Protein AF-A0A7R8W2E5-F1 (afdb_monomer_lite)

Secondary structure (DSSP, 8-state):
-HHHHHHHHHHHHHHHHHHTS---GGGGTS-THHHHHHHHHHHHHHHHHHHHTT-HHHHHHHHHHHHHHHHHTT-HHHHHHHHHHHHHHHTTT-HHHHHHHHHHHHHHHHHTT-HHHHHHHHHHHHHHIIIII--HHHHHHHHHHHHHHHHHTT-HHHHHHHHHHHHHHHHHTT-HHHHHHHHHHHHHHHHSSTTTGGGHHHHHHHHHHHHHTT-HHHHHHHHHHHHHH-GGGTTSHHHHHHHHHHHHHHTT-HHHHHHHHHHHHHHS---HHHHHHHHHHHHHHHTTTTS-----S--HHHHHHHHHHHHH-HHHHHHHHHHHHHHHHHHHHHHHHHHHHHHHHHHHHSS--S-HHHHHHHHHHHHHHHHHHHHHHHHHHHHHHHHHHHHTT-TT------HHHHHHHHHHHHHHHHHHHHHHHS-TTTS--HHHHHHHHHHHHHT-TTEEEEEEEEPTT-B--TTB-S-TT--BSS--EEEEEE--TT-TT-TT----S-EEEEEETT---TT-GGG-TTSTTSTTHHHHHHHSS-----GGGS-EEEEEEE-TTS-EEEEEEE-SPPTTSSS-S-EEPPPEE-TTTT-SEEEEEEEEEEEEESTT-S-TTT-EEEEEEEEEEEEEGGGSPP--SPSBTTB-S--TTTT-----TTTEEEEE-TT--SSTT-EEEEEPTTEE--TT--S-EEHHHHHHS-HHHHHHHS-PEEPS-PBPPP---BPPPHHHHHHHHHHTT--GGGS--S---S---HHHHHHHHHGGG---GGGGTTS---HHHHHHHHHHHHHH--TTTTTSTT--GGGGB--GGGGTTHHHHTHHHHHHHHHHHHHHHHHHHH--TT-B-STTBBPPPPPPHHHHHHHHHHHHHH-TTEEEEEEEEPTT-STT-S---EEEE-SSSS-SEEEEEEGGG---GGGSGGGSHHHHHHHHHHTT--SSSEEEEEEEEEESSTT---EEE---S--EEEE--GGGSEEPPPEE-SSSSS-SEEEEEEEEEEEE-TTSSSEEEEEEEEEEEEGGGSPP--S---TTS--TTTT-----TTEEEEE-SSS-SSTT-EEEEEPTTEE--B-SS-SEEEHHHHHHHHHHHHTT--B-GGGSSPEETT-------HHHHHHHHHHHHHHHT--

InterPro domains:
  IPR000744 NSF attachment protein [PF14938] (7-285)
  IPR000744 NSF attachment protein [PR00448] (35-54)
  IPR000744 NSF attachment protein [PR00448] (98-115)
  IPR000744 NSF attachment protein [PR00448] (127-144)
  IPR000744 NSF attachment protein [PR00448] (160-183)
  IPR000744 NSF attachment protein [PR00448] (191-210)
  IPR000744 NSF attachment protein [PR00448] (231-251)
  IPR000744 NSF attachment protein [PR00448] (262-282)
  IPR000744 NSF attachment protein [PTHR13768] (1-286)
  IPR000744 NSF attachment protein [cd15832] (7-285)
  IPR010849 Gonadal family [PF07324] (298-347)
  IPR010849 Gonadal family [PF07324] (357-413)
  IPR011990 Tetratricopeptide-like helical domain superfamily [G3DSA:1.25.40.10] (6-291)
  IPR011990 Tetratricopeptide-like helical domain superfamily [SSF48452] (7-288)
  IPR054714 GPR158/179, extracellular domain [PF22572] (579-683)
  IPR054714 GPR158/179, extracellular domain [PF22572] (987-1082)

Foldseek 3Di:
DVVLLVVLVVLLVVLVVLVVDDDDDVDVVPDPVVSLVVSLVSLQVSLVSCVVVVVLLSSLVSLLVSLVSCVVVVNLVVSLVSLQVSLVSCLVPPLVVSLVSLVVSLVSCVVVVNLVVSLVSLLVSLVSCVPPVVPLVSSLVSLQSSLVSCVVVVVNVSNLVSLLSNLLSCVVVVVLVVSLVSLVVSLLVQCVPPVSVVVSLVSLLSNLLSLLLVALVSSVVSLVVVCVVPVCSCVDVSSVLSNQLSVCLVVLPLVSLVVSVVVCCVVPNDDPSRVSSSVSSSVVSVVPVPPDPDDDDDDPVLVVVVVVLVVVCVVVVVVVVLVVVLVVLVVVLVVVLVVLVVVLVVVVVVPPDPDPVVSVVVSVVVSVVSVVVSVVVVVVSVVVVLLVNLQSQNPPRDDDPFPLVLLLLLLQQLVQLLQQQQQQPDDLQQGFAPVLQQLLFVLSQQQDVFFFKKKKWFAAQLARHNFFDDDDRGRQRTWMKMKGFDFCLPPPVDPPSDGPSQEIEIETLRQDAPPCQCSNLCHPNPPQVPLCVVAPPFPDDDAPPFDKFWEWEADLVRDIDIDITGGAADCPDVVHQKDKDDWDADPPPSRATKIKIKGFHWHWPPPPDPDPPRTHIGGGIMIITMGGQQQDFADQDACHSVRSDDHPNHVVQLADPPFWHKAAAHRPGDDWQRIFTHTFPQWAADLVDFDTHGRVCLVPDDPVCNVPHRGTHGFDAFDADDPDFFFDDPVVLVVLCVVQVHDLVVADDPPDPDDDDPVNVVVVVVVVQLAALVVVVPDPDRLQRSLVSNVVVQVPDFLVPCPPPNDDQVSQFDDQQLCPCCCPLCVSLLSLQQSVLSSQQLCQQPFDQPDDDPDSGGTTDFNDLSSQLSSQQSSCSSDLQFFKKKWWWDQCLGPPDRTWMWMKGDQDSDDSYIYIYTQSSDPDPCSRPCNDPQNVVLQVVQQPPQPPFDKHAYFYWDAPDSNSNHTDTPPDPPSMGTGHHSVSKDKGGFGADNPDDHRATKIKIKGWHWHADPVRPDIHTTTIMMTMGGQQQDQADQFADDPPDRHSRDVNFSADPQWGWDAAHDRGSDWQRTWTAGGNQWFDRHDDRDGTHRRVLLVVLSVCSSNSHRHPNVVRHTHGRPPPPPPPPPVNVVVVVVVVVVVVVVD

Structure (mmCIF, N/CA/C/O backbone):
data_AF-A0A7R8W2E5-F1
#
_entry.id   AF-A0A7R8W2E5-F1
#
loop_
_atom_site.group_PDB
_atom_site.id
_atom_site.type_symbol
_atom_site.label_atom_id
_atom_site.label_alt_id
_atom_site.label_comp_id
_atom_site.label_asym_id
_atom_site.label_entity_id
_atom_site.label_seq_id
_atom_site.pdbx_PDB_ins_code
_atom_site.Cartn_x
_atom_site.Cartn_y
_atom_site.Cartn_z
_atom_site.occupancy
_atom_site.B_iso_or_equiv
_atom_site.auth_seq_id
_atom_site.auth_comp_id
_atom_site.auth_asym_id
_atom_site.auth_atom_id
_atom_site.pdbx_PDB_model_num
ATOM 1 N N . MET A 1 1 ? -53.730 -54.502 39.898 1.00 56.69 1 MET A N 1
ATOM 2 C CA . MET A 1 1 ? -52.417 -55.185 39.791 1.00 56.69 1 MET A CA 1
ATOM 3 C C . MET A 1 1 ? -52.350 -56.444 40.652 1.00 56.69 1 MET A C 1
ATOM 5 O O . MET A 1 1 ? -51.955 -57.469 40.117 1.00 56.69 1 MET A O 1
ATOM 9 N N . ALA A 1 2 ? -52.773 -56.420 41.923 1.00 59.47 2 ALA A N 1
ATOM 10 C CA . ALA A 1 2 ? -52.789 -57.626 42.767 1.00 59.47 2 ALA A CA 1
ATOM 11 C C . ALA A 1 2 ? -53.755 -58.731 42.270 1.00 59.47 2 ALA A C 1
ATOM 13 O O . ALA A 1 2 ? -53.414 -59.907 42.294 1.00 59.47 2 ALA A O 1
ATOM 14 N N . GLU A 1 3 ? -54.919 -58.360 41.727 1.00 68.31 3 GLU A N 1
ATOM 15 C CA . GLU A 1 3 ? -55.925 -59.314 41.220 1.00 68.31 3 GLU A CA 1
ATOM 16 C C . GLU A 1 3 ? -55.464 -60.076 39.958 1.00 68.31 3 GLU A C 1
ATOM 18 O O . GLU A 1 3 ? -55.722 -61.267 39.797 1.00 68.31 3 GLU A O 1
ATOM 23 N N . SER A 1 4 ? -54.707 -59.409 39.081 1.00 66.19 4 SER A N 1
ATOM 24 C CA . SER A 1 4 ? -54.110 -60.019 37.883 1.00 66.19 4 SER A CA 1
ATOM 25 C C . SER A 1 4 ? -52.957 -60.977 38.203 1.00 66.19 4 SER A C 1
ATOM 27 O O . SER A 1 4 ? -52.750 -61.940 37.469 1.00 66.19 4 SER A O 1
ATOM 29 N N . ASP A 1 5 ? -52.226 -60.729 39.293 1.00 77.56 5 ASP A N 1
ATOM 30 C CA . ASP A 1 5 ? -51.108 -61.568 39.738 1.00 77.56 5 ASP A CA 1
ATOM 31 C C . ASP A 1 5 ? -51.602 -62.878 40.369 1.00 77.56 5 ASP A C 1
ATOM 33 O O . ASP A 1 5 ? -51.193 -63.966 39.967 1.00 77.56 5 ASP A O 1
ATOM 37 N N . GLN A 1 6 ? -52.592 -62.791 41.266 1.00 80.44 6 GLN A N 1
ATOM 38 C CA . GLN A 1 6 ? -53.224 -63.969 41.877 1.00 80.44 6 GLN A CA 1
ATOM 39 C C . GLN A 1 6 ? -53.902 -64.872 40.840 1.00 80.44 6 GLN A C 1
ATOM 41 O O . GLN A 1 6 ? -53.792 -66.097 40.912 1.00 80.44 6 GLN A O 1
ATOM 46 N N . LYS A 1 7 ? -54.555 -64.281 39.832 1.00 79.50 7 LYS A N 1
ATOM 47 C CA . LYS A 1 7 ? -55.142 -65.029 38.713 1.00 79.50 7 LYS A CA 1
ATOM 48 C C . LYS A 1 7 ? -54.078 -65.760 37.882 1.00 79.50 7 LYS A C 1
ATOM 50 O O . LYS A 1 7 ? -54.322 -66.877 37.432 1.00 79.50 7 LYS A O 1
ATOM 55 N N . GLY A 1 8 ? -52.896 -65.165 37.702 1.00 79.44 8 GLY A N 1
ATOM 56 C CA . GLY A 1 8 ? -51.758 -65.815 37.048 1.00 79.44 8 GLY A CA 1
ATOM 57 C C . GLY A 1 8 ? -51.245 -67.031 37.824 1.00 79.44 8 GLY A C 1
ATOM 58 O O . GLY A 1 8 ? -51.007 -68.081 37.226 1.00 79.44 8 GLY A O 1
ATOM 59 N N . GLU A 1 9 ? -51.121 -66.929 39.153 1.00 86.25 9 GLU A N 1
ATOM 60 C CA . GLU A 1 9 ? -50.647 -68.039 40.000 1.00 86.25 9 GLU A CA 1
ATOM 61 C C . GLU A 1 9 ? -51.632 -69.212 40.045 1.00 86.25 9 GLU A C 1
ATOM 63 O O . GLU A 1 9 ? -51.210 -70.370 39.994 1.00 86.25 9 GLU A O 1
ATOM 68 N N . GLN A 1 10 ? -52.938 -68.935 40.046 1.00 84.25 10 GLN A N 1
ATOM 69 C CA . GLN A 1 10 ? -53.973 -69.969 39.961 1.00 84.25 10 GLN A CA 1
ATOM 70 C C . GLN A 1 10 ? -53.913 -70.733 38.630 1.00 84.25 10 GLN A C 1
ATOM 72 O O . GLN A 1 10 ? -53.889 -71.964 38.630 1.00 84.25 10 GLN A O 1
ATOM 77 N N . LEU A 1 11 ? -53.791 -70.019 37.504 1.00 84.19 11 LEU A N 1
ATOM 78 C CA . LEU A 1 11 ? -53.658 -70.635 36.177 1.00 84.19 11 LEU A CA 1
ATOM 79 C C . LEU A 1 11 ? -52.377 -71.478 36.053 1.00 84.19 11 LEU A C 1
ATOM 81 O O . LEU A 1 11 ? -52.402 -72.551 35.449 1.00 84.19 11 LEU A O 1
ATOM 85 N N . LEU A 1 12 ? -51.271 -71.040 36.667 1.00 84.25 12 LEU A N 1
ATOM 86 C CA . LEU A 1 12 ? -50.025 -71.813 36.733 1.00 84.25 12 LEU A CA 1
ATOM 87 C C . LEU A 1 12 ? -50.197 -73.131 37.505 1.00 84.25 12 LEU A C 1
ATOM 89 O O . LEU A 1 12 ? -49.706 -74.178 37.074 1.00 84.25 12 LEU A O 1
ATOM 93 N N . ALA A 1 13 ? -50.877 -73.091 38.653 1.00 85.69 13 ALA A N 1
ATOM 94 C CA . ALA A 1 13 ? -51.129 -74.276 39.470 1.00 85.69 13 ALA A CA 1
ATOM 95 C C . ALA A 1 13 ? -52.066 -75.274 38.762 1.00 85.69 13 ALA A C 1
ATOM 97 O O . ALA A 1 13 ? -51.836 -76.485 38.820 1.00 85.69 13 ALA A O 1
ATOM 98 N N . GLU A 1 14 ? -53.079 -74.781 38.043 1.00 81.69 14 GLU A N 1
ATOM 99 C CA . GLU A 1 14 ? -53.983 -75.599 37.227 1.00 81.69 14 GLU A CA 1
ATOM 100 C C . GLU A 1 14 ? -53.267 -76.255 36.037 1.00 81.69 14 GLU A C 1
ATOM 102 O O . GLU A 1 14 ? -53.431 -77.461 35.829 1.00 81.69 14 GLU A O 1
ATOM 107 N N . ALA A 1 15 ? -52.410 -75.516 35.316 1.00 81.19 15 ALA A N 1
ATOM 108 C CA . ALA A 1 15 ? -51.586 -76.051 34.225 1.00 81.19 15 ALA A CA 1
ATOM 109 C C . ALA A 1 15 ? -50.694 -77.210 34.707 1.00 81.19 15 ALA A C 1
ATOM 111 O O . ALA A 1 15 ? -50.701 -78.306 34.138 1.00 81.19 15 ALA A O 1
ATOM 112 N N . ARG A 1 16 ? -49.996 -77.008 35.833 1.00 81.31 16 ARG A N 1
ATOM 113 C CA . ARG A 1 16 ? -49.121 -78.018 36.453 1.00 81.31 16 ARG A CA 1
ATOM 114 C C . ARG A 1 16 ? -49.888 -79.243 36.959 1.00 81.31 16 ARG A C 1
ATOM 116 O O . ARG A 1 16 ? -49.414 -80.369 36.813 1.00 81.31 16 ARG A O 1
ATOM 123 N N . LYS A 1 17 ? -51.090 -79.065 37.516 1.00 82.12 17 LYS A N 1
ATOM 124 C CA . LYS A 1 17 ? -51.947 -80.181 37.958 1.00 82.12 17 LYS A CA 1
ATOM 125 C C . LYS A 1 17 ? -52.469 -81.008 36.776 1.00 82.12 17 LYS A C 1
ATOM 127 O O . LYS A 1 17 ? -52.603 -82.224 36.904 1.00 82.12 17 LYS A O 1
ATOM 132 N N . LYS A 1 18 ? -52.724 -80.374 35.625 1.00 75.94 18 LYS A N 1
ATOM 133 C CA . LYS A 1 18 ? -53.233 -81.025 34.407 1.00 75.94 18 LYS A CA 1
ATOM 134 C C . LYS A 1 18 ? -52.177 -81.907 33.732 1.00 75.94 18 LYS A C 1
ATOM 136 O O . LYS A 1 18 ? -52.505 -83.025 33.338 1.00 75.94 18 LYS A O 1
ATOM 141 N N . ILE A 1 19 ? -50.911 -81.484 33.731 1.00 73.81 19 ILE A N 1
ATOM 142 C CA . ILE A 1 19 ? -49.762 -82.303 33.284 1.00 73.81 19 ILE A CA 1
ATOM 143 C C . ILE A 1 19 ? -49.608 -83.574 34.122 1.00 73.81 19 ILE A C 1
ATOM 145 O O . ILE A 1 19 ? -49.306 -84.636 33.585 1.00 73.81 19 ILE A O 1
ATOM 149 N N . ASN A 1 20 ? -49.879 -83.483 35.424 1.00 70.75 20 ASN A N 1
ATOM 150 C CA . ASN A 1 20 ? -49.737 -84.598 36.360 1.00 70.75 20 ASN A CA 1
ATOM 151 C C . ASN A 1 20 ? -51.007 -85.468 36.500 1.00 70.75 20 ASN A C 1
ATOM 153 O O . ASN A 1 20 ? -51.025 -86.392 37.313 1.00 70.75 20 ASN A O 1
ATOM 157 N N . SER A 1 21 ? -52.082 -85.198 35.744 1.00 65.38 21 SER A N 1
ATOM 158 C CA . SER A 1 21 ? -53.352 -85.935 35.860 1.00 65.38 21 SER A CA 1
ATOM 159 C C . SER A 1 21 ? -53.346 -87.268 35.074 1.00 65.38 21 SER A C 1
ATOM 161 O O . SER A 1 21 ? -52.982 -87.286 33.895 1.00 65.38 21 SER A O 1
ATOM 163 N N . PRO A 1 22 ? -53.753 -88.410 35.674 1.00 56.66 22 PRO A N 1
ATOM 164 C CA . PRO A 1 22 ? -53.667 -89.719 35.020 1.00 56.66 22 PRO A CA 1
ATOM 165 C C . PRO A 1 22 ? -54.694 -89.892 33.881 1.00 56.66 22 PRO A C 1
ATOM 167 O O . PRO A 1 22 ? -55.811 -89.371 33.919 1.00 56.66 22 PRO A O 1
ATOM 170 N N . LYS A 1 23 ? -54.313 -90.627 32.826 1.00 54.97 23 LYS A N 1
ATOM 171 C CA . LYS A 1 23 ? -55.114 -90.836 31.602 1.00 54.97 23 LYS A CA 1
ATOM 172 C C . LYS A 1 23 ? -56.372 -91.693 31.868 1.00 54.97 23 LYS A C 1
ATOM 174 O O . LYS A 1 23 ? -56.273 -92.907 31.967 1.00 54.97 23 LYS A O 1
ATOM 179 N N . GLY A 1 24 ? -57.552 -91.067 31.944 1.00 55.81 24 GLY A N 1
ATOM 180 C CA . GLY A 1 24 ? -58.862 -91.747 31.954 1.00 55.81 24 GLY A CA 1
ATOM 181 C C . GLY A 1 24 ? -59.406 -92.107 30.557 1.00 55.81 24 GLY A C 1
ATOM 182 O O . GLY A 1 24 ? -59.028 -91.484 29.564 1.00 55.81 24 GLY A O 1
ATOM 183 N N . LEU A 1 25 ? -60.321 -93.088 30.513 1.00 51.47 25 LEU A N 1
ATOM 184 C CA . LEU A 1 25 ? -60.792 -93.854 29.339 1.00 51.47 25 LEU A CA 1
ATOM 185 C C . LEU A 1 25 ? -61.235 -93.021 28.116 1.00 51.47 25 LEU A C 1
ATOM 187 O O . LEU A 1 25 ? -60.934 -93.395 26.986 1.00 51.47 25 LEU A O 1
ATOM 191 N N . LEU A 1 26 ? -61.879 -91.865 28.310 1.00 50.97 26 LEU A N 1
ATOM 192 C CA . LEU A 1 26 ? -62.304 -90.999 27.197 1.00 50.97 26 LEU A CA 1
ATOM 193 C C . LEU A 1 26 ? -61.119 -90.339 26.450 1.00 50.97 26 LEU A C 1
ATOM 195 O O . LEU A 1 26 ? -61.261 -89.924 25.306 1.00 50.97 26 LEU A O 1
ATOM 199 N N . GLY A 1 27 ? -59.938 -90.269 27.076 1.00 54.84 27 GLY A N 1
ATOM 200 C CA . GLY A 1 27 ? -58.718 -89.669 26.519 1.00 54.84 27 GLY A CA 1
ATOM 201 C C . GLY A 1 27 ? -57.802 -90.639 25.767 1.00 54.84 27 GLY A C 1
ATOM 202 O O . GLY A 1 27 ? -56.680 -90.265 25.438 1.00 54.84 27 GLY A O 1
ATOM 203 N N . SER A 1 28 ? -58.235 -91.885 25.538 1.00 54.88 28 SER A N 1
ATOM 204 C CA . SER A 1 28 ? -57.551 -92.811 24.620 1.00 54.88 28 SER A CA 1
ATOM 205 C C . SER A 1 28 ? -58.135 -92.773 23.204 1.00 54.88 28 SER A C 1
ATOM 207 O O . SER A 1 28 ? -57.479 -93.247 22.281 1.00 54.88 28 SER A O 1
ATOM 209 N N . LEU A 1 29 ? -59.350 -92.236 23.029 1.00 51.19 29 LEU A N 1
ATOM 210 C CA . LEU A 1 29 ? -60.039 -92.168 21.734 1.00 51.19 29 LEU A CA 1
ATOM 211 C C . LEU A 1 29 ? -59.810 -90.828 21.004 1.00 51.19 29 LEU A C 1
ATOM 213 O O . LEU A 1 29 ? -59.834 -90.790 19.781 1.00 51.19 29 LEU A O 1
ATOM 217 N N . PHE A 1 30 ? -59.530 -89.747 21.738 1.00 57.22 30 PHE A N 1
ATOM 218 C CA . PHE A 1 30 ? -58.997 -88.494 21.195 1.00 57.22 30 PHE A CA 1
ATOM 219 C C . PHE A 1 30 ? -57.565 -88.315 21.715 1.00 57.22 30 PHE A C 1
ATOM 221 O O . PHE A 1 30 ? -57.316 -88.451 22.912 1.00 57.22 30 PHE A O 1
ATOM 228 N N . GLY A 1 31 ? -56.620 -88.115 20.796 1.00 50.81 31 GLY A N 1
ATOM 229 C CA . GLY A 1 31 ? -55.184 -88.313 21.000 1.00 50.81 31 GLY A CA 1
ATOM 230 C C . GLY A 1 31 ? -54.551 -87.596 22.202 1.00 50.81 31 GLY A C 1
ATOM 231 O O . GLY A 1 31 ? -54.909 -86.488 22.586 1.00 50.81 31 GLY A O 1
ATOM 232 N N . SER A 1 32 ? -53.528 -88.248 22.763 1.00 54.94 32 SER A N 1
ATOM 233 C CA . SER A 1 32 ? -52.743 -87.807 23.925 1.00 54.94 32 SER A CA 1
ATOM 234 C C . SER A 1 32 ? -51.988 -86.476 23.753 1.00 54.94 32 SER A C 1
ATOM 236 O O . SER A 1 32 ? -51.550 -85.947 24.776 1.00 54.94 32 SER A O 1
ATOM 238 N N . SER A 1 33 ? -51.787 -85.953 22.534 1.00 58.72 33 SER A N 1
ATOM 239 C CA . SER A 1 33 ? -51.075 -84.675 22.322 1.00 58.72 33 SER A CA 1
ATOM 240 C C . SER A 1 33 ? -51.877 -83.493 22.862 1.00 58.72 33 SER A C 1
ATOM 242 O O . SER A 1 33 ? -51.307 -82.613 23.505 1.00 58.72 33 SER A O 1
ATOM 244 N N . GLY A 1 34 ? -53.210 -83.565 22.755 1.00 63.75 34 GLY A N 1
ATOM 245 C CA . GLY A 1 34 ? -54.101 -82.483 23.161 1.00 63.75 34 GLY A CA 1
ATOM 246 C C . GLY A 1 34 ? -53.962 -82.113 24.636 1.00 63.75 34 GLY A C 1
ATOM 247 O O . GLY A 1 34 ? -54.064 -80.949 24.987 1.00 63.75 34 GLY A O 1
ATOM 248 N N . LYS A 1 35 ? -53.634 -83.065 25.524 1.00 69.38 35 LYS A N 1
ATOM 249 C CA . LYS A 1 35 ? -53.454 -82.744 26.953 1.00 69.38 35 LYS A CA 1
ATOM 250 C C . LYS A 1 35 ? -52.186 -81.940 27.239 1.00 69.38 35 LYS A C 1
ATOM 252 O O . LYS A 1 35 ? -52.196 -81.115 28.148 1.00 69.38 35 LYS A O 1
ATOM 257 N N . ALA A 1 36 ? -51.100 -82.221 26.521 1.00 68.38 36 ALA A N 1
ATOM 258 C CA . ALA A 1 36 ? -49.850 -81.481 26.661 1.00 68.38 36 ALA A CA 1
ATOM 259 C C . ALA A 1 36 ? -49.963 -80.110 25.983 1.00 68.38 36 ALA A C 1
ATOM 261 O O . ALA A 1 36 ? -49.569 -79.117 26.583 1.00 68.38 36 ALA A O 1
ATOM 262 N N . GLU A 1 37 ? -50.596 -80.051 24.811 1.00 71.88 37 GLU A N 1
ATOM 263 C CA . GLU A 1 37 ? -50.909 -78.804 24.102 1.00 71.88 37 GLU A CA 1
ATOM 264 C C . GLU A 1 37 ? -51.816 -77.896 24.948 1.00 71.88 37 GLU A C 1
ATOM 266 O O . GLU A 1 37 ? -51.484 -76.739 25.188 1.00 71.88 37 GLU A O 1
ATOM 271 N N . GLU A 1 38 ? -52.890 -78.435 25.538 1.00 76.38 38 GLU A N 1
ATOM 272 C CA . GLU A 1 38 ? -53.759 -77.677 26.448 1.00 76.38 38 GLU A CA 1
ATOM 273 C C . GLU A 1 38 ? -53.007 -77.178 27.693 1.00 76.38 38 GLU A C 1
ATOM 275 O O . GLU A 1 38 ? -53.324 -76.118 28.234 1.00 76.38 38 GLU A O 1
ATOM 280 N N . ALA A 1 39 ? -52.024 -77.934 28.191 1.00 78.81 39 ALA A N 1
ATOM 281 C CA . ALA A 1 39 ? -51.220 -77.496 29.327 1.00 78.81 39 ALA A CA 1
ATOM 282 C C . ALA A 1 39 ? -50.231 -76.384 28.945 1.00 78.81 39 ALA A C 1
ATOM 284 O O . ALA A 1 39 ? -50.037 -75.456 29.733 1.00 78.81 39 ALA A O 1
ATOM 285 N N . VAL A 1 40 ? -49.652 -76.445 27.743 1.00 79.50 40 VAL A N 1
ATOM 286 C CA . VAL A 1 40 ? -48.820 -75.378 27.170 1.00 79.50 40 VAL A CA 1
ATOM 287 C C . VAL A 1 40 ? -49.646 -74.102 27.010 1.00 79.50 40 VAL A C 1
ATOM 289 O O . VAL A 1 40 ? -49.236 -73.054 27.505 1.00 79.50 40 VAL A O 1
ATOM 292 N N . GLU A 1 41 ? -50.864 -74.190 26.472 1.00 82.94 41 GLU A N 1
ATOM 293 C CA . GLU A 1 41 ? -51.765 -73.036 26.364 1.00 82.94 41 GLU A CA 1
ATOM 294 C C . GLU A 1 41 ? -52.103 -72.419 27.730 1.00 82.94 41 GLU A C 1
ATOM 296 O O . GLU A 1 41 ? -52.154 -71.193 27.881 1.00 82.94 41 GLU A O 1
ATOM 301 N N . LEU A 1 42 ? -52.312 -73.245 28.760 1.00 84.75 42 LEU A N 1
ATOM 302 C CA . LEU A 1 42 ? -52.557 -72.746 30.114 1.00 84.75 42 LEU A CA 1
ATOM 303 C C . LEU A 1 42 ? -51.326 -72.036 30.692 1.00 84.75 42 LEU A C 1
ATOM 305 O O . LEU A 1 42 ? -51.479 -70.975 31.305 1.00 84.75 42 LEU A O 1
ATOM 309 N N . PHE A 1 43 ? -50.118 -72.559 30.460 1.00 87.88 43 PHE A N 1
ATOM 310 C CA . PHE A 1 43 ? -48.880 -71.882 30.847 1.00 87.88 43 PHE A CA 1
ATOM 311 C C . PHE A 1 43 ? -48.701 -70.544 30.137 1.00 87.88 43 PHE A C 1
ATOM 313 O O . PHE A 1 43 ? -48.320 -69.563 30.775 1.00 87.88 43 PHE A O 1
ATOM 320 N N . GLU A 1 44 ? -49.042 -70.463 28.856 1.00 83.75 44 GLU A N 1
ATOM 321 C CA . GLU A 1 44 ? -48.999 -69.211 28.102 1.00 83.75 44 GLU A CA 1
ATOM 322 C C . GLU A 1 44 ? -50.008 -68.189 28.630 1.00 83.75 44 GLU A C 1
ATOM 324 O O . GLU A 1 44 ? -49.681 -67.012 28.806 1.00 83.75 44 GLU A O 1
ATOM 329 N N . ARG A 1 45 ? -51.234 -68.622 28.946 1.00 86.94 45 ARG A N 1
ATOM 330 C CA . ARG A 1 45 ? -52.260 -67.753 29.547 1.00 86.94 45 ARG A CA 1
ATOM 331 C C . ARG A 1 45 ? -51.842 -67.255 30.927 1.00 86.94 45 ARG A C 1
ATOM 333 O O . ARG A 1 45 ? -52.067 -66.082 31.248 1.00 86.94 45 ARG A O 1
ATOM 340 N N . ALA A 1 46 ? -51.213 -68.114 31.725 1.00 87.00 46 ALA A N 1
ATOM 341 C CA . ALA A 1 46 ? -50.661 -67.729 33.014 1.00 87.00 46 ALA A CA 1
ATOM 342 C C . ALA A 1 46 ? -49.522 -66.714 32.835 1.00 87.00 46 ALA A C 1
ATOM 344 O O . ALA A 1 46 ? -49.557 -65.639 33.434 1.00 87.00 46 ALA A O 1
ATOM 345 N N . ALA A 1 47 ? -48.573 -66.983 31.934 1.00 86.19 47 ALA A N 1
ATOM 346 C CA . ALA A 1 47 ? -47.463 -66.088 31.630 1.00 86.19 47 ALA A CA 1
ATOM 347 C C . ALA A 1 47 ? -47.941 -64.720 31.114 1.00 86.19 47 ALA A C 1
ATOM 349 O O . ALA A 1 47 ? -47.431 -63.684 31.536 1.00 86.19 47 ALA A O 1
ATOM 350 N N . ASN A 1 48 ? -48.985 -64.684 30.286 1.00 87.12 48 ASN A N 1
ATOM 351 C CA . ASN A 1 48 ? -49.606 -63.437 29.842 1.00 87.12 48 ASN A CA 1
ATOM 352 C C . ASN A 1 48 ? -50.286 -62.677 30.990 1.00 87.12 48 ASN A C 1
ATOM 354 O O . ASN A 1 48 ? -50.157 -61.455 31.068 1.00 87.12 48 ASN A O 1
ATOM 358 N N . SER A 1 49 ? -50.926 -63.377 31.928 1.00 85.81 49 SER A N 1
ATOM 359 C CA . SER A 1 49 ? -51.486 -62.752 33.135 1.00 85.81 49 SER A CA 1
ATOM 360 C C . SER A 1 49 ? -50.382 -62.141 34.013 1.00 85.81 49 SER A C 1
ATOM 362 O O . SER A 1 49 ? -50.512 -61.001 34.461 1.00 85.81 49 SER A O 1
ATOM 364 N N . PHE A 1 50 ? -49.237 -62.820 34.161 1.00 86.12 50 PHE A N 1
ATOM 365 C CA . PHE A 1 50 ? -48.064 -62.269 34.854 1.00 86.12 50 PHE A CA 1
ATOM 366 C C . PHE A 1 50 ? -47.432 -61.082 34.132 1.00 86.12 50 PHE A C 1
ATOM 368 O O . PHE A 1 50 ? -47.000 -60.129 34.781 1.00 86.12 50 PHE A O 1
ATOM 375 N N . LYS A 1 51 ? -47.426 -61.086 32.795 1.00 83.94 51 LYS A N 1
ATOM 376 C CA . LYS A 1 51 ? -47.026 -59.915 32.002 1.00 83.94 51 LYS A CA 1
ATOM 377 C C . LYS A 1 51 ? -47.948 -58.725 32.279 1.00 83.94 51 LYS A C 1
ATOM 379 O O . LYS A 1 51 ? -47.448 -57.619 32.469 1.00 83.94 51 LYS A O 1
ATOM 384 N N . MET A 1 52 ? -49.267 -58.938 32.376 1.00 83.88 52 MET A N 1
ATOM 385 C CA . MET A 1 52 ? -50.225 -57.883 32.750 1.00 83.88 52 MET A CA 1
ATOM 386 C C . MET A 1 52 ? -49.991 -57.367 34.175 1.00 83.88 52 MET A C 1
ATOM 388 O O . MET A 1 52 ? -50.072 -56.164 34.420 1.00 83.88 52 MET A O 1
ATOM 392 N N . ALA A 1 53 ? -49.639 -58.260 35.102 1.00 82.31 53 ALA A N 1
ATOM 393 C CA . ALA A 1 53 ? -49.258 -57.910 36.469 1.00 82.31 53 ALA A CA 1
ATOM 394 C C . ALA A 1 53 ? -47.846 -57.293 36.583 1.00 82.31 53 ALA A C 1
ATOM 396 O O . ALA A 1 53 ? -47.452 -56.869 37.666 1.00 82.31 53 ALA A O 1
ATOM 397 N N . LYS A 1 54 ? -47.100 -57.210 35.468 1.00 83.06 54 LYS A N 1
ATOM 398 C CA . LYS A 1 54 ? -45.706 -56.744 35.358 1.00 83.06 54 LYS A CA 1
ATOM 399 C C . LYS A 1 54 ? -44.676 -57.590 36.131 1.00 83.06 54 LYS A C 1
ATOM 401 O O . LYS A 1 54 ? -43.556 -57.133 36.344 1.00 83.06 54 LYS A O 1
ATOM 406 N N . GLN A 1 55 ? -45.001 -58.833 36.493 1.00 86.25 55 GLN A N 1
ATOM 407 C CA . GLN A 1 55 ? -44.051 -59.789 37.083 1.00 86.25 55 GLN A CA 1
ATOM 408 C C . GLN A 1 55 ? -43.349 -60.619 35.993 1.00 86.25 55 GLN A C 1
ATOM 410 O O . GLN A 1 55 ? -43.646 -61.794 35.770 1.00 86.25 55 GLN A O 1
ATOM 415 N N . TRP A 1 56 ? -42.387 -60.003 35.299 1.00 87.00 56 TRP A N 1
ATOM 416 C CA . TRP A 1 56 ? -41.742 -60.584 34.110 1.00 87.00 56 TRP A CA 1
ATOM 417 C C . TRP A 1 56 ? -40.866 -61.811 34.396 1.00 87.00 56 TRP A C 1
ATOM 419 O O . TRP A 1 56 ? -40.837 -62.730 33.584 1.00 87.00 56 TRP A O 1
ATOM 429 N N . ASN A 1 57 ? -40.231 -61.882 35.571 1.00 88.94 57 ASN A N 1
ATOM 430 C CA . ASN A 1 57 ? -39.413 -63.036 35.964 1.00 88.94 57 ASN A CA 1
ATOM 431 C C . ASN A 1 57 ? -40.239 -64.323 36.113 1.00 88.94 57 ASN A C 1
ATOM 433 O O . ASN A 1 57 ? -39.814 -65.387 35.666 1.00 88.94 57 ASN A O 1
ATOM 437 N N . LYS A 1 58 ? -41.433 -64.245 36.719 1.00 86.38 58 LYS A N 1
ATOM 438 C CA . LYS A 1 58 ? -42.328 -65.410 36.832 1.00 86.38 58 LYS A CA 1
ATOM 439 C C . LYS A 1 58 ? -42.914 -65.791 35.469 1.00 86.38 58 LYS A C 1
ATOM 441 O O . LYS A 1 58 ? -42.987 -66.975 35.156 1.00 86.38 58 LYS A O 1
ATOM 446 N N . ALA A 1 59 ? -43.242 -64.801 34.634 1.00 86.31 59 ALA A N 1
ATOM 447 C CA . ALA A 1 59 ? -43.701 -65.031 33.265 1.00 86.31 59 ALA A CA 1
ATOM 448 C C . ALA A 1 59 ? -42.641 -65.735 32.396 1.00 86.31 59 ALA A C 1
ATOM 450 O O . ALA A 1 59 ? -42.958 -66.709 31.720 1.00 86.31 59 ALA A O 1
ATOM 451 N N . GLY A 1 60 ? -41.380 -65.288 32.449 1.00 89.31 60 GLY A N 1
ATOM 452 C CA . GLY A 1 60 ? -40.274 -65.898 31.704 1.00 89.31 60 GLY A CA 1
ATOM 453 C C . GLY A 1 60 ? -40.035 -67.353 32.106 1.00 89.31 60 GLY A C 1
ATOM 454 O O . GLY A 1 60 ? -39.904 -68.216 31.242 1.00 89.31 60 GLY A O 1
ATOM 455 N N . LYS A 1 61 ? -40.084 -67.657 33.413 1.00 90.31 61 LYS A N 1
ATOM 456 C CA . LYS A 1 61 ? -39.956 -69.039 33.912 1.00 90.31 61 LYS A CA 1
ATOM 457 C C . LYS A 1 61 ? -41.102 -69.934 33.432 1.00 90.31 61 LYS A C 1
ATOM 459 O O . LYS A 1 61 ? -40.846 -71.060 33.018 1.00 90.31 61 LYS A O 1
ATOM 464 N N . ALA A 1 62 ? -42.336 -69.425 33.418 1.00 88.19 62 ALA A N 1
ATOM 465 C CA . ALA A 1 62 ? -43.488 -70.156 32.889 1.00 88.19 62 ALA A CA 1
ATOM 466 C C . ALA A 1 62 ? -43.348 -70.467 31.383 1.00 88.19 62 ALA A C 1
ATOM 468 O O . ALA A 1 62 ? -43.676 -71.574 30.961 1.00 88.19 62 ALA A O 1
ATOM 469 N N . PHE A 1 63 ? -42.793 -69.545 30.584 1.00 90.75 63 PHE A N 1
ATOM 470 C CA . PHE A 1 63 ? -42.503 -69.801 29.165 1.00 90.75 63 PHE A CA 1
ATOM 471 C C . PHE A 1 63 ? -41.354 -70.797 28.948 1.00 90.75 63 PHE A C 1
ATOM 473 O O . PHE A 1 63 ? -41.438 -71.623 28.041 1.00 90.75 63 PHE A O 1
ATOM 480 N N . CYS A 1 64 ? -40.309 -70.788 29.783 1.00 90.00 64 CYS A N 1
ATOM 481 C CA . CYS A 1 64 ? -39.254 -71.808 29.717 1.00 90.00 64 CYS A CA 1
ATOM 482 C C . CYS A 1 64 ? -39.773 -73.216 30.036 1.00 90.00 64 CYS A C 1
ATOM 484 O O . CYS A 1 64 ? -39.378 -74.173 29.374 1.00 90.00 64 CYS A O 1
ATOM 486 N N . GLU A 1 65 ? -40.661 -73.358 31.025 1.00 87.81 65 GLU A N 1
ATOM 487 C CA . GLU A 1 65 ? -41.286 -74.651 31.344 1.00 87.81 65 GLU A CA 1
ATOM 488 C C . GLU A 1 65 ? -42.177 -75.146 30.194 1.00 87.81 65 GLU A C 1
ATOM 490 O O . GLU A 1 65 ? -42.138 -76.329 29.854 1.00 87.81 65 GLU A O 1
ATOM 495 N N . ALA A 1 66 ? -42.907 -74.242 29.533 1.00 85.88 66 ALA A N 1
ATOM 496 C CA . ALA A 1 66 ? -43.670 -74.564 28.329 1.00 85.88 66 ALA A CA 1
ATOM 497 C C . ALA A 1 66 ? -42.762 -75.020 27.166 1.00 85.88 66 ALA A C 1
ATOM 499 O O . ALA A 1 66 ? -43.043 -76.037 26.532 1.00 85.88 66 ALA A O 1
ATOM 500 N N . ALA A 1 67 ? -41.632 -74.340 26.933 1.00 87.06 67 ALA A N 1
ATOM 501 C CA . ALA A 1 67 ? -40.670 -74.696 25.883 1.00 87.06 67 ALA A CA 1
ATOM 502 C C . ALA A 1 67 ? -40.074 -76.105 26.073 1.00 87.06 67 ALA A C 1
ATOM 504 O O . ALA A 1 67 ? -39.933 -76.871 25.121 1.00 87.06 67 ALA A O 1
ATOM 505 N N . GLN A 1 68 ? -39.767 -76.480 27.317 1.00 86.50 68 GLN A N 1
ATOM 506 C CA . GLN A 1 68 ? -39.232 -77.806 27.646 1.00 86.50 68 GLN A CA 1
ATOM 507 C C . GLN A 1 68 ? -40.246 -78.936 27.426 1.00 86.50 68 GLN A C 1
ATOM 509 O O . GLN A 1 68 ? -39.860 -80.061 27.098 1.00 86.50 68 GLN A O 1
ATOM 514 N N . LEU A 1 69 ? -41.539 -78.661 27.606 1.00 81.94 69 LEU A N 1
ATOM 515 C CA . LEU A 1 69 ? -42.607 -79.626 27.340 1.00 81.94 69 LEU A CA 1
ATOM 516 C C . LEU A 1 69 ? -42.822 -79.827 25.834 1.00 81.94 69 LEU A C 1
ATOM 518 O O . LEU A 1 69 ? -42.981 -80.968 25.402 1.00 81.94 69 LEU A O 1
ATOM 522 N N . GLU A 1 70 ? -42.726 -78.759 25.039 1.00 81.06 70 GLU A N 1
ATOM 523 C CA . GLU A 1 70 ? -42.762 -78.821 23.568 1.00 81.06 70 GLU A CA 1
ATOM 524 C C . GLU A 1 70 ? -41.596 -79.639 22.981 1.00 81.06 70 GLU A C 1
ATOM 526 O O . GLU A 1 70 ? -41.799 -80.417 22.046 1.00 81.06 70 GLU A O 1
ATOM 531 N N . ASN A 1 71 ? -40.398 -79.563 23.580 1.00 82.19 71 ASN A N 1
ATOM 532 C CA . ASN A 1 71 ? -39.262 -80.411 23.190 1.00 82.19 71 ASN A CA 1
ATOM 533 C C . ASN A 1 71 ? -39.576 -81.907 23.380 1.00 82.19 71 ASN A C 1
ATOM 535 O O . ASN A 1 71 ? -39.378 -82.718 22.476 1.00 82.19 71 ASN A O 1
ATOM 539 N N . ARG A 1 72 ? -40.156 -82.283 24.530 1.00 78.25 72 ARG A N 1
ATOM 540 C CA . ARG A 1 72 ? -40.557 -83.679 24.806 1.00 78.25 72 ARG A CA 1
ATOM 541 C C . ARG A 1 72 ? -41.659 -84.177 23.870 1.00 78.25 72 ARG A C 1
ATOM 543 O O . ARG A 1 72 ? -41.706 -85.372 23.590 1.00 78.25 72 ARG A O 1
ATOM 550 N N . ASN A 1 73 ? -42.517 -83.278 23.388 1.00 71.44 73 ASN A N 1
ATOM 551 C CA . ASN A 1 73 ? -43.531 -83.571 22.376 1.00 71.44 73 ASN A CA 1
ATOM 552 C C . ASN A 1 73 ? -42.952 -83.697 20.949 1.00 71.44 73 ASN A C 1
ATOM 554 O O . ASN A 1 73 ? -43.663 -84.146 20.053 1.00 71.44 73 ASN A O 1
ATOM 558 N N . GLY A 1 74 ? -41.673 -83.359 20.731 1.00 68.06 74 GLY A N 1
ATOM 559 C CA . GLY A 1 74 ? -40.955 -83.553 19.464 1.00 68.06 74 GLY A CA 1
ATOM 560 C C . GLY A 1 74 ? -41.002 -82.366 18.496 1.00 68.06 74 GLY A C 1
ATOM 561 O O . GLY A 1 74 ? -40.425 -82.436 17.409 1.00 68.06 74 GLY A O 1
ATOM 562 N N . SER A 1 75 ? -41.630 -81.255 18.881 1.00 77.12 75 SER A N 1
ATOM 563 C CA . SER A 1 75 ? -41.811 -80.077 18.026 1.00 77.12 75 SER A CA 1
ATOM 564 C C . SER A 1 75 ? -40.712 -79.032 18.255 1.00 77.12 75 SER A C 1
ATOM 566 O O . SER A 1 75 ? -40.922 -78.010 18.907 1.00 77.12 75 SER A O 1
ATOM 568 N N . ARG A 1 76 ? -39.529 -79.259 17.660 1.00 80.75 76 ARG A N 1
ATOM 569 C CA . ARG A 1 76 ? -38.330 -78.398 17.825 1.00 80.75 76 ARG A CA 1
ATOM 570 C C . ARG A 1 76 ? -38.522 -76.938 17.404 1.00 80.75 76 ARG A C 1
ATOM 572 O O . ARG A 1 76 ? -37.915 -76.037 17.976 1.00 80.75 76 ARG A O 1
ATOM 579 N N . HIS A 1 77 ? -39.372 -76.680 16.409 1.00 85.19 77 HIS A N 1
ATOM 580 C CA . HIS A 1 77 ? -39.644 -75.307 15.982 1.00 85.19 77 HIS A CA 1
ATOM 581 C C . HIS A 1 77 ? -40.413 -74.526 17.057 1.00 85.19 77 HIS A C 1
ATOM 583 O O . HIS A 1 77 ? -40.030 -73.408 17.400 1.00 85.19 77 HIS A O 1
ATOM 589 N N . ASN A 1 78 ? -41.449 -75.145 17.633 1.00 84.31 78 ASN A N 1
ATOM 590 C CA . ASN A 1 78 ? -42.251 -74.532 18.687 1.00 84.31 78 ASN A CA 1
ATOM 591 C C . ASN A 1 78 ? -41.407 -74.309 19.943 1.00 84.31 78 ASN A C 1
ATOM 593 O O . ASN A 1 78 ? -41.453 -73.219 20.509 1.00 84.31 78 ASN A O 1
ATOM 597 N N . GLU A 1 79 ? -40.559 -75.274 20.310 1.00 84.62 79 GLU A N 1
ATOM 598 C CA . GLU A 1 79 ? -39.588 -75.123 21.400 1.00 84.62 79 GLU A CA 1
ATOM 599 C C . GLU A 1 79 ? -38.764 -73.834 21.253 1.00 84.62 79 GLU A C 1
ATOM 601 O O . GLU A 1 79 ? -38.727 -73.009 22.170 1.00 84.62 79 GLU A O 1
ATOM 606 N N . ALA A 1 80 ? -38.146 -73.628 20.087 1.00 86.88 80 ALA A N 1
ATOM 607 C CA . ALA A 1 80 ? -37.304 -72.462 19.855 1.00 86.88 80 ALA A CA 1
ATOM 608 C C . ALA A 1 80 ? -38.101 -71.150 19.962 1.00 86.88 80 ALA A C 1
ATOM 610 O O . ALA A 1 80 ? -37.620 -70.185 20.558 1.00 86.88 80 ALA A O 1
ATOM 611 N N . THR A 1 81 ? -39.343 -71.110 19.464 1.00 89.62 81 THR A N 1
ATOM 612 C CA . THR A 1 81 ? -40.197 -69.914 19.599 1.00 89.62 81 THR A CA 1
ATOM 613 C C . THR A 1 81 ? -40.534 -69.595 21.056 1.00 89.62 81 THR A C 1
ATOM 615 O O . THR A 1 81 ? -40.430 -68.439 21.466 1.00 89.62 81 THR A O 1
ATOM 618 N N . LYS A 1 82 ? -40.838 -70.608 21.877 1.00 90.06 82 LYS A N 1
ATOM 619 C CA . LYS A 1 82 ? -41.149 -70.398 23.298 1.00 90.06 82 LYS A CA 1
ATOM 620 C C . LYS A 1 82 ? -39.931 -69.945 24.097 1.00 90.06 82 LYS A C 1
ATOM 622 O O . LYS A 1 82 ? -40.072 -69.106 24.986 1.00 90.06 82 LYS A O 1
ATOM 627 N N . TYR A 1 83 ? -38.728 -70.414 23.757 1.00 91.50 83 TYR A N 1
ATOM 628 C CA . TYR A 1 83 ? -37.501 -69.886 24.362 1.00 91.50 83 TYR A CA 1
ATOM 629 C C . TYR A 1 83 ? -37.231 -68.427 23.994 1.00 91.50 83 TYR A C 1
ATOM 631 O O . TYR A 1 83 ? -36.760 -67.668 24.842 1.00 91.50 83 TYR A O 1
ATOM 639 N N . VAL A 1 84 ? -37.577 -68.005 22.777 1.00 91.62 84 VAL A N 1
ATOM 640 C CA . VAL A 1 84 ? -37.513 -66.590 22.384 1.00 91.62 84 VAL A CA 1
ATOM 641 C C . VAL A 1 84 ? -38.532 -65.758 23.176 1.00 91.62 84 VAL A C 1
ATOM 643 O O . VAL A 1 84 ? -38.186 -64.687 23.678 1.00 91.62 84 VAL A O 1
ATOM 646 N N . ASP A 1 85 ? -39.755 -66.256 23.380 1.00 89.56 85 ASP A N 1
ATOM 647 C CA . ASP A 1 85 ? -40.769 -65.586 24.211 1.00 89.56 85 ASP A CA 1
ATOM 648 C C . ASP A 1 85 ? -40.344 -65.471 25.683 1.00 89.56 85 ASP A C 1
ATOM 650 O O . ASP A 1 85 ? -40.545 -64.429 26.322 1.00 89.56 85 ASP A O 1
ATOM 654 N N . ALA A 1 86 ? -39.698 -66.513 26.210 1.00 89.62 86 ALA A N 1
ATOM 655 C CA . ALA A 1 86 ? -39.112 -66.500 27.542 1.00 89.62 86 ALA A CA 1
ATOM 656 C C . ALA A 1 86 ? -37.976 -65.474 27.644 1.00 89.62 86 ALA A C 1
ATOM 658 O O . ALA A 1 86 ? -37.976 -64.651 28.562 1.00 89.62 86 ALA A O 1
ATOM 659 N N . ALA A 1 87 ? -37.059 -65.455 26.671 1.00 89.12 87 ALA A N 1
ATOM 660 C CA . ALA A 1 87 ? -35.971 -64.484 26.609 1.00 89.12 87 ALA A CA 1
ATOM 661 C C . ALA A 1 87 ? -36.494 -63.043 26.542 1.00 89.12 87 ALA A C 1
ATOM 663 O O . ALA A 1 87 ? -35.972 -62.166 27.224 1.00 89.12 87 ALA A O 1
ATOM 664 N N . ASN A 1 88 ? -37.579 -62.794 25.806 1.00 88.75 88 ASN A N 1
ATOM 665 C CA . ASN A 1 88 ? -38.219 -61.479 25.745 1.00 88.75 88 ASN A CA 1
ATOM 666 C C . ASN A 1 88 ? -38.790 -61.026 27.097 1.00 88.75 88 ASN A C 1
ATOM 668 O O . ASN A 1 88 ? -38.815 -59.825 27.385 1.00 88.75 88 ASN A O 1
ATOM 672 N N . CYS A 1 89 ? -39.253 -61.966 27.926 1.00 88.12 89 CYS A N 1
ATOM 673 C CA . CYS A 1 89 ? -39.684 -61.674 29.290 1.00 88.12 89 CYS A CA 1
ATOM 674 C C . CYS A 1 89 ? -38.480 -61.420 30.208 1.00 88.12 89 CYS A C 1
ATOM 676 O O . CYS A 1 89 ? -38.485 -60.422 30.927 1.00 88.12 89 CYS A O 1
ATOM 678 N N . PHE A 1 90 ? -37.443 -62.263 30.139 1.00 88.94 90 PHE A N 1
ATOM 679 C CA . PHE A 1 90 ? -36.243 -62.138 30.972 1.00 88.94 90 PHE A CA 1
ATOM 680 C C . PHE A 1 90 ? -35.384 -60.932 30.637 1.00 88.94 90 PHE A C 1
ATOM 682 O O . PHE A 1 90 ? -34.856 -60.317 31.549 1.00 88.94 90 PHE A O 1
ATOM 689 N N . ARG A 1 91 ? -35.330 -60.495 29.378 1.00 86.50 91 ARG A N 1
ATOM 690 C CA . ARG A 1 91 ? -34.605 -59.279 28.984 1.00 86.50 91 ARG A CA 1
ATOM 691 C C . ARG A 1 91 ? -35.013 -58.048 29.804 1.00 86.50 91 ARG A C 1
ATOM 693 O O . ARG A 1 91 ? -34.230 -57.124 29.934 1.00 86.50 91 ARG A O 1
ATOM 700 N N . LYS A 1 92 ? -36.230 -58.022 30.366 1.00 83.75 92 LYS A N 1
ATOM 701 C CA . LYS A 1 92 ? -36.716 -56.914 31.205 1.00 83.75 92 LYS A CA 1
ATOM 702 C C . LYS A 1 92 ? -36.315 -57.007 32.679 1.00 83.75 92 LYS A C 1
ATOM 704 O O . LYS A 1 92 ? -36.569 -56.061 33.417 1.00 83.75 92 LYS A O 1
ATOM 709 N N . THR A 1 93 ? -35.802 -58.146 33.131 1.00 82.38 93 THR A N 1
ATOM 710 C CA . THR A 1 93 ? -35.538 -58.415 34.551 1.00 82.38 93 THR A CA 1
ATOM 711 C C . THR A 1 93 ? -34.155 -58.989 34.825 1.00 82.38 93 THR A C 1
ATOM 713 O O . THR A 1 93 ? -33.542 -58.573 35.799 1.00 82.38 93 THR A O 1
ATOM 716 N N . ASP A 1 94 ? -33.681 -59.932 34.011 1.00 83.31 94 ASP A N 1
ATOM 717 C CA . ASP A 1 94 ? -32.353 -60.543 34.094 1.00 83.31 94 ASP A CA 1
ATOM 718 C C . ASP A 1 94 ? -31.789 -60.810 32.675 1.00 83.31 94 ASP A C 1
ATOM 720 O O . ASP A 1 94 ? -32.234 -61.739 31.985 1.00 83.31 94 ASP A O 1
ATOM 724 N N . PRO A 1 95 ? -30.814 -60.004 32.215 1.00 81.94 95 PRO A N 1
ATOM 725 C CA . PRO A 1 95 ? -30.256 -60.108 30.869 1.00 81.94 95 PRO A CA 1
ATOM 726 C C . PRO A 1 95 ? -29.356 -61.339 30.681 1.00 81.94 95 PRO A C 1
ATOM 728 O O . PRO A 1 95 ? -29.265 -61.864 29.569 1.00 81.94 95 PRO A O 1
ATOM 731 N N . GLY A 1 96 ? -28.728 -61.851 31.746 1.00 85.12 96 GLY A N 1
ATOM 732 C CA . GLY A 1 96 ? -27.808 -62.987 31.654 1.00 85.12 96 GLY A CA 1
ATOM 733 C C . GLY A 1 96 ? -28.530 -64.292 31.315 1.00 85.12 96 GLY A C 1
ATOM 734 O O . GLY A 1 96 ? -28.121 -65.034 30.418 1.00 85.12 96 GLY A O 1
ATOM 735 N N . GLU A 1 97 ? -29.654 -64.556 31.981 1.00 84.25 97 GLU A N 1
ATOM 736 C CA . GLU A 1 97 ? -30.494 -65.720 31.673 1.00 84.25 97 GLU A CA 1
ATOM 737 C C . GLU A 1 97 ? -31.214 -65.581 30.320 1.00 84.25 97 GLU A C 1
ATOM 739 O O . GLU A 1 97 ? -31.446 -66.584 29.636 1.00 84.25 97 GLU A O 1
ATOM 744 N N . ALA A 1 98 ? -31.487 -64.353 29.865 1.00 86.56 98 ALA A N 1
ATOM 745 C CA . ALA A 1 98 ? -32.032 -64.105 28.530 1.00 86.56 98 ALA A CA 1
ATOM 746 C C . ALA A 1 98 ? -31.048 -64.513 27.416 1.00 86.56 98 ALA A C 1
ATOM 748 O O . ALA A 1 98 ? -31.453 -65.194 26.470 1.00 86.56 98 ALA A O 1
ATOM 749 N N . VAL A 1 99 ? -29.757 -64.178 27.550 1.00 89.50 99 VAL A N 1
ATOM 750 C CA . VAL A 1 99 ? -28.713 -64.602 26.596 1.00 89.50 99 VAL A CA 1
ATOM 751 C C . VAL A 1 99 ? -28.601 -66.124 26.547 1.00 89.50 99 VAL A C 1
ATOM 753 O O . VAL A 1 99 ? -28.574 -66.695 25.460 1.00 89.50 99 VAL A O 1
ATOM 756 N N . LYS A 1 100 ? -28.628 -66.806 27.699 1.00 90.50 100 LYS A N 1
ATOM 757 C CA . LYS A 1 100 ? -28.598 -68.279 27.742 1.00 90.50 100 LYS A CA 1
ATOM 758 C C . LYS A 1 100 ? -29.801 -68.911 27.038 1.00 90.50 100 LYS A C 1
ATOM 760 O O . LYS A 1 100 ? -29.636 -69.892 26.314 1.00 90.50 100 LYS A O 1
ATOM 765 N N . CYS A 1 101 ? -31.004 -68.364 27.229 1.00 90.44 101 CYS A N 1
ATOM 766 C CA . CYS A 1 101 ? -32.206 -68.847 26.543 1.00 90.44 101 CYS A CA 1
ATOM 767 C C . CYS A 1 101 ? -32.122 -68.634 25.023 1.00 90.44 101 CYS A C 1
ATOM 769 O O . CYS A 1 101 ? -32.524 -69.513 24.262 1.00 90.44 101 CYS A O 1
ATOM 771 N N . LEU A 1 102 ? -31.549 -67.511 24.573 1.00 91.31 102 LEU A N 1
ATOM 772 C CA . LEU A 1 102 ? -31.335 -67.240 23.149 1.00 91.31 102 LEU A CA 1
ATOM 773 C C . LEU A 1 102 ? -30.240 -68.115 22.537 1.00 91.31 102 LEU A C 1
ATOM 775 O O . LEU A 1 102 ? -30.421 -68.585 21.421 1.00 91.31 102 LEU A O 1
ATOM 779 N N . MET A 1 103 ? -29.145 -68.389 23.250 1.00 91.81 103 MET A N 1
ATOM 780 C CA . MET A 1 103 ? -28.099 -69.298 22.766 1.00 91.81 103 MET A CA 1
ATOM 781 C C . MET A 1 103 ? -28.649 -70.708 22.530 1.00 91.81 103 MET A C 1
ATOM 783 O O . MET A 1 103 ? -28.405 -71.284 21.474 1.00 91.81 103 MET A O 1
ATOM 787 N N . LYS A 1 104 ? -29.483 -71.220 23.445 1.00 89.94 104 LYS A N 1
ATOM 788 C CA . LYS A 1 104 ? -30.169 -72.509 23.253 1.00 89.94 104 LYS A CA 1
ATOM 789 C C . LYS A 1 104 ? -31.108 -72.498 22.046 1.00 89.94 104 LYS A C 1
ATOM 791 O O . LYS A 1 104 ? -31.176 -73.478 21.315 1.00 89.94 104 LYS A O 1
ATOM 796 N N . ALA A 1 105 ? -31.815 -71.392 21.807 1.00 90.56 105 ALA A N 1
ATOM 797 C CA . ALA A 1 105 ? -32.642 -71.257 20.609 1.00 90.56 105 ALA A CA 1
ATOM 798 C C . ALA A 1 105 ? -31.790 -71.238 19.324 1.00 90.56 105 ALA A C 1
ATOM 800 O O . ALA A 1 105 ? -32.175 -71.853 18.333 1.00 90.56 105 ALA A O 1
ATOM 801 N N . VAL A 1 106 ? -30.629 -70.573 19.340 1.00 92.56 106 VAL A N 1
ATOM 802 C CA . VAL A 1 106 ? -29.693 -70.536 18.206 1.00 92.56 106 VAL A CA 1
ATOM 803 C C . VAL A 1 106 ? -29.171 -71.927 17.870 1.00 92.56 106 VAL A C 1
ATOM 805 O O . VAL A 1 106 ? -29.234 -72.296 16.704 1.00 92.56 106 VAL A O 1
ATOM 808 N N . GLU A 1 107 ? -28.728 -72.700 18.865 1.00 91.12 107 GLU A N 1
ATOM 809 C CA . GLU A 1 107 ? -28.241 -74.075 18.672 1.00 91.12 107 GLU A CA 1
ATOM 810 C C . GLU A 1 107 ? -29.299 -74.954 17.990 1.00 91.12 107 GLU A C 1
ATOM 812 O O . GLU A 1 107 ? -29.023 -75.627 16.996 1.00 91.12 107 GLU A O 1
ATOM 817 N N . VAL A 1 108 ? -30.553 -74.872 18.450 1.00 88.94 108 VAL A N 1
ATOM 818 C CA . VAL A 1 108 ? -31.666 -75.602 17.826 1.00 88.94 108 VAL A CA 1
ATOM 819 C C . VAL A 1 108 ? -31.893 -75.134 16.384 1.00 88.94 108 VAL A C 1
ATOM 821 O O . VAL A 1 108 ? -32.108 -75.961 15.498 1.00 88.94 108 VAL A O 1
ATOM 824 N N . TYR A 1 109 ? -31.809 -73.829 16.103 1.00 90.69 109 TYR A N 1
ATOM 825 C CA . TYR A 1 109 ? -31.956 -73.313 14.739 1.00 90.69 109 TYR A CA 1
ATOM 826 C C . TYR A 1 109 ? -30.785 -73.671 13.813 1.00 90.69 109 TYR A C 1
ATOM 828 O O . TYR A 1 109 ? -31.033 -73.929 12.633 1.00 90.69 109 TYR A O 1
ATOM 836 N N . THR A 1 110 ? -29.544 -73.725 14.305 1.00 89.56 110 THR A N 1
ATOM 837 C CA . THR A 1 110 ? -28.380 -74.154 13.512 1.00 89.56 110 THR A CA 1
ATOM 838 C C . THR A 1 110 ? -28.420 -75.645 13.208 1.00 89.56 110 THR A C 1
ATOM 840 O O . THR A 1 110 ? -28.204 -76.019 12.060 1.00 89.56 110 THR A O 1
ATOM 843 N N . ASP A 1 111 ? -28.789 -76.488 14.178 1.00 87.00 111 ASP A N 1
ATOM 844 C CA . ASP A 1 111 ? -28.932 -77.938 13.970 1.00 87.00 111 ASP A CA 1
ATOM 845 C C . ASP A 1 111 ? -30.057 -78.264 12.981 1.00 87.00 111 ASP A C 1
ATOM 847 O O . ASP A 1 111 ? -29.992 -79.233 12.227 1.00 87.00 111 ASP A O 1
ATOM 851 N N . MET A 1 112 ? -31.097 -77.428 12.952 1.00 83.44 112 MET A N 1
ATOM 852 C CA . MET A 1 112 ? -32.166 -77.503 11.957 1.00 83.44 112 MET A CA 1
ATOM 853 C C . MET A 1 112 ? -31.756 -76.961 10.573 1.00 83.44 112 MET A C 1
ATOM 855 O O . MET A 1 112 ? -32.583 -76.974 9.661 1.00 83.44 112 MET A O 1
ATOM 859 N N . GLY A 1 113 ? -30.529 -76.450 10.407 1.00 83.44 113 GLY A N 1
ATOM 860 C CA . GLY A 1 113 ? -30.026 -75.860 9.161 1.00 83.44 113 GLY A CA 1
ATOM 861 C C . GLY A 1 113 ? -30.624 -74.491 8.823 1.00 83.44 113 GLY A C 1
ATOM 862 O O . GLY A 1 113 ? -30.524 -74.030 7.690 1.00 83.44 113 GLY A O 1
ATOM 863 N N . ARG A 1 114 ? -31.281 -73.821 9.780 1.00 85.75 114 ARG A N 1
ATOM 864 C CA . ARG A 1 114 ? -31.899 -72.498 9.590 1.00 85.75 114 ARG A CA 1
ATOM 865 C C . ARG A 1 114 ? -30.948 -71.388 10.032 1.00 85.75 114 ARG A C 1
ATOM 867 O O . ARG A 1 114 ? -31.221 -70.654 10.987 1.00 85.75 114 ARG A O 1
ATOM 874 N N . PHE A 1 115 ? -29.850 -71.234 9.295 1.00 85.25 115 PHE A N 1
ATOM 875 C CA . PHE A 1 115 ? -28.773 -70.290 9.613 1.00 85.25 115 PHE A CA 1
ATOM 876 C C . PHE A 1 115 ? -29.215 -68.826 9.606 1.00 85.25 115 PHE A C 1
ATOM 878 O O . PHE A 1 115 ? -28.728 -68.035 10.406 1.00 85.25 115 PHE A O 1
ATOM 885 N N . THR A 1 116 ? -30.220 -68.466 8.807 1.00 88.19 116 THR A N 1
ATOM 886 C CA . THR A 1 116 ? -30.786 -67.107 8.813 1.00 88.19 116 THR A CA 1
ATOM 887 C C . THR A 1 116 ? -31.463 -66.748 10.139 1.00 88.19 116 THR A C 1
ATOM 889 O O . THR A 1 116 ? -31.357 -65.611 10.598 1.00 88.19 116 THR A O 1
ATOM 892 N N . MET A 1 117 ? -32.139 -67.702 10.789 1.00 87.88 117 MET A N 1
ATOM 893 C CA . MET A 1 117 ? -32.763 -67.485 12.101 1.00 87.88 117 MET A CA 1
ATOM 894 C C . MET A 1 117 ? -31.724 -67.515 13.220 1.00 87.88 117 MET A C 1
ATOM 896 O O . MET A 1 117 ? -31.768 -66.676 14.119 1.00 87.88 117 MET A O 1
ATOM 900 N N . ALA A 1 118 ? -30.748 -68.418 13.122 1.00 88.31 118 ALA A N 1
ATOM 901 C CA . ALA A 1 118 ? -29.609 -68.461 14.031 1.00 88.31 118 ALA A CA 1
ATOM 902 C C . ALA A 1 118 ? -28.810 -67.147 14.017 1.00 88.31 118 ALA A C 1
ATOM 904 O O . ALA A 1 118 ? -28.544 -66.576 15.072 1.00 88.31 118 ALA A O 1
ATOM 905 N N . ALA A 1 119 ? -28.503 -66.614 12.834 1.00 89.81 119 ALA A N 1
ATOM 906 C CA . ALA A 1 119 ? -27.763 -65.367 12.676 1.00 89.81 119 ALA A CA 1
ATOM 907 C C . ALA A 1 119 ? -28.524 -64.163 13.259 1.00 89.81 119 ALA A C 1
ATOM 909 O O . ALA A 1 119 ? -27.934 -63.340 13.957 1.00 89.81 119 ALA A O 1
ATOM 910 N N . LYS A 1 120 ? -29.853 -64.102 13.082 1.00 90.75 120 LYS A N 1
ATOM 911 C CA . LYS A 1 120 ? -30.694 -63.071 13.718 1.00 90.75 120 LYS A CA 1
ATOM 912 C C . LYS A 1 120 ? -30.651 -63.142 15.241 1.00 90.75 120 LYS A C 1
ATOM 914 O O . LYS A 1 120 ? -30.551 -62.111 15.898 1.00 90.75 120 LYS A O 1
ATOM 919 N N . HIS A 1 121 ? -30.711 -64.340 15.812 1.00 91.56 121 HIS A N 1
ATOM 920 C CA . HIS A 1 121 ? -30.644 -64.493 17.262 1.00 91.56 121 HIS A CA 1
ATOM 921 C C . HIS A 1 121 ? -29.227 -64.266 17.809 1.00 91.56 121 HIS A C 1
ATOM 923 O O . HIS A 1 121 ? -29.100 -63.695 18.888 1.00 91.56 121 HIS A O 1
ATOM 929 N N . HIS A 1 122 ? -28.169 -64.587 17.057 1.00 91.62 122 HIS A N 1
ATOM 930 C CA . HIS A 1 122 ? -26.803 -64.164 17.385 1.00 91.62 122 HIS A CA 1
ATOM 931 C C . HIS A 1 122 ? -26.646 -62.644 17.384 1.00 91.62 122 HIS A C 1
ATOM 933 O O . HIS A 1 122 ? -26.017 -62.107 18.293 1.00 91.62 122 HIS A O 1
ATOM 939 N N . GLN A 1 123 ? -27.280 -61.951 16.437 1.00 90.56 123 GLN A N 1
ATOM 940 C CA . GLN A 1 123 ? -27.353 -60.495 16.456 1.00 90.56 123 GLN A CA 1
ATOM 941 C C . GLN A 1 123 ? -28.063 -59.999 17.727 1.00 90.56 123 GLN A C 1
ATOM 943 O O . GLN A 1 123 ? -27.542 -59.131 18.414 1.00 90.56 123 GLN A O 1
ATOM 948 N N . THR A 1 124 ? -29.199 -60.601 18.106 1.00 90.19 124 THR A N 1
ATOM 949 C CA . THR A 1 124 ? -29.917 -60.230 19.343 1.00 90.19 124 THR A CA 1
ATOM 950 C C . THR A 1 124 ? -29.093 -60.498 20.607 1.00 90.19 124 THR A C 1
ATOM 952 O O . THR A 1 124 ? -29.152 -59.718 21.552 1.00 90.19 124 THR A O 1
ATOM 955 N N . ILE A 1 125 ? -28.316 -61.584 20.646 1.00 89.69 125 ILE A N 1
ATOM 956 C CA . ILE A 1 125 ? -27.411 -61.876 21.767 1.00 89.69 125 ILE A CA 1
ATOM 957 C C . ILE A 1 125 ? -26.337 -60.797 21.867 1.00 89.69 125 ILE A C 1
ATOM 959 O O . ILE A 1 125 ? -26.098 -60.276 22.952 1.00 89.69 125 ILE A O 1
ATOM 963 N N . ALA A 1 126 ? -25.720 -60.441 20.742 1.00 88.94 126 ALA A N 1
ATOM 964 C CA . ALA A 1 126 ? -24.687 -59.419 20.710 1.00 88.94 126 ALA A CA 1
ATOM 965 C C . ALA A 1 126 ? -25.233 -58.037 21.119 1.00 88.94 126 ALA A C 1
ATOM 967 O O . ALA A 1 126 ? -24.561 -57.319 21.853 1.00 88.94 126 ALA A O 1
ATOM 968 N N . GLU A 1 127 ? -26.477 -57.714 20.750 1.00 88.69 127 GLU A N 1
ATOM 969 C CA . GLU A 1 127 ? -27.184 -56.512 21.214 1.00 88.69 127 GLU A CA 1
ATOM 970 C C . GLU A 1 127 ? -27.407 -56.528 22.740 1.00 88.69 127 GLU A C 1
ATOM 972 O O . GLU A 1 127 ? -27.150 -55.524 23.396 1.00 88.69 127 GLU A O 1
ATOM 977 N N . ILE A 1 128 ? -27.810 -57.660 23.339 1.00 87.94 128 ILE A N 1
ATOM 978 C CA . ILE A 1 128 ? -27.967 -57.757 24.808 1.00 87.94 128 ILE A CA 1
ATOM 979 C C . ILE A 1 128 ? -26.609 -57.629 25.519 1.00 87.94 128 ILE A C 1
ATOM 981 O O . ILE A 1 128 ? -26.521 -57.000 26.576 1.00 87.94 128 ILE A O 1
ATOM 985 N N . CYS A 1 129 ? -25.545 -58.195 24.945 1.00 85.12 129 CYS A N 1
ATOM 986 C CA . CYS A 1 129 ? -24.191 -58.073 25.487 1.00 85.12 129 CYS A CA 1
ATOM 987 C C . CYS A 1 129 ? -23.655 -56.634 25.413 1.00 85.12 129 CYS A C 1
ATOM 989 O O . CYS A 1 129 ? -22.954 -56.210 26.330 1.00 85.12 129 CYS A O 1
ATOM 991 N N . GLU A 1 130 ? -24.009 -55.887 24.362 1.00 83.38 130 GLU A N 1
ATOM 992 C CA . GLU A 1 130 ? -23.687 -54.464 24.194 1.00 83.38 130 GLU A CA 1
ATOM 993 C C . GLU A 1 130 ? -24.413 -53.603 25.237 1.00 83.38 130 GLU A C 1
ATOM 995 O O . GLU A 1 130 ? -23.777 -52.788 25.903 1.00 83.38 130 GLU A O 1
ATOM 1000 N N . THR A 1 131 ? -25.728 -53.783 25.400 1.00 81.94 131 THR A N 1
ATOM 1001 C CA . THR A 1 131 ? -26.542 -52.845 26.187 1.00 81.94 131 THR A CA 1
ATOM 1002 C C . THR A 1 131 ? -26.596 -53.158 27.678 1.00 81.94 131 THR A C 1
ATOM 1004 O O . THR A 1 131 ? -26.574 -52.232 28.482 1.00 81.94 131 THR A O 1
ATOM 1007 N N . GLU A 1 132 ? -26.689 -54.435 28.063 1.00 76.19 132 GLU A N 1
ATOM 1008 C CA . GLU A 1 132 ? -27.007 -54.824 29.447 1.00 76.19 132 GLU A CA 1
ATOM 1009 C C . GLU A 1 132 ? -25.815 -55.436 30.207 1.00 76.19 132 GLU A C 1
ATOM 1011 O O . GLU A 1 132 ? -25.738 -55.301 31.426 1.00 76.19 132 GLU A O 1
ATOM 1016 N N . LEU A 1 133 ? -24.883 -56.117 29.517 1.00 71.88 133 LEU A N 1
ATOM 1017 C CA . LEU A 1 133 ? -23.709 -56.761 30.144 1.00 71.88 133 LEU A CA 1
ATOM 1018 C C . LEU A 1 133 ? -22.397 -55.977 29.958 1.00 71.88 133 LEU A C 1
ATOM 1020 O O . LEU A 1 133 ? -21.443 -56.232 30.690 1.00 71.88 133 LEU A O 1
ATOM 1024 N N . VAL A 1 134 ? -22.359 -55.036 29.006 1.00 76.44 134 VAL A N 1
ATOM 1025 C CA . VAL A 1 134 ? -21.206 -54.185 28.649 1.00 76.44 134 VAL A CA 1
ATOM 1026 C C . VAL A 1 134 ? -19.915 -54.999 28.401 1.00 76.44 134 VAL A C 1
ATOM 1028 O O . VAL A 1 134 ? -18.819 -54.602 28.787 1.00 76.44 134 VAL A O 1
ATOM 1031 N N . ASP A 1 135 ? -20.031 -56.160 27.741 1.00 81.56 135 ASP A N 1
ATOM 1032 C CA . ASP A 1 135 ? -18.896 -57.011 27.331 1.00 81.56 135 ASP A CA 1
ATOM 1033 C C . ASP A 1 135 ? -18.693 -56.897 25.810 1.00 81.56 135 ASP A C 1
ATOM 1035 O O . ASP A 1 135 ? -19.290 -57.629 25.011 1.00 81.56 135 ASP A O 1
ATOM 1039 N N . LEU A 1 136 ? -17.871 -55.919 25.411 1.00 79.19 136 LEU A N 1
ATOM 1040 C CA . LEU A 1 136 ? -17.644 -55.545 24.009 1.00 79.19 136 LEU A CA 1
ATOM 1041 C C . LEU A 1 136 ? -16.890 -56.623 23.216 1.00 79.19 136 LEU A C 1
ATOM 1043 O O . LEU A 1 136 ? -17.093 -56.751 22.009 1.00 79.19 136 LEU A O 1
ATOM 1047 N N . GLU A 1 137 ? -16.052 -57.425 23.875 1.00 84.38 137 GLU A N 1
ATOM 1048 C CA . GLU A 1 137 ? -15.242 -58.446 23.208 1.00 84.38 137 GLU A CA 1
ATOM 1049 C C . GLU A 1 137 ? -16.085 -59.674 22.839 1.00 84.38 137 GLU A C 1
ATOM 1051 O O . GLU A 1 137 ? -16.043 -60.135 21.694 1.00 84.38 137 GLU A O 1
ATOM 1056 N N . LYS A 1 138 ? -16.935 -60.163 23.757 1.00 84.75 138 LYS A N 1
ATOM 1057 C CA . LYS A 1 138 ? -17.887 -61.239 23.420 1.00 84.75 138 LYS A CA 1
ATOM 1058 C C . LYS A 1 138 ? -18.933 -60.783 22.405 1.00 84.75 138 LYS A C 1
ATOM 1060 O O . LYS A 1 138 ? -19.324 -61.570 21.541 1.00 84.75 138 LYS A O 1
ATOM 1065 N N . ALA A 1 139 ? -19.372 -59.524 22.475 1.00 86.12 139 ALA A N 1
ATOM 1066 C CA . ALA A 1 139 ? -20.282 -58.957 21.485 1.00 86.12 139 ALA A CA 1
ATOM 1067 C C . ALA A 1 139 ? -19.654 -58.950 20.078 1.00 86.12 139 ALA A C 1
ATOM 1069 O O . ALA A 1 139 ? -20.308 -59.363 19.119 1.00 86.12 139 ALA A O 1
ATOM 1070 N N . LEU A 1 140 ? -18.375 -58.571 19.959 1.00 87.56 140 LEU A N 1
ATOM 1071 C CA . LEU A 1 140 ? -17.639 -58.574 18.690 1.00 87.56 140 LEU A CA 1
ATOM 1072 C C . LEU A 1 140 ? -17.618 -59.971 18.053 1.00 87.56 140 LEU A C 1
ATOM 1074 O O . LEU A 1 140 ? -17.980 -60.114 16.886 1.00 87.56 140 LEU A O 1
ATOM 1078 N N . GLN A 1 141 ? -17.292 -61.008 18.828 1.00 89.50 141 GLN A N 1
ATOM 1079 C CA . GLN A 1 141 ? -17.242 -62.388 18.325 1.00 89.50 141 GLN A CA 1
ATOM 1080 C C . GLN A 1 141 ? -18.603 -62.887 17.813 1.00 89.50 141 GLN A C 1
ATOM 1082 O O . GLN A 1 141 ? -18.676 -63.580 16.797 1.00 89.50 141 GLN A O 1
ATOM 1087 N N . HIS A 1 142 ? -19.698 -62.549 18.501 1.00 91.12 142 HIS A N 1
ATOM 1088 C CA . HIS A 1 142 ? -21.037 -62.962 18.076 1.00 91.12 142 HIS A CA 1
ATOM 1089 C C . HIS A 1 142 ? -21.539 -62.193 16.848 1.00 91.12 142 HIS A C 1
ATOM 1091 O O . HIS A 1 142 ? -22.187 -62.803 15.994 1.00 91.12 142 HIS A O 1
ATOM 1097 N N . TYR A 1 143 ? -21.213 -60.903 16.712 1.00 93.31 143 TYR A N 1
ATOM 1098 C CA . TYR A 1 143 ? -21.507 -60.149 15.489 1.00 93.31 143 TYR A CA 1
ATOM 1099 C C . TYR A 1 143 ? -20.700 -60.656 14.285 1.00 93.31 143 TYR A C 1
ATOM 1101 O O . TYR A 1 143 ? -21.255 -60.731 13.191 1.00 93.31 143 TYR A O 1
ATOM 1109 N N . GLU A 1 144 ? -19.441 -61.060 14.473 1.00 91.31 144 GLU A N 1
ATOM 1110 C CA . GLU A 1 144 ? -18.602 -61.633 13.408 1.00 91.31 144 GLU A CA 1
ATOM 1111 C C . GLU A 1 144 ? -19.163 -62.981 12.924 1.00 91.31 144 GLU A C 1
ATOM 1113 O O . GLU A 1 144 ? -19.449 -63.143 11.739 1.00 91.31 144 GLU A O 1
ATOM 1118 N N . ARG A 1 145 ? -19.487 -63.902 13.846 1.00 90.81 145 ARG A N 1
ATOM 1119 C CA . ARG A 1 145 ? -20.132 -65.183 13.491 1.00 90.81 145 ARG A CA 1
ATOM 1120 C C . ARG A 1 145 ? -21.476 -64.992 12.785 1.00 90.81 145 ARG A C 1
ATOM 1122 O O . ARG A 1 145 ? -21.791 -65.721 11.848 1.00 90.81 145 ARG A O 1
ATOM 1129 N N . ALA A 1 146 ? -22.280 -64.017 13.216 1.00 92.19 146 ALA A N 1
ATOM 1130 C CA . ALA A 1 146 ? -23.528 -63.685 12.532 1.00 92.19 146 ALA A CA 1
ATOM 1131 C C . ALA A 1 146 ? -23.277 -63.160 11.108 1.00 92.19 146 ALA A C 1
ATOM 1133 O O . ALA A 1 146 ? -23.999 -63.544 10.186 1.00 92.19 146 ALA A O 1
ATOM 1134 N N . ALA A 1 147 ? -22.251 -62.323 10.915 1.00 91.56 147 ALA A N 1
ATOM 1135 C CA . ALA A 1 147 ? -21.881 -61.801 9.603 1.00 91.56 147 ALA A CA 1
ATOM 1136 C C . ALA A 1 147 ? -21.462 -62.918 8.642 1.00 91.56 147 ALA A C 1
ATOM 1138 O O . ALA A 1 147 ? -21.902 -62.918 7.493 1.00 91.56 147 ALA A O 1
ATOM 1139 N N . ASP A 1 148 ? -20.684 -63.889 9.119 1.00 91.12 148 ASP A N 1
ATOM 1140 C CA . ASP A 1 148 ? -20.240 -65.030 8.318 1.00 91.12 148 ASP A CA 1
ATOM 1141 C C . ASP A 1 148 ? -21.411 -65.915 7.887 1.00 91.12 148 ASP A C 1
ATOM 1143 O O . ASP A 1 148 ? -21.513 -66.264 6.709 1.00 91.12 148 ASP A O 1
ATOM 1147 N N . TYR A 1 149 ? -22.353 -66.208 8.793 1.00 90.12 149 TYR A N 1
ATOM 1148 C CA . TYR A 1 149 ? -23.571 -66.939 8.429 1.00 90.12 149 TYR A CA 1
ATOM 1149 C C . TYR A 1 149 ? -24.413 -66.178 7.400 1.00 90.12 149 TYR A C 1
ATOM 1151 O O . TYR A 1 149 ? -24.887 -66.772 6.434 1.00 90.12 149 TYR A O 1
ATOM 1159 N N . PHE A 1 150 ? -24.567 -64.857 7.542 1.00 91.50 150 PHE A N 1
ATOM 1160 C CA . PHE A 1 150 ? -25.283 -64.057 6.545 1.00 91.50 150 PHE A CA 1
ATOM 1161 C C . PHE A 1 150 ? -24.541 -63.952 5.211 1.00 91.50 150 PHE A C 1
ATOM 1163 O O . PHE A 1 150 ? -25.188 -63.885 4.168 1.00 91.50 150 PHE A O 1
ATOM 1170 N N . LYS A 1 151 ? -23.206 -63.945 5.222 1.00 89.12 151 LYS A N 1
ATOM 1171 C CA . LYS A 1 151 ? -22.385 -63.912 4.009 1.00 89.12 151 LYS A CA 1
ATOM 1172 C C . LYS A 1 151 ? -22.423 -65.251 3.268 1.00 89.12 151 LYS A C 1
ATOM 1174 O O . LYS A 1 151 ? -22.503 -65.239 2.044 1.00 89.12 151 LYS A O 1
ATOM 1179 N N . GLY A 1 152 ? -22.416 -66.371 3.996 1.00 86.81 152 GLY A N 1
ATOM 1180 C CA . GLY A 1 152 ? -22.555 -67.723 3.441 1.00 86.81 152 GLY A CA 1
ATOM 1181 C C . GLY A 1 152 ? -23.917 -67.978 2.789 1.00 86.81 152 GLY A C 1
ATOM 1182 O O . GLY A 1 152 ? -23.984 -68.644 1.765 1.00 86.81 152 GLY A O 1
ATOM 1183 N N . GLU A 1 153 ? -24.981 -67.369 3.318 1.00 84.38 153 GLU A N 1
ATOM 1184 C CA . GLU A 1 153 ? -26.338 -67.387 2.740 1.00 84.38 153 GLU A CA 1
ATOM 1185 C C . GLU A 1 153 ? -26.558 -66.276 1.680 1.00 84.38 153 GLU A C 1
ATOM 1187 O O . GLU A 1 153 ? -27.693 -65.918 1.371 1.00 84.38 153 GLU A O 1
ATOM 1192 N N . GLU A 1 154 ? -25.477 -65.664 1.172 1.00 79.75 154 GLU A N 1
ATOM 1193 C CA . GLU A 1 154 ? -25.450 -64.566 0.181 1.00 79.75 154 GLU A CA 1
ATOM 1194 C C . GLU A 1 154 ? -26.240 -63.293 0.557 1.00 79.75 154 GLU A C 1
ATOM 1196 O O . GLU A 1 154 ? -26.426 -62.374 -0.248 1.00 79.75 154 GLU A O 1
ATOM 1201 N N . SER A 1 155 ? -26.633 -63.158 1.823 1.00 84.12 155 SER A N 1
ATOM 1202 C CA . SER A 1 155 ? -27.330 -61.992 2.361 1.00 84.12 155 SER A CA 1
ATOM 1203 C C . SER A 1 155 ? -26.351 -60.864 2.726 1.00 84.12 155 SER A C 1
ATOM 1205 O O . SER A 1 155 ? -26.166 -60.501 3.895 1.00 84.12 155 SER A O 1
ATOM 1207 N N . LYS A 1 156 ? -25.752 -60.252 1.697 1.00 79.88 156 LYS A N 1
ATOM 1208 C CA . LYS A 1 156 ? -24.685 -59.234 1.806 1.00 79.88 156 LYS A CA 1
ATOM 1209 C C . LYS A 1 156 ? -25.055 -58.003 2.644 1.00 79.88 156 LYS A C 1
ATOM 1211 O O . LYS A 1 156 ? -24.213 -57.485 3.369 1.00 79.88 156 LYS A O 1
ATOM 1216 N N . SER A 1 157 ? -26.309 -57.551 2.601 1.00 83.56 157 SER A N 1
ATOM 1217 C CA . SER A 1 157 ? -26.755 -56.367 3.355 1.00 83.56 157 SER A CA 1
ATOM 1218 C C . SER A 1 157 ? -26.763 -56.587 4.875 1.00 83.56 157 SER A C 1
ATOM 1220 O O . SER A 1 157 ? -26.350 -55.709 5.631 1.00 83.56 157 SER A O 1
ATOM 1222 N N . GLN A 1 158 ? -27.194 -57.768 5.332 1.00 84.81 158 GLN A N 1
ATOM 1223 C CA . GLN A 1 158 ? -27.196 -58.136 6.756 1.00 84.81 158 GLN A CA 1
ATOM 1224 C C . GLN A 1 158 ? -25.774 -58.433 7.250 1.00 84.81 158 GLN A C 1
ATOM 1226 O O . GLN A 1 158 ? -25.413 -58.001 8.343 1.00 84.81 158 GLN A O 1
ATOM 1231 N N . ALA A 1 159 ? -24.941 -59.055 6.409 1.00 86.00 159 ALA A N 1
ATOM 1232 C CA . ALA A 1 159 ? -23.526 -59.258 6.707 1.00 86.00 159 ALA A CA 1
ATOM 1233 C C . ALA A 1 159 ? -22.773 -57.924 6.873 1.00 86.00 159 ALA A C 1
ATOM 1235 O O . ALA A 1 159 ? -22.082 -57.737 7.873 1.00 86.00 159 ALA A O 1
ATOM 1236 N N . ALA A 1 160 ? -22.966 -56.961 5.962 1.00 85.38 160 ALA A N 1
ATOM 1237 C CA . ALA A 1 160 ? -22.346 -55.636 6.054 1.00 85.38 160 ALA A CA 1
ATOM 1238 C C . ALA A 1 160 ? -22.733 -54.908 7.351 1.00 85.38 160 ALA A C 1
ATOM 1240 O O . ALA A 1 160 ? -21.877 -54.338 8.024 1.00 85.38 160 ALA A O 1
ATOM 1241 N N . LYS A 1 161 ? -24.005 -54.992 7.764 1.00 88.56 161 LYS A N 1
ATOM 1242 C CA . LYS A 1 161 ? -24.476 -54.387 9.019 1.00 88.56 161 LYS A CA 1
ATOM 1243 C C . LYS A 1 161 ? -23.769 -54.965 10.252 1.00 88.56 161 LYS A C 1
ATOM 1245 O O . LYS A 1 161 ? -23.375 -54.203 11.134 1.00 88.56 161 LYS A O 1
ATOM 1250 N N . CYS A 1 162 ? -23.595 -56.286 10.315 1.00 89.75 162 CYS A N 1
ATOM 1251 C CA . CYS A 1 162 ? -22.861 -56.936 11.402 1.00 89.75 162 CYS A CA 1
ATOM 1252 C C . CYS A 1 162 ? -21.363 -56.571 11.376 1.00 89.75 162 CYS A C 1
ATOM 1254 O O . CYS A 1 162 ? -20.796 -56.261 12.422 1.00 89.75 162 CYS A O 1
ATOM 1256 N N . MET A 1 163 ? -20.742 -56.505 10.194 1.00 90.00 163 MET A N 1
ATOM 1257 C CA . MET A 1 163 ? -19.322 -56.150 10.042 1.00 90.00 163 MET A CA 1
ATOM 1258 C C . MET A 1 163 ? -18.999 -54.711 10.458 1.00 90.00 163 MET A C 1
ATOM 1260 O O . MET A 1 163 ? -17.962 -54.467 11.070 1.00 90.00 163 MET A O 1
ATOM 1264 N N . LEU A 1 164 ? -19.893 -53.756 10.198 1.00 89.94 164 LEU A N 1
ATOM 1265 C CA . LEU A 1 164 ? -19.712 -52.367 10.638 1.00 89.94 164 LEU A CA 1
ATOM 1266 C C . LEU A 1 164 ? -19.711 -52.242 12.166 1.00 89.94 164 LEU A C 1
ATOM 1268 O O . LEU A 1 164 ? -18.943 -51.459 12.726 1.00 89.94 164 LEU A O 1
ATOM 1272 N N . LYS A 1 165 ? -20.519 -53.059 12.856 1.00 90.44 165 LYS A N 1
ATOM 1273 C CA . LYS A 1 165 ? -20.485 -53.143 14.321 1.00 90.44 165 LYS A CA 1
ATOM 1274 C C . LYS A 1 165 ? -19.155 -53.716 14.815 1.00 90.44 165 LYS A C 1
ATOM 1276 O O . LYS A 1 165 ? -18.559 -53.124 15.715 1.00 90.44 165 LYS A O 1
ATOM 1281 N N . VAL A 1 166 ? -18.634 -54.766 14.173 1.00 90.81 166 VAL A N 1
ATOM 1282 C CA . VAL A 1 166 ? -17.303 -55.325 14.485 1.00 90.81 166 VAL A CA 1
ATOM 1283 C C . VAL A 1 166 ? -16.198 -54.272 14.317 1.00 90.81 166 VAL A C 1
ATOM 1285 O O . VAL A 1 166 ? -15.397 -54.087 15.232 1.00 90.81 166 VAL A O 1
ATOM 1288 N N . ALA A 1 167 ? -16.198 -53.511 13.217 1.00 89.94 167 ALA A N 1
ATOM 1289 C CA . ALA A 1 167 ? -15.226 -52.437 12.979 1.00 89.94 167 ALA A CA 1
ATOM 1290 C C . ALA A 1 167 ? -15.316 -51.308 14.024 1.00 89.94 167 ALA A C 1
ATOM 1292 O O . ALA A 1 167 ? -14.297 -50.807 14.504 1.00 89.94 167 ALA A O 1
ATOM 1293 N N . SER A 1 168 ? -16.532 -50.940 14.438 1.00 88.75 168 SER A N 1
ATOM 1294 C CA . SER A 1 168 ? -16.745 -49.898 15.446 1.00 88.75 168 SER A CA 1
ATOM 1295 C C . SER A 1 168 ? -16.215 -50.288 16.833 1.00 88.75 168 SER A C 1
ATOM 1297 O O . SER A 1 168 ? -15.616 -49.453 17.516 1.00 88.75 168 SER A O 1
ATOM 1299 N N . PHE A 1 169 ? -16.363 -51.554 17.236 1.00 88.62 169 PHE A N 1
ATOM 1300 C CA . PHE A 1 169 ? -15.834 -52.052 18.508 1.00 88.62 169 PHE A CA 1
ATOM 1301 C C . PHE A 1 169 ? -14.322 -52.289 18.451 1.00 88.62 169 PHE A C 1
ATOM 1303 O O . PHE A 1 169 ? -13.624 -51.951 19.405 1.00 88.62 169 PHE A O 1
ATOM 1310 N N . ALA A 1 170 ? -13.793 -52.770 17.321 1.00 88.69 170 ALA A N 1
ATOM 1311 C CA . ALA A 1 170 ? -12.351 -52.934 17.126 1.00 88.69 170 ALA A CA 1
ATOM 1312 C C . ALA A 1 170 ? -11.582 -51.606 17.269 1.00 88.69 170 ALA A C 1
ATOM 1314 O O . ALA A 1 170 ? -10.518 -51.569 17.883 1.00 88.69 170 ALA A O 1
ATOM 1315 N N . ALA A 1 171 ? -12.154 -50.508 16.767 1.00 87.12 171 ALA A N 1
ATOM 1316 C CA . ALA A 1 171 ? -11.597 -49.165 16.911 1.00 87.12 171 ALA A CA 1
ATOM 1317 C C . ALA A 1 171 ? -11.598 -48.652 18.369 1.00 87.12 171 ALA A C 1
ATOM 1319 O O . ALA A 1 171 ? -10.648 -47.996 18.796 1.00 87.12 171 ALA A O 1
ATOM 1320 N N . HIS A 1 172 ? -12.613 -48.991 19.173 1.00 84.94 172 HIS A N 1
ATOM 1321 C CA . HIS A 1 172 ? -12.622 -48.655 20.603 1.00 84.94 172 HIS A CA 1
ATOM 1322 C C . HIS A 1 172 ? -11.530 -49.403 21.382 1.00 84.94 172 HIS A C 1
ATOM 1324 O O . HIS A 1 172 ? -10.894 -48.804 22.251 1.00 84.94 172 HIS A O 1
ATOM 1330 N N . LEU A 1 173 ? -11.262 -50.661 21.008 1.00 85.31 173 LEU A N 1
ATOM 1331 C CA . LEU A 1 173 ? -10.179 -51.505 21.533 1.00 85.31 173 LEU A CA 1
ATOM 1332 C C . LEU A 1 173 ? -8.786 -51.161 20.951 1.00 85.31 173 LEU A C 1
ATOM 1334 O O . LEU A 1 173 ? -7.850 -51.933 21.128 1.00 85.31 173 LEU A O 1
ATOM 1338 N N . GLU A 1 174 ? -8.653 -50.022 20.255 1.00 83.19 174 GLU A N 1
ATOM 1339 C CA . GLU A 1 174 ? -7.396 -49.461 19.715 1.00 83.19 174 GLU A CA 1
ATOM 1340 C C . GLU A 1 174 ? -6.735 -50.275 18.589 1.00 83.19 174 GLU A C 1
ATOM 1342 O O . GLU A 1 174 ? -5.606 -50.004 18.183 1.00 83.19 174 GLU A O 1
ATOM 1347 N N . ASN A 1 175 ? -7.453 -51.223 17.983 1.00 86.62 175 ASN A N 1
ATOM 1348 C CA . ASN A 1 175 ? -6.972 -51.944 16.806 1.00 86.62 175 ASN A CA 1
ATOM 1349 C C . ASN A 1 175 ? -7.360 -51.210 15.504 1.00 86.62 175 ASN A C 1
ATOM 1351 O O . ASN A 1 175 ? -8.192 -51.685 14.725 1.00 86.62 175 ASN A O 1
ATOM 1355 N N . TYR A 1 176 ? -6.776 -50.023 15.284 1.00 88.94 176 TYR A N 1
ATOM 1356 C CA . TYR A 1 176 ? -7.166 -49.101 14.204 1.00 88.94 176 TYR A CA 1
ATOM 1357 C C . TYR A 1 176 ? -6.967 -49.675 12.797 1.00 88.94 176 TYR A C 1
ATOM 1359 O O . TYR A 1 176 ? -7.836 -49.508 11.947 1.00 88.94 176 TYR A O 1
ATOM 1367 N N . LYS A 1 177 ? -5.884 -50.425 12.558 1.00 87.12 177 LYS A N 1
ATOM 1368 C CA . LYS A 1 177 ? -5.595 -51.027 11.243 1.00 87.12 177 LYS A CA 1
ATOM 1369 C C . LYS A 1 177 ? -6.665 -52.042 10.824 1.00 87.12 177 LYS A C 1
ATOM 1371 O O . LYS A 1 177 ? -7.223 -51.925 9.740 1.00 87.12 177 LYS A O 1
ATOM 1376 N N . ARG A 1 178 ? -7.040 -52.967 11.723 1.00 88.75 178 ARG A N 1
ATOM 1377 C CA . ARG A 1 178 ? -8.108 -53.953 11.453 1.00 88.75 178 ARG A CA 1
ATOM 1378 C C . ARG A 1 178 ? -9.459 -53.273 11.204 1.00 88.75 178 ARG A C 1
ATOM 1380 O O . ARG A 1 178 ? -10.251 -53.774 10.413 1.00 88.75 178 ARG A O 1
ATOM 1387 N N . ALA A 1 179 ? -9.735 -52.150 11.867 1.00 90.69 179 ALA A N 1
ATOM 1388 C CA . ALA A 1 179 ? -10.958 -51.384 11.640 1.00 90.69 179 ALA A CA 1
ATOM 1389 C C . ALA A 1 179 ? -10.969 -50.693 10.262 1.00 90.69 179 ALA A C 1
ATOM 1391 O O . ALA A 1 179 ? -11.987 -50.756 9.574 1.00 90.69 179 ALA A O 1
ATOM 1392 N N . ILE A 1 180 ? -9.849 -50.091 9.844 1.00 91.81 180 ILE A N 1
ATOM 1393 C CA . ILE A 1 180 ? -9.690 -49.430 8.536 1.00 91.81 180 ILE A CA 1
ATOM 1394 C C . ILE A 1 180 ? -9.966 -50.412 7.392 1.00 91.81 180 ILE A C 1
ATOM 1396 O O . ILE A 1 180 ? -10.812 -50.129 6.545 1.00 91.81 180 ILE A O 1
ATOM 1400 N N . ASP A 1 181 ? -9.345 -51.594 7.414 1.00 90.88 181 ASP A N 1
ATOM 1401 C CA . ASP A 1 181 ? -9.502 -52.598 6.351 1.00 90.88 181 ASP A CA 1
ATOM 1402 C C . ASP A 1 181 ? -10.968 -53.042 6.184 1.00 90.88 181 ASP A C 1
ATOM 1404 O O . ASP A 1 181 ? -11.481 -53.222 5.072 1.00 90.88 181 ASP A O 1
ATOM 1408 N N . ILE A 1 182 ? -11.685 -53.199 7.303 1.00 91.62 182 ILE A N 1
ATOM 1409 C CA . ILE A 1 182 ? -13.106 -53.565 7.286 1.00 91.62 182 ILE A CA 1
ATOM 1410 C C . ILE A 1 182 ? -13.952 -52.401 6.745 1.00 91.62 182 ILE A C 1
ATOM 1412 O O . ILE A 1 182 ? -14.846 -52.635 5.931 1.00 91.62 182 ILE A O 1
ATOM 1416 N N . TYR A 1 183 ? -13.674 -51.153 7.135 1.00 92.12 183 TYR A N 1
ATOM 1417 C CA . TYR A 1 183 ? -14.412 -49.996 6.621 1.00 92.12 183 TYR A CA 1
ATOM 1418 C C . TYR A 1 183 ? -14.173 -49.759 5.121 1.00 92.12 183 TYR A C 1
ATOM 1420 O O . TYR A 1 183 ? -15.148 -49.546 4.399 1.00 92.12 183 TYR A O 1
ATOM 1428 N N . GLU A 1 184 ? -12.938 -49.873 4.621 1.00 89.88 184 GLU A N 1
ATOM 1429 C CA . GLU A 1 184 ? -12.639 -49.745 3.184 1.00 89.88 184 GLU A CA 1
ATOM 1430 C C . GLU A 1 184 ? -13.269 -50.881 2.357 1.00 89.88 184 GLU A C 1
ATOM 1432 O O . GLU A 1 184 ? -13.863 -50.642 1.299 1.00 89.88 184 GLU A O 1
ATOM 1437 N N . SER A 1 185 ? -13.199 -52.128 2.841 1.00 88.38 185 SER A N 1
ATOM 1438 C CA . SER A 1 185 ? -13.771 -53.284 2.130 1.00 88.38 185 SER A CA 1
ATOM 1439 C C . SER A 1 185 ? -15.302 -53.255 2.065 1.00 88.38 185 SER A C 1
ATOM 1441 O O . SER A 1 185 ? -15.887 -53.689 1.072 1.00 88.38 185 SER A O 1
ATOM 1443 N N . VAL A 1 186 ? -15.973 -52.713 3.084 1.00 87.06 186 VAL A N 1
ATOM 1444 C CA . VAL A 1 186 ? -17.429 -52.498 3.057 1.00 87.06 186 VAL A CA 1
ATOM 1445 C C . VAL A 1 186 ? -17.790 -51.275 2.205 1.00 87.06 186 VAL A C 1
ATOM 1447 O O . VAL A 1 186 ? -18.795 -51.303 1.493 1.00 87.06 186 VAL A O 1
ATOM 1450 N N . ALA A 1 187 ? -16.977 -50.213 2.219 1.00 86.75 187 ALA A N 1
ATOM 1451 C CA . ALA A 1 187 ? -17.209 -49.021 1.401 1.00 86.75 187 ALA A CA 1
ATOM 1452 C C . ALA A 1 187 ? -17.133 -49.332 -0.101 1.00 86.75 187 ALA A C 1
ATOM 1454 O O . ALA A 1 187 ? -18.033 -48.958 -0.851 1.00 86.75 187 ALA A O 1
ATOM 1455 N N . THR A 1 188 ? -16.125 -50.089 -0.529 1.00 85.38 188 THR A N 1
ATOM 1456 C CA . THR A 1 188 ? -15.960 -50.528 -1.926 1.00 85.38 188 THR A CA 1
ATOM 1457 C C . THR A 1 188 ? -17.124 -51.393 -2.411 1.00 85.38 188 THR A C 1
ATOM 1459 O O . THR A 1 188 ? -17.693 -51.105 -3.463 1.00 85.38 188 THR A O 1
ATOM 1462 N N . GLN A 1 189 ? -17.578 -52.363 -1.606 1.00 83.31 189 GLN A N 1
ATOM 1463 C CA . GLN A 1 189 ? -18.775 -53.164 -1.915 1.00 83.31 189 GLN A CA 1
ATOM 1464 C C . GLN A 1 189 ? -20.041 -52.306 -2.076 1.00 83.31 189 GLN A C 1
ATOM 1466 O O . GLN A 1 189 ? -20.917 -52.624 -2.881 1.00 83.31 189 GLN A O 1
ATOM 1471 N N . ASN A 1 190 ? -20.154 -51.208 -1.323 1.00 83.69 190 ASN A N 1
ATOM 1472 C CA . ASN A 1 190 ? -21.294 -50.298 -1.418 1.00 83.69 190 ASN A CA 1
ATOM 1473 C C . ASN A 1 190 ? -21.215 -49.352 -2.625 1.00 83.69 190 ASN A C 1
ATOM 1475 O O . ASN A 1 190 ? -22.264 -48.935 -3.114 1.00 83.69 190 ASN A O 1
ATOM 1479 N N . LEU A 1 191 ? -20.015 -49.034 -3.124 1.00 81.88 191 LEU A N 1
ATOM 1480 C CA . LEU A 1 191 ? -19.828 -48.223 -4.334 1.00 81.88 191 LEU A CA 1
ATOM 1481 C C . LEU A 1 191 ? -20.270 -48.960 -5.604 1.00 81.88 191 LEU A C 1
ATOM 1483 O O . LEU A 1 191 ? -20.837 -48.336 -6.501 1.00 81.88 191 LEU A O 1
ATOM 1487 N N . GLU A 1 192 ? -20.098 -50.283 -5.654 1.00 79.25 192 GLU A N 1
ATOM 1488 C CA . GLU A 1 192 ? -20.591 -51.122 -6.756 1.00 79.25 192 GLU A CA 1
ATOM 1489 C C . GLU A 1 192 ? -22.130 -51.103 -6.867 1.00 79.25 192 GLU A C 1
ATOM 1491 O O . GLU A 1 192 ? -22.690 -51.339 -7.940 1.00 79.25 192 GLU A O 1
ATOM 1496 N N . ASN A 1 193 ? -22.841 -50.780 -5.778 1.00 78.25 193 ASN A N 1
ATOM 1497 C CA . ASN A 1 193 ? -24.300 -50.740 -5.734 1.00 78.25 193 ASN A CA 1
ATOM 1498 C C . ASN A 1 193 ? -24.845 -49.297 -5.783 1.00 78.25 193 ASN A C 1
ATOM 1500 O O . ASN A 1 193 ? -24.732 -48.523 -4.831 1.00 78.25 193 ASN A O 1
ATOM 1504 N N . SER A 1 194 ? -25.543 -48.947 -6.872 1.00 66.25 194 SER A N 1
ATOM 1505 C CA . SER A 1 194 ? -26.006 -47.574 -7.145 1.00 66.25 194 SER A CA 1
ATOM 1506 C C . SER A 1 194 ? -26.950 -46.962 -6.091 1.00 66.25 194 SER A C 1
ATOM 1508 O O . SER A 1 194 ? -27.065 -45.736 -6.041 1.00 66.25 194 SER A O 1
ATOM 1510 N N . LEU A 1 195 ? -27.604 -47.777 -5.248 1.00 77.75 195 LEU A N 1
ATOM 1511 C CA . LEU A 1 195 ? -28.462 -47.308 -4.146 1.00 77.75 195 LEU A CA 1
ATOM 1512 C C . LEU A 1 195 ? -27.682 -47.018 -2.850 1.00 77.75 195 LEU A C 1
ATOM 1514 O O . LEU A 1 195 ? -28.036 -46.091 -2.125 1.00 77.75 195 LEU A O 1
ATOM 1518 N N . LEU A 1 196 ? -26.629 -47.791 -2.557 1.00 76.06 196 LEU A N 1
ATOM 1519 C CA . LEU A 1 196 ? -25.862 -47.713 -1.300 1.00 76.06 196 LEU A CA 1
ATOM 1520 C C . LEU A 1 196 ? -24.589 -46.853 -1.418 1.00 76.06 196 LEU A C 1
ATOM 1522 O O . LEU A 1 196 ? -23.951 -46.546 -0.408 1.00 76.06 196 LEU A O 1
ATOM 1526 N N . LYS A 1 197 ? -24.257 -46.373 -2.624 1.00 72.06 197 LYS A N 1
ATOM 1527 C CA . LYS A 1 197 ? -23.089 -45.514 -2.895 1.00 72.06 197 LYS A CA 1
ATOM 1528 C C . LYS A 1 197 ? -22.993 -44.266 -2.006 1.00 72.06 197 LYS A C 1
ATOM 1530 O O . LYS A 1 197 ? -21.903 -43.854 -1.638 1.00 72.06 197 LYS A O 1
ATOM 1535 N N . TYR A 1 198 ? -24.124 -43.687 -1.595 1.00 66.38 198 TYR A N 1
ATOM 1536 C CA . TYR A 1 198 ? -24.140 -42.489 -0.746 1.00 66.38 198 TYR A CA 1
ATOM 1537 C C . TYR A 1 198 ? -23.842 -42.773 0.731 1.00 66.38 198 TYR A C 1
ATOM 1539 O O . TYR A 1 198 ? -23.482 -41.839 1.439 1.00 66.38 198 TYR A O 1
ATOM 1547 N N . SER A 1 199 ? -23.970 -44.025 1.197 1.00 80.50 199 SER A N 1
ATOM 1548 C CA . SER A 1 199 ? -23.544 -44.423 2.551 1.00 80.50 199 SER A CA 1
ATOM 1549 C C . SER A 1 199 ? -22.042 -44.696 2.655 1.00 80.50 199 SER A C 1
ATOM 1551 O O . SER A 1 199 ? -21.498 -44.662 3.753 1.00 80.50 199 SER A O 1
ATOM 1553 N N . ALA A 1 200 ? -21.343 -44.894 1.530 1.00 81.12 200 ALA A N 1
ATOM 1554 C CA . ALA A 1 200 ? -19.902 -45.157 1.526 1.00 81.12 200 ALA A CA 1
ATOM 1555 C C . ALA A 1 200 ? -19.080 -43.998 2.128 1.00 81.12 200 ALA A C 1
ATOM 1557 O O . ALA A 1 200 ? -18.069 -44.245 2.782 1.00 81.12 200 ALA A O 1
ATOM 1558 N N . LYS A 1 201 ? -19.562 -42.751 1.999 1.00 78.62 201 LYS A N 1
ATOM 1559 C CA . LYS A 1 201 ? -18.931 -41.557 2.592 1.00 78.62 201 LYS A CA 1
ATOM 1560 C C . LYS A 1 201 ? -18.754 -41.652 4.113 1.00 78.62 201 LYS A C 1
ATOM 1562 O O . LYS A 1 201 ? -17.738 -41.218 4.638 1.00 78.62 201 LYS A O 1
ATOM 1567 N N . GLU A 1 202 ? -19.703 -42.256 4.828 1.00 84.75 202 GLU A N 1
ATOM 1568 C CA . GLU A 1 202 ? -19.614 -42.375 6.289 1.00 84.75 202 GLU A CA 1
ATOM 1569 C C . GLU A 1 202 ? -18.511 -43.365 6.700 1.00 84.75 202 GLU A C 1
ATOM 1571 O O . GLU A 1 202 ? -17.805 -43.152 7.685 1.00 84.75 202 GLU A O 1
ATOM 1576 N N . TYR A 1 203 ? -18.312 -44.433 5.924 1.00 87.94 203 TYR A N 1
ATOM 1577 C CA . TYR A 1 203 ? -17.290 -45.442 6.212 1.00 87.94 203 TYR A CA 1
ATOM 1578 C C . TYR A 1 203 ? -15.880 -44.945 5.882 1.00 87.94 203 TYR A C 1
ATOM 1580 O O . TYR A 1 203 ? -14.975 -45.155 6.688 1.00 87.94 203 TYR A O 1
ATOM 1588 N N . PHE A 1 204 ? -15.706 -44.202 4.781 1.00 86.75 204 PHE A N 1
ATOM 1589 C CA . PHE A 1 204 ? -14.437 -43.525 4.477 1.00 86.75 204 PHE A CA 1
ATOM 1590 C C . PHE A 1 204 ? -14.059 -42.498 5.548 1.00 86.75 204 PHE A C 1
ATOM 1592 O O . PHE A 1 204 ? -12.893 -42.371 5.911 1.00 86.75 204 PHE A O 1
ATOM 1599 N N . PHE A 1 205 ? -15.050 -41.830 6.134 1.00 87.94 205 PHE A N 1
ATOM 1600 C CA . PHE A 1 205 ? -14.821 -40.913 7.242 1.00 87.94 205 PHE A CA 1
ATOM 1601 C C . PHE A 1 205 ? -14.353 -41.611 8.525 1.00 87.94 205 PHE A C 1
ATOM 1603 O O . PHE A 1 205 ? -13.393 -41.170 9.155 1.00 87.94 205 PHE A O 1
ATOM 1610 N N . ARG A 1 206 ? -14.984 -42.735 8.899 1.00 90.00 206 ARG A N 1
ATOM 1611 C CA . ARG A 1 206 ? -14.559 -43.537 10.062 1.00 90.00 206 ARG A CA 1
ATOM 1612 C C . ARG A 1 206 ? -13.153 -44.115 9.867 1.00 90.00 206 ARG A C 1
ATOM 1614 O O . ARG A 1 206 ? -12.351 -44.051 10.796 1.00 90.00 206 ARG A O 1
ATOM 1621 N N . ALA A 1 207 ? -12.839 -44.626 8.674 1.00 89.38 207 ALA A N 1
ATOM 1622 C CA . ALA A 1 207 ? -11.499 -45.112 8.338 1.00 89.38 207 ALA A CA 1
ATOM 1623 C C . ALA A 1 207 ? -10.450 -43.990 8.422 1.00 89.38 207 ALA A C 1
ATOM 1625 O O . ALA A 1 207 ? -9.398 -44.165 9.031 1.00 89.38 207 ALA A O 1
ATOM 1626 N N . GLY A 1 208 ? -10.777 -42.808 7.901 1.00 86.19 208 GLY A N 1
ATOM 1627 C CA . GLY A 1 208 ? -9.910 -41.641 7.945 1.00 86.19 208 GLY A CA 1
ATOM 1628 C C . GLY A 1 208 ? -9.559 -41.157 9.355 1.00 86.19 208 GLY A C 1
ATOM 1629 O O . GLY A 1 208 ? -8.398 -40.862 9.624 1.00 86.19 208 GLY A O 1
ATOM 1630 N N . ILE A 1 209 ? -10.517 -41.137 10.290 1.00 88.56 209 ILE A N 1
ATOM 1631 C CA . ILE A 1 209 ? -10.226 -40.785 11.695 1.00 88.56 209 ILE A CA 1
ATOM 1632 C C . ILE A 1 209 ? -9.318 -41.845 12.339 1.00 88.56 209 ILE A C 1
ATOM 1634 O O . ILE A 1 209 ? -8.423 -41.506 13.108 1.00 88.56 209 ILE A O 1
ATOM 1638 N N . CYS A 1 210 ? -9.490 -43.127 12.001 1.00 89.38 210 CYS A N 1
ATOM 1639 C CA . CYS A 1 210 ? -8.577 -44.178 12.455 1.00 89.38 210 CYS A CA 1
ATOM 1640 C C . CYS A 1 210 ? -7.158 -44.030 11.872 1.00 89.38 210 CYS A C 1
ATOM 1642 O O . CYS A 1 210 ? -6.203 -44.362 12.571 1.00 89.38 210 CYS A O 1
ATOM 1644 N N . HIS A 1 211 ? -7.002 -43.517 10.643 1.00 84.25 211 HIS A N 1
ATOM 1645 C CA . HIS A 1 211 ? -5.691 -43.163 10.082 1.00 84.25 211 HIS A CA 1
ATOM 1646 C C . HIS A 1 211 ? -5.055 -41.979 10.814 1.00 84.25 211 HIS A C 1
ATOM 1648 O O . HIS A 1 211 ? -3.863 -42.019 11.110 1.00 84.25 211 HIS A O 1
ATOM 1654 N N . LEU A 1 212 ? -5.857 -40.978 11.179 1.00 83.69 212 LEU A N 1
ATOM 1655 C CA . LEU A 1 212 ? -5.399 -39.815 11.936 1.00 83.69 212 LEU A CA 1
ATOM 1656 C C . LEU A 1 212 ? -4.907 -40.179 13.348 1.00 83.69 212 LEU A C 1
ATOM 1658 O O . LEU A 1 212 ? -3.957 -39.582 13.840 1.00 83.69 212 LEU A O 1
ATOM 1662 N N . CYS A 1 213 ? -5.487 -41.203 13.985 1.00 80.94 213 CYS A N 1
ATOM 1663 C CA . CYS A 1 213 ? -4.973 -41.748 15.249 1.00 80.94 213 CYS A CA 1
ATOM 1664 C C . CYS A 1 213 ? -3.580 -42.396 15.129 1.00 80.94 213 CYS A C 1
ATOM 1666 O O . CYS A 1 213 ? -2.955 -42.654 16.157 1.00 80.94 213 CYS A O 1
ATOM 1668 N N . ILE A 1 214 ? -3.133 -42.730 13.912 1.00 80.62 214 ILE A N 1
ATOM 1669 C CA . ILE A 1 214 ? -1.833 -43.359 13.654 1.00 80.62 214 ILE A CA 1
ATOM 1670 C C . ILE A 1 214 ? -0.801 -42.297 13.247 1.00 80.62 214 ILE A C 1
ATOM 1672 O O . ILE A 1 214 ? 0.254 -42.246 13.870 1.00 80.62 214 ILE A O 1
ATOM 1676 N N . ASP A 1 215 ? -1.080 -41.500 12.206 1.00 73.94 215 ASP A N 1
ATOM 1677 C CA . ASP A 1 215 ? -0.167 -40.483 11.643 1.00 73.94 215 ASP A CA 1
ATOM 1678 C C . ASP A 1 215 ? -0.927 -39.533 10.676 1.00 73.94 215 ASP A C 1
ATOM 1680 O O . ASP A 1 215 ? -1.648 -40.040 9.802 1.00 73.94 215 ASP A O 1
ATOM 1684 N N . PRO A 1 216 ? -0.797 -38.188 10.782 1.00 72.81 216 PRO A N 1
ATOM 1685 C CA . PRO A 1 216 ? -1.521 -37.248 9.918 1.00 72.81 216 PRO A CA 1
ATOM 1686 C C . PRO A 1 216 ? -1.172 -37.373 8.427 1.00 72.81 216 PRO A C 1
ATOM 1688 O O . PRO A 1 216 ? -2.072 -37.285 7.590 1.00 72.81 216 PRO A O 1
ATOM 1691 N N . VAL A 1 217 ? 0.079 -37.687 8.070 1.00 77.88 217 VAL A N 1
ATOM 1692 C CA . VAL A 1 217 ? 0.489 -37.790 6.654 1.00 77.88 217 VAL A CA 1
ATOM 1693 C C . VAL A 1 217 ? -0.173 -38.996 5.979 1.00 77.88 217 VAL A C 1
ATOM 1695 O O . VAL A 1 217 ? -0.673 -38.912 4.854 1.00 77.88 217 VAL A O 1
ATOM 1698 N N . ASN A 1 218 ? -0.248 -40.125 6.693 1.00 77.19 218 ASN A N 1
ATOM 1699 C CA . ASN A 1 218 ? -0.973 -41.313 6.235 1.00 77.19 218 ASN A CA 1
ATOM 1700 C C . ASN A 1 218 ? -2.475 -41.044 6.082 1.00 77.19 218 ASN A C 1
ATOM 1702 O O . ASN A 1 218 ? -3.106 -41.567 5.162 1.00 77.19 218 ASN A O 1
ATOM 1706 N N . ALA A 1 219 ? -3.044 -40.224 6.965 1.00 77.31 219 ALA A N 1
ATOM 1707 C CA . ALA A 1 219 ? -4.432 -39.812 6.867 1.00 77.31 219 ALA A CA 1
ATOM 1708 C C . ALA A 1 219 ? -4.669 -38.918 5.639 1.00 77.31 219 ALA A C 1
ATOM 1710 O O . ALA A 1 219 ? -5.622 -39.179 4.908 1.00 77.31 219 ALA A O 1
ATOM 1711 N N . GLN A 1 220 ? -3.782 -37.960 5.338 1.00 82.06 220 GLN A N 1
ATOM 1712 C CA . GLN A 1 220 ? -3.902 -37.097 4.155 1.00 82.06 220 GLN A CA 1
ATOM 1713 C C . GLN A 1 220 ? -3.841 -37.899 2.850 1.00 82.06 220 GLN A C 1
ATOM 1715 O O . GLN A 1 220 ? -4.689 -37.727 1.973 1.00 82.06 220 GLN A O 1
ATOM 1720 N N . LEU A 1 221 ? -2.897 -38.840 2.744 1.00 85.06 221 LEU A N 1
ATOM 1721 C CA . LEU A 1 221 ? -2.790 -39.724 1.582 1.00 85.06 221 LEU A CA 1
ATOM 1722 C C . LEU A 1 221 ? -4.049 -40.591 1.407 1.00 85.06 221 LEU A C 1
ATOM 1724 O O . LEU A 1 221 ? -4.544 -40.759 0.289 1.00 85.06 221 LEU A O 1
ATOM 1728 N N . ALA A 1 222 ? -4.587 -41.123 2.509 1.00 82.38 222 ALA A N 1
ATOM 1729 C CA . ALA A 1 222 ? -5.814 -41.911 2.487 1.00 82.38 222 ALA A CA 1
ATOM 1730 C C . ALA A 1 222 ? -7.022 -41.076 2.029 1.00 82.38 222 ALA A C 1
ATOM 1732 O O . ALA A 1 222 ? -7.827 -41.573 1.241 1.00 82.38 222 ALA A O 1
ATOM 1733 N N . VAL A 1 223 ? -7.128 -39.801 2.435 1.00 82.56 223 VAL A N 1
ATOM 1734 C CA . VAL A 1 223 ? -8.217 -38.928 1.964 1.00 82.56 223 VAL A CA 1
ATOM 1735 C C . VAL A 1 223 ? -8.131 -38.694 0.457 1.00 82.56 223 VAL A C 1
ATOM 1737 O O . VAL A 1 223 ? -9.147 -38.832 -0.223 1.00 82.56 223 VAL A O 1
ATOM 1740 N N . THR A 1 224 ? -6.941 -38.419 -0.082 1.00 84.69 224 THR A N 1
ATOM 1741 C CA . THR A 1 224 ? -6.745 -38.239 -1.531 1.00 84.69 224 THR A CA 1
ATOM 1742 C C . THR A 1 224 ? -7.158 -39.494 -2.307 1.00 84.69 224 THR A C 1
ATOM 1744 O O . THR A 1 224 ? -7.915 -39.406 -3.273 1.00 84.69 224 THR A O 1
ATOM 1747 N N . LYS A 1 225 ? -6.781 -40.687 -1.822 1.00 86.00 225 LYS A N 1
ATOM 1748 C CA . LYS A 1 225 ? -7.217 -41.975 -2.395 1.00 86.00 225 LYS A CA 1
ATOM 1749 C C . LYS A 1 225 ? -8.744 -42.136 -2.366 1.00 86.00 225 LYS A C 1
ATOM 1751 O O . LYS A 1 225 ? -9.336 -42.621 -3.330 1.00 86.00 225 LYS A O 1
ATOM 1756 N N . TYR A 1 226 ? -9.406 -41.756 -1.274 1.00 83.12 226 TYR A N 1
ATOM 1757 C CA . TYR A 1 226 ? -10.864 -41.886 -1.160 1.00 83.12 226 TYR A CA 1
ATOM 1758 C C . TYR A 1 226 ? -11.621 -40.926 -2.084 1.00 83.12 226 TYR A C 1
ATOM 1760 O O . TYR A 1 226 ? -12.708 -41.271 -2.549 1.00 83.12 226 TYR A O 1
ATOM 1768 N N . GLU A 1 227 ? -11.051 -39.763 -2.398 1.00 82.62 227 GLU A N 1
ATOM 1769 C CA . GLU A 1 227 ? -11.619 -38.829 -3.378 1.00 82.62 227 GLU A CA 1
ATOM 1770 C C . GLU A 1 227 ? -11.468 -39.341 -4.811 1.00 82.62 227 GLU A C 1
ATOM 1772 O O . GLU A 1 227 ? -12.425 -39.279 -5.581 1.00 82.62 227 GLU A O 1
ATOM 1777 N N . GLU A 1 228 ? -10.324 -39.938 -5.149 1.00 83.38 228 GLU A N 1
ATOM 1778 C CA . GLU A 1 228 ? -10.141 -40.595 -6.447 1.00 83.38 228 GLU A CA 1
ATOM 1779 C C . GLU A 1 228 ? -11.130 -41.756 -6.643 1.00 83.38 228 GLU A C 1
ATOM 1781 O O . GLU A 1 228 ? -11.710 -41.919 -7.718 1.00 83.38 228 GLU A O 1
ATOM 1786 N N . MET A 1 229 ? -11.369 -42.550 -5.592 1.00 77.25 229 MET A N 1
ATOM 1787 C CA . MET A 1 229 ? -12.298 -43.684 -5.634 1.00 77.25 229 MET A CA 1
ATOM 1788 C C . MET A 1 229 ? -13.773 -43.260 -5.651 1.00 77.25 229 MET A C 1
ATOM 1790 O O . MET A 1 229 ? -14.601 -43.926 -6.279 1.00 77.25 229 MET A O 1
ATOM 1794 N N . PHE A 1 230 ? -14.128 -42.174 -4.962 1.00 79.88 230 PHE A N 1
ATOM 1795 C CA . PHE A 1 230 ? -15.479 -41.618 -4.963 1.00 79.88 230 PHE A CA 1
ATOM 1796 C C . PHE A 1 230 ? -15.426 -40.084 -5.045 1.00 79.88 230 PHE A C 1
ATOM 1798 O O . PHE A 1 230 ? -15.414 -39.420 -4.009 1.00 79.88 230 PHE A O 1
ATOM 1805 N N . PRO A 1 231 ? -15.500 -39.499 -6.258 1.00 75.81 231 PRO A N 1
ATOM 1806 C CA . PRO A 1 231 ? -15.359 -38.050 -6.458 1.00 75.81 231 PRO A CA 1
ATOM 1807 C C . PRO A 1 231 ? -16.366 -37.197 -5.671 1.00 75.81 231 PRO A C 1
ATOM 1809 O O . PRO A 1 231 ? -16.070 -36.077 -5.276 1.00 75.81 231 PRO A O 1
ATOM 1812 N N . ALA A 1 232 ? -17.552 -37.739 -5.362 1.00 78.25 232 ALA A N 1
ATOM 1813 C CA . ALA A 1 232 ? -18.557 -37.058 -4.540 1.00 78.25 232 ALA A CA 1
ATOM 1814 C C . ALA A 1 232 ? -18.255 -37.086 -3.022 1.00 78.25 232 ALA A C 1
ATOM 1816 O O . ALA A 1 232 ? -18.989 -36.470 -2.245 1.00 78.25 232 ALA A O 1
ATOM 1817 N N . PHE A 1 233 ? -17.207 -37.796 -2.577 1.00 80.88 233 PHE A N 1
ATOM 1818 C CA . PHE A 1 233 ? -16.725 -37.753 -1.193 1.00 80.88 233 PHE A CA 1
ATOM 1819 C C . PHE A 1 233 ? -16.060 -36.418 -0.870 1.00 80.88 233 PHE A C 1
ATOM 1821 O O . PHE A 1 233 ? -16.275 -35.899 0.222 1.00 80.88 233 PHE A O 1
ATOM 1828 N N . GLN A 1 234 ? -15.331 -35.836 -1.824 1.00 66.75 234 GLN A N 1
ATOM 1829 C CA . GLN A 1 234 ? -14.650 -34.545 -1.680 1.00 66.75 234 GLN A CA 1
ATOM 1830 C C . GLN A 1 234 ? -15.611 -33.428 -1.243 1.00 66.75 234 GLN A C 1
ATOM 1832 O O . GLN A 1 234 ? -15.287 -32.568 -0.421 1.00 66.75 234 GLN A O 1
ATOM 1837 N N . ASP A 1 235 ? -16.847 -33.498 -1.739 1.00 71.62 235 ASP A N 1
ATOM 1838 C CA . ASP A 1 235 ? -17.916 -32.550 -1.435 1.00 71.62 235 ASP A CA 1
ATOM 1839 C C . ASP A 1 235 ? -18.716 -32.884 -0.166 1.00 71.62 235 ASP A C 1
ATOM 1841 O O . ASP A 1 235 ? -19.544 -32.080 0.281 1.00 71.62 235 ASP A O 1
ATOM 1845 N N . SER A 1 236 ? -18.478 -34.049 0.441 1.00 74.56 236 SER A N 1
ATOM 1846 C CA . SER A 1 236 ? -19.121 -34.468 1.687 1.00 74.56 236 SER A CA 1
ATOM 1847 C C . SER A 1 236 ? -18.610 -33.659 2.887 1.00 74.56 236 SER A C 1
ATOM 1849 O O . SER A 1 236 ? -17.497 -33.132 2.896 1.00 74.56 236 SER A O 1
ATOM 1851 N N . ARG A 1 237 ? -19.441 -33.523 3.927 1.00 80.94 237 ARG A N 1
ATOM 1852 C CA . ARG A 1 237 ? -19.084 -32.762 5.143 1.00 80.94 237 ARG A CA 1
ATOM 1853 C C . ARG A 1 237 ? -18.039 -33.508 5.972 1.00 80.94 237 ARG A C 1
ATOM 1855 O O . ARG A 1 237 ? -17.303 -32.910 6.742 1.00 80.94 237 ARG A O 1
ATOM 1862 N N . GLU A 1 238 ? -17.997 -34.815 5.789 1.00 80.19 238 GLU A N 1
ATOM 1863 C CA . GLU A 1 238 ? -17.149 -35.787 6.440 1.00 80.19 238 GLU A CA 1
ATOM 1864 C C . GLU A 1 238 ? -15.693 -35.719 5.945 1.00 80.19 238 GLU A C 1
ATOM 1866 O O . GLU A 1 238 ? -14.782 -35.563 6.752 1.00 80.19 238 GLU A O 1
ATOM 1871 N N . ALA A 1 239 ? -15.452 -35.733 4.627 1.00 80.12 239 ALA A N 1
ATOM 1872 C CA . ALA A 1 239 ? -14.105 -35.529 4.069 1.00 80.12 239 ALA A CA 1
ATOM 1873 C C . ALA A 1 239 ? -13.549 -34.148 4.440 1.00 80.12 239 ALA A C 1
ATOM 1875 O O . ALA A 1 239 ? -12.367 -34.001 4.752 1.00 80.12 239 ALA A O 1
ATOM 1876 N N . LYS A 1 240 ? -14.444 -33.152 4.476 1.00 63.66 240 LYS A N 1
ATOM 1877 C CA . LYS A 1 240 ? -14.126 -31.799 4.933 1.00 63.66 240 LYS A CA 1
ATOM 1878 C C . LYS A 1 240 ? -13.697 -31.785 6.391 1.00 63.66 240 LYS A C 1
ATOM 1880 O O . LYS A 1 240 ? -12.632 -31.255 6.675 1.00 63.66 240 LYS A O 1
ATOM 1885 N N . LEU A 1 241 ? -14.453 -32.405 7.299 1.00 85.56 241 LEU A N 1
ATOM 1886 C CA . LEU A 1 241 ? -14.028 -32.477 8.697 1.00 85.56 241 LEU A CA 1
ATOM 1887 C C . LEU A 1 241 ? -12.702 -33.237 8.847 1.00 85.56 241 LEU A C 1
ATOM 1889 O O . LEU A 1 241 ? -11.845 -32.819 9.610 1.00 85.56 241 LEU A O 1
ATOM 1893 N N . LEU A 1 242 ? -12.502 -34.331 8.117 1.00 82.25 242 LEU A N 1
ATOM 1894 C CA . LEU A 1 242 ? -11.293 -35.138 8.245 1.00 82.25 242 LEU A CA 1
ATOM 1895 C C . LEU A 1 242 ? -10.020 -34.390 7.817 1.00 82.25 242 LEU A C 1
ATOM 1897 O O . LEU A 1 242 ? -9.041 -34.430 8.552 1.00 82.25 242 LEU A O 1
ATOM 1901 N N . LYS A 1 243 ? -10.045 -33.667 6.689 1.00 82.25 243 LYS A N 1
ATOM 1902 C CA . LYS A 1 243 ? -8.931 -32.801 6.252 1.00 82.25 243 LYS A CA 1
ATOM 1903 C C . LYS A 1 243 ? -8.647 -31.687 7.263 1.00 82.25 243 LYS A C 1
ATOM 1905 O O . LYS A 1 243 ? -7.489 -31.397 7.536 1.00 82.25 243 LYS A O 1
ATOM 1910 N N . ILE A 1 244 ? -9.705 -31.130 7.863 1.00 65.12 244 ILE A N 1
ATOM 1911 C CA . ILE A 1 244 ? -9.600 -30.118 8.925 1.00 65.12 244 ILE A CA 1
ATOM 1912 C C . ILE A 1 244 ? -8.918 -30.701 10.172 1.00 65.12 244 ILE A C 1
ATOM 1914 O O . ILE A 1 244 ? -8.037 -30.078 10.751 1.00 65.12 244 ILE A O 1
ATOM 1918 N N . LEU A 1 245 ? -9.275 -31.915 10.585 1.00 84.62 245 LEU A N 1
ATOM 1919 C CA . LEU A 1 245 ? -8.662 -32.543 11.756 1.00 84.62 245 LEU A CA 1
ATOM 1920 C C . LEU A 1 245 ? -7.214 -32.979 11.505 1.00 84.62 245 LEU A C 1
ATOM 1922 O O . LEU A 1 245 ? -6.400 -32.863 12.413 1.00 84.62 245 LEU A O 1
ATOM 1926 N N . ILE A 1 246 ? -6.891 -33.455 10.297 1.00 80.25 246 ILE A N 1
ATOM 1927 C CA . ILE A 1 246 ? -5.512 -33.769 9.885 1.00 80.25 246 ILE A CA 1
ATOM 1928 C C . ILE A 1 246 ? -4.646 -32.512 9.968 1.00 80.25 246 ILE A C 1
ATOM 1930 O O . ILE A 1 246 ? -3.592 -32.545 10.595 1.00 80.25 246 ILE A O 1
ATOM 1934 N N . GLN A 1 247 ? -5.149 -31.394 9.442 1.00 77.69 247 GLN A N 1
ATOM 1935 C CA . GLN A 1 247 ? -4.472 -30.104 9.506 1.00 77.69 247 GLN A CA 1
ATOM 1936 C C . GLN A 1 247 ? -4.226 -29.652 10.956 1.00 77.69 247 GLN A C 1
ATOM 1938 O O . GLN A 1 247 ? -3.098 -29.348 11.324 1.00 77.69 247 GLN A O 1
ATOM 1943 N N . HIS A 1 248 ? -5.243 -29.693 11.823 1.00 78.19 248 HIS A N 1
ATOM 1944 C CA . HIS A 1 248 ? -5.078 -29.282 13.223 1.00 78.19 248 HIS A CA 1
ATOM 1945 C C . HIS A 1 248 ? -4.150 -30.201 14.046 1.00 78.19 248 HIS A C 1
ATOM 1947 O O . HIS A 1 248 ? -3.612 -29.763 15.064 1.00 78.19 248 HIS A O 1
ATOM 1953 N N . VAL A 1 249 ? -3.940 -31.452 13.617 1.00 72.25 249 VAL A N 1
ATOM 1954 C CA . VAL A 1 249 ? -2.951 -32.377 14.201 1.00 72.25 249 VAL A CA 1
ATOM 1955 C C . VAL A 1 249 ? -1.535 -32.095 13.680 1.00 72.25 249 VAL A C 1
ATOM 1957 O O . VAL A 1 249 ? -0.601 -32.161 14.470 1.00 72.25 249 VAL A O 1
ATOM 1960 N N . GLU A 1 250 ? -1.349 -31.726 12.405 1.00 71.56 250 GLU A N 1
ATOM 1961 C CA . GLU A 1 250 ? -0.042 -31.285 11.865 1.00 71.56 250 GLU A CA 1
ATOM 1962 C C . GLU A 1 250 ? 0.421 -29.952 12.469 1.00 71.56 250 GLU A C 1
ATOM 1964 O O . GLU A 1 250 ? 1.613 -29.755 12.721 1.00 71.56 250 GLU A O 1
ATOM 1969 N N . ASP A 1 251 ? -0.538 -29.071 12.755 1.00 67.75 251 ASP A N 1
ATOM 1970 C CA . ASP A 1 251 ? -0.316 -27.766 13.377 1.00 67.75 251 ASP A CA 1
ATOM 1971 C C . ASP A 1 251 ? -0.171 -27.843 14.913 1.00 67.75 251 ASP A C 1
ATOM 1973 O O . ASP A 1 251 ? 0.072 -26.826 15.563 1.00 67.75 251 ASP A O 1
ATOM 1977 N N . ASN A 1 252 ? -0.299 -29.040 15.506 1.00 63.34 252 ASN A N 1
ATOM 1978 C CA . ASN A 1 252 ? -0.219 -29.300 16.949 1.00 63.34 252 ASN A CA 1
ATOM 1979 C C . ASN A 1 252 ? -1.108 -28.379 17.814 1.00 63.34 252 ASN A C 1
ATOM 1981 O O . ASN A 1 252 ? -0.740 -27.985 18.924 1.00 63.34 252 ASN A O 1
ATOM 1985 N N . ASN A 1 253 ? -2.308 -28.047 17.325 1.00 70.25 253 ASN A N 1
ATOM 1986 C CA . ASN A 1 253 ? -3.194 -27.081 17.971 1.00 70.25 253 ASN A CA 1
ATOM 1987 C C . ASN A 1 253 ? -4.383 -27.776 18.663 1.00 70.25 253 ASN A C 1
ATOM 1989 O O . ASN A 1 253 ? -5.426 -28.039 18.060 1.00 70.25 253 ASN A O 1
ATOM 1993 N N . GLU A 1 254 ? -4.225 -28.085 19.956 1.00 75.94 254 GLU A N 1
ATOM 1994 C CA . GLU A 1 254 ? -5.198 -28.839 20.768 1.00 75.94 254 GLU A CA 1
ATOM 1995 C C . GLU A 1 254 ? -6.575 -28.137 20.880 1.00 75.94 254 GLU A C 1
ATOM 1997 O O . GLU A 1 254 ? -7.632 -28.794 20.906 1.00 75.94 254 GLU A O 1
ATOM 2002 N N . ASP A 1 255 ? -6.573 -26.802 20.933 1.00 78.19 255 ASP A N 1
ATOM 2003 C CA . ASP A 1 255 ? -7.774 -25.985 21.127 1.00 78.19 255 ASP A CA 1
ATOM 2004 C C . ASP A 1 255 ? -8.624 -25.907 19.848 1.00 78.19 255 ASP A C 1
ATOM 2006 O O . ASP A 1 255 ? -9.826 -26.183 19.892 1.00 78.19 255 ASP A O 1
ATOM 2010 N N . GLU A 1 256 ? -8.003 -25.648 18.691 1.00 71.56 256 GLU A N 1
ATOM 2011 C CA . GLU A 1 256 ? -8.695 -25.628 17.391 1.00 71.56 256 GLU A CA 1
ATOM 2012 C C . GLU A 1 256 ? -9.138 -27.025 16.949 1.00 71.56 256 GLU A C 1
ATOM 2014 O O . GLU A 1 256 ? -10.251 -27.184 16.439 1.00 71.56 256 GLU A O 1
ATOM 2019 N N . PHE A 1 257 ? -8.349 -28.063 17.252 1.00 84.44 257 PHE A N 1
ATOM 2020 C CA . PHE A 1 257 ? -8.789 -29.446 17.081 1.00 84.44 257 PHE A CA 1
ATOM 2021 C C . PHE A 1 257 ? -10.103 -29.705 17.843 1.00 84.44 257 PHE A C 1
ATOM 2023 O O . PHE A 1 257 ? -11.021 -30.338 17.326 1.00 84.44 257 PHE A O 1
ATOM 2030 N N . SER A 1 258 ? -10.251 -29.168 19.057 1.00 81.12 258 SER A N 1
ATOM 2031 C CA . SER A 1 258 ? -11.472 -29.323 19.862 1.00 81.12 258 SER A CA 1
ATOM 2032 C C . SER A 1 258 ? -12.657 -28.506 19.339 1.00 81.12 258 SER A C 1
ATOM 2034 O O . SER A 1 258 ? -13.805 -28.947 19.455 1.00 81.12 258 SER A O 1
ATOM 2036 N N . GLU A 1 259 ? -12.394 -27.323 18.780 1.00 69.75 259 GLU A N 1
ATOM 2037 C CA . GLU A 1 259 ? -13.419 -26.420 18.247 1.00 69.75 259 GLU A CA 1
ATOM 2038 C C . GLU A 1 259 ? -13.981 -26.929 16.907 1.00 69.75 259 GLU A C 1
ATOM 2040 O O . GLU A 1 259 ? -15.202 -26.963 16.747 1.00 69.75 259 GLU A O 1
ATOM 2045 N N . ALA A 1 260 ? -13.144 -27.475 16.014 1.00 83.94 260 ALA A N 1
ATOM 2046 C CA . ALA A 1 260 ? -13.589 -28.117 14.769 1.00 83.94 260 ALA A CA 1
ATOM 2047 C C . ALA A 1 260 ? -14.508 -29.328 15.027 1.00 83.94 260 ALA A C 1
ATOM 2049 O O . ALA A 1 260 ? -15.551 -29.497 14.387 1.00 83.94 260 ALA A O 1
ATOM 2050 N N . VAL A 1 261 ? -14.162 -30.150 16.025 1.00 84.19 261 VAL A N 1
ATOM 2051 C CA . VAL A 1 261 ? -14.998 -31.271 16.484 1.00 84.19 261 VAL A CA 1
ATOM 2052 C C . VAL A 1 261 ? -16.337 -30.769 17.040 1.00 84.19 261 VAL A C 1
ATOM 2054 O O . VAL A 1 261 ? -17.384 -31.340 16.735 1.00 84.19 261 VAL A O 1
ATOM 2057 N N . LYS A 1 262 ? -16.336 -29.684 17.825 1.00 86.00 262 LYS A N 1
ATOM 2058 C CA . LYS A 1 262 ? -17.548 -29.100 18.426 1.00 86.00 262 LYS A CA 1
ATOM 2059 C C . LYS A 1 262 ? -18.468 -28.443 17.393 1.00 86.00 262 LYS A C 1
ATOM 2061 O O . LYS A 1 262 ? -19.690 -28.526 17.532 1.00 86.00 262 LYS A O 1
ATOM 2066 N N . GLU A 1 263 ? -17.919 -27.809 16.359 1.00 76.69 263 GLU A N 1
ATOM 2067 C CA . GLU A 1 263 ? -18.723 -27.232 15.280 1.00 76.69 263 GLU A CA 1
ATOM 2068 C C . GLU A 1 263 ? -19.355 -28.326 14.425 1.00 76.69 263 GLU A C 1
ATOM 2070 O O . GLU A 1 263 ? -20.564 -28.280 14.174 1.00 76.69 263 GLU A O 1
ATOM 2075 N N . TYR A 1 264 ? -18.588 -29.351 14.044 1.00 82.75 264 TYR A N 1
ATOM 2076 C CA . TYR A 1 264 ? -19.179 -30.474 13.332 1.00 82.75 264 TYR A CA 1
ATOM 2077 C C . TYR A 1 264 ? -20.286 -31.125 14.165 1.00 82.75 264 TYR A C 1
ATOM 2079 O O . TYR A 1 264 ? -21.367 -31.339 13.625 1.00 82.75 264 TYR A O 1
ATOM 2087 N N . ASP A 1 265 ? -20.091 -31.305 15.478 1.00 83.62 265 ASP A N 1
ATOM 2088 C CA . ASP A 1 265 ? -21.133 -31.786 16.396 1.00 83.62 265 ASP A CA 1
ATOM 2089 C C . ASP A 1 265 ? -22.386 -30.884 16.415 1.00 83.62 265 ASP A C 1
ATOM 2091 O O . ASP A 1 265 ? -23.506 -31.362 16.584 1.00 83.62 265 ASP A O 1
ATOM 2095 N N . SER A 1 266 ? -22.253 -29.576 16.186 1.00 81.56 266 SER A N 1
ATOM 2096 C CA . SER A 1 266 ? -23.405 -28.664 16.145 1.00 81.56 266 SER A CA 1
ATOM 2097 C C . SER A 1 266 ? -24.278 -28.826 14.890 1.00 81.56 266 SER A C 1
ATOM 2099 O O . SER A 1 266 ? -25.494 -28.625 14.958 1.00 81.56 266 SER A O 1
ATOM 2101 N N . VAL A 1 267 ? -23.681 -29.228 13.760 1.00 79.12 267 VAL A N 1
ATOM 2102 C CA . VAL A 1 267 ? -24.360 -29.388 12.458 1.00 79.12 267 VAL A CA 1
ATOM 2103 C C . VAL A 1 267 ? -24.752 -30.841 12.199 1.00 79.12 267 VAL A C 1
ATOM 2105 O O . VAL A 1 267 ? -25.853 -31.129 11.729 1.00 79.12 267 VAL A O 1
ATOM 2108 N N . SER A 1 268 ? -23.830 -31.754 12.476 1.00 80.12 268 SER A N 1
ATOM 2109 C CA . SER A 1 268 ? -23.980 -33.201 12.371 1.00 80.12 268 SER A CA 1
ATOM 2110 C C . SER A 1 268 ? -23.495 -33.793 13.688 1.00 80.12 268 SER A C 1
ATOM 2112 O O . SER A 1 268 ? -22.310 -34.057 13.868 1.00 80.12 268 SER A O 1
ATOM 2114 N N . ARG A 1 269 ? -24.436 -33.957 14.623 1.00 82.25 269 ARG A N 1
ATOM 2115 C CA . ARG A 1 269 ? -24.177 -34.474 15.972 1.00 82.25 269 ARG A CA 1
ATOM 2116 C C . ARG A 1 269 ? -23.271 -35.702 15.935 1.00 82.25 269 ARG A C 1
ATOM 2118 O O . ARG A 1 269 ? -23.621 -36.708 15.317 1.00 82.25 269 ARG A O 1
ATOM 2125 N N . LEU A 1 270 ? -22.125 -35.595 16.599 1.00 82.31 270 LEU A N 1
ATOM 2126 C CA . LEU A 1 270 ? -21.127 -36.640 16.714 1.00 82.31 270 LEU A CA 1
ATOM 2127 C C . LEU A 1 270 ? -21.655 -37.731 17.634 1.00 82.31 270 LEU A C 1
ATOM 2129 O O . LEU A 1 270 ? -22.130 -37.487 18.744 1.00 82.31 270 LEU A O 1
ATOM 2133 N N . ASP A 1 271 ? -21.576 -38.963 17.149 1.00 81.06 271 ASP A N 1
ATOM 2134 C CA . ASP A 1 271 ? -21.833 -40.117 17.987 1.00 81.06 271 ASP A CA 1
ATOM 2135 C C . ASP A 1 271 ? -20.700 -40.302 19.018 1.00 81.06 271 ASP A C 1
ATOM 2137 O O . ASP A 1 271 ? -19.588 -39.779 18.895 1.00 81.06 271 ASP A O 1
ATOM 2141 N N . ASN A 1 272 ? -20.989 -41.089 20.053 1.00 82.75 272 ASN A N 1
ATOM 2142 C CA . ASN A 1 272 ? -20.028 -41.388 21.113 1.00 82.75 272 ASN A CA 1
ATOM 2143 C C . ASN A 1 272 ? -18.735 -42.050 20.583 1.00 82.75 272 ASN A C 1
ATOM 2145 O O . ASN A 1 272 ? -17.681 -41.946 21.213 1.00 82.75 272 ASN A O 1
ATOM 2149 N N . TRP A 1 273 ? -18.805 -42.719 19.424 1.00 86.38 273 TRP A N 1
ATOM 2150 C CA . TRP A 1 273 ? -17.651 -43.349 18.781 1.00 86.38 273 TRP A CA 1
ATOM 2151 C C . TRP A 1 273 ? -16.683 -42.281 18.255 1.00 86.38 273 TRP A C 1
ATOM 2153 O O . TRP A 1 273 ? -15.494 -42.322 18.579 1.00 86.38 273 TRP A O 1
ATOM 2163 N N . TYR A 1 274 ? -17.188 -41.280 17.527 1.00 84.06 274 TYR A N 1
ATOM 2164 C CA . TYR A 1 274 ? -16.377 -40.176 17.016 1.00 84.06 274 TYR A CA 1
ATOM 2165 C C . TYR A 1 274 ? -15.763 -39.365 18.157 1.00 84.06 274 TYR A C 1
ATOM 2167 O O . TYR A 1 274 ? -14.561 -39.113 18.144 1.00 84.06 274 TYR A O 1
ATOM 2175 N N . THR A 1 275 ? -16.540 -39.017 19.189 1.00 86.25 275 THR A N 1
ATOM 2176 C CA . THR A 1 275 ? -16.025 -38.238 20.327 1.00 86.25 275 THR A CA 1
ATOM 2177 C C . THR A 1 275 ? -14.873 -38.951 21.046 1.00 86.25 275 THR A C 1
ATOM 2179 O O . THR A 1 275 ? -13.874 -38.315 21.374 1.00 86.25 275 THR A O 1
ATOM 2182 N N . THR A 1 276 ? -14.965 -40.271 21.254 1.00 86.12 276 THR A N 1
ATOM 2183 C CA . THR A 1 276 ? -13.932 -41.043 21.972 1.00 86.12 276 THR A CA 1
ATOM 2184 C C . THR A 1 276 ? -12.604 -41.078 21.212 1.00 86.12 276 THR A C 1
ATOM 2186 O O . THR A 1 276 ? -11.548 -40.898 21.819 1.00 86.12 276 THR A O 1
ATOM 2189 N N . LEU A 1 277 ? -12.633 -41.282 19.891 1.00 86.19 277 LEU A N 1
ATOM 2190 C CA . LEU A 1 277 ? -11.402 -41.315 19.094 1.00 86.19 277 LEU A CA 1
ATOM 2191 C C . LEU A 1 277 ? -10.798 -39.934 18.878 1.00 86.19 277 LEU A C 1
ATOM 2193 O O . LEU A 1 277 ? -9.585 -39.782 18.975 1.00 86.19 277 LEU A O 1
ATOM 2197 N N . LEU A 1 278 ? -11.626 -38.917 18.666 1.00 86.62 278 LEU A N 1
ATOM 2198 C CA . LEU A 1 278 ? -11.141 -37.551 18.508 1.00 86.62 278 LEU A CA 1
ATOM 2199 C C . LEU A 1 278 ? -10.477 -37.051 19.799 1.00 86.62 278 LEU A C 1
ATOM 2201 O O . LEU A 1 278 ? -9.403 -36.468 19.748 1.00 86.62 278 LEU A O 1
ATOM 2205 N N . LEU A 1 279 ? -11.016 -37.381 20.977 1.00 84.88 279 LEU A N 1
ATOM 2206 C CA . LEU A 1 279 ? -10.350 -37.075 22.250 1.00 84.88 279 LEU A CA 1
ATOM 2207 C C . LEU A 1 279 ? -9.006 -37.805 22.437 1.00 84.88 279 LEU A C 1
ATOM 2209 O O . LEU A 1 279 ? -8.138 -37.291 23.140 1.00 84.88 279 LEU A O 1
ATOM 2213 N N . ARG A 1 280 ? -8.813 -38.987 21.833 1.00 84.06 280 ARG A N 1
ATOM 2214 C CA . ARG A 1 280 ? -7.507 -39.674 21.831 1.00 84.06 280 ARG A CA 1
ATOM 2215 C C . ARG A 1 280 ? -6.499 -38.956 20.933 1.00 84.06 280 ARG A C 1
ATOM 2217 O O . ARG A 1 280 ? -5.382 -38.726 21.375 1.00 84.06 280 ARG A O 1
ATOM 2224 N N . VAL A 1 281 ? -6.909 -38.545 19.732 1.00 77.50 281 VAL A N 1
ATOM 2225 C CA . VAL A 1 281 ? -6.081 -37.732 18.817 1.00 77.50 281 VAL A CA 1
ATOM 2226 C C . VAL A 1 281 ? -5.672 -36.416 19.481 1.00 77.50 281 VAL A C 1
ATOM 2228 O O . VAL A 1 281 ? -4.502 -36.054 19.468 1.00 77.50 281 VAL A O 1
ATOM 2231 N N . LYS A 1 282 ? -6.611 -35.764 20.171 1.00 80.50 282 LYS A N 1
ATOM 2232 C CA . LYS A 1 282 ? -6.369 -34.547 20.949 1.00 80.50 282 LYS A CA 1
ATOM 2233 C C . LYS A 1 282 ? -5.251 -34.703 21.996 1.00 80.50 282 LYS A C 1
ATOM 2235 O O . LYS A 1 282 ? -4.435 -33.807 22.149 1.00 80.50 282 LYS A O 1
ATOM 2240 N N . LYS A 1 283 ? -5.187 -35.839 22.703 1.00 77.25 283 LYS A N 1
ATOM 2241 C CA . LYS A 1 283 ? -4.141 -36.104 23.713 1.00 77.25 283 LYS A CA 1
ATOM 2242 C C . LYS A 1 283 ? -2.749 -36.328 23.117 1.00 77.25 283 LYS A C 1
ATOM 2244 O O . LYS A 1 283 ? -1.762 -36.021 23.771 1.00 77.25 283 LYS A O 1
ATOM 2249 N N . ASN A 1 284 ? -2.656 -36.845 21.894 1.00 68.62 284 ASN A N 1
ATOM 2250 C CA . ASN A 1 284 ? -1.359 -37.015 21.235 1.00 68.62 284 ASN A CA 1
ATOM 2251 C C . ASN A 1 284 ? -0.733 -35.661 20.850 1.00 68.62 284 ASN A C 1
ATOM 2253 O O . ASN A 1 284 ? 0.486 -35.544 20.844 1.00 68.62 284 ASN A O 1
ATOM 2257 N N . ILE A 1 285 ? -1.556 -34.636 20.599 1.00 65.19 285 ILE A N 1
ATOM 2258 C CA . ILE A 1 285 ? -1.106 -33.263 20.319 1.00 65.19 285 ILE A CA 1
ATOM 2259 C C . ILE A 1 285 ? -0.459 -32.624 21.563 1.00 65.19 285 ILE A C 1
ATOM 2261 O O . ILE A 1 285 ? 0.580 -31.972 21.465 1.00 65.19 285 ILE A O 1
ATOM 2265 N N . SER A 1 286 ? -1.037 -32.835 22.753 1.00 57.97 286 SER A N 1
ATOM 2266 C CA . SER A 1 286 ? -0.532 -32.225 23.992 1.00 57.97 286 SER A CA 1
ATOM 2267 C C . SER A 1 286 ? 0.866 -32.714 24.396 1.00 57.97 286 SER A C 1
ATOM 2269 O O . SER A 1 286 ? 1.632 -31.945 24.970 1.00 57.97 286 SER A O 1
ATOM 2271 N N . ASP A 1 287 ? 1.229 -33.957 24.057 1.00 52.00 287 ASP A N 1
ATOM 2272 C CA . ASP A 1 287 ? 2.547 -34.532 24.371 1.00 52.00 287 ASP A CA 1
ATOM 2273 C C . ASP A 1 287 ? 3.675 -34.025 23.426 1.00 52.00 287 ASP A C 1
ATOM 2275 O O . ASP A 1 287 ? 4.855 -34.166 23.755 1.00 52.00 287 ASP A O 1
ATOM 2279 N N . GLU A 1 288 ? 3.354 -33.376 22.290 1.00 47.34 288 GLU A N 1
ATOM 2280 C CA . GLU A 1 288 ? 4.326 -32.753 21.360 1.00 47.34 288 GLU A CA 1
ATOM 2281 C C . GLU A 1 288 ? 4.521 -31.229 21.554 1.00 47.34 288 GLU A C 1
ATOM 2283 O O . GLU A 1 288 ? 5.499 -30.661 21.051 1.00 47.34 288 GLU A O 1
ATOM 2288 N N . GLY A 1 289 ? 3.636 -30.563 22.307 1.00 45.88 289 GLY A N 1
ATOM 2289 C CA . GLY A 1 289 ? 3.603 -29.100 22.473 1.00 45.88 289 GLY A CA 1
ATOM 2290 C C . GLY A 1 289 ? 4.759 -28.479 23.277 1.00 45.88 289 GLY A C 1
ATOM 2291 O O . GLY A 1 289 ? 5.105 -27.320 23.052 1.00 45.88 289 GLY A O 1
ATOM 2292 N N . ASP A 1 290 ? 5.428 -29.235 24.153 1.00 41.47 290 ASP A N 1
ATOM 2293 C CA . ASP A 1 290 ? 6.476 -28.698 25.044 1.00 41.47 290 ASP A CA 1
ATOM 2294 C C . ASP A 1 290 ? 7.903 -28.706 24.447 1.00 41.47 290 ASP A C 1
ATOM 2296 O O . ASP A 1 290 ? 8.851 -28.246 25.089 1.00 41.47 290 ASP A O 1
ATOM 2300 N N . LEU A 1 291 ? 8.098 -29.194 23.212 1.00 41.12 291 LEU A N 1
ATOM 2301 C CA . LEU A 1 291 ? 9.446 -29.461 22.676 1.00 41.12 291 LEU A CA 1
ATOM 2302 C C . LEU A 1 291 ? 9.807 -28.842 21.318 1.00 41.12 291 LEU A C 1
ATOM 2304 O O . LEU A 1 291 ? 10.941 -29.035 20.880 1.00 41.12 291 LEU A O 1
ATOM 2308 N N . LYS A 1 292 ? 8.950 -28.052 20.654 1.00 37.81 292 LYS A N 1
ATOM 2309 C CA . LYS A 1 292 ? 9.315 -27.430 19.359 1.00 37.81 292 LYS A CA 1
ATOM 2310 C C . LYS A 1 292 ? 8.940 -25.957 19.245 1.00 37.81 292 LYS A C 1
ATOM 2312 O O . LYS A 1 292 ? 8.195 -25.521 18.376 1.00 37.81 292 LYS A O 1
ATOM 2317 N N . SER A 1 293 ? 9.647 -25.165 20.044 1.00 34.47 293 SER A N 1
ATOM 2318 C CA . SER A 1 293 ? 10.267 -23.966 19.482 1.00 34.47 293 SER A CA 1
ATOM 2319 C C . SER A 1 293 ? 11.101 -24.366 18.244 1.00 34.47 293 SER A C 1
ATOM 2321 O O . SER A 1 293 ? 11.879 -25.310 18.322 1.00 34.47 293 SER A O 1
ATOM 2323 N N . HIS A 1 294 ? 10.943 -23.637 17.134 1.00 40.03 294 HIS A N 1
ATOM 2324 C CA . HIS A 1 294 ? 11.604 -23.791 15.818 1.00 40.03 294 HIS A CA 1
ATOM 2325 C C . HIS A 1 294 ? 10.909 -24.696 14.777 1.00 40.03 294 HIS A C 1
ATOM 2327 O O . HIS A 1 294 ? 11.356 -25.806 14.493 1.00 40.03 294 HIS A O 1
ATOM 2333 N N . ARG A 1 295 ? 9.913 -24.129 14.076 1.00 33.12 295 ARG A N 1
ATOM 2334 C CA . ARG A 1 295 ? 9.732 -24.308 12.620 1.00 33.12 295 ARG A CA 1
ATOM 2335 C C . ARG A 1 295 ? 9.487 -22.941 11.955 1.00 33.12 295 ARG A C 1
ATOM 2337 O O . ARG A 1 295 ? 8.996 -22.015 12.588 1.00 33.12 295 ARG A O 1
ATOM 2344 N N . SER A 1 296 ? 9.985 -22.819 10.729 1.00 35.19 296 SER A N 1
ATOM 2345 C CA . SER A 1 296 ? 10.329 -21.615 9.953 1.00 35.19 296 SER A CA 1
ATOM 2346 C C . SER A 1 296 ? 9.143 -20.790 9.402 1.00 35.19 296 SER A C 1
ATOM 2348 O O . SER A 1 296 ? 8.027 -21.291 9.374 1.00 35.19 296 SER A O 1
ATOM 2350 N N . PRO A 1 297 ? 9.369 -19.559 8.888 1.00 38.84 297 PRO A N 1
ATOM 2351 C CA . PRO A 1 297 ? 8.332 -18.563 8.568 1.00 38.84 297 PRO A CA 1
ATOM 2352 C C . PRO A 1 297 ? 7.544 -18.765 7.249 1.00 38.84 297 PRO A C 1
ATOM 2354 O O . PRO A 1 297 ? 6.919 -17.816 6.779 1.00 38.84 297 PRO A O 1
ATOM 2357 N N . PHE A 1 298 ? 7.571 -19.943 6.620 1.00 38.69 298 PHE A N 1
ATOM 2358 C CA . PHE A 1 298 ? 7.066 -20.151 5.250 1.00 38.69 298 PHE A CA 1
ATOM 2359 C C . PHE A 1 298 ? 5.829 -21.072 5.210 1.00 38.69 298 PHE A C 1
ATOM 2361 O O . PHE A 1 298 ? 5.737 -22.012 5.994 1.00 38.69 298 PHE A O 1
ATOM 2368 N N . THR A 1 299 ? 4.876 -20.790 4.310 1.00 43.41 299 THR A N 1
ATOM 2369 C CA . THR A 1 299 ? 3.647 -21.586 4.081 1.00 43.41 299 THR A CA 1
ATOM 2370 C C . THR A 1 299 ? 3.949 -22.895 3.337 1.00 43.41 299 THR A C 1
ATOM 2372 O O . THR A 1 299 ? 4.968 -22.958 2.659 1.00 43.41 299 THR A O 1
ATOM 2375 N N . SER A 1 300 ? 3.088 -23.926 3.418 1.00 47.41 300 SER A N 1
ATOM 2376 C CA . SER A 1 300 ? 3.335 -25.249 2.795 1.00 47.41 300 SER A CA 1
ATOM 2377 C C . SER A 1 300 ? 3.604 -25.182 1.290 1.00 47.41 300 SER A C 1
ATOM 2379 O O . SER A 1 300 ? 4.479 -25.886 0.816 1.00 47.41 300 SER A O 1
ATOM 2381 N N . ASP A 1 301 ? 2.949 -24.274 0.564 1.00 45.50 301 ASP A N 1
ATOM 2382 C CA . ASP A 1 301 ? 3.179 -24.070 -0.876 1.00 45.50 301 ASP A CA 1
ATOM 2383 C C . ASP A 1 301 ? 4.531 -23.391 -1.160 1.00 45.50 301 ASP A C 1
ATOM 2385 O O . ASP A 1 301 ? 5.224 -23.732 -2.110 1.00 45.50 301 ASP A O 1
ATOM 2389 N N . VAL A 1 302 ? 4.952 -22.461 -0.292 1.00 47.78 302 VAL A N 1
ATOM 2390 C CA . VAL A 1 302 ? 6.286 -21.838 -0.362 1.00 47.78 302 VAL A CA 1
ATOM 2391 C C . VAL A 1 302 ? 7.355 -22.835 0.056 1.00 47.78 302 VAL A C 1
ATOM 2393 O O . VAL A 1 302 ? 8.466 -22.756 -0.446 1.00 47.78 302 VAL A O 1
ATOM 2396 N N . LEU A 1 303 ? 7.032 -23.764 0.959 1.00 51.75 303 LEU A N 1
ATOM 2397 C CA . LEU A 1 303 ? 7.887 -24.883 1.323 1.00 51.75 303 LEU A CA 1
ATOM 2398 C C . LEU A 1 303 ? 8.001 -25.884 0.178 1.00 51.75 303 LEU A C 1
ATOM 2400 O O . LEU A 1 303 ? 9.110 -26.322 -0.066 1.00 51.75 303 LEU A O 1
ATOM 2404 N N . ASP A 1 304 ? 6.925 -26.201 -0.538 1.00 50.03 304 ASP A N 1
ATOM 2405 C CA . ASP A 1 304 ? 6.959 -27.085 -1.706 1.00 50.03 304 ASP A CA 1
ATOM 2406 C C . ASP A 1 304 ? 7.716 -26.441 -2.875 1.00 50.03 304 ASP A C 1
ATOM 2408 O O . ASP A 1 304 ? 8.540 -27.102 -3.502 1.00 50.03 304 ASP A O 1
ATOM 2412 N N . ASP A 1 305 ? 7.546 -25.139 -3.117 1.00 51.72 305 ASP A N 1
ATOM 2413 C CA . ASP A 1 305 ? 8.339 -24.395 -4.101 1.00 51.72 305 ASP A CA 1
ATOM 2414 C C . ASP A 1 305 ? 9.806 -24.247 -3.664 1.00 51.72 305 ASP A C 1
ATOM 2416 O O . ASP A 1 305 ? 10.704 -24.473 -4.475 1.00 51.72 305 ASP A O 1
ATOM 2420 N N . LEU A 1 306 ? 10.086 -23.952 -2.382 1.00 51.66 306 LEU A N 1
ATOM 2421 C CA . LEU A 1 306 ? 11.455 -23.976 -1.846 1.00 51.66 306 LEU A CA 1
ATOM 2422 C C . LEU A 1 306 ? 12.052 -25.366 -2.015 1.00 51.66 306 LEU A C 1
ATOM 2424 O O . LEU A 1 306 ? 13.191 -25.484 -2.431 1.00 51.66 306 LEU A O 1
ATOM 2428 N N . VAL A 1 307 ? 11.315 -26.417 -1.675 1.00 59.50 307 VAL A N 1
ATOM 2429 C CA . VAL A 1 307 ? 11.786 -27.798 -1.730 1.00 59.50 307 VAL A CA 1
ATOM 2430 C C . VAL A 1 307 ? 12.034 -28.203 -3.178 1.00 59.50 307 VAL A C 1
ATOM 2432 O O . VAL A 1 307 ? 13.085 -28.768 -3.443 1.00 59.50 307 VAL A O 1
ATOM 2435 N N . ASN A 1 308 ? 11.178 -27.836 -4.131 1.00 59.28 308 ASN A N 1
ATOM 2436 C CA . ASN A 1 308 ? 11.404 -28.072 -5.559 1.00 59.28 308 ASN A CA 1
ATOM 2437 C C . ASN A 1 308 ? 12.633 -27.314 -6.089 1.00 59.28 308 ASN A C 1
ATOM 2439 O O . ASN A 1 308 ? 13.450 -27.896 -6.798 1.00 59.28 308 ASN A O 1
ATOM 2443 N N . VAL A 1 309 ? 12.822 -26.053 -5.689 1.00 53.69 309 VAL A N 1
ATOM 2444 C CA . VAL A 1 309 ? 13.993 -25.232 -6.049 1.00 53.69 309 VAL A CA 1
ATOM 2445 C C . VAL A 1 309 ? 15.285 -25.737 -5.381 1.00 53.69 309 VAL A C 1
ATOM 2447 O O . VAL A 1 309 ? 16.359 -25.713 -5.983 1.00 53.69 309 VAL A O 1
ATOM 2450 N N . LEU A 1 310 ? 15.197 -26.237 -4.146 1.00 54.75 310 LEU A N 1
ATOM 2451 C CA . LEU A 1 310 ? 16.302 -26.837 -3.390 1.00 54.75 310 LEU A CA 1
ATOM 2452 C C . LEU A 1 310 ? 16.670 -28.236 -3.912 1.00 54.75 310 LEU A C 1
ATOM 2454 O O . LEU A 1 310 ? 17.839 -28.614 -3.852 1.00 54.75 310 LEU A O 1
ATOM 2458 N N . LEU A 1 311 ? 15.692 -28.998 -4.411 1.00 58.91 311 LEU A N 1
ATOM 2459 C CA . LEU A 1 311 ? 15.877 -30.309 -5.040 1.00 58.91 311 LEU A CA 1
ATOM 2460 C C . LEU A 1 311 ? 16.475 -30.193 -6.450 1.00 58.91 311 LEU A C 1
ATOM 2462 O O . LEU A 1 311 ? 17.226 -31.082 -6.844 1.00 58.91 311 LEU A O 1
ATOM 2466 N N . ASP A 1 312 ? 16.173 -29.113 -7.182 1.00 62.03 312 ASP A N 1
ATOM 2467 C CA . ASP A 1 312 ? 16.723 -28.830 -8.519 1.00 62.03 312 ASP A CA 1
ATOM 2468 C C . ASP A 1 312 ? 18.220 -28.454 -8.473 1.00 62.03 312 ASP A C 1
ATOM 2470 O O . ASP A 1 312 ? 18.952 -28.667 -9.435 1.00 62.03 312 ASP A O 1
ATOM 2474 N N . GLY A 1 313 ? 18.718 -27.931 -7.343 1.00 55.47 313 GLY A N 1
ATOM 2475 C CA . GLY A 1 313 ? 20.148 -27.664 -7.092 1.00 55.47 313 GLY A CA 1
ATOM 2476 C C . GLY A 1 313 ? 20.756 -26.490 -7.879 1.00 55.47 313 GLY A C 1
ATOM 2477 O O . GLY A 1 313 ? 21.761 -25.916 -7.455 1.00 55.47 313 GLY A O 1
ATOM 2478 N N . THR A 1 314 ? 20.106 -26.066 -8.960 1.00 70.31 314 THR A N 1
ATOM 2479 C CA . THR A 1 314 ? 20.489 -24.963 -9.854 1.00 70.31 314 THR A CA 1
ATOM 2480 C C . THR A 1 314 ? 20.660 -23.630 -9.124 1.00 70.31 314 THR A C 1
ATOM 2482 O O . THR A 1 314 ? 21.603 -22.890 -9.393 1.00 70.31 314 THR A O 1
ATOM 2485 N N . VAL A 1 315 ? 19.806 -23.324 -8.144 1.00 63.38 315 VAL A N 1
ATOM 2486 C CA . VAL A 1 315 ? 19.883 -22.065 -7.381 1.00 63.38 315 VAL A CA 1
ATOM 2487 C C . VAL A 1 315 ? 21.117 -22.005 -6.484 1.00 63.38 315 VAL A C 1
ATOM 2489 O O . VAL A 1 315 ? 21.707 -20.936 -6.342 1.00 63.38 315 VAL A O 1
ATOM 2492 N N . PHE A 1 316 ? 21.571 -23.132 -5.933 1.00 69.38 316 PHE A N 1
ATOM 2493 C CA . PHE A 1 316 ? 22.821 -23.162 -5.172 1.00 69.38 316 PHE A CA 1
ATOM 2494 C C . PHE A 1 316 ? 24.036 -22.953 -6.070 1.00 69.38 316 PHE A C 1
ATOM 2496 O O . PHE A 1 316 ? 24.945 -22.220 -5.687 1.00 69.38 316 PHE A O 1
ATOM 2503 N N . GLU A 1 317 ? 24.025 -23.519 -7.278 1.00 72.62 317 GLU A N 1
ATOM 2504 C CA . GLU A 1 317 ? 25.071 -23.282 -8.276 1.00 72.62 317 GLU A CA 1
ATOM 2505 C C . GLU A 1 317 ? 25.079 -21.826 -8.761 1.00 72.62 317 GLU A C 1
ATOM 2507 O O . GLU A 1 317 ? 26.148 -21.237 -8.896 1.00 72.62 317 GLU A O 1
ATOM 2512 N N . ILE A 1 318 ? 23.909 -21.205 -8.950 1.00 69.88 318 ILE A N 1
ATOM 2513 C CA . ILE A 1 318 ? 23.787 -19.788 -9.327 1.00 69.88 318 ILE A CA 1
ATOM 2514 C C . ILE A 1 318 ? 24.278 -18.881 -8.197 1.00 69.88 318 ILE A C 1
ATOM 2516 O O . ILE A 1 318 ? 25.063 -17.974 -8.449 1.00 69.88 318 ILE A O 1
ATOM 2520 N N . VAL A 1 319 ? 23.864 -19.120 -6.949 1.00 70.44 319 VAL A N 1
ATOM 2521 C CA . VAL A 1 319 ? 24.317 -18.331 -5.790 1.00 70.44 319 VAL A CA 1
ATOM 2522 C C . VAL A 1 319 ? 25.822 -18.490 -5.583 1.00 70.44 319 VAL A C 1
ATOM 2524 O O . VAL A 1 319 ? 26.514 -17.506 -5.323 1.00 70.44 319 VAL A O 1
ATOM 2527 N N . GLN A 1 320 ? 26.348 -19.704 -5.746 1.00 76.12 320 GLN A N 1
ATOM 2528 C CA . GLN A 1 320 ? 27.778 -19.959 -5.655 1.00 76.12 320 GLN A CA 1
ATOM 2529 C C . GLN A 1 320 ? 28.541 -19.287 -6.803 1.00 76.12 320 GLN A C 1
ATOM 2531 O O . GLN A 1 320 ? 29.517 -18.589 -6.546 1.00 76.12 320 GLN A O 1
ATOM 2536 N N . SER A 1 321 ? 28.042 -19.371 -8.038 1.00 73.38 321 SER A N 1
ATOM 2537 C CA . SER A 1 321 ? 28.585 -18.645 -9.190 1.00 73.38 321 SER A CA 1
ATOM 2538 C C . SER A 1 321 ? 28.552 -17.130 -8.981 1.00 73.38 321 SER A C 1
ATOM 2540 O O . SER A 1 321 ? 29.517 -16.452 -9.315 1.00 73.38 321 SER A O 1
ATOM 2542 N N . LEU A 1 322 ? 27.465 -16.571 -8.445 1.00 71.56 322 LEU A N 1
ATOM 2543 C CA . LEU A 1 322 ? 27.324 -15.136 -8.184 1.00 71.56 322 LEU A CA 1
ATOM 2544 C C . LEU A 1 322 ? 28.261 -14.664 -7.069 1.00 71.56 322 LEU A C 1
ATOM 2546 O O . LEU A 1 322 ? 28.838 -13.581 -7.173 1.00 71.56 322 LEU A O 1
ATOM 2550 N N . SER A 1 323 ? 28.446 -15.485 -6.034 1.00 75.31 323 SER A N 1
ATOM 2551 C CA . SER A 1 323 ? 29.412 -15.240 -4.962 1.00 75.31 323 SER A CA 1
ATOM 2552 C C . SER A 1 323 ? 30.854 -15.326 -5.465 1.00 75.31 323 SER A C 1
ATOM 2554 O O . SER A 1 323 ? 31.679 -14.494 -5.092 1.00 75.31 323 SER A O 1
ATOM 2556 N N . GLU A 1 324 ? 31.160 -16.277 -6.349 1.00 84.31 324 GLU A N 1
ATOM 2557 C CA . GLU A 1 324 ? 32.468 -16.401 -6.998 1.00 84.31 324 GLU A CA 1
ATOM 2558 C C . GLU A 1 324 ? 32.743 -15.212 -7.926 1.00 84.31 324 GLU A C 1
ATOM 2560 O O . GLU A 1 324 ? 33.825 -14.631 -7.859 1.00 84.31 324 GLU A O 1
ATOM 2565 N N . ILE A 1 325 ? 31.754 -14.780 -8.717 1.00 79.94 325 ILE A N 1
ATOM 2566 C CA . ILE A 1 325 ? 31.841 -13.573 -9.553 1.00 79.94 325 ILE A CA 1
ATOM 2567 C C . ILE A 1 325 ? 32.084 -12.339 -8.683 1.00 79.94 325 ILE A C 1
ATOM 2569 O O . ILE A 1 325 ? 32.949 -11.527 -9.012 1.00 79.94 325 ILE A O 1
ATOM 2573 N N . GLN A 1 326 ? 31.378 -12.198 -7.560 1.00 76.00 326 GLN A N 1
ATOM 2574 C CA . GLN A 1 326 ? 31.601 -11.091 -6.634 1.00 76.00 326 GLN A CA 1
ATOM 2575 C C . GLN A 1 326 ? 32.999 -11.128 -6.023 1.00 76.00 326 GLN A C 1
ATOM 2577 O O . GLN A 1 326 ? 33.702 -10.123 -6.063 1.00 76.00 326 GLN A O 1
ATOM 2582 N N . ALA A 1 327 ? 33.439 -12.281 -5.521 1.00 81.06 327 ALA A N 1
ATOM 2583 C CA . ALA A 1 327 ? 34.759 -12.427 -4.921 1.00 81.06 327 ALA A CA 1
ATOM 2584 C C . ALA A 1 327 ? 35.886 -12.175 -5.936 1.00 81.06 327 ALA A C 1
ATOM 2586 O O . ALA A 1 327 ? 36.897 -11.565 -5.591 1.00 81.06 327 ALA A O 1
ATOM 2587 N N . GLU A 1 328 ? 35.736 -12.617 -7.186 1.00 86.25 328 GLU A N 1
ATOM 2588 C CA . GLU A 1 328 ? 36.703 -12.329 -8.249 1.00 86.25 328 GLU A CA 1
ATOM 2589 C C . GLU A 1 328 ? 36.672 -10.856 -8.673 1.00 86.25 328 GLU A C 1
ATOM 2591 O O . GLU A 1 328 ? 37.735 -10.263 -8.854 1.00 86.25 328 GLU A O 1
ATOM 2596 N N . THR A 1 329 ? 35.494 -10.229 -8.739 1.00 80.94 329 THR A N 1
ATOM 2597 C CA . THR A 1 329 ? 35.357 -8.794 -9.049 1.00 80.94 329 THR A CA 1
ATOM 2598 C C . THR A 1 329 ? 35.978 -7.934 -7.947 1.00 80.94 329 THR A C 1
ATOM 2600 O O . THR A 1 329 ? 36.766 -7.036 -8.233 1.00 80.94 329 THR A O 1
ATOM 2603 N N . GLU A 1 330 ? 35.723 -8.250 -6.676 1.00 83.25 330 GLU A N 1
ATOM 2604 C CA . GLU A 1 330 ? 36.327 -7.568 -5.526 1.00 83.25 330 GLU A CA 1
ATOM 2605 C C . GLU A 1 330 ? 37.851 -7.755 -5.482 1.00 83.25 330 GLU A C 1
ATOM 2607 O O . GLU A 1 330 ? 38.586 -6.794 -5.249 1.00 83.25 330 GLU A O 1
ATOM 2612 N N . LYS A 1 331 ? 38.359 -8.966 -5.756 1.00 88.25 331 LYS A N 1
ATOM 2613 C CA . LYS A 1 331 ? 39.808 -9.222 -5.862 1.00 88.25 331 LYS A CA 1
ATOM 2614 C C . LYS A 1 331 ? 40.444 -8.465 -7.022 1.00 88.25 331 LYS A C 1
ATOM 2616 O O . LYS A 1 331 ? 41.573 -7.994 -6.875 1.00 88.25 331 LYS A O 1
ATOM 2621 N N . LEU A 1 332 ? 39.763 -8.384 -8.163 1.00 90.38 332 LEU A N 1
ATOM 2622 C CA . LEU A 1 332 ? 40.232 -7.660 -9.339 1.00 90.38 332 LEU A CA 1
ATOM 2623 C C . LEU A 1 332 ? 40.312 -6.162 -9.038 1.00 90.38 332 LEU A C 1
ATOM 2625 O O . LEU A 1 332 ? 41.390 -5.588 -9.166 1.00 90.38 332 LEU A O 1
ATOM 2629 N N . LEU A 1 333 ? 39.240 -5.571 -8.507 1.00 86.25 333 LEU A N 1
ATOM 2630 C CA . LEU A 1 333 ? 39.207 -4.164 -8.099 1.00 86.25 333 LEU A CA 1
ATOM 2631 C C . LEU A 1 333 ? 40.245 -3.854 -7.013 1.00 86.25 333 LEU A C 1
ATOM 2633 O O . LEU A 1 333 ? 40.901 -2.815 -7.056 1.00 86.25 333 LEU A O 1
ATOM 2637 N N . PHE A 1 334 ? 40.454 -4.765 -6.058 1.00 87.06 334 PHE A N 1
ATOM 2638 C CA . PHE A 1 334 ? 41.498 -4.618 -5.044 1.00 87.06 334 PHE A CA 1
ATOM 2639 C C . PHE A 1 334 ? 42.909 -4.669 -5.648 1.00 87.06 334 PHE A C 1
ATOM 2641 O O . PHE A 1 334 ? 43.779 -3.897 -5.240 1.00 87.06 334 PHE A O 1
ATOM 2648 N N . ARG A 1 335 ? 43.148 -5.552 -6.625 1.00 89.56 335 ARG A N 1
ATOM 2649 C CA . ARG A 1 335 ? 44.435 -5.651 -7.326 1.00 89.56 335 ARG A CA 1
ATOM 2650 C C . ARG A 1 335 ? 44.705 -4.405 -8.162 1.00 89.56 335 ARG A C 1
ATOM 2652 O O . ARG A 1 335 ? 45.788 -3.845 -8.042 1.00 89.56 335 ARG A O 1
ATOM 2659 N N . GLU A 1 336 ? 43.723 -3.941 -8.926 1.00 89.31 336 GLU A N 1
ATOM 2660 C CA . GLU A 1 336 ? 43.814 -2.708 -9.715 1.00 89.31 336 GLU A CA 1
ATOM 2661 C C . GLU A 1 336 ? 44.070 -1.487 -8.821 1.00 89.31 336 GLU A C 1
ATOM 2663 O O . GLU A 1 336 ? 44.933 -0.661 -9.120 1.00 89.31 336 GLU A O 1
ATOM 2668 N N . ARG A 1 337 ? 43.402 -1.411 -7.661 1.00 87.94 337 ARG A N 1
ATOM 2669 C CA . ARG A 1 337 ? 43.659 -0.368 -6.660 1.00 87.94 337 ARG A CA 1
ATOM 2670 C C . ARG A 1 337 ? 45.087 -0.417 -6.126 1.00 87.94 337 ARG A C 1
ATOM 2672 O O . ARG A 1 337 ? 45.703 0.626 -5.919 1.00 87.94 337 ARG A O 1
ATOM 2679 N N . LEU A 1 338 ? 45.610 -1.618 -5.875 1.00 89.19 338 LEU A N 1
ATOM 2680 C CA . LEU A 1 338 ? 46.965 -1.817 -5.366 1.00 89.19 338 LEU A CA 1
ATOM 2681 C C . LEU A 1 338 ? 48.022 -1.476 -6.425 1.00 89.19 338 LEU A C 1
ATOM 2683 O O . LEU A 1 338 ? 49.034 -0.860 -6.097 1.00 89.19 338 LEU A O 1
ATOM 2687 N N . GLU A 1 339 ? 47.783 -1.843 -7.684 1.00 89.81 339 GLU A N 1
ATOM 2688 C CA . GLU A 1 339 ? 48.619 -1.457 -8.823 1.00 89.81 339 GLU A CA 1
ATOM 2689 C C . GLU A 1 339 ? 48.651 0.061 -8.977 1.00 89.81 339 GLU A C 1
ATOM 2691 O O . GLU A 1 339 ? 49.739 0.632 -8.998 1.00 89.81 339 GLU A O 1
ATOM 2696 N N . LEU A 1 340 ? 47.490 0.722 -8.942 1.00 87.56 340 LEU A N 1
ATOM 2697 C CA . LEU A 1 340 ? 47.399 2.182 -8.957 1.00 87.56 340 LEU A CA 1
ATOM 2698 C C . LEU A 1 340 ? 48.145 2.808 -7.769 1.00 87.56 340 LEU A C 1
ATOM 2700 O O . LEU A 1 340 ? 48.877 3.780 -7.914 1.00 87.56 340 LEU A O 1
ATOM 2704 N N . GLN A 1 341 ? 48.017 2.246 -6.568 1.00 85.38 341 GLN A N 1
ATOM 2705 C CA . GLN A 1 341 ? 48.739 2.754 -5.403 1.00 85.38 341 GLN A CA 1
ATOM 2706 C C . GLN A 1 341 ? 50.263 2.598 -5.549 1.00 85.38 341 GLN A C 1
ATOM 2708 O O . GLN A 1 341 ? 51.015 3.459 -5.086 1.00 85.38 341 GLN A O 1
ATOM 2713 N N . ASN A 1 342 ? 50.725 1.524 -6.192 1.00 86.69 342 ASN A N 1
ATOM 2714 C CA . ASN A 1 342 ? 52.141 1.288 -6.453 1.00 86.69 342 ASN A CA 1
ATOM 2715 C C . ASN A 1 342 ? 52.681 2.210 -7.550 1.00 86.69 342 ASN A C 1
ATOM 2717 O O . ASN A 1 342 ? 53.745 2.787 -7.341 1.00 86.69 342 ASN A O 1
ATOM 2721 N N . THR A 1 343 ? 51.949 2.435 -8.646 1.00 85.31 343 THR A N 1
ATOM 2722 C CA . THR A 1 343 ? 52.359 3.388 -9.693 1.00 85.31 343 THR A CA 1
ATOM 2723 C C . THR A 1 343 ? 52.460 4.803 -9.131 1.00 85.31 343 THR A C 1
ATOM 2725 O O . THR A 1 343 ? 53.483 5.461 -9.299 1.00 85.31 343 THR A O 1
ATOM 2728 N N . LEU A 1 344 ? 51.467 5.234 -8.344 1.00 82.75 344 LEU A N 1
ATOM 2729 C CA . LEU A 1 344 ? 51.490 6.536 -7.669 1.00 82.75 344 LEU A CA 1
ATOM 2730 C C . LEU A 1 344 ? 52.643 6.641 -6.653 1.00 82.75 344 LEU A C 1
ATOM 2732 O O . LEU A 1 344 ? 53.208 7.715 -6.434 1.00 82.75 344 LEU A O 1
ATOM 2736 N N . ARG A 1 345 ? 53.030 5.528 -6.018 1.00 80.06 345 ARG A N 1
ATOM 2737 C CA . ARG A 1 345 ? 54.178 5.480 -5.100 1.00 80.06 345 ARG A CA 1
ATOM 2738 C C . ARG A 1 345 ? 55.511 5.543 -5.845 1.00 80.06 345 ARG A C 1
ATOM 2740 O O . ARG A 1 345 ? 56.421 6.224 -5.375 1.00 80.06 345 ARG A O 1
ATOM 2747 N N . GLU A 1 346 ? 55.630 4.865 -6.981 1.00 81.50 346 GLU A N 1
ATOM 2748 C CA . GLU A 1 346 ? 56.816 4.895 -7.839 1.00 81.50 346 GLU A CA 1
ATOM 2749 C C . GLU A 1 346 ? 57.033 6.290 -8.430 1.00 81.50 346 GLU A C 1
ATOM 2751 O O . GLU A 1 346 ? 58.139 6.833 -8.338 1.00 81.50 346 GLU A O 1
ATOM 2756 N N . GLU A 1 347 ? 55.966 6.932 -8.909 1.00 76.06 347 GLU A N 1
ATOM 2757 C CA . GLU A 1 347 ? 55.985 8.324 -9.362 1.00 76.06 347 GLU A CA 1
ATOM 2758 C C . GLU A 1 347 ? 56.441 9.276 -8.250 1.00 76.06 347 GLU A C 1
ATOM 2760 O O . GLU A 1 347 ? 57.320 10.112 -8.482 1.00 76.06 347 GLU A O 1
ATOM 2765 N N . ALA A 1 348 ? 55.960 9.084 -7.014 1.00 71.19 348 ALA A N 1
ATOM 2766 C CA . ALA A 1 348 ? 56.401 9.865 -5.857 1.00 71.19 348 ALA A CA 1
ATOM 2767 C C . ALA A 1 348 ? 57.894 9.669 -5.520 1.00 71.19 348 ALA A C 1
ATOM 2769 O O . ALA A 1 348 ? 58.537 10.583 -4.999 1.00 71.19 348 ALA A O 1
ATOM 2770 N N . THR A 1 349 ? 58.466 8.499 -5.826 1.00 71.75 349 THR A N 1
ATOM 2771 C CA . THR A 1 349 ? 59.900 8.211 -5.634 1.00 71.75 349 THR A CA 1
ATOM 2772 C C . THR A 1 349 ? 60.788 8.621 -6.810 1.00 71.75 349 THR A C 1
ATOM 2774 O O . THR A 1 349 ? 61.995 8.769 -6.627 1.00 71.75 349 THR A O 1
ATOM 2777 N N . SER A 1 350 ? 60.215 8.853 -7.995 1.00 66.75 350 SER A N 1
ATOM 2778 C CA . SER A 1 350 ? 60.953 9.092 -9.246 1.00 66.75 350 SER A CA 1
ATOM 2779 C C . SER A 1 350 ? 61.655 10.458 -9.351 1.00 66.75 350 SER A C 1
ATOM 2781 O O . SER A 1 350 ? 62.364 10.714 -10.321 1.00 66.75 350 SER A O 1
ATOM 2783 N N . GLY A 1 351 ? 61.514 11.342 -8.356 1.00 59.41 351 GLY A N 1
ATOM 2784 C CA . GLY A 1 351 ? 62.327 12.562 -8.213 1.00 59.41 351 GLY A CA 1
ATOM 2785 C C . GLY A 1 351 ? 62.160 13.634 -9.305 1.00 59.41 351 GLY A C 1
ATOM 2786 O O . GLY A 1 351 ? 62.853 14.646 -9.258 1.00 59.41 351 GLY A O 1
ATOM 2787 N N . LEU A 1 352 ? 61.248 13.444 -10.264 1.00 59.56 352 LEU A N 1
ATOM 2788 C CA . LEU A 1 352 ? 61.061 14.296 -11.449 1.00 59.56 352 LEU A CA 1
ATOM 2789 C C . LEU A 1 352 ? 59.963 15.368 -11.304 1.00 59.56 352 LEU A C 1
ATOM 2791 O O . LEU A 1 352 ? 59.651 16.058 -12.272 1.00 59.56 352 LEU A O 1
ATOM 2795 N N . VAL A 1 353 ? 59.376 15.539 -10.115 1.00 58.06 353 VAL A N 1
ATOM 2796 C CA . VAL A 1 353 ? 58.192 16.392 -9.923 1.00 58.06 353 VAL A CA 1
ATOM 2797 C C . VAL A 1 353 ? 58.530 17.652 -9.123 1.00 58.06 353 VAL A C 1
ATOM 2799 O O . VAL A 1 353 ? 58.990 17.583 -7.986 1.00 58.06 353 VAL A O 1
ATOM 2802 N N . THR A 1 354 ? 58.294 18.816 -9.734 1.00 58.84 354 THR A N 1
ATOM 2803 C CA . THR A 1 354 ? 58.686 20.144 -9.229 1.00 58.84 354 THR A CA 1
ATOM 2804 C C . THR A 1 354 ? 57.790 20.700 -8.118 1.00 58.84 354 THR A C 1
ATOM 2806 O O . THR A 1 354 ? 58.238 21.587 -7.395 1.00 58.84 354 THR A O 1
ATOM 2809 N N . ASP A 1 355 ? 56.568 20.184 -7.937 1.00 68.62 355 ASP A N 1
ATOM 2810 C CA . ASP A 1 355 ? 55.674 20.581 -6.840 1.00 68.62 355 ASP A CA 1
ATOM 2811 C C . ASP A 1 355 ? 55.025 19.366 -6.155 1.00 68.62 355 ASP A C 1
ATOM 2813 O O . ASP A 1 355 ? 54.160 18.673 -6.697 1.00 68.62 355 ASP A O 1
ATOM 2817 N N . ARG A 1 356 ? 55.469 19.104 -4.922 1.00 67.69 356 ARG A N 1
ATOM 2818 C CA . ARG A 1 356 ? 55.045 17.958 -4.110 1.00 67.69 356 ARG A CA 1
ATOM 2819 C C . ARG A 1 356 ? 53.589 18.071 -3.647 1.00 67.69 356 ARG A C 1
ATOM 2821 O O . ARG A 1 356 ? 52.937 17.046 -3.478 1.00 67.69 356 ARG A O 1
ATOM 2828 N N . ARG A 1 357 ? 53.061 19.289 -3.462 1.00 63.72 357 ARG A N 1
ATOM 2829 C CA . ARG A 1 357 ? 51.670 19.488 -3.013 1.00 63.72 357 ARG A CA 1
ATOM 2830 C C . ARG A 1 357 ? 50.667 19.199 -4.121 1.00 63.72 357 ARG A C 1
ATOM 2832 O O . ARG A 1 357 ? 49.663 18.545 -3.858 1.00 63.72 357 ARG A O 1
ATOM 2839 N N . GLU A 1 358 ? 50.938 19.648 -5.344 1.00 70.62 358 GLU A N 1
ATOM 2840 C CA . GLU A 1 358 ? 50.073 19.347 -6.492 1.00 70.62 358 GLU A CA 1
ATOM 2841 C C . GLU A 1 358 ? 50.056 17.850 -6.813 1.00 70.62 358 GLU A C 1
ATOM 2843 O O . GLU A 1 358 ? 48.997 17.307 -7.117 1.00 70.62 358 GLU A O 1
ATOM 2848 N N . MET A 1 359 ? 51.200 17.171 -6.692 1.00 73.31 359 MET A N 1
ATOM 2849 C CA . MET A 1 359 ? 51.294 15.716 -6.845 1.00 73.31 359 MET A CA 1
ATOM 2850 C C . MET A 1 359 ? 50.432 14.976 -5.808 1.00 73.31 359 MET A C 1
ATOM 2852 O O . MET A 1 359 ? 49.621 14.132 -6.176 1.00 73.31 359 MET A O 1
ATOM 2856 N N . GLU A 1 360 ? 50.550 15.321 -4.520 1.00 75.25 360 GLU A N 1
ATOM 2857 C CA . GLU A 1 360 ? 49.783 14.677 -3.440 1.00 75.25 360 GLU A CA 1
ATOM 2858 C C . GLU A 1 360 ? 48.262 14.875 -3.588 1.00 75.25 360 GLU A C 1
ATOM 2860 O O . GLU A 1 360 ? 47.488 13.974 -3.254 1.00 75.25 360 GLU A O 1
ATOM 2865 N N . ILE A 1 361 ? 47.826 16.031 -4.102 1.00 75.44 361 ILE A N 1
ATOM 2866 C CA . ILE A 1 361 ? 46.413 16.304 -4.409 1.00 75.44 361 ILE A CA 1
ATOM 2867 C C . ILE A 1 361 ? 45.958 15.458 -5.604 1.00 75.44 361 ILE A C 1
ATOM 2869 O O . ILE A 1 361 ? 44.938 14.778 -5.516 1.00 75.44 361 ILE A O 1
ATOM 2873 N N . ARG A 1 362 ? 46.750 15.418 -6.681 1.00 80.50 362 ARG A N 1
ATOM 2874 C CA . ARG A 1 362 ? 46.436 14.654 -7.897 1.00 80.50 362 ARG A CA 1
ATOM 2875 C C . ARG A 1 362 ? 46.334 13.151 -7.622 1.00 80.50 362 ARG A C 1
ATOM 2877 O O . ARG A 1 362 ? 45.359 12.529 -8.029 1.00 80.50 362 ARG A O 1
ATOM 2884 N N . HIS A 1 363 ? 47.271 12.599 -6.846 1.00 84.00 363 HIS A N 1
ATOM 2885 C CA . HIS A 1 363 ? 47.260 11.192 -6.429 1.00 84.00 363 HIS A CA 1
ATOM 2886 C C . HIS A 1 363 ? 46.015 10.868 -5.594 1.00 84.00 363 HIS A C 1
ATOM 2888 O O . HIS A 1 363 ? 45.388 9.828 -5.781 1.00 84.00 363 HIS A O 1
ATOM 2894 N N . ARG A 1 364 ? 45.624 11.771 -4.683 1.00 78.19 364 ARG A N 1
ATOM 2895 C CA . ARG A 1 364 ? 44.411 11.611 -3.870 1.00 78.19 364 ARG A CA 1
ATOM 2896 C C . ARG A 1 364 ? 43.148 11.627 -4.730 1.00 78.19 364 ARG A C 1
ATOM 2898 O O . ARG A 1 364 ? 42.260 10.812 -4.498 1.00 78.19 364 ARG A O 1
ATOM 2905 N N . ASP A 1 365 ? 43.075 12.518 -5.712 1.00 75.25 365 ASP A N 1
ATOM 2906 C CA . ASP A 1 365 ? 41.924 12.639 -6.609 1.00 75.25 365 ASP A CA 1
ATOM 2907 C C . ASP A 1 365 ? 41.809 11.466 -7.588 1.00 75.25 365 ASP A C 1
ATOM 2909 O O . ASP A 1 365 ? 40.699 11.085 -7.962 1.00 75.25 365 ASP A O 1
ATOM 2913 N N . GLU A 1 366 ? 42.927 10.875 -8.008 1.00 79.94 366 GLU A N 1
ATOM 2914 C CA . GLU A 1 366 ? 42.945 9.660 -8.830 1.00 79.94 366 GLU A CA 1
ATOM 2915 C C . GLU A 1 366 ? 42.522 8.424 -8.034 1.00 79.94 366 GLU A C 1
ATOM 2917 O O . GLU A 1 366 ? 41.658 7.680 -8.499 1.00 79.94 366 GLU A O 1
ATOM 2922 N N . LEU A 1 367 ? 43.018 8.265 -6.801 1.00 80.38 367 LEU A N 1
ATOM 2923 C CA . LEU A 1 367 ? 42.539 7.235 -5.870 1.00 80.38 367 LEU A CA 1
ATOM 2924 C C . LEU A 1 367 ? 41.043 7.391 -5.574 1.00 80.38 367 LEU A C 1
ATOM 2926 O O . LEU A 1 367 ? 40.306 6.414 -5.619 1.00 80.38 367 LEU A O 1
ATOM 2930 N N . ARG A 1 368 ? 40.566 8.618 -5.335 1.00 71.44 368 ARG A N 1
ATOM 2931 C CA . ARG A 1 368 ? 39.143 8.892 -5.082 1.00 71.44 368 ARG A CA 1
ATOM 2932 C C . ARG A 1 368 ? 38.272 8.590 -6.304 1.00 71.44 368 ARG A C 1
ATOM 2934 O O . ARG A 1 368 ? 37.185 8.042 -6.148 1.00 71.44 368 ARG A O 1
ATOM 2941 N N . ARG A 1 369 ? 38.735 8.921 -7.516 1.00 75.62 369 ARG A N 1
ATOM 2942 C CA . ARG A 1 369 ? 38.036 8.593 -8.773 1.00 75.62 369 ARG A CA 1
ATOM 2943 C C . ARG A 1 369 ? 37.988 7.090 -9.028 1.00 75.62 369 ARG A C 1
ATOM 2945 O O . ARG A 1 369 ? 36.962 6.605 -9.500 1.00 75.62 369 ARG A O 1
ATOM 2952 N N . PHE A 1 370 ? 39.063 6.369 -8.718 1.00 86.38 370 PHE A N 1
ATOM 2953 C CA . PHE A 1 370 ? 39.079 4.911 -8.782 1.00 86.38 370 PHE A CA 1
ATOM 2954 C C . PHE A 1 370 ? 38.113 4.307 -7.755 1.00 86.38 370 PHE A C 1
ATOM 2956 O O . PHE A 1 370 ? 37.245 3.529 -8.133 1.00 86.38 370 PHE A O 1
ATOM 2963 N N . ASP A 1 371 ? 38.180 4.741 -6.493 1.00 75.38 371 ASP A N 1
ATOM 2964 C CA . ASP A 1 371 ? 37.314 4.250 -5.414 1.00 75.38 371 ASP A CA 1
ATOM 2965 C C . ASP A 1 371 ? 35.824 4.517 -5.723 1.00 75.38 371 ASP A C 1
ATOM 2967 O O . ASP A 1 371 ? 34.981 3.654 -5.503 1.00 75.38 371 ASP A O 1
ATOM 2971 N N . MET A 1 372 ? 35.484 5.663 -6.325 1.00 62.53 372 MET A N 1
ATOM 2972 C CA . MET A 1 372 ? 34.112 5.976 -6.749 1.00 62.53 372 MET A CA 1
ATOM 2973 C C . MET A 1 372 ? 33.632 5.102 -7.924 1.00 62.53 372 MET A C 1
ATOM 2975 O O . MET A 1 372 ? 32.473 4.685 -7.954 1.00 62.53 372 MET A O 1
ATOM 2979 N N . LYS A 1 373 ? 34.515 4.780 -8.880 1.00 74.44 373 LYS A N 1
ATOM 2980 C CA . LYS A 1 373 ? 34.213 3.832 -9.968 1.00 74.44 373 LYS A CA 1
ATOM 2981 C C . LYS A 1 373 ? 34.053 2.400 -9.455 1.00 74.44 373 LYS A C 1
ATOM 2983 O O . LYS A 1 373 ? 33.140 1.708 -9.881 1.00 74.44 373 LYS A O 1
ATOM 2988 N N . ALA A 1 374 ? 34.886 1.985 -8.505 1.00 75.62 374 ALA A N 1
ATOM 2989 C CA . ALA A 1 374 ? 34.783 0.677 -7.872 1.00 75.62 374 ALA A CA 1
ATOM 2990 C C . ALA A 1 374 ? 33.471 0.535 -7.081 1.00 75.62 374 ALA A C 1
ATOM 2992 O O . ALA A 1 374 ? 32.790 -0.474 -7.218 1.00 75.62 374 ALA A O 1
ATOM 2993 N N . VAL A 1 375 ? 33.066 1.558 -6.316 1.00 63.94 375 VAL A N 1
ATOM 2994 C CA . VAL A 1 375 ? 31.787 1.547 -5.578 1.00 63.94 375 VAL A CA 1
ATOM 2995 C C . VAL A 1 375 ? 30.593 1.482 -6.529 1.00 63.94 375 VAL A C 1
ATOM 2997 O O . VAL A 1 375 ? 29.710 0.663 -6.328 1.00 63.94 375 VAL A O 1
ATOM 3000 N N . THR A 1 376 ? 30.587 2.274 -7.603 1.00 55.44 376 THR A N 1
ATOM 3001 C CA . THR A 1 376 ? 29.490 2.235 -8.588 1.00 55.44 376 THR A CA 1
ATOM 3002 C C . THR A 1 376 ? 29.406 0.903 -9.338 1.00 55.44 376 THR A C 1
ATOM 3004 O O . THR A 1 376 ? 28.306 0.421 -9.588 1.00 55.44 376 THR A O 1
ATOM 3007 N N . GLN A 1 377 ? 30.541 0.265 -9.642 1.00 67.81 377 GLN A N 1
ATOM 3008 C CA . GLN A 1 377 ? 30.566 -1.083 -10.221 1.00 67.81 377 GLN A CA 1
ATOM 3009 C C . GLN A 1 377 ? 30.074 -2.154 -9.242 1.00 67.81 377 GLN A C 1
ATOM 3011 O O . GLN A 1 377 ? 29.367 -3.068 -9.656 1.00 67.81 377 GLN A O 1
ATOM 3016 N N . LEU A 1 378 ? 30.400 -2.032 -7.952 1.00 63.47 378 LEU A N 1
ATOM 3017 C CA . LEU A 1 378 ? 29.887 -2.926 -6.912 1.00 63.47 378 LEU A CA 1
ATOM 3018 C C . LEU A 1 378 ? 28.382 -2.724 -6.678 1.00 63.47 378 LEU A C 1
ATOM 3020 O O . LEU A 1 378 ? 27.657 -3.706 -6.573 1.00 63.47 378 LEU A O 1
ATOM 3024 N N . ASP A 1 379 ? 27.889 -1.484 -6.679 1.00 47.84 379 ASP A N 1
ATOM 3025 C CA . ASP A 1 379 ? 26.455 -1.177 -6.571 1.00 47.84 379 ASP A CA 1
ATOM 3026 C C . ASP A 1 379 ? 25.665 -1.750 -7.760 1.00 47.84 379 ASP A C 1
ATOM 3028 O O . ASP A 1 379 ? 24.578 -2.307 -7.590 1.00 47.84 379 ASP A O 1
ATOM 3032 N N . GLN A 1 380 ? 26.230 -1.660 -8.968 1.00 53.50 380 GLN A N 1
ATOM 3033 C CA . GLN A 1 380 ? 25.638 -2.234 -10.175 1.00 53.50 380 GLN A CA 1
ATOM 3034 C C . GLN A 1 380 ? 25.644 -3.768 -10.135 1.00 53.50 380 GLN A C 1
ATOM 3036 O O . GLN A 1 380 ? 24.638 -4.388 -10.469 1.00 53.50 380 GLN A O 1
ATOM 3041 N N . LEU A 1 381 ? 26.716 -4.378 -9.620 1.00 64.75 381 LEU A N 1
ATOM 3042 C CA . LEU A 1 381 ? 26.792 -5.820 -9.389 1.00 64.75 381 LEU A CA 1
ATOM 3043 C C . LEU A 1 381 ? 25.739 -6.295 -8.373 1.00 64.75 381 LEU A C 1
ATOM 3045 O O . LEU A 1 381 ? 25.112 -7.325 -8.592 1.00 64.75 381 LEU A O 1
ATOM 3049 N N . VAL A 1 382 ? 25.502 -5.544 -7.292 1.00 56.25 382 VAL A N 1
ATOM 3050 C CA . VAL A 1 382 ? 24.483 -5.873 -6.277 1.00 56.25 382 VAL A CA 1
ATOM 3051 C C . VAL A 1 382 ? 23.072 -5.770 -6.853 1.00 56.25 382 VAL A C 1
ATOM 3053 O O . VAL A 1 382 ? 22.240 -6.638 -6.594 1.00 56.25 382 VAL A O 1
ATOM 3056 N N . MET A 1 383 ? 22.798 -4.751 -7.668 1.00 49.34 383 MET A N 1
ATOM 3057 C CA . MET A 1 383 ? 21.534 -4.647 -8.403 1.00 49.34 383 MET A CA 1
ATOM 3058 C C . MET A 1 383 ? 21.346 -5.819 -9.374 1.00 49.34 383 MET A C 1
ATOM 3060 O O . MET A 1 383 ? 20.294 -6.455 -9.364 1.00 49.34 383 MET A O 1
ATOM 3064 N N . ASP A 1 384 ? 22.369 -6.162 -10.157 1.00 54.69 384 ASP A N 1
ATOM 3065 C CA . ASP A 1 384 ? 22.319 -7.280 -11.103 1.00 54.69 384 ASP A CA 1
ATOM 3066 C C . ASP A 1 384 ? 22.159 -8.631 -10.385 1.00 54.69 384 ASP A C 1
ATOM 3068 O O . ASP A 1 384 ? 21.411 -9.494 -10.847 1.00 54.69 384 ASP A O 1
ATOM 3072 N N . GLN A 1 385 ? 22.782 -8.803 -9.214 1.00 54.72 385 GLN A N 1
ATOM 3073 C CA . GLN A 1 385 ? 22.598 -9.963 -8.338 1.00 54.72 385 GLN A CA 1
ATOM 3074 C C . GLN A 1 385 ? 21.174 -10.035 -7.782 1.00 54.72 385 GLN A C 1
ATOM 3076 O O . GLN A 1 385 ? 20.564 -11.099 -7.814 1.00 54.72 385 GLN A O 1
ATOM 3081 N N . GLN A 1 386 ? 20.613 -8.918 -7.312 1.00 48.31 386 GLN A N 1
ATOM 3082 C CA . GLN A 1 386 ? 19.232 -8.860 -6.825 1.00 48.31 386 GLN A CA 1
ATOM 3083 C C . GLN A 1 386 ? 18.236 -9.193 -7.940 1.00 48.31 386 GLN A C 1
ATOM 3085 O O . GLN A 1 386 ? 17.323 -9.988 -7.727 1.00 48.31 386 GLN A O 1
ATOM 3090 N N . VAL A 1 387 ? 18.451 -8.672 -9.150 1.00 50.22 387 VAL A N 1
ATOM 3091 C CA . VAL A 1 387 ? 17.639 -8.978 -10.336 1.00 50.22 387 VAL A CA 1
ATOM 3092 C C . VAL A 1 387 ? 17.807 -10.438 -10.770 1.00 50.22 387 VAL A C 1
ATOM 3094 O O . VAL A 1 387 ? 16.822 -11.088 -11.117 1.00 50.22 387 VAL A O 1
ATOM 3097 N N . MET A 1 388 ? 19.022 -10.992 -10.725 1.00 51.88 388 MET A N 1
ATOM 3098 C CA . MET A 1 388 ? 19.286 -12.388 -11.087 1.00 51.88 388 MET A CA 1
ATOM 3099 C C . MET A 1 388 ? 18.684 -13.376 -10.075 1.00 51.88 388 MET A C 1
ATOM 3101 O O . MET A 1 388 ? 18.114 -14.382 -10.488 1.00 51.88 388 MET A O 1
ATOM 3105 N N . LEU A 1 389 ? 18.713 -13.054 -8.779 1.00 52.62 389 LEU A N 1
ATOM 3106 C CA . LEU A 1 389 ? 18.060 -13.830 -7.715 1.00 52.62 389 LEU A CA 1
ATOM 3107 C C . LEU A 1 389 ? 16.528 -13.752 -7.796 1.00 52.62 389 LEU A C 1
ATOM 3109 O O . LEU A 1 389 ? 15.825 -14.722 -7.514 1.00 52.62 389 LEU A O 1
ATOM 3113 N N . GLN A 1 390 ? 16.000 -12.615 -8.248 1.00 45.16 390 GLN A N 1
ATOM 3114 C CA . GLN A 1 390 ? 14.581 -12.464 -8.564 1.00 45.16 390 GLN A CA 1
ATOM 3115 C C . GLN A 1 390 ? 14.193 -13.307 -9.798 1.00 45.16 390 GLN A C 1
ATOM 3117 O O . GLN A 1 390 ? 13.149 -13.955 -9.818 1.00 45.16 390 GLN A O 1
ATOM 3122 N N . ARG A 1 391 ? 15.056 -13.349 -10.827 1.00 48.72 391 ARG A N 1
ATOM 3123 C CA . ARG A 1 391 ? 14.894 -14.170 -12.045 1.00 48.72 391 ARG A CA 1
ATOM 3124 C C . ARG A 1 391 ? 15.035 -15.674 -11.796 1.00 48.72 391 ARG A C 1
ATOM 3126 O O . ARG A 1 391 ? 14.424 -16.443 -12.531 1.00 48.72 391 ARG A O 1
ATOM 3133 N N . SER A 1 392 ? 15.774 -16.093 -10.769 1.00 49.88 392 SER A N 1
ATOM 3134 C CA . SER A 1 392 ? 15.932 -17.504 -10.390 1.00 49.88 392 SER A CA 1
ATOM 3135 C C . SER A 1 392 ? 14.773 -18.062 -9.552 1.00 49.88 392 SER A C 1
ATOM 3137 O O . SER A 1 392 ? 14.853 -19.199 -9.101 1.00 49.88 392 SER A O 1
ATOM 3139 N N . GLY A 1 393 ? 13.702 -17.287 -9.332 1.00 47.66 393 GLY A N 1
ATOM 3140 C CA . GLY A 1 393 ? 12.465 -17.788 -8.724 1.00 47.66 393 GLY A CA 1
ATOM 3141 C C . GLY A 1 393 ? 12.507 -17.951 -7.203 1.00 47.66 393 GLY A C 1
ATOM 3142 O O . GLY A 1 393 ? 11.783 -18.786 -6.672 1.00 47.66 393 GLY A O 1
ATOM 3143 N N . LEU A 1 394 ? 13.330 -17.169 -6.490 1.00 45.75 394 LEU A N 1
ATOM 3144 C CA . LEU A 1 394 ? 13.363 -17.176 -5.022 1.00 45.75 394 LEU A CA 1
ATOM 3145 C C . LEU A 1 394 ? 12.020 -16.695 -4.432 1.00 45.75 394 LEU A C 1
ATOM 3147 O O . LEU A 1 394 ? 11.635 -15.540 -4.649 1.00 45.75 394 LEU A O 1
ATOM 3151 N N . PRO A 1 395 ? 11.311 -17.531 -3.651 1.00 38.78 395 PRO A N 1
ATOM 3152 C CA . PRO A 1 395 ? 10.041 -17.140 -3.050 1.00 38.78 395 PRO A CA 1
ATOM 3153 C C . PRO A 1 395 ? 10.202 -15.947 -2.090 1.00 38.78 395 PRO A C 1
ATOM 3155 O O . PRO A 1 395 ? 11.152 -15.892 -1.313 1.00 38.78 395 PRO A O 1
ATOM 3158 N N . LEU A 1 396 ? 9.239 -15.013 -2.120 1.00 36.75 396 LEU A N 1
ATOM 3159 C CA . LEU A 1 396 ? 9.097 -13.823 -1.249 1.00 36.75 396 LEU A CA 1
ATOM 3160 C C . LEU A 1 396 ? 10.017 -12.613 -1.509 1.00 36.75 396 LEU A C 1
ATOM 3162 O O . LEU A 1 396 ? 9.815 -11.573 -0.877 1.00 36.75 396 LEU A O 1
ATOM 3166 N N . PHE A 1 397 ? 10.929 -12.661 -2.481 1.00 36.94 397 PHE A N 1
ATOM 3167 C CA . PHE A 1 397 ? 11.673 -11.474 -2.924 1.00 36.94 397 PHE A CA 1
ATOM 3168 C C . PHE A 1 397 ? 10.914 -10.750 -4.057 1.00 36.94 397 PHE A C 1
ATOM 3170 O O . PHE A 1 397 ? 10.748 -11.299 -5.143 1.00 36.94 397 PHE A O 1
ATOM 3177 N N . HIS A 1 398 ? 10.410 -9.529 -3.815 1.00 34.59 398 HIS A N 1
ATOM 3178 C CA . HIS A 1 398 ? 9.695 -8.732 -4.826 1.00 34.59 398 HIS A CA 1
ATOM 3179 C C . HIS A 1 398 ? 10.014 -7.234 -4.716 1.00 34.59 398 HIS A C 1
ATOM 3181 O O . HIS A 1 398 ? 9.917 -6.643 -3.643 1.00 34.59 398 HIS A O 1
ATOM 3187 N N . VAL A 1 399 ? 10.355 -6.598 -5.839 1.00 33.31 399 VAL A N 1
ATOM 3188 C CA . VAL A 1 399 ? 10.496 -5.137 -5.935 1.00 33.31 399 VAL A CA 1
ATOM 3189 C C . VAL A 1 399 ? 9.148 -4.549 -6.362 1.00 33.31 399 VAL A C 1
ATOM 3191 O O . VAL A 1 399 ? 8.701 -4.749 -7.491 1.00 33.31 399 VAL A O 1
ATOM 3194 N N . THR A 1 400 ? 8.467 -3.837 -5.461 1.00 35.47 400 THR A N 1
ATOM 3195 C CA . THR A 1 400 ? 7.170 -3.203 -5.756 1.00 35.47 400 THR A CA 1
ATOM 3196 C C . THR A 1 400 ? 7.382 -1.860 -6.453 1.00 35.47 400 THR A C 1
ATOM 3198 O O . THR A 1 400 ? 7.802 -0.890 -5.830 1.00 35.47 400 THR A O 1
ATOM 3201 N N . THR A 1 401 ? 7.062 -1.777 -7.745 1.00 39.81 401 THR A N 1
ATOM 3202 C CA . THR A 1 401 ? 7.223 -0.559 -8.569 1.00 39.81 401 THR A CA 1
ATOM 3203 C C . THR A 1 401 ? 5.911 0.197 -8.824 1.00 39.81 401 THR A C 1
ATOM 3205 O O . THR A 1 401 ? 5.893 1.197 -9.540 1.00 39.81 401 THR A O 1
ATOM 3208 N N . LYS A 1 402 ? 4.787 -0.246 -8.240 1.00 49.69 402 LYS A N 1
ATOM 3209 C CA . LYS A 1 402 ? 3.464 0.359 -8.466 1.00 49.69 402 LYS A CA 1
ATOM 3210 C C . LYS A 1 402 ? 3.273 1.633 -7.637 1.00 49.69 402 LYS A C 1
ATOM 3212 O O . LYS A 1 402 ? 3.211 1.594 -6.410 1.00 49.69 402 LYS A O 1
ATOM 3217 N N . ALA A 1 403 ? 3.097 2.763 -8.320 1.00 49.50 403 ALA A N 1
ATOM 3218 C CA . ALA A 1 403 ? 2.963 4.084 -7.701 1.00 49.50 403 ALA A CA 1
ATOM 3219 C C . ALA A 1 403 ? 1.761 4.224 -6.742 1.00 49.50 403 ALA A C 1
ATOM 3221 O O . ALA A 1 403 ? 1.816 5.029 -5.812 1.00 49.50 403 ALA A O 1
ATOM 3222 N N . GLU A 1 404 ? 0.676 3.468 -6.941 1.00 54.69 404 GLU A N 1
ATOM 3223 C CA . GLU A 1 404 ? -0.516 3.554 -6.082 1.00 54.69 404 GLU A CA 1
ATOM 3224 C C . GLU A 1 404 ? -0.345 2.811 -4.751 1.00 54.69 404 GLU A C 1
ATOM 3226 O O . GLU A 1 404 ? -0.724 3.342 -3.704 1.00 54.69 404 GLU A O 1
ATOM 3231 N N . ASP A 1 405 ? 0.307 1.648 -4.774 1.00 56.09 405 ASP A N 1
ATOM 3232 C CA . ASP A 1 405 ? 0.583 0.844 -3.580 1.00 56.09 405 ASP A CA 1
ATOM 3233 C C . ASP A 1 405 ? 1.600 1.552 -2.672 1.00 56.09 405 ASP A C 1
ATOM 3235 O O . ASP A 1 405 ? 1.413 1.625 -1.454 1.00 56.09 405 ASP A O 1
ATOM 3239 N N . LEU A 1 406 ? 2.622 2.177 -3.276 1.00 58.31 406 LEU A N 1
ATOM 3240 C CA . LEU A 1 406 ? 3.619 2.995 -2.573 1.00 58.31 406 LEU A CA 1
ATOM 3241 C C . LEU A 1 406 ? 2.978 4.142 -1.787 1.00 58.31 406 LEU A C 1
ATOM 3243 O O . LEU A 1 406 ? 3.413 4.473 -0.690 1.00 58.31 406 LEU A O 1
ATOM 3247 N N . LYS A 1 407 ? 1.901 4.732 -2.296 1.00 63.66 407 LYS A N 1
ATOM 3248 C CA . LYS A 1 407 ? 1.252 5.858 -1.630 1.00 63.66 407 LYS A CA 1
ATOM 3249 C C . LYS A 1 407 ? 0.503 5.458 -0.359 1.00 63.66 407 LYS A C 1
ATOM 3251 O O . LYS A 1 407 ? 0.575 6.163 0.649 1.00 63.66 407 LYS A O 1
ATOM 3256 N N . VAL A 1 408 ? -0.252 4.361 -0.411 1.00 62.81 408 VAL A N 1
ATOM 3257 C CA . VAL A 1 408 ? -0.970 3.836 0.763 1.00 62.81 408 VAL A CA 1
ATOM 3258 C C . VAL A 1 408 ? 0.044 3.407 1.823 1.00 62.81 408 VAL A C 1
ATOM 3260 O O . VAL A 1 408 ? -0.110 3.755 2.994 1.00 62.81 408 VAL A O 1
ATOM 3263 N N . LEU A 1 409 ? 1.118 2.750 1.379 1.00 67.88 409 LEU A N 1
ATOM 3264 C CA . LEU A 1 409 ? 2.272 2.368 2.184 1.00 67.88 409 LEU A CA 1
ATOM 3265 C C . LEU A 1 409 ? 2.884 3.576 2.916 1.00 67.88 409 LEU A C 1
ATOM 3267 O O . LEU A 1 409 ? 2.952 3.582 4.144 1.00 67.88 409 LEU A O 1
ATOM 3271 N N . MET A 1 410 ? 3.257 4.622 2.175 1.00 77.31 410 MET A N 1
ATOM 3272 C CA . MET A 1 410 ? 3.905 5.830 2.698 1.00 77.31 410 MET A CA 1
ATOM 3273 C C . MET A 1 410 ? 3.067 6.541 3.764 1.00 77.31 410 MET A C 1
ATOM 3275 O O . MET A 1 410 ? 3.581 6.938 4.809 1.00 77.31 410 MET A O 1
ATOM 3279 N N . ASN A 1 411 ? 1.764 6.699 3.524 1.00 81.62 411 ASN A N 1
ATOM 3280 C CA . ASN A 1 411 ? 0.874 7.383 4.460 1.00 81.62 411 ASN A CA 1
ATOM 3281 C C . ASN A 1 411 ? 0.591 6.547 5.720 1.00 81.62 411 ASN A C 1
ATOM 3283 O O . ASN A 1 411 ? 0.539 7.092 6.826 1.00 81.62 411 ASN A O 1
ATOM 3287 N N . ALA A 1 412 ? 0.416 5.229 5.568 1.00 84.88 412 ALA A N 1
ATOM 3288 C CA . ALA A 1 412 ? 0.223 4.328 6.699 1.00 84.88 412 ALA A CA 1
ATOM 3289 C C . ALA A 1 412 ? 1.459 4.304 7.605 1.00 84.88 412 ALA A C 1
ATOM 3291 O O . ALA A 1 412 ? 1.317 4.397 8.828 1.00 84.88 412 ALA A O 1
ATOM 3292 N N . LEU A 1 413 ? 2.648 4.267 6.993 1.00 86.50 413 LEU A N 1
ATOM 3293 C CA . LEU A 1 413 ? 3.939 4.343 7.669 1.00 86.50 413 LEU A CA 1
ATOM 3294 C C . LEU A 1 413 ? 4.140 5.669 8.385 1.00 86.50 413 LEU A C 1
ATOM 3296 O O . LEU A 1 413 ? 4.402 5.660 9.584 1.00 86.50 413 LEU A O 1
ATOM 3300 N N . ALA A 1 414 ? 3.973 6.798 7.689 1.00 90.38 414 ALA A N 1
ATOM 3301 C CA . ALA A 1 414 ? 4.121 8.122 8.288 1.00 90.38 414 ALA A CA 1
ATOM 3302 C C . ALA A 1 414 ? 3.231 8.256 9.533 1.00 90.38 414 ALA A C 1
ATOM 3304 O O . ALA A 1 414 ? 3.702 8.623 10.607 1.00 90.38 414 ALA A O 1
ATOM 3305 N N . LYS A 1 415 ? 1.961 7.841 9.456 1.00 92.12 415 LYS A N 1
ATOM 3306 C CA . LYS A 1 415 ? 1.081 7.849 10.630 1.00 92.12 415 LYS A CA 1
ATOM 3307 C C . LYS A 1 415 ? 1.572 6.918 11.746 1.00 92.12 415 LYS A C 1
ATOM 3309 O O . LYS A 1 415 ? 1.569 7.321 12.910 1.00 92.12 415 LYS A O 1
ATOM 3314 N N . GLY A 1 416 ? 1.991 5.697 11.407 1.00 92.06 416 GLY A N 1
ATOM 3315 C CA . GLY A 1 416 ? 2.550 4.735 12.361 1.00 92.06 416 GLY A CA 1
ATOM 3316 C C . GLY A 1 416 ? 3.754 5.301 13.119 1.00 92.06 416 GLY A C 1
ATOM 3317 O O . GLY A 1 416 ? 3.797 5.256 14.350 1.00 92.06 416 GLY A O 1
ATOM 3318 N N . PHE A 1 417 ? 4.687 5.923 12.394 1.00 93.44 417 PHE A N 1
ATOM 3319 C CA . PHE A 1 417 ? 5.848 6.608 12.959 1.00 93.44 417 PHE A CA 1
ATOM 3320 C C . PHE A 1 417 ? 5.464 7.813 13.813 1.00 93.44 417 PHE A C 1
ATOM 3322 O O . PHE A 1 417 ? 5.981 7.945 14.921 1.00 93.44 417 PHE A O 1
ATOM 3329 N N . PHE A 1 418 ? 4.546 8.660 13.336 1.00 95.25 418 PHE A N 1
ATOM 3330 C CA . PHE A 1 418 ? 4.093 9.841 14.066 1.00 95.25 418 PHE A CA 1
ATOM 3331 C C . PHE A 1 418 ? 3.524 9.471 15.438 1.00 95.25 418 PHE A C 1
ATOM 3333 O O . PHE A 1 418 ? 3.991 9.985 16.455 1.00 95.25 418 PHE A O 1
ATOM 3340 N N . PHE A 1 419 ? 2.542 8.560 15.480 1.00 94.50 419 PHE A N 1
ATOM 3341 C CA . PHE A 1 419 ? 1.919 8.185 16.748 1.00 94.50 419 PHE A CA 1
ATOM 3342 C C . PHE A 1 419 ? 2.902 7.452 17.666 1.00 94.50 419 PHE A C 1
ATOM 3344 O O . PHE A 1 419 ? 2.892 7.703 18.867 1.00 94.50 419 PHE A O 1
ATOM 3351 N N . SER A 1 420 ? 3.801 6.629 17.116 1.00 94.50 420 SER A N 1
ATOM 3352 C CA . SER A 1 420 ? 4.826 5.960 17.929 1.00 94.50 420 SER A CA 1
ATOM 3353 C C . SER A 1 420 ? 5.810 6.957 18.551 1.00 94.50 420 SER A C 1
ATOM 3355 O O . SER A 1 420 ? 6.221 6.801 19.697 1.00 94.50 420 SER A O 1
ATOM 3357 N N . PHE A 1 421 ? 6.162 8.016 17.816 1.00 94.62 421 PHE A N 1
ATOM 3358 C CA . PHE A 1 421 ? 7.022 9.088 18.310 1.00 94.62 421 PHE A CA 1
ATOM 3359 C C . PHE A 1 421 ? 6.325 9.929 19.386 1.00 94.62 421 PHE A C 1
ATOM 3361 O O . PHE A 1 421 ? 6.866 10.099 20.478 1.00 94.62 421 PHE A O 1
ATOM 3368 N N . ILE A 1 422 ? 5.125 10.453 19.104 1.00 93.38 422 ILE A N 1
ATOM 3369 C CA . ILE A 1 422 ? 4.477 11.428 19.992 1.00 93.38 422 ILE A CA 1
ATOM 3370 C C . ILE A 1 422 ? 3.988 10.806 21.302 1.00 93.38 422 ILE A C 1
ATOM 3372 O O . ILE A 1 422 ? 4.082 11.467 22.330 1.00 93.38 422 ILE A O 1
ATOM 3376 N N . LEU A 1 423 ? 3.521 9.550 21.291 1.00 91.06 423 LEU A N 1
ATOM 3377 C CA . LEU A 1 423 ? 3.050 8.868 22.503 1.00 91.06 423 LEU A CA 1
ATOM 3378 C C . LEU A 1 423 ? 4.188 8.598 23.499 1.00 91.06 423 LEU A C 1
ATOM 3380 O O . LEU A 1 423 ? 3.969 8.640 24.702 1.00 91.06 423 LEU A O 1
ATOM 3384 N N . GLN A 1 424 ? 5.415 8.395 23.011 1.00 91.25 424 GLN A N 1
ATOM 3385 C CA . GLN A 1 424 ? 6.591 8.190 23.865 1.00 91.25 424 GLN A CA 1
ATOM 3386 C C . GLN A 1 424 ? 7.273 9.510 24.261 1.00 91.25 424 GLN A C 1
ATOM 3388 O O . GLN A 1 424 ? 7.982 9.566 25.267 1.00 91.25 424 GLN A O 1
ATOM 3393 N N . LYS A 1 425 ? 7.109 10.564 23.450 1.00 91.06 425 LYS A N 1
ATOM 3394 C CA . LYS A 1 425 ? 7.773 11.861 23.637 1.00 91.06 425 LYS A CA 1
ATOM 3395 C C . LYS A 1 425 ? 6.964 12.834 24.493 1.00 91.06 425 LYS A C 1
ATOM 3397 O O . LYS A 1 425 ? 7.548 13.514 25.337 1.00 91.06 425 LYS A O 1
ATOM 3402 N N . ALA A 1 426 ? 5.665 12.957 24.232 1.00 87.44 426 ALA A N 1
ATOM 3403 C CA . ALA A 1 426 ? 4.810 13.922 24.909 1.00 87.44 426 ALA A CA 1
ATOM 3404 C C . ALA A 1 426 ? 4.539 13.497 26.359 1.00 87.44 426 ALA A C 1
ATOM 3406 O O . ALA A 1 426 ? 4.517 12.316 26.685 1.00 87.44 426 ALA A O 1
ATOM 3407 N N . PHE A 1 427 ? 4.309 14.474 27.235 1.00 83.31 427 PHE A N 1
ATOM 3408 C CA . PHE A 1 427 ? 3.741 14.207 28.556 1.00 83.31 427 PHE A CA 1
ATOM 3409 C C . PHE A 1 427 ? 2.233 13.952 28.437 1.00 83.31 427 PHE A C 1
ATOM 3411 O O . PHE A 1 427 ? 1.593 14.564 27.584 1.00 83.31 427 PHE A O 1
ATOM 3418 N N . ASP A 1 428 ? 1.647 13.184 29.363 1.00 78.44 428 ASP A N 1
ATOM 3419 C CA . ASP A 1 428 ? 0.212 12.824 29.395 1.00 78.44 428 ASP A CA 1
ATOM 3420 C C . ASP A 1 428 ? -0.759 13.969 29.025 1.00 78.44 428 ASP A C 1
ATOM 3422 O O . ASP A 1 428 ? -1.754 13.781 28.327 1.00 78.44 428 ASP A O 1
ATOM 3426 N N . ASN A 1 429 ? -0.500 15.188 29.513 1.00 79.50 429 ASN A N 1
ATOM 3427 C CA . ASN A 1 429 ? -1.379 16.342 29.294 1.00 79.50 429 ASN A CA 1
ATOM 3428 C C . ASN A 1 429 ? -1.233 16.991 27.909 1.00 79.50 429 ASN A C 1
ATOM 3430 O O . ASN A 1 429 ? -2.103 17.779 27.528 1.00 79.50 429 ASN A O 1
ATOM 3434 N N . ASP A 1 430 ? -0.131 16.736 27.213 1.00 83.56 430 ASP A N 1
ATOM 3435 C CA . ASP A 1 430 ? 0.260 17.368 25.947 1.00 83.56 430 ASP A CA 1
ATOM 3436 C C . ASP A 1 430 ? 0.244 16.370 24.770 1.00 83.56 430 ASP A C 1
ATOM 3438 O O . ASP A 1 430 ? 0.586 16.714 23.634 1.00 83.56 430 ASP A O 1
ATOM 3442 N N . GLU A 1 431 ? -0.216 15.145 25.034 1.00 85.19 431 GLU A N 1
ATOM 3443 C CA . GLU A 1 431 ? -0.551 14.142 24.031 1.00 85.19 431 GLU A CA 1
ATOM 3444 C C . GLU A 1 431 ? -1.633 14.627 23.049 1.00 85.19 431 GLU A C 1
ATOM 3446 O O . GLU A 1 431 ? -2.421 15.532 23.360 1.00 85.19 431 GLU A O 1
ATOM 3451 N N . PRO A 1 432 ? -1.714 14.020 21.850 1.00 89.50 432 PRO A N 1
ATOM 3452 C CA . PRO A 1 432 ? -2.753 14.358 20.893 1.00 89.50 432 PRO A CA 1
ATOM 3453 C C . PRO A 1 432 ? -4.150 14.117 21.480 1.00 89.50 432 PRO A C 1
ATOM 3455 O O . PRO A 1 432 ? -4.476 13.034 21.970 1.00 89.50 432 PRO A O 1
ATOM 3458 N N . GLY A 1 433 ? -4.998 15.140 21.411 1.00 88.00 433 GLY A N 1
ATOM 3459 C CA . GLY A 1 433 ? -6.375 15.045 21.876 1.00 88.00 433 GLY A CA 1
ATOM 3460 C C . GLY A 1 433 ? -7.263 14.202 20.956 1.00 88.00 433 GLY A C 1
ATOM 3461 O O . GLY A 1 433 ? -6.840 13.659 19.928 1.00 88.00 433 GLY A O 1
ATOM 3462 N N . LEU A 1 434 ? -8.530 14.079 21.344 1.00 86.25 434 LEU A N 1
ATOM 3463 C CA . LEU A 1 434 ? -9.524 13.292 20.627 1.00 86.25 434 LEU A CA 1
ATOM 3464 C C . LEU A 1 434 ? -9.709 13.794 19.188 1.00 86.25 434 LEU A C 1
ATOM 3466 O O . LEU A 1 434 ? -9.739 12.987 18.259 1.00 86.25 434 LEU A O 1
ATOM 3470 N N . MET A 1 435 ? -9.830 15.109 18.989 1.00 89.06 435 MET A N 1
ATOM 3471 C CA . MET A 1 435 ? -10.103 15.690 17.670 1.00 89.06 435 MET A CA 1
ATOM 3472 C C . MET A 1 435 ? -8.896 15.588 16.737 1.00 89.06 435 MET A C 1
ATOM 3474 O O . MET A 1 435 ? -9.074 15.358 15.542 1.00 89.06 435 MET A O 1
ATOM 3478 N N . TYR A 1 436 ? -7.679 15.656 17.279 1.00 92.81 436 TYR A N 1
ATOM 3479 C CA . TYR A 1 436 ? -6.446 15.386 16.543 1.00 92.81 436 TYR A CA 1
ATOM 3480 C C . TYR A 1 436 ? -6.528 14.046 15.801 1.00 92.81 436 TYR A C 1
ATOM 3482 O O . TYR A 1 436 ? -6.229 13.971 14.611 1.00 92.81 436 TYR A O 1
ATOM 3490 N N . HIS A 1 437 ? -6.991 12.988 16.474 1.00 92.69 437 HIS A N 1
ATOM 3491 C CA . HIS A 1 437 ? -7.055 11.658 15.875 1.00 92.69 437 HIS A CA 1
ATOM 3492 C C . HIS A 1 437 ? -8.080 11.583 14.732 1.00 92.69 437 HIS A C 1
ATOM 3494 O O . HIS A 1 437 ? -7.782 11.007 13.687 1.00 92.69 437 HIS A O 1
ATOM 3500 N N . TYR A 1 438 ? -9.260 12.199 14.892 1.00 93.00 438 TYR A N 1
ATOM 3501 C CA . TYR A 1 438 ? -10.269 12.277 13.825 1.00 93.00 438 TYR A CA 1
ATOM 3502 C C . TYR A 1 438 ? -9.768 13.083 12.628 1.00 93.00 438 TYR A C 1
ATOM 3504 O O . TYR A 1 438 ? -9.903 12.650 11.488 1.00 93.00 438 TYR A O 1
ATOM 3512 N N . LEU A 1 439 ? -9.176 14.250 12.869 1.00 93.88 439 LEU A N 1
ATOM 3513 C CA . LEU A 1 439 ? -8.707 15.114 11.790 1.00 93.88 439 LEU A CA 1
ATOM 3514 C C . LEU A 1 439 ? -7.480 14.534 11.080 1.00 93.88 439 LEU A C 1
ATOM 3516 O O . LEU A 1 439 ? -7.343 14.715 9.874 1.00 93.88 439 LEU A O 1
ATOM 3520 N N . SER A 1 440 ? -6.653 13.756 11.781 1.00 94.69 440 SER A N 1
ATOM 3521 C CA . SER A 1 440 ? -5.545 12.996 11.194 1.00 94.69 440 SER A CA 1
ATOM 3522 C C . SER A 1 440 ? -6.037 11.952 10.181 1.00 94.69 440 SER A C 1
ATOM 3524 O O . SER A 1 440 ? -5.523 11.905 9.064 1.00 94.69 440 SER A O 1
ATOM 3526 N N . VAL A 1 441 ? -7.088 11.177 10.500 1.00 94.75 441 VAL A N 1
ATOM 3527 C CA . VAL A 1 441 ? -7.678 10.218 9.537 1.00 94.75 441 VAL A CA 1
ATOM 3528 C C . VAL A 1 441 ? -8.469 10.909 8.418 1.00 94.75 441 VAL A C 1
ATOM 3530 O O . VAL A 1 441 ? -8.472 10.430 7.286 1.00 94.75 441 VAL A O 1
ATOM 3533 N N . VAL A 1 442 ? -9.102 12.056 8.690 1.00 95.12 442 VAL A N 1
ATOM 3534 C CA . VAL A 1 442 ? -9.779 12.871 7.662 1.00 95.12 442 VAL A CA 1
ATOM 3535 C C . VAL A 1 442 ? -8.771 13.456 6.673 1.00 95.12 442 VAL A C 1
ATOM 3537 O O . VAL A 1 442 ? -9.035 13.458 5.470 1.00 95.12 442 VAL A O 1
ATOM 3540 N N . ALA A 1 443 ? -7.609 13.911 7.150 1.00 94.50 443 ALA A N 1
ATOM 3541 C CA . ALA A 1 443 ? -6.553 14.462 6.310 1.00 94.50 443 ALA A CA 1
ATOM 3542 C C . ALA A 1 443 ? -6.095 13.451 5.251 1.00 94.50 443 ALA A C 1
ATOM 3544 O O . ALA A 1 443 ? -6.062 13.805 4.072 1.00 94.50 443 ALA A O 1
ATOM 3545 N N . ASP A 1 444 ? -5.872 12.193 5.650 1.00 92.75 444 ASP A N 1
ATOM 3546 C CA . ASP A 1 444 ? -5.474 11.087 4.763 1.00 92.75 444 ASP A CA 1
ATOM 3547 C C . ASP A 1 444 ? -6.463 10.841 3.613 1.00 92.75 444 ASP A C 1
ATOM 3549 O O . ASP A 1 444 ? -6.064 10.523 2.495 1.00 92.75 444 ASP A O 1
ATOM 3553 N N . VAL A 1 445 ? -7.765 10.997 3.869 1.00 92.50 445 VAL A N 1
ATOM 3554 C CA . VAL A 1 445 ? -8.805 10.841 2.838 1.00 92.50 445 VAL A CA 1
ATOM 3555 C C . VAL A 1 445 ? -8.929 12.120 2.001 1.00 92.50 445 VAL A C 1
ATOM 3557 O O . VAL A 1 445 ? -9.085 12.064 0.782 1.00 92.50 445 VAL A O 1
ATOM 3560 N N . SER A 1 446 ? -8.846 13.295 2.626 1.00 92.69 446 SER A N 1
ATOM 3561 C CA . SER A 1 446 ? -9.071 14.576 1.945 1.00 92.69 446 SER A CA 1
ATOM 3562 C C . SER A 1 446 ? -7.967 14.955 0.957 1.00 92.69 446 SER A C 1
ATOM 3564 O O . SER A 1 446 ? -8.275 15.498 -0.097 1.00 92.69 446 SER A O 1
ATOM 3566 N N . HIS A 1 447 ? -6.698 14.643 1.247 1.00 89.69 447 HIS A N 1
ATOM 3567 C CA . HIS A 1 447 ? -5.576 15.075 0.403 1.00 89.69 447 HIS A CA 1
ATOM 3568 C C . HIS A 1 447 ? -5.510 14.336 -0.936 1.00 89.69 447 HIS A C 1
ATOM 3570 O O . HIS A 1 447 ? -4.728 14.700 -1.818 1.00 89.69 447 HIS A O 1
ATOM 3576 N N . SER A 1 448 ? -6.260 13.240 -1.095 1.00 86.00 448 SER A N 1
ATOM 3577 C CA . SER A 1 448 ? -6.321 12.577 -2.382 1.00 86.00 448 SER A CA 1
ATOM 3578 C C . SER A 1 448 ? -7.593 11.780 -2.637 1.00 86.00 448 SER A C 1
ATOM 3580 O O . SER A 1 448 ? -7.930 10.902 -1.846 1.00 86.00 448 SER A O 1
ATOM 3582 N N . PRO A 1 449 ? -8.197 11.924 -3.833 1.00 80.75 449 PRO A N 1
ATOM 3583 C CA . PRO A 1 449 ? -9.374 11.158 -4.243 1.00 80.75 449 PRO A CA 1
ATOM 3584 C C . PRO A 1 449 ? -9.120 9.655 -4.444 1.00 80.75 449 PRO A C 1
ATOM 3586 O O . PRO A 1 449 ? -10.063 8.917 -4.727 1.00 80.75 449 PRO A O 1
ATOM 3589 N N . LYS A 1 450 ? -7.864 9.188 -4.366 1.00 78.75 450 LYS A N 1
ATOM 3590 C CA . LYS A 1 450 ? -7.513 7.759 -4.490 1.00 78.75 450 LYS A CA 1
ATOM 3591 C C . LYS A 1 450 ? -7.614 6.987 -3.169 1.00 78.75 450 LYS A C 1
ATOM 3593 O O . LYS A 1 450 ? -7.770 5.775 -3.207 1.00 78.75 450 LYS A O 1
ATOM 3598 N N . VAL A 1 451 ? -7.557 7.672 -2.025 1.00 86.19 451 VAL A N 1
ATOM 3599 C CA . VAL A 1 451 ? -7.740 7.045 -0.707 1.00 86.19 451 VAL A CA 1
ATOM 3600 C C . VAL A 1 451 ? -9.233 7.039 -0.387 1.00 86.19 451 VAL A C 1
ATOM 3602 O O . VAL A 1 451 ? -9.887 8.090 -0.445 1.00 86.19 451 VAL A O 1
ATOM 3605 N N . ASN A 1 452 ? -9.779 5.859 -0.091 1.00 88.38 452 ASN A N 1
ATOM 3606 C CA . ASN A 1 452 ? -11.203 5.698 0.192 1.00 88.38 452 ASN A CA 1
ATOM 3607 C C . ASN A 1 452 ? -11.484 5.790 1.694 1.00 88.38 452 ASN A C 1
ATOM 3609 O O . ASN A 1 452 ? -12.411 6.490 2.101 1.00 88.38 452 ASN A O 1
ATOM 3613 N N . ALA A 1 453 ? -10.659 5.137 2.515 1.00 90.88 453 ALA A N 1
ATOM 3614 C CA . ALA A 1 453 ? -10.789 5.173 3.963 1.00 90.88 453 ALA A CA 1
ATOM 3615 C C . ALA A 1 453 ? -9.432 5.160 4.676 1.00 90.88 453 ALA A C 1
ATOM 3617 O O . ALA A 1 453 ? -8.416 4.708 4.151 1.00 90.88 453 ALA A O 1
ATOM 3618 N N . SER A 1 454 ? -9.431 5.691 5.892 1.00 93.12 454 SER A N 1
ATOM 3619 C CA . SER A 1 454 ? -8.287 5.736 6.793 1.00 93.12 454 SER A CA 1
ATOM 3620 C C . SER A 1 454 ? -8.781 5.531 8.220 1.00 93.12 454 SER A C 1
ATOM 3622 O O . SER A 1 454 ? -9.799 6.095 8.621 1.00 93.12 454 SER A O 1
ATOM 3624 N N . GLY A 1 455 ? -8.084 4.712 8.994 1.00 92.38 455 GLY A N 1
ATOM 3625 C CA . GLY A 1 455 ? -8.440 4.381 10.364 1.00 92.38 455 GLY A CA 1
ATOM 3626 C C . GLY A 1 455 ? -7.222 4.294 11.266 1.00 92.38 455 GLY A C 1
ATOM 3627 O O . GLY A 1 455 ? -6.102 4.045 10.820 1.00 92.38 455 GLY A O 1
ATOM 3628 N N . LEU A 1 456 ? -7.459 4.518 12.550 1.00 93.50 456 LEU A N 1
ATOM 3629 C CA . LEU A 1 456 ? -6.515 4.240 13.621 1.00 93.50 456 LEU A CA 1
ATOM 3630 C C . LEU A 1 456 ? -7.261 3.413 14.662 1.00 93.50 456 LEU A C 1
ATOM 3632 O O . LEU A 1 456 ? -8.270 3.867 15.185 1.00 93.50 456 LEU A O 1
ATOM 3636 N N . TYR A 1 457 ? -6.805 2.199 14.933 1.00 92.62 457 TYR A N 1
ATOM 3637 C CA . TYR A 1 457 ? -7.512 1.242 15.780 1.00 92.62 457 TYR A CA 1
ATOM 3638 C C . TYR A 1 457 ? -6.683 0.930 17.009 1.00 92.62 457 TYR A C 1
ATOM 3640 O O . TYR A 1 457 ? -5.602 0.369 16.873 1.00 92.62 457 TYR A O 1
ATOM 3648 N N . PHE A 1 458 ? -7.179 1.266 18.197 1.00 92.31 458 PHE A N 1
ATOM 3649 C CA . PHE A 1 458 ? -6.480 0.961 19.442 1.00 92.31 458 PHE A CA 1
ATOM 3650 C C . PHE A 1 458 ? -6.873 -0.408 19.986 1.00 92.31 458 PHE A C 1
ATOM 3652 O O . PHE A 1 458 ? -8.024 -0.846 19.863 1.00 92.31 458 PHE A O 1
ATOM 3659 N N . SER A 1 459 ? -5.911 -1.046 20.647 1.00 91.38 459 SER A N 1
ATOM 3660 C CA . SER A 1 459 ? -6.152 -2.208 21.490 1.00 91.38 459 SER A CA 1
ATOM 3661 C C . SER A 1 459 ? -7.041 -1.850 22.687 1.00 91.38 459 SER A C 1
ATOM 3663 O O . SER A 1 459 ? -7.231 -0.679 23.045 1.00 91.38 459 SER A O 1
ATOM 3665 N N . VAL A 1 460 ? -7.621 -2.883 23.290 1.00 88.06 460 VAL A N 1
ATOM 3666 C CA . VAL A 1 460 ? -8.538 -2.752 24.422 1.00 88.06 460 VAL A CA 1
ATOM 3667 C C . VAL A 1 460 ? -7.805 -2.098 25.586 1.00 88.06 460 VAL A C 1
ATOM 3669 O O . VAL A 1 460 ? -6.745 -2.567 25.988 1.00 88.06 460 VAL A O 1
ATOM 3672 N N . ASN A 1 461 ? -8.385 -1.041 26.158 1.00 85.56 461 ASN A N 1
ATOM 3673 C CA . ASN A 1 461 ? -7.795 -0.311 27.281 1.00 85.56 461 ASN A CA 1
ATOM 3674 C C . ASN A 1 461 ? -6.368 0.213 27.007 1.00 85.56 461 ASN A C 1
ATOM 3676 O O . ASN A 1 461 ? -5.598 0.350 27.952 1.00 85.56 461 ASN A O 1
ATOM 3680 N N . SER A 1 462 ? -6.009 0.521 25.755 1.00 83.94 462 SER A N 1
ATOM 3681 C CA . SER A 1 462 ? -4.675 1.048 25.392 1.00 83.94 462 SER A CA 1
ATOM 3682 C C . SER A 1 462 ? -4.702 2.468 24.824 1.00 83.94 462 SER A C 1
ATOM 3684 O O . SER A 1 462 ? -3.671 2.994 24.419 1.00 83.94 462 SER A O 1
ATOM 3686 N N . SER A 1 463 ? -5.874 3.106 24.784 1.00 81.19 463 SER A N 1
ATOM 3687 C CA . SER A 1 463 ? -6.002 4.501 24.356 1.00 81.19 463 SER A CA 1
ATOM 3688 C C . SER A 1 463 ? -6.136 5.419 25.559 1.00 81.19 463 SER A C 1
ATOM 3690 O O . SER A 1 463 ? -7.084 5.336 26.346 1.00 81.19 463 SER A O 1
ATOM 3692 N N . TYR A 1 464 ? -5.175 6.318 25.676 1.00 75.00 464 TYR A N 1
ATOM 3693 C CA . TYR A 1 464 ? -5.147 7.379 26.662 1.00 75.00 464 TYR A CA 1
ATOM 3694 C C . TYR A 1 464 ? -5.364 8.679 25.900 1.00 75.00 464 TYR A C 1
ATOM 3696 O O . TYR A 1 464 ? -4.789 8.890 24.836 1.00 75.00 464 TYR A O 1
ATOM 3704 N N . THR A 1 465 ? -6.264 9.520 26.392 1.00 74.69 465 THR A N 1
ATOM 3705 C CA . THR A 1 465 ? -6.501 10.824 25.783 1.00 74.69 465 THR A CA 1
ATOM 3706 C C . THR A 1 465 ? -6.672 11.867 26.878 1.00 74.69 465 THR A C 1
ATOM 3708 O O . THR A 1 465 ? -7.452 11.643 27.813 1.00 74.69 465 THR A O 1
ATOM 3711 N N . PRO A 1 466 ? -6.004 13.031 26.769 1.00 76.50 466 PRO A N 1
ATOM 3712 C CA . PRO A 1 466 ? -6.168 14.118 27.731 1.00 76.50 466 PRO A CA 1
ATOM 3713 C C . PRO A 1 466 ? -7.564 14.758 27.660 1.00 76.50 466 PRO A C 1
ATOM 3715 O O . PRO A 1 466 ? -7.925 15.572 28.511 1.00 76.50 466 PRO A O 1
ATOM 3718 N N . SER A 1 467 ? -8.383 14.388 26.670 1.00 75.75 467 SER A N 1
ATOM 3719 C CA . SER A 1 467 ? -9.701 14.971 26.424 1.00 75.75 467 SER A CA 1
ATOM 3720 C C . SER A 1 467 ? -10.775 14.598 27.459 1.00 75.75 467 SER A C 1
ATOM 3722 O O . SER A 1 467 ? -11.887 15.096 27.335 1.00 75.75 467 SER A O 1
ATOM 3724 N N . TYR A 1 468 ? -10.510 13.777 28.485 1.00 74.25 468 TYR A N 1
ATOM 3725 C CA . TYR A 1 468 ? -11.464 13.483 29.572 1.00 74.25 468 TYR A CA 1
ATOM 3726 C C . TYR A 1 468 ? -10.877 13.833 30.954 1.00 74.25 468 TYR A C 1
ATOM 3728 O O . TYR A 1 468 ? -9.868 13.273 31.371 1.00 74.25 468 TYR A O 1
ATOM 3736 N N . LYS A 1 469 ? -11.528 14.731 31.712 1.00 59.62 469 LYS A N 1
ATOM 3737 C CA . LYS A 1 469 ? -11.168 15.034 33.112 1.00 59.62 469 LYS A CA 1
ATOM 3738 C C . LYS A 1 469 ? -11.685 13.955 34.059 1.00 59.62 469 LYS A C 1
ATOM 3740 O O . LYS A 1 469 ? -12.843 13.575 33.990 1.00 59.62 469 LYS A O 1
ATOM 3745 N N . GLY A 1 470 ? -10.882 13.570 35.043 1.00 54.06 470 GLY A N 1
ATOM 3746 C CA . GLY A 1 470 ? -11.355 12.798 36.192 1.00 54.06 470 GLY A CA 1
ATOM 3747 C C . GLY A 1 470 ? -10.768 11.397 36.247 1.00 54.06 470 GLY A C 1
ATOM 3748 O O . GLY A 1 470 ? -11.263 10.477 35.601 1.00 54.06 470 GLY A O 1
ATOM 3749 N N . PHE A 1 471 ? -9.794 11.274 37.149 1.00 44.28 471 PHE A N 1
ATOM 3750 C CA . PHE A 1 471 ? -9.061 10.077 37.554 1.00 44.28 471 PHE A CA 1
ATOM 3751 C C . PHE A 1 471 ? -7.863 9.709 36.673 1.00 44.28 471 PHE A C 1
ATOM 3753 O O . PHE A 1 471 ? -8.010 9.358 35.507 1.00 44.28 471 PHE A O 1
ATOM 3760 N N . PHE A 1 472 ? -6.676 9.736 37.290 1.00 45.06 472 PHE A N 1
ATOM 3761 C CA . PHE A 1 472 ? -5.503 9.010 36.814 1.00 45.06 472 PHE A CA 1
ATOM 3762 C C . PHE A 1 472 ? -5.937 7.592 36.409 1.00 45.06 472 PHE A C 1
ATOM 3764 O O . PHE A 1 472 ? -6.684 6.952 37.155 1.00 45.06 472 PHE A O 1
ATOM 3771 N N . ASN A 1 473 ? -5.445 7.098 35.269 1.00 52.81 473 ASN A N 1
ATOM 3772 C CA . ASN A 1 473 ? -5.521 5.681 34.893 1.00 52.81 473 ASN A CA 1
ATOM 3773 C C . ASN A 1 473 ? -6.841 5.162 34.266 1.00 52.81 473 ASN A C 1
ATOM 3775 O O . ASN A 1 473 ? -7.143 3.977 34.396 1.00 52.81 473 ASN A O 1
ATOM 3779 N N . LYS A 1 474 ? -7.645 5.994 33.582 1.00 58.78 474 LYS A N 1
ATOM 3780 C CA . LYS A 1 474 ? -8.764 5.487 32.756 1.00 58.78 474 LYS A CA 1
ATOM 3781 C C . LYS A 1 474 ? -8.432 5.545 31.273 1.00 58.78 474 LYS A C 1
ATOM 3783 O O . LYS A 1 474 ? -8.550 6.587 30.638 1.00 58.78 474 LYS A O 1
ATOM 3788 N N . THR A 1 475 ? -8.058 4.398 30.734 1.00 72.12 475 THR A N 1
ATOM 3789 C CA . THR A 1 475 ? -8.013 4.162 29.295 1.00 72.12 475 THR A CA 1
ATOM 3790 C C . THR A 1 475 ? -9.427 4.069 28.741 1.00 72.12 475 THR A C 1
ATOM 3792 O O . THR A 1 475 ? -10.364 3.675 29.446 1.00 72.12 475 THR A O 1
ATOM 3795 N N . LEU A 1 476 ? -9.620 4.473 27.485 1.00 79.62 476 LEU A N 1
ATOM 3796 C CA . LEU A 1 476 ? -10.895 4.204 26.831 1.00 79.62 476 LEU A CA 1
ATOM 3797 C C . LEU A 1 476 ? -10.986 2.692 26.564 1.00 79.62 476 LEU A C 1
ATOM 3799 O O . LEU A 1 476 ? -10.003 2.104 26.104 1.00 79.62 476 LEU A O 1
ATOM 3803 N N . PRO A 1 477 ? -12.152 2.061 26.811 1.00 79.75 477 PRO A N 1
ATOM 3804 C CA . PRO A 1 477 ? -12.296 0.613 26.688 1.00 79.75 477 PRO A CA 1
ATOM 3805 C C . PRO A 1 477 ? -11.965 0.118 25.279 1.00 79.75 477 PRO A C 1
ATOM 3807 O O . PRO A 1 477 ? -11.135 -0.767 25.114 1.00 79.75 477 PRO A O 1
ATOM 3810 N N . LEU A 1 478 ? -12.551 0.753 24.267 1.00 87.25 478 LEU A N 1
ATOM 3811 C CA . LEU A 1 478 ? -12.197 0.627 22.856 1.00 87.25 478 LEU A CA 1
ATOM 3812 C C . LEU A 1 478 ? -12.203 2.028 22.243 1.00 87.25 478 LEU A C 1
ATOM 3814 O O . LEU A 1 478 ? -13.043 2.856 22.617 1.00 87.25 478 LEU A O 1
ATOM 3818 N N . PHE A 1 479 ? -11.321 2.300 21.285 1.00 89.94 479 PHE A N 1
ATOM 3819 C CA . PHE A 1 479 ? -11.281 3.557 20.538 1.00 89.94 479 PHE A CA 1
ATOM 3820 C C . PHE A 1 479 ? -10.721 3.331 19.142 1.00 89.94 479 PHE A C 1
ATOM 3822 O O . PHE A 1 479 ? -9.641 2.767 18.983 1.00 89.94 479 PHE A O 1
ATOM 3829 N N . ALA A 1 480 ? -11.470 3.767 18.131 1.00 92.00 480 ALA A N 1
ATOM 3830 C CA . ALA A 1 480 ? -11.032 3.625 16.753 1.00 92.00 480 ALA A CA 1
ATOM 3831 C C . ALA A 1 480 ? -11.652 4.693 15.846 1.00 92.00 480 ALA A C 1
ATOM 3833 O O . ALA A 1 480 ? -12.730 4.462 15.291 1.00 92.00 480 ALA A O 1
ATOM 3834 N N . PRO A 1 481 ? -11.027 5.870 15.693 1.00 93.19 481 PRO A N 1
ATOM 3835 C CA . PRO A 1 481 ? -11.463 6.843 14.704 1.00 93.19 481 PRO A CA 1
ATOM 3836 C C . PRO A 1 481 ? -11.182 6.311 13.296 1.00 93.19 481 PRO A C 1
ATOM 3838 O O . PRO A 1 481 ? -10.045 5.989 12.946 1.00 93.19 481 PRO A O 1
ATOM 3841 N N . ARG A 1 482 ? -12.228 6.241 12.472 1.00 92.75 482 ARG A N 1
ATOM 3842 C CA . ARG A 1 482 ? -12.138 5.896 11.050 1.00 92.75 482 ARG A CA 1
ATOM 3843 C C . ARG A 1 482 ? -12.835 6.954 10.216 1.00 92.75 482 ARG A C 1
ATOM 3845 O O . ARG A 1 482 ? -14.006 7.236 10.450 1.00 92.75 482 ARG A O 1
ATOM 3852 N N . ALA A 1 483 ? -12.135 7.486 9.225 1.00 93.94 483 ALA A N 1
ATOM 3853 C CA . ALA A 1 483 ? -12.701 8.315 8.177 1.00 93.94 483 ALA A CA 1
ATOM 3854 C C . ALA A 1 483 ? -12.889 7.501 6.896 1.00 93.94 483 ALA A C 1
ATOM 3856 O O . ALA A 1 483 ? -12.034 6.698 6.528 1.00 93.94 483 ALA A O 1
ATOM 3857 N N . PHE A 1 484 ? -13.993 7.728 6.198 1.00 92.00 484 PHE A N 1
ATOM 3858 C CA . PHE A 1 484 ? -14.234 7.179 4.871 1.00 92.00 484 PHE A CA 1
ATOM 3859 C C . PHE A 1 484 ? -14.926 8.215 3.994 1.00 92.00 484 PHE A C 1
ATOM 3861 O O . PHE A 1 484 ? -15.621 9.118 4.472 1.00 92.00 484 PHE A O 1
ATOM 3868 N N . ARG A 1 485 ? -14.705 8.106 2.688 1.00 89.56 485 ARG A N 1
ATOM 3869 C CA . ARG A 1 485 ? -15.325 8.992 1.714 1.00 89.56 485 ARG A CA 1
ATOM 3870 C C . ARG A 1 485 ? -16.803 8.646 1.569 1.00 89.56 485 ARG A C 1
ATOM 3872 O O . ARG A 1 485 ? -17.153 7.496 1.313 1.00 89.56 485 ARG A O 1
ATOM 3879 N N . ALA A 1 486 ? -17.657 9.649 1.719 1.00 86.50 486 ALA A N 1
ATOM 3880 C CA . ALA A 1 486 ? -19.095 9.517 1.543 1.00 86.50 486 ALA A CA 1
ATOM 3881 C C . ALA A 1 486 ? -19.524 10.225 0.254 1.00 86.50 486 ALA A C 1
ATOM 3883 O O . ALA A 1 486 ? -19.013 11.294 -0.079 1.00 86.50 486 ALA A O 1
ATOM 3884 N N . ASP A 1 487 ? -20.473 9.628 -0.464 1.00 81.25 487 ASP A N 1
ATOM 3885 C CA . ASP A 1 487 ? -21.033 10.243 -1.663 1.00 81.25 487 ASP A CA 1
ATOM 3886 C C . ASP A 1 487 ? -22.002 11.376 -1.285 1.00 81.25 487 ASP A C 1
ATOM 3888 O O . ASP A 1 487 ? -22.897 11.207 -0.451 1.00 81.25 487 ASP A O 1
ATOM 3892 N N . ASP A 1 488 ? -21.813 12.544 -1.891 1.00 78.81 488 ASP A N 1
ATOM 3893 C CA . ASP A 1 488 ? -22.622 13.748 -1.709 1.00 78.81 488 ASP A CA 1
ATOM 3894 C C . ASP A 1 488 ? -23.654 13.953 -2.825 1.00 78.81 488 ASP A C 1
ATOM 3896 O O . ASP A 1 488 ? -24.346 14.969 -2.836 1.00 78.81 488 ASP A O 1
ATOM 3900 N N . TYR A 1 489 ? -23.816 12.974 -3.723 1.00 78.56 489 TYR A N 1
ATOM 3901 C CA . TYR A 1 489 ? -24.808 12.985 -4.805 1.00 78.56 489 TYR A CA 1
ATOM 3902 C C . TYR A 1 489 ? -26.230 13.374 -4.345 1.00 78.56 489 TYR A C 1
ATOM 3904 O O . TYR A 1 489 ? -26.942 14.088 -5.051 1.00 78.56 489 TYR A O 1
ATOM 3912 N N . ASN A 1 490 ? -26.644 12.919 -3.155 1.00 73.56 490 ASN A N 1
ATOM 3913 C CA . ASN A 1 490 ? -27.973 13.174 -2.579 1.00 73.56 490 ASN A CA 1
ATOM 3914 C C . ASN A 1 490 ? -28.020 14.378 -1.616 1.00 73.56 490 ASN A C 1
ATOM 3916 O O . ASN A 1 490 ? -29.029 14.565 -0.931 1.00 73.56 490 ASN A O 1
ATOM 3920 N N . ASP A 1 491 ? -26.952 15.172 -1.502 1.00 74.00 491 ASP A N 1
ATOM 3921 C CA . ASP A 1 491 ? -26.937 16.320 -0.595 1.00 74.00 491 ASP A CA 1
ATOM 3922 C C . ASP A 1 491 ? -27.814 17.464 -1.156 1.00 74.00 491 ASP A C 1
ATOM 3924 O O . ASP A 1 491 ? -27.604 17.883 -2.299 1.00 74.00 491 ASP A O 1
ATOM 3928 N N . PRO A 1 492 ? -28.785 18.012 -0.392 1.00 72.44 492 PRO A N 1
ATOM 3929 C CA . PRO A 1 492 ? -29.656 19.097 -0.859 1.00 72.44 492 PRO A CA 1
ATOM 3930 C C . PRO A 1 492 ? -28.907 20.349 -1.330 1.00 72.44 492 PRO A C 1
ATOM 3932 O O . PRO A 1 492 ? -29.459 21.146 -2.085 1.00 72.44 492 PRO A O 1
ATOM 3935 N N . ILE A 1 493 ? -27.663 20.533 -0.878 1.00 68.88 493 ILE A N 1
ATOM 3936 C CA . ILE A 1 493 ? -26.806 21.657 -1.267 1.00 68.88 493 ILE A CA 1
ATOM 3937 C C . ILE A 1 493 ? -26.355 21.526 -2.734 1.00 68.88 493 ILE A C 1
ATOM 3939 O O . ILE A 1 493 ? -26.047 22.533 -3.373 1.00 68.88 493 ILE A O 1
ATOM 3943 N N . ARG A 1 494 ? -26.340 20.309 -3.299 1.00 70.00 494 ARG A N 1
ATOM 3944 C CA . ARG A 1 494 ? -25.804 20.036 -4.634 1.00 70.00 494 ARG A CA 1
ATOM 3945 C C . ARG A 1 494 ? -26.907 19.798 -5.665 1.00 70.00 494 ARG A C 1
ATOM 3947 O O . ARG A 1 494 ? -27.325 18.675 -5.929 1.00 70.00 494 ARG A O 1
ATOM 3954 N N . ILE A 1 495 ? -27.340 20.887 -6.299 1.00 73.06 495 ILE A N 1
ATOM 3955 C CA . ILE A 1 495 ? -28.439 20.894 -7.283 1.00 73.06 495 ILE A CA 1
ATOM 3956 C C . ILE A 1 495 ? -28.144 19.979 -8.486 1.00 73.06 495 ILE A C 1
ATOM 3958 O O . ILE A 1 495 ? -29.044 19.297 -8.970 1.00 73.06 495 ILE A O 1
ATOM 3962 N N . GLU A 1 496 ? -26.888 19.927 -8.940 1.00 73.19 496 GLU A N 1
ATOM 3963 C CA . GLU A 1 496 ? -26.464 19.149 -10.116 1.00 73.19 496 GLU A CA 1
ATOM 3964 C C . GLU A 1 496 ? -26.461 17.632 -9.893 1.00 73.19 496 GLU A C 1
ATOM 3966 O O . GLU A 1 496 ? -26.392 16.888 -10.867 1.00 73.19 496 GLU A O 1
ATOM 3971 N N . ARG A 1 497 ? -26.539 17.164 -8.635 1.00 77.12 497 ARG A N 1
ATOM 3972 C CA . ARG A 1 497 ? -26.448 15.738 -8.275 1.00 77.12 497 ARG A CA 1
ATOM 3973 C C . ARG A 1 497 ? -25.278 15.042 -8.975 1.00 77.12 497 ARG A C 1
ATOM 3975 O O . ARG A 1 497 ? -25.425 14.015 -9.620 1.00 77.12 497 ARG A O 1
ATOM 3982 N N . ILE A 1 498 ? -24.099 15.636 -8.896 1.00 77.38 498 ILE A N 1
ATOM 3983 C CA . ILE A 1 498 ? -22.842 14.974 -9.262 1.00 77.38 498 ILE A CA 1
ATOM 3984 C C . ILE A 1 498 ? -22.164 14.601 -7.935 1.00 77.38 498 ILE A C 1
ATOM 3986 O O . ILE A 1 498 ? -22.478 15.205 -6.910 1.00 77.38 498 ILE A O 1
ATOM 3990 N N . SER A 1 499 ? -21.244 13.638 -7.901 1.00 78.69 499 SER A N 1
ATOM 3991 C CA . SER A 1 499 ? -20.410 13.392 -6.709 1.00 78.69 499 SER A CA 1
ATOM 3992 C C . SER A 1 499 ? -19.179 14.309 -6.727 1.00 78.69 499 SER A C 1
ATOM 3994 O O . SER A 1 499 ? -18.543 14.446 -7.771 1.00 78.69 499 SER A O 1
ATOM 3996 N N . THR A 1 500 ? -18.876 15.050 -5.653 1.00 77.56 500 THR A N 1
ATOM 3997 C CA . THR A 1 500 ? -17.645 15.875 -5.568 1.00 77.56 500 THR A CA 1
ATOM 3998 C C . THR A 1 500 ? -16.480 15.041 -5.086 1.00 77.56 500 THR A C 1
ATOM 4000 O O . THR A 1 500 ? -15.342 15.470 -5.223 1.00 77.56 500 THR A O 1
ATOM 4003 N N . LEU A 1 501 ? -16.768 13.898 -4.454 1.00 82.50 501 LEU A N 1
ATOM 4004 C CA . LEU A 1 501 ? -15.831 13.157 -3.621 1.00 82.50 501 LEU A CA 1
ATOM 4005 C C . LEU A 1 501 ? -15.334 13.951 -2.390 1.00 82.50 501 LEU A C 1
ATOM 4007 O O . LEU A 1 501 ? -14.557 13.404 -1.622 1.00 82.50 501 LEU A O 1
ATOM 4011 N N . ASN A 1 502 ? -15.803 15.171 -2.112 1.00 88.25 502 ASN A N 1
ATOM 4012 C CA . ASN A 1 502 ? -15.257 16.042 -1.055 1.00 88.25 502 ASN A CA 1
ATOM 4013 C C . ASN A 1 502 ? -15.990 15.941 0.291 1.00 88.25 502 ASN A C 1
ATOM 4015 O O . ASN A 1 502 ? -15.700 16.702 1.218 1.00 88.25 502 ASN A O 1
ATOM 4019 N N . THR A 1 503 ? -16.933 15.005 0.418 1.00 89.62 503 THR A N 1
ATOM 4020 C CA . THR A 1 503 ? -17.603 14.715 1.688 1.00 89.62 503 THR A CA 1
ATOM 4021 C C . THR A 1 503 ? -16.958 13.514 2.368 1.00 89.62 503 THR A C 1
ATOM 4023 O O . THR A 1 503 ? -16.791 12.446 1.780 1.00 89.62 503 THR A O 1
ATOM 4026 N N . ILE A 1 504 ? -16.587 13.693 3.632 1.00 92.50 504 ILE A N 1
ATOM 4027 C CA . ILE A 1 504 ? -15.888 12.696 4.441 1.00 92.50 504 ILE A CA 1
ATOM 4028 C C . ILE A 1 504 ? -16.697 12.462 5.708 1.00 92.50 504 ILE A C 1
ATOM 4030 O O . ILE A 1 504 ? -17.077 13.403 6.405 1.00 92.50 504 ILE A O 1
ATOM 4034 N N . GLU A 1 505 ? -16.963 11.204 6.021 1.00 92.00 505 GLU A N 1
ATOM 4035 C CA . GLU A 1 505 ? -17.608 10.802 7.264 1.00 92.00 505 GLU A CA 1
ATOM 4036 C C . GLU A 1 505 ? -16.562 10.189 8.191 1.00 92.00 505 GLU A C 1
ATOM 4038 O O . GLU A 1 505 ? -15.745 9.381 7.755 1.00 92.00 505 GLU A O 1
ATOM 4043 N N . ALA A 1 506 ? -16.547 10.618 9.453 1.00 93.50 506 ALA A N 1
ATOM 4044 C CA . ALA A 1 506 ? -15.564 10.192 10.439 1.00 93.50 506 ALA A CA 1
ATOM 4045 C C . ALA A 1 506 ? -16.266 9.683 11.699 1.00 93.50 506 ALA A C 1
ATOM 4047 O O . ALA A 1 506 ? -16.965 10.430 12.381 1.00 93.50 506 ALA A O 1
ATOM 4048 N N . ASP A 1 507 ? -16.045 8.413 12.012 1.00 91.62 507 ASP A N 1
ATOM 4049 C CA . ASP A 1 507 ? -16.800 7.647 12.992 1.00 91.62 507 ASP A CA 1
ATOM 4050 C C . ASP A 1 507 ? -15.882 7.033 14.051 1.00 91.62 507 ASP A C 1
ATOM 4052 O O . ASP A 1 507 ? -14.832 6.480 13.730 1.00 91.62 507 ASP A O 1
ATOM 4056 N N . ASP A 1 508 ? -16.334 7.020 15.306 1.00 91.25 508 ASP A N 1
ATOM 4057 C CA . ASP A 1 508 ? -15.759 6.137 16.325 1.00 91.25 508 ASP A CA 1
ATOM 4058 C C . ASP A 1 508 ? -16.262 4.704 16.122 1.00 91.25 508 ASP A C 1
ATOM 4060 O O . ASP A 1 508 ? -17.440 4.411 16.352 1.00 91.25 508 ASP A O 1
ATOM 4064 N N . LEU A 1 509 ? -15.405 3.789 15.684 1.00 89.19 509 LEU A N 1
ATOM 4065 C CA . LEU A 1 509 ? -15.731 2.364 15.618 1.00 89.19 509 LEU A CA 1
ATOM 4066 C C . LEU A 1 509 ? -15.595 1.658 16.971 1.00 89.19 509 LEU A C 1
ATOM 4068 O O . LEU A 1 509 ? -16.109 0.555 17.120 1.00 89.19 509 LEU A O 1
ATOM 4072 N N . GLY A 1 510 ? -14.979 2.301 17.967 1.00 87.06 510 GLY A N 1
ATOM 4073 C CA . GLY A 1 510 ? -14.962 1.807 19.344 1.00 87.06 510 GLY A CA 1
ATOM 4074 C C . GLY A 1 510 ? -16.282 2.020 20.090 1.00 87.06 510 GLY A C 1
ATOM 4075 O O . GLY A 1 510 ? -16.469 1.460 21.166 1.00 87.06 510 GLY A O 1
ATOM 4076 N N . ALA A 1 511 ? -17.208 2.809 19.533 1.00 87.75 511 ALA A N 1
ATOM 4077 C CA . ALA A 1 511 ? -18.543 3.008 20.089 1.00 87.75 511 ALA A CA 1
ATOM 4078 C C . ALA A 1 511 ? -19.514 1.930 19.576 1.00 87.75 511 ALA A C 1
ATOM 4080 O O . ALA A 1 511 ? -20.122 2.082 18.510 1.00 87.75 511 ALA A O 1
ATOM 4081 N N . ILE A 1 512 ? -19.642 0.838 20.331 1.00 84.81 512 ILE A N 1
ATOM 4082 C CA . ILE A 1 512 ? -20.355 -0.375 19.914 1.00 84.81 512 ILE A CA 1
ATOM 4083 C C . ILE A 1 512 ? -21.683 -0.495 20.677 1.00 84.81 512 ILE A C 1
ATOM 4085 O O . ILE A 1 512 ? -21.678 -0.584 21.908 1.00 84.81 512 ILE A O 1
ATOM 4089 N N . PRO A 1 513 ? -22.831 -0.553 19.977 1.00 81.19 513 PRO A N 1
ATOM 4090 C CA . PRO A 1 513 ? -24.115 -0.833 20.609 1.00 81.19 513 PRO A CA 1
ATOM 4091 C C . PRO A 1 513 ? -24.152 -2.236 21.236 1.00 81.19 513 PRO A C 1
ATOM 4093 O O . PRO A 1 513 ? -23.622 -3.198 20.673 1.00 81.19 513 PRO A O 1
ATOM 4096 N N . GLN A 1 514 ? -24.824 -2.378 22.382 1.00 79.56 514 GLN A N 1
ATOM 4097 C CA . GLN A 1 514 ? -24.981 -3.678 23.046 1.00 79.56 514 GLN A CA 1
ATOM 4098 C C . GLN A 1 514 ? -25.672 -4.693 22.117 1.00 79.56 514 GLN A C 1
ATOM 4100 O O . GLN A 1 514 ? -26.674 -4.377 21.481 1.00 79.56 514 GLN A O 1
ATOM 4105 N N . GLY A 1 515 ? -25.129 -5.913 22.038 1.00 78.88 515 GLY A N 1
ATOM 4106 C CA . GLY A 1 515 ? -25.680 -7.006 21.224 1.00 78.88 515 GLY A CA 1
ATOM 4107 C C . GLY A 1 515 ? -25.172 -7.092 19.776 1.00 78.88 515 GLY A C 1
ATOM 4108 O O . GLY A 1 515 ? -25.496 -8.058 19.094 1.00 78.88 515 GLY A O 1
ATOM 4109 N N . HIS A 1 516 ? -24.340 -6.155 19.304 1.00 81.25 516 HIS A N 1
ATOM 4110 C CA . HIS A 1 516 ? -23.803 -6.159 17.934 1.00 81.25 516 HIS A CA 1
ATOM 4111 C C . HIS A 1 516 ? -22.332 -6.603 17.871 1.00 81.25 516 HIS A C 1
ATOM 4113 O O . HIS A 1 516 ? -21.432 -5.795 17.639 1.00 81.25 516 HIS A O 1
ATOM 4119 N N . GLN A 1 517 ? -22.075 -7.906 18.033 1.00 80.88 517 GLN A N 1
ATOM 4120 C CA . GLN A 1 517 ? -20.713 -8.468 17.978 1.00 80.88 517 GLN A CA 1
ATOM 4121 C C . GLN A 1 517 ? -20.002 -8.240 16.633 1.00 80.88 517 GLN A C 1
ATOM 4123 O O . GLN A 1 517 ? -18.782 -8.121 16.608 1.00 80.88 517 GLN A O 1
ATOM 4128 N N . SER A 1 518 ? -20.748 -8.114 15.530 1.00 81.12 518 SER A N 1
ATOM 4129 C CA . SER A 1 518 ? -20.207 -7.841 14.191 1.00 81.12 518 SER A CA 1
ATOM 4130 C C . SER A 1 518 ? -19.678 -6.416 14.004 1.00 81.12 518 SER A C 1
ATOM 4132 O O . SER A 1 518 ? -19.018 -6.140 13.008 1.00 81.12 518 SER A O 1
ATOM 4134 N N . MET A 1 519 ? -19.999 -5.492 14.917 1.00 82.44 519 MET A N 1
ATOM 4135 C CA . MET A 1 519 ? -19.484 -4.116 14.911 1.00 82.44 519 MET A CA 1
ATOM 4136 C C . MET A 1 519 ? -18.221 -3.965 15.763 1.00 82.44 519 MET A C 1
ATOM 4138 O O . MET A 1 519 ? -17.552 -2.938 15.674 1.00 82.44 519 MET A O 1
ATOM 4142 N N . ASN A 1 520 ? -17.901 -4.968 16.585 1.00 88.44 520 ASN A N 1
ATOM 4143 C CA . ASN A 1 520 ? -16.732 -4.943 17.444 1.00 88.44 520 ASN A CA 1
ATOM 4144 C C . ASN A 1 520 ? -15.484 -5.367 16.668 1.00 88.44 520 ASN A C 1
ATOM 4146 O O . ASN A 1 520 ? -15.338 -6.547 16.380 1.00 88.44 520 ASN A O 1
ATOM 4150 N N . TYR A 1 521 ? -14.571 -4.433 16.389 1.00 87.94 521 TYR A N 1
ATOM 4151 C CA . TYR A 1 521 ? -13.371 -4.706 15.592 1.00 87.94 521 TYR A CA 1
ATOM 4152 C C . TYR A 1 521 ? -12.345 -5.636 16.253 1.00 87.94 521 TYR A C 1
ATOM 4154 O O . TYR A 1 521 ? -11.413 -6.045 15.575 1.00 87.94 521 TYR A O 1
ATOM 4162 N N . THR A 1 522 ? -12.514 -5.983 17.533 1.00 88.00 522 THR A N 1
ATOM 4163 C CA . THR A 1 522 ? -11.698 -7.009 18.208 1.00 88.00 522 THR A CA 1
ATOM 4164 C C . THR A 1 522 ? -12.307 -8.410 18.127 1.00 88.00 522 THR A C 1
ATOM 4166 O O . THR A 1 522 ? -11.679 -9.379 18.540 1.00 88.00 522 THR A O 1
ATOM 4169 N N . SER A 1 523 ? -13.552 -8.522 17.654 1.00 86.44 523 SER A N 1
ATOM 4170 C CA . SER A 1 523 ? -14.271 -9.787 17.509 1.00 86.44 523 SER A CA 1
ATOM 4171 C C . SER A 1 523 ? -13.982 -10.422 16.157 1.00 86.44 523 SER A C 1
ATOM 4173 O O . SER A 1 523 ? -13.923 -9.744 15.133 1.00 86.44 523 SER A O 1
ATOM 4175 N N . ASP A 1 524 ? -13.965 -11.748 16.130 1.00 80.88 524 ASP A N 1
ATOM 4176 C CA . ASP A 1 524 ? -13.841 -12.547 14.906 1.00 80.88 524 ASP A CA 1
ATOM 4177 C C . ASP A 1 524 ? -15.012 -12.376 13.943 1.00 80.88 524 ASP A C 1
ATOM 4179 O O . ASP A 1 524 ? -14.887 -12.586 12.740 1.00 80.88 524 ASP A O 1
ATOM 4183 N N . HIS A 1 525 ? -16.143 -11.904 14.461 1.00 82.38 525 HIS A N 1
ATOM 4184 C CA . HIS A 1 525 ? -17.312 -11.561 13.660 1.00 82.38 525 HIS A CA 1
ATOM 4185 C C . HIS A 1 525 ? -17.127 -10.255 12.869 1.00 82.38 525 HIS A C 1
ATOM 4187 O O . HIS A 1 525 ? -17.965 -9.921 12.026 1.00 82.38 525 HIS A O 1
ATOM 4193 N N . TYR A 1 526 ? -16.066 -9.486 13.138 1.00 81.62 526 TYR A N 1
ATOM 4194 C CA . TYR A 1 526 ? -15.729 -8.303 12.362 1.00 81.62 526 TYR A CA 1
ATOM 4195 C C . TYR A 1 526 ? -15.026 -8.713 11.072 1.00 81.62 526 TYR A C 1
ATOM 4197 O O . TYR A 1 526 ? -13.926 -9.256 11.091 1.00 81.62 526 TYR A O 1
ATOM 4205 N N . ARG A 1 527 ? -15.635 -8.396 9.925 1.00 67.12 527 ARG A N 1
ATOM 4206 C CA . ARG A 1 527 ? -15.136 -8.793 8.593 1.00 67.12 527 ARG A CA 1
ATOM 4207 C C . ARG A 1 527 ? -13.704 -8.341 8.268 1.00 67.12 527 ARG A C 1
ATOM 4209 O O . ARG A 1 527 ? -13.143 -8.823 7.296 1.00 67.12 527 ARG A O 1
ATOM 4216 N N . ILE A 1 528 ? -13.129 -7.436 9.061 1.00 68.56 528 ILE A N 1
ATOM 4217 C CA . ILE A 1 528 ? -11.804 -6.841 8.851 1.00 68.56 528 ILE A CA 1
ATOM 4218 C C . ILE A 1 528 ? -10.828 -7.212 9.989 1.00 68.56 528 ILE A C 1
ATOM 4220 O O . ILE A 1 528 ? -9.910 -6.461 10.283 1.00 68.56 528 ILE A O 1
ATOM 4224 N N . ASN A 1 529 ? -11.030 -8.342 10.678 1.00 75.00 529 ASN A N 1
ATOM 4225 C CA . ASN A 1 529 ? -10.223 -8.715 11.852 1.00 75.00 529 ASN A CA 1
ATOM 4226 C C . ASN A 1 529 ? -8.795 -9.218 11.519 1.00 75.00 529 ASN A C 1
ATOM 4228 O O . ASN A 1 529 ? -7.984 -9.423 12.418 1.00 75.00 529 ASN A O 1
ATOM 4232 N N . GLU A 1 530 ? -8.453 -9.428 10.241 1.00 80.81 530 GLU A N 1
ATOM 4233 C CA . GLU A 1 530 ? -7.156 -10.007 9.846 1.00 80.81 530 GLU A CA 1
ATOM 4234 C C . GLU A 1 530 ? -5.957 -9.140 10.260 1.00 80.81 530 GLU A C 1
ATOM 4236 O O . GLU A 1 530 ? -5.018 -9.644 10.877 1.00 80.81 530 GLU A O 1
ATOM 4241 N N . TRP A 1 531 ? -5.998 -7.833 9.976 1.00 82.75 531 TRP A N 1
ATOM 4242 C CA . TRP A 1 531 ? -4.927 -6.918 10.388 1.00 82.75 531 TRP A CA 1
ATOM 4243 C C . TRP A 1 531 ? -4.900 -6.721 11.906 1.00 82.75 531 TRP A C 1
ATOM 4245 O O . TRP A 1 531 ? -3.831 -6.486 12.464 1.00 82.75 531 TRP A O 1
ATOM 4255 N N . TYR A 1 532 ? -6.050 -6.827 12.587 1.00 87.31 532 TYR A N 1
ATOM 4256 C CA . TYR A 1 532 ? -6.101 -6.692 14.041 1.00 87.31 532 TYR A CA 1
ATOM 4257 C C . TYR A 1 532 ? -5.326 -7.845 14.666 1.00 87.31 532 TYR A C 1
ATOM 4259 O O . TYR A 1 532 ? -4.336 -7.579 15.326 1.00 87.31 532 TYR A O 1
ATOM 4267 N N . ARG A 1 533 ? -5.663 -9.101 14.338 1.00 84.19 533 ARG A N 1
ATOM 4268 C CA . ARG A 1 533 ? -4.980 -10.299 14.860 1.00 84.19 533 ARG A CA 1
ATOM 4269 C C . ARG A 1 533 ? -3.480 -10.351 14.559 1.00 84.19 533 ARG A C 1
ATOM 4271 O O . ARG A 1 533 ? -2.747 -10.993 15.304 1.00 84.19 533 ARG A O 1
ATOM 4278 N N . LYS A 1 534 ? -3.010 -9.724 13.472 1.00 85.44 534 LYS A N 1
ATOM 4279 C CA . LYS A 1 534 ? -1.572 -9.712 13.168 1.00 85.44 534 LYS A CA 1
ATOM 4280 C C . LYS A 1 534 ? -0.784 -8.876 14.169 1.00 85.44 534 LYS A C 1
ATOM 4282 O O . LYS A 1 534 ? 0.299 -9.283 14.581 1.00 85.44 534 LYS A O 1
ATOM 4287 N N . TRP A 1 535 ? -1.298 -7.695 14.492 1.00 89.62 535 TRP A N 1
ATOM 4288 C CA . TRP A 1 535 ? -0.563 -6.696 15.262 1.00 89.62 535 TRP A CA 1
ATOM 4289 C C . TRP A 1 535 ? -1.009 -6.623 16.724 1.00 89.62 535 TRP A C 1
ATOM 4291 O O . TRP A 1 535 ? -0.205 -6.270 17.582 1.00 89.62 535 TRP A O 1
ATOM 4301 N N . LEU A 1 536 ? -2.279 -6.924 17.007 1.00 90.50 536 LEU A N 1
ATOM 4302 C CA . LEU A 1 536 ? -2.946 -6.734 18.291 1.00 90.50 536 LEU A CA 1
ATOM 4303 C C . LEU A 1 536 ? -3.763 -7.978 18.715 1.00 90.50 536 LEU A C 1
ATOM 4305 O O . LEU A 1 536 ? -4.418 -8.614 17.890 1.00 90.50 536 LEU A O 1
ATOM 4309 N N . PRO A 1 537 ? -3.838 -8.281 20.022 1.00 87.31 537 PRO A N 1
ATOM 4310 C CA . PRO A 1 537 ? -3.052 -7.679 21.096 1.00 87.31 537 PRO A CA 1
ATOM 4311 C C . PRO A 1 537 ? -1.581 -8.120 21.027 1.00 87.31 537 PRO A C 1
ATOM 4313 O O . PRO A 1 537 ? -1.279 -9.272 20.731 1.00 87.31 537 PRO A O 1
ATOM 4316 N N . ASP A 1 538 ? -0.661 -7.208 21.336 1.00 85.69 538 ASP A N 1
ATOM 4317 C CA . ASP A 1 538 ? 0.773 -7.505 21.361 1.00 85.69 538 ASP A CA 1
ATOM 4318 C C . ASP A 1 538 ? 1.161 -8.153 22.694 1.00 85.69 538 ASP A C 1
ATOM 4320 O O . ASP A 1 538 ? 1.180 -7.508 23.744 1.00 85.69 538 ASP A O 1
ATOM 4324 N N . ILE A 1 539 ? 1.439 -9.456 22.669 1.00 80.12 539 ILE A N 1
ATOM 4325 C CA . ILE A 1 539 ? 1.744 -10.249 23.867 1.00 80.12 539 ILE A CA 1
ATOM 4326 C C . ILE A 1 539 ? 3.264 -10.283 24.070 1.00 80.12 539 ILE A C 1
ATOM 4328 O O . ILE A 1 539 ? 3.923 -11.304 23.878 1.00 80.12 539 ILE A O 1
ATOM 4332 N N . VAL A 1 540 ? 3.846 -9.147 24.451 1.00 75.06 540 VAL A N 1
ATOM 4333 C CA . VAL A 1 540 ? 5.296 -9.013 24.658 1.00 75.06 540 VAL A CA 1
ATOM 4334 C C . VAL A 1 540 ? 5.636 -8.964 26.145 1.00 75.06 540 VAL A C 1
ATOM 4336 O O . VAL A 1 540 ? 4.986 -8.280 26.929 1.00 75.06 540 VAL A O 1
ATOM 4339 N N . LYS A 1 541 ? 6.694 -9.691 26.534 1.00 69.75 541 LYS A N 1
ATOM 4340 C CA . LYS A 1 541 ? 7.230 -9.725 27.911 1.00 69.75 541 LYS A CA 1
ATOM 4341 C C . LYS A 1 541 ? 8.684 -9.236 28.024 1.00 69.75 541 LYS A C 1
ATOM 4343 O O . LYS A 1 541 ? 9.267 -9.325 29.101 1.00 69.75 541 LYS A O 1
ATOM 4348 N N . ARG A 1 542 ? 9.301 -8.769 26.927 1.00 76.06 542 ARG A N 1
ATOM 4349 C CA . ARG A 1 542 ? 10.724 -8.381 26.868 1.00 76.06 542 ARG A CA 1
ATOM 4350 C C . ARG A 1 542 ? 10.914 -6.999 26.235 1.00 76.06 542 ARG A C 1
ATOM 4352 O O . ARG A 1 542 ? 10.264 -6.680 25.245 1.00 76.06 542 ARG A O 1
ATOM 4359 N N . GLN A 1 543 ? 11.847 -6.221 26.790 1.00 73.75 543 GLN A N 1
ATOM 4360 C CA . GLN A 1 543 ? 12.132 -4.837 26.387 1.00 73.75 543 GLN A CA 1
ATOM 4361 C C . GLN A 1 543 ? 12.811 -4.711 25.006 1.00 73.75 543 GLN A C 1
ATOM 4363 O O . GLN A 1 543 ? 12.553 -3.753 24.290 1.00 73.75 543 GLN A O 1
ATOM 4368 N N . ASP A 1 544 ? 13.607 -5.699 24.584 1.00 73.88 544 ASP A N 1
ATOM 4369 C CA . ASP A 1 544 ? 14.446 -5.612 23.369 1.00 73.88 544 ASP A CA 1
ATOM 4370 C C . ASP A 1 544 ? 13.753 -6.072 22.070 1.00 73.88 544 ASP A C 1
ATOM 4372 O O . ASP A 1 544 ? 14.417 -6.503 21.133 1.00 73.88 544 ASP A O 1
ATOM 4376 N N . THR A 1 545 ? 12.421 -6.091 22.016 1.00 78.12 545 THR A N 1
ATOM 4377 C CA . THR A 1 545 ? 11.700 -6.754 20.909 1.00 78.12 545 THR A CA 1
ATOM 4378 C C . THR A 1 545 ? 11.359 -5.844 19.736 1.00 78.12 545 THR A C 1
ATOM 4380 O O . THR A 1 545 ? 11.053 -6.356 18.664 1.00 78.12 545 THR A O 1
ATOM 4383 N N . LYS A 1 546 ? 11.365 -4.518 19.925 1.00 87.44 546 LYS A N 1
ATOM 4384 C CA . LYS A 1 546 ? 10.896 -3.550 18.921 1.00 87.44 546 LYS A CA 1
ATOM 4385 C C . LYS A 1 546 ? 12.039 -2.671 18.420 1.00 87.44 546 LYS A C 1
ATOM 4387 O O . LYS A 1 546 ? 12.881 -2.242 19.214 1.00 87.44 546 LYS A O 1
ATOM 4392 N N . THR A 1 547 ? 12.012 -2.340 17.131 1.00 87.94 547 THR A N 1
ATOM 4393 C CA . THR A 1 547 ? 12.956 -1.424 16.479 1.00 87.94 547 THR A CA 1
ATOM 4394 C C . THR A 1 547 ? 13.053 -0.090 17.187 1.00 87.94 547 THR A C 1
ATOM 4396 O O . THR A 1 547 ? 12.050 0.509 17.573 1.00 87.94 547 THR A O 1
ATOM 4399 N N . THR A 1 548 ? 14.280 0.406 17.308 1.00 91.25 548 THR A N 1
ATOM 4400 C CA . THR A 1 548 ? 14.571 1.730 17.848 1.00 91.25 548 THR A CA 1
ATOM 4401 C C . THR A 1 548 ? 15.027 2.681 16.754 1.00 91.25 548 THR A C 1
ATOM 4403 O O . THR A 1 548 ? 15.772 2.324 15.837 1.00 91.25 548 THR A O 1
ATOM 4406 N N . TYR A 1 549 ? 14.583 3.924 16.887 1.00 91.31 549 TYR A N 1
ATOM 4407 C CA . TYR A 1 549 ? 14.937 5.038 16.025 1.00 91.31 549 TYR A CA 1
ATOM 4408 C C . TYR A 1 549 ? 15.546 6.151 16.869 1.00 91.31 549 TYR A C 1
ATOM 4410 O O . TYR A 1 549 ? 15.210 6.327 18.043 1.00 91.31 549 TYR A O 1
ATOM 4418 N N . HIS A 1 550 ? 16.470 6.896 16.270 1.00 93.62 550 HIS A N 1
ATOM 4419 C CA . HIS A 1 550 ? 17.190 7.972 16.936 1.00 93.62 550 HIS A CA 1
ATOM 4420 C C . HIS A 1 550 ? 16.933 9.289 16.218 1.00 93.62 550 HIS A C 1
ATOM 4422 O O . HIS A 1 550 ? 17.131 9.385 15.007 1.00 93.62 550 HIS A O 1
ATOM 4428 N N . VAL A 1 551 ? 16.558 10.323 16.969 1.00 94.69 551 VAL A N 1
ATOM 4429 C CA . VAL A 1 551 ? 16.375 11.671 16.434 1.00 94.69 551 VAL A CA 1
ATOM 4430 C C . VAL A 1 551 ? 17.184 12.663 17.242 1.00 94.69 551 VAL A C 1
ATOM 4432 O O . VAL A 1 551 ? 17.165 12.663 18.474 1.00 94.69 551 VAL A O 1
ATOM 4435 N N . LYS A 1 552 ? 17.913 13.518 16.534 1.00 94.81 552 LYS A N 1
ATOM 4436 C CA . LYS A 1 552 ? 18.591 14.670 17.109 1.00 94.81 552 LYS A CA 1
ATOM 4437 C C . LYS A 1 552 ? 17.764 15.918 16.829 1.00 94.81 552 LYS A C 1
ATOM 4439 O O . LYS A 1 552 ? 17.690 16.360 15.688 1.00 94.81 552 LYS A O 1
ATOM 4444 N N . ILE A 1 553 ? 17.165 16.476 17.871 1.00 93.88 553 ILE A N 1
ATOM 4445 C CA . ILE A 1 553 ? 16.325 17.670 17.822 1.00 93.88 553 ILE A CA 1
ATOM 4446 C C . ILE A 1 553 ? 17.161 18.874 18.241 1.00 93.88 553 ILE A C 1
ATOM 4448 O O . ILE A 1 553 ? 17.855 18.845 19.260 1.00 93.88 553 ILE A O 1
ATOM 4452 N N . ARG A 1 554 ? 17.092 19.945 17.458 1.00 92.31 554 ARG A N 1
ATOM 4453 C CA . ARG A 1 554 ? 17.722 21.222 17.760 1.00 92.31 554 ARG A CA 1
ATOM 4454 C C . ARG A 1 554 ? 16.685 22.335 17.725 1.00 92.31 554 ARG A C 1
ATOM 4456 O O . ARG A 1 554 ? 16.188 22.696 16.661 1.00 92.31 554 ARG A O 1
ATOM 4463 N N . TYR A 1 555 ? 16.387 22.887 18.896 1.00 90.62 555 TYR A N 1
ATOM 4464 C CA . TYR A 1 555 ? 15.369 23.922 19.079 1.00 90.62 555 TYR A CA 1
ATOM 4465 C C . TYR A 1 555 ? 15.893 25.322 18.701 1.00 90.62 555 TYR A C 1
ATOM 4467 O O . TYR A 1 555 ? 17.106 25.547 18.598 1.00 90.62 555 TYR A O 1
ATOM 4475 N N . ALA A 1 556 ? 14.982 26.293 18.543 1.00 85.56 556 ALA A N 1
ATOM 4476 C CA . ALA A 1 556 ? 15.314 27.681 18.195 1.00 85.56 556 ALA A CA 1
ATOM 4477 C C . ALA A 1 556 ? 16.307 28.342 19.173 1.00 85.56 556 ALA A C 1
ATOM 4479 O O . ALA A 1 556 ? 17.170 29.117 18.766 1.00 85.56 556 ALA A O 1
ATOM 4480 N N . ASN A 1 557 ? 16.241 27.988 20.460 1.00 85.12 557 ASN A N 1
ATOM 4481 C CA . ASN A 1 557 ? 17.127 28.481 21.523 1.00 85.12 557 ASN A CA 1
ATOM 4482 C C . ASN A 1 557 ? 18.527 27.821 21.535 1.00 85.12 557 ASN A C 1
ATOM 4484 O O . ASN A 1 557 ? 19.263 27.988 22.507 1.00 85.12 557 ASN A O 1
ATOM 4488 N N . ASN A 1 558 ? 18.902 27.076 20.487 1.00 84.38 558 ASN A N 1
ATOM 4489 C CA . ASN A 1 558 ? 20.155 26.320 20.371 1.00 84.38 558 ASN A CA 1
ATOM 4490 C C . ASN A 1 558 ? 20.321 25.118 21.317 1.00 84.38 558 ASN A C 1
ATOM 4492 O O . ASN A 1 558 ? 21.412 24.539 21.350 1.00 84.38 558 ASN A O 1
ATOM 4496 N N . THR A 1 559 ? 19.288 24.691 22.047 1.00 89.44 559 THR A N 1
ATOM 4497 C CA . THR A 1 559 ? 19.381 23.446 22.817 1.00 89.44 559 THR A CA 1
ATOM 4498 C C . THR A 1 559 ? 19.320 22.240 21.886 1.00 89.44 559 THR A C 1
ATOM 4500 O O . THR A 1 559 ? 18.516 22.186 20.954 1.00 89.44 559 THR A O 1
ATOM 4503 N N . ASN A 1 560 ? 20.200 21.272 22.141 1.00 91.56 560 ASN A N 1
ATOM 4504 C CA . ASN A 1 560 ? 20.236 20.002 21.430 1.00 91.56 560 ASN A CA 1
ATOM 4505 C C . ASN A 1 560 ? 19.686 18.914 22.344 1.00 91.56 560 ASN A C 1
ATOM 4507 O O . ASN A 1 560 ? 20.135 18.779 23.482 1.00 91.56 560 ASN A O 1
ATOM 4511 N N . GLU A 1 561 ? 18.781 18.109 21.817 1.00 92.06 561 GLU A N 1
ATOM 4512 C CA . GLU A 1 561 ? 18.226 16.945 22.482 1.00 92.06 561 GLU A CA 1
ATOM 4513 C C . GLU A 1 561 ? 18.370 15.733 21.565 1.00 92.06 561 GLU A C 1
ATOM 4515 O O . GLU A 1 561 ? 18.162 15.817 20.357 1.00 92.06 561 GLU A O 1
ATOM 4520 N N . THR A 1 562 ? 18.752 14.592 22.125 1.00 93.12 562 THR A N 1
ATOM 4521 C CA . THR A 1 562 ? 18.721 13.313 21.413 1.00 93.12 562 THR A CA 1
ATOM 4522 C C . THR A 1 562 ? 17.650 12.446 22.035 1.00 93.12 562 THR A C 1
ATOM 4524 O O . THR A 1 562 ? 17.732 12.140 23.225 1.00 93.12 562 THR A O 1
ATOM 4527 N N . PHE A 1 563 ? 16.674 12.041 21.234 1.00 93.56 563 PHE A N 1
ATOM 4528 C CA . PHE A 1 563 ? 15.571 11.205 21.673 1.00 93.56 563 PHE A CA 1
ATOM 4529 C C . PHE A 1 563 ? 15.597 9.871 20.935 1.00 93.56 563 PHE A C 1
ATOM 4531 O O . PHE A 1 563 ? 15.872 9.807 19.736 1.00 93.56 563 PHE A O 1
ATOM 4538 N N . THR A 1 564 ? 15.349 8.802 21.679 1.00 92.50 564 THR A N 1
ATOM 4539 C CA . THR A 1 564 ? 15.341 7.432 21.176 1.00 92.50 564 THR A CA 1
ATOM 4540 C C . THR A 1 564 ? 13.986 6.831 21.477 1.00 92.50 564 THR A C 1
ATOM 4542 O O . THR A 1 564 ? 13.581 6.844 22.639 1.00 92.50 564 THR A O 1
ATOM 4545 N N . TRP A 1 565 ? 13.301 6.318 20.463 1.00 92.81 565 TRP A N 1
ATOM 4546 C CA . TRP A 1 565 ? 11.951 5.778 20.616 1.00 92.81 565 TRP A CA 1
ATOM 4547 C C . TRP A 1 565 ? 11.788 4.489 19.828 1.00 92.81 565 TRP A C 1
ATOM 4549 O O . TRP A 1 565 ? 12.561 4.210 18.906 1.00 92.81 565 TRP A O 1
ATOM 4559 N N . HIS A 1 566 ? 10.777 3.711 20.197 1.00 92.62 566 HIS A N 1
ATOM 4560 C CA . HIS A 1 566 ? 10.414 2.499 19.478 1.00 92.62 566 HIS A CA 1
ATOM 4561 C C . HIS A 1 566 ? 9.420 2.814 18.360 1.00 92.62 566 HIS A C 1
ATOM 4563 O O . HIS A 1 566 ? 8.462 3.551 18.588 1.00 92.62 566 HIS A O 1
ATOM 4569 N N . GLY A 1 567 ? 9.634 2.269 17.164 1.00 91.06 567 GLY A N 1
ATOM 4570 C CA . GLY A 1 567 ? 8.780 2.507 15.998 1.00 91.06 567 GLY A CA 1
ATOM 4571 C C . GLY A 1 567 ? 8.220 1.222 15.382 1.00 91.06 567 GLY A C 1
ATOM 4572 O O . GLY A 1 567 ? 8.452 0.131 15.903 1.00 91.06 567 GLY A O 1
ATOM 4573 N N . PRO A 1 568 ? 7.466 1.340 14.275 1.00 90.00 568 PRO A N 1
ATOM 4574 C CA . PRO A 1 568 ? 7.099 0.207 13.431 1.00 90.00 568 PRO A CA 1
ATOM 4575 C C . PRO A 1 568 ? 8.318 -0.652 13.027 1.00 90.00 568 PRO A C 1
ATOM 4577 O O . PRO A 1 568 ? 9.439 -0.132 13.004 1.00 90.00 568 PRO A O 1
ATOM 4580 N N . PRO A 1 569 ? 8.118 -1.941 12.686 1.00 85.19 569 PRO A N 1
ATOM 4581 C CA . PRO A 1 569 ? 9.193 -2.834 12.244 1.00 85.19 569 PRO A CA 1
ATOM 4582 C C . PRO A 1 569 ? 10.030 -2.251 11.101 1.00 85.19 569 PRO A C 1
ATOM 4584 O O . PRO A 1 569 ? 9.526 -1.507 10.260 1.00 85.19 569 PRO A O 1
ATOM 4587 N N . GLY A 1 570 ? 11.312 -2.605 11.057 1.00 74.06 570 GLY A N 1
ATOM 4588 C CA . GLY A 1 570 ? 12.198 -2.234 9.954 1.00 74.06 570 GLY A CA 1
ATOM 4589 C C . GLY A 1 570 ? 11.852 -2.998 8.676 1.00 74.06 570 GLY A C 1
ATOM 4590 O O . GLY A 1 570 ? 11.282 -4.085 8.734 1.00 74.06 570 GLY A O 1
ATOM 4591 N N . ALA A 1 571 ? 12.212 -2.456 7.507 1.00 68.25 571 ALA A N 1
ATOM 4592 C CA . ALA A 1 571 ? 12.050 -3.167 6.230 1.00 68.25 571 ALA A CA 1
ATOM 4593 C C . ALA A 1 571 ? 12.847 -4.487 6.175 1.00 68.25 571 ALA A C 1
ATOM 4595 O O . ALA A 1 571 ? 12.511 -5.376 5.400 1.00 68.25 571 ALA A O 1
ATOM 4596 N N . ASP A 1 572 ? 13.879 -4.603 7.011 1.00 67.38 572 ASP A N 1
ATOM 4597 C CA . ASP A 1 572 ? 14.722 -5.778 7.213 1.00 67.38 572 ASP A CA 1
ATOM 4598 C C . ASP A 1 572 ? 14.101 -6.854 8.129 1.00 67.38 572 ASP A C 1
ATOM 4600 O O . ASP A 1 572 ? 14.651 -7.948 8.247 1.00 67.38 572 ASP A O 1
ATOM 4604 N N . GLU A 1 573 ? 12.967 -6.573 8.776 1.00 66.00 573 GLU A N 1
ATOM 4605 C CA . GLU A 1 573 ? 12.338 -7.467 9.752 1.00 66.00 573 GLU A CA 1
ATOM 4606 C C . GLU A 1 573 ? 11.154 -8.244 9.158 1.00 66.00 573 GLU A C 1
ATOM 4608 O O . GLU A 1 573 ? 10.521 -7.816 8.194 1.00 66.00 573 GLU A O 1
ATOM 4613 N N . VAL A 1 574 ? 10.835 -9.409 9.738 1.00 71.31 574 VAL A N 1
ATOM 4614 C CA . VAL A 1 574 ? 9.695 -10.246 9.323 1.00 71.31 574 VAL A CA 1
ATOM 4615 C C . VAL A 1 574 ? 8.745 -10.446 10.513 1.00 71.31 574 VAL A C 1
ATOM 4617 O O . VAL A 1 574 ? 9.150 -11.047 11.510 1.00 71.31 574 VAL A O 1
ATOM 4620 N N . PRO A 1 575 ? 7.472 -10.007 10.424 1.00 70.25 575 PRO A N 1
ATOM 4621 C CA . PRO A 1 575 ? 6.863 -9.299 9.295 1.00 70.25 575 PRO A CA 1
ATOM 4622 C C . PRO A 1 575 ? 7.440 -7.884 9.133 1.00 70.25 575 PRO A C 1
ATOM 4624 O O . PRO A 1 575 ? 7.763 -7.231 10.122 1.00 70.25 575 PRO A O 1
ATOM 4627 N N . GLY A 1 576 ? 7.527 -7.418 7.884 1.00 73.06 576 GLY A N 1
ATOM 4628 C CA . GLY A 1 576 ? 7.987 -6.064 7.574 1.00 73.06 576 GLY A CA 1
ATOM 4629 C C . GLY A 1 576 ? 7.069 -4.972 8.144 1.00 73.06 576 GLY A C 1
ATOM 4630 O O . GLY A 1 576 ? 6.032 -5.274 8.739 1.00 73.06 576 GLY A O 1
ATOM 4631 N N . PRO A 1 577 ? 7.398 -3.684 7.927 1.00 78.56 577 PRO A N 1
ATOM 4632 C CA . PRO A 1 577 ? 6.695 -2.546 8.527 1.00 78.56 577 PRO A CA 1
ATOM 4633 C C . PRO A 1 577 ? 5.200 -2.516 8.222 1.00 78.56 577 PRO A C 1
ATOM 4635 O O . PRO A 1 577 ? 4.417 -1.936 8.975 1.00 78.56 577 PRO A O 1
ATOM 4638 N N . VAL A 1 578 ? 4.820 -3.070 7.069 1.00 82.62 578 VAL A N 1
ATOM 4639 C CA . VAL A 1 578 ? 3.484 -2.951 6.505 1.00 82.62 578 VAL A CA 1
ATOM 4640 C C . VAL A 1 578 ? 2.969 -4.317 6.114 1.00 82.62 578 VAL A C 1
ATOM 4642 O O . VAL A 1 578 ? 3.653 -5.096 5.452 1.00 82.62 578 VAL A O 1
ATOM 4645 N N . GLN A 1 579 ? 1.718 -4.568 6.474 1.00 82.25 579 GLN A N 1
ATOM 4646 C CA . GLN A 1 579 ? 1.002 -5.762 6.071 1.00 82.25 579 GLN A CA 1
ATOM 4647 C C . GLN A 1 579 ? -0.242 -5.389 5.269 1.00 82.25 579 GLN A C 1
ATOM 4649 O O . GLN A 1 579 ? -1.083 -4.607 5.723 1.00 82.25 579 GLN A O 1
ATOM 4654 N N . TRP A 1 580 ? -0.373 -5.997 4.096 1.00 81.81 580 TRP A N 1
ATOM 4655 C CA . TRP A 1 580 ? -1.557 -5.886 3.255 1.00 81.81 580 TRP A CA 1
ATOM 4656 C C . TRP A 1 580 ? -2.649 -6.857 3.704 1.00 81.81 580 TRP A C 1
ATOM 4658 O O . TRP A 1 580 ? -2.378 -8.001 4.066 1.00 81.81 580 TRP A O 1
ATOM 4668 N N . SER A 1 581 ? -3.890 -6.382 3.678 1.00 82.25 581 SER A N 1
ATOM 4669 C CA . SER A 1 581 ? -5.094 -7.167 3.955 1.00 82.25 581 SER A CA 1
ATOM 4670 C C . SER A 1 581 ? -5.706 -7.710 2.667 1.00 82.25 581 SER A C 1
ATOM 4672 O O . SER A 1 581 ? -5.541 -7.132 1.588 1.00 82.25 581 SER A O 1
ATOM 4674 N N . ARG A 1 582 ? -6.449 -8.815 2.780 1.00 82.81 582 ARG A N 1
ATOM 4675 C CA . ARG A 1 582 ? -7.218 -9.361 1.656 1.00 82.81 582 ARG A CA 1
ATOM 4676 C C . ARG A 1 582 ? -8.277 -8.351 1.192 1.00 82.81 582 ARG A C 1
ATOM 4678 O O . ARG A 1 582 ? -8.896 -7.703 2.038 1.00 82.81 582 ARG A O 1
ATOM 4685 N N . PRO A 1 583 ? -8.555 -8.254 -0.119 1.00 83.88 583 PRO A N 1
ATOM 4686 C CA . PRO A 1 583 ? -9.660 -7.444 -0.614 1.00 83.88 583 PRO A CA 1
ATOM 4687 C C . PRO A 1 583 ? -10.999 -7.899 -0.023 1.00 83.88 583 PRO A C 1
ATOM 4689 O O . PRO A 1 583 ? -11.302 -9.093 0.004 1.00 83.88 583 PRO A O 1
ATOM 4692 N N . TYR A 1 584 ? -11.825 -6.954 0.422 1.00 83.56 584 TYR A N 1
ATOM 4693 C CA . TYR A 1 584 ? -13.139 -7.235 0.995 1.00 83.56 584 TYR A CA 1
ATOM 4694 C C . TYR A 1 584 ? -14.158 -6.151 0.626 1.00 83.56 584 TYR A C 1
ATOM 4696 O O . TYR A 1 584 ? -13.807 -5.029 0.267 1.00 83.56 584 TYR A O 1
ATOM 4704 N N . PHE A 1 585 ? -15.447 -6.484 0.713 1.00 85.81 585 PHE A N 1
ATOM 4705 C CA . PHE A 1 585 ? -16.530 -5.536 0.450 1.00 85.81 585 PHE A CA 1
ATOM 4706 C C . PHE A 1 585 ? -17.050 -4.907 1.753 1.00 85.81 585 PHE A C 1
ATOM 4708 O O . PHE A 1 585 ? -17.553 -5.605 2.642 1.00 85.81 585 PHE A O 1
ATOM 4715 N N . ASP A 1 586 ? -16.963 -3.582 1.866 1.00 83.44 586 ASP A N 1
ATOM 4716 C CA . ASP A 1 586 ? -17.304 -2.822 3.078 1.00 83.44 586 ASP A CA 1
ATOM 4717 C C . ASP A 1 586 ? -18.794 -2.430 3.119 1.00 83.44 586 ASP A C 1
ATOM 4719 O O . ASP A 1 586 ? -19.193 -1.296 2.838 1.00 83.44 586 ASP A O 1
ATOM 4723 N N . CYS A 1 587 ? -19.642 -3.408 3.458 1.00 80.31 587 CYS A N 1
ATOM 4724 C CA . CYS A 1 587 ? -21.094 -3.236 3.569 1.00 80.31 587 CYS A CA 1
ATOM 4725 C C . CYS A 1 587 ? -21.496 -2.202 4.636 1.00 80.31 587 CYS A C 1
ATOM 4727 O O . CYS A 1 587 ? -21.080 -2.286 5.791 1.00 80.31 587 CYS A O 1
ATOM 4729 N N . GLY A 1 588 ? -22.417 -1.301 4.286 1.00 76.50 588 GLY A N 1
ATOM 4730 C CA . GLY A 1 588 ? -23.057 -0.376 5.228 1.00 76.50 588 GLY A CA 1
ATOM 4731 C C . GLY A 1 588 ? -22.229 0.865 5.571 1.00 76.50 588 GLY A C 1
ATOM 4732 O O . GLY A 1 588 ? -22.671 1.671 6.387 1.00 76.50 588 GLY A O 1
ATOM 4733 N N . ARG A 1 589 ? -21.055 1.021 4.951 1.00 79.56 589 ARG A N 1
ATOM 4734 C CA . ARG A 1 589 ? -20.197 2.208 5.048 1.00 79.56 589 ARG A CA 1
ATOM 4735 C C . ARG A 1 589 ? -19.869 2.717 3.647 1.00 79.56 589 ARG A C 1
ATOM 4737 O O . ARG A 1 589 ? -20.698 3.408 3.062 1.00 79.56 589 ARG A O 1
ATOM 4744 N N . SER A 1 590 ? -18.719 2.333 3.084 1.00 79.38 590 SER A N 1
ATOM 4745 C CA . SER A 1 590 ? -18.325 2.758 1.737 1.00 79.38 590 SER A CA 1
ATOM 4746 C C . SER A 1 590 ? -19.052 2.001 0.617 1.00 79.38 590 SER A C 1
ATOM 4748 O O . SER A 1 590 ? -19.161 2.535 -0.482 1.00 79.38 590 SER A O 1
ATOM 4750 N N . ASN A 1 591 ? -19.592 0.801 0.886 1.00 83.56 591 ASN A N 1
ATOM 4751 C CA . ASN A 1 591 ? -20.276 -0.065 -0.089 1.00 83.56 591 ASN A CA 1
ATOM 4752 C C . ASN A 1 591 ? -19.447 -0.330 -1.357 1.00 83.56 591 ASN A C 1
ATOM 4754 O O . ASN A 1 591 ? -19.985 -0.389 -2.463 1.00 83.56 591 ASN A O 1
ATOM 4758 N N . LYS A 1 592 ? -18.133 -0.486 -1.188 1.00 84.06 592 LYS A N 1
ATOM 4759 C CA . LYS A 1 592 ? -17.181 -0.773 -2.261 1.00 84.06 592 LYS A CA 1
ATOM 4760 C C . LYS A 1 592 ? -16.284 -1.948 -1.899 1.00 84.06 592 LYS A C 1
ATOM 4762 O O . LYS A 1 592 ? -16.119 -2.278 -0.722 1.00 84.06 592 LYS A O 1
ATOM 4767 N N . TRP A 1 593 ? -15.681 -2.544 -2.925 1.00 85.00 593 TRP A N 1
ATOM 4768 C CA . TRP A 1 593 ? -14.522 -3.411 -2.753 1.00 85.00 593 TRP A CA 1
ATOM 4769 C C . TRP A 1 593 ? -13.312 -2.562 -2.397 1.00 85.00 593 TRP A C 1
ATOM 4771 O O . TRP A 1 593 ? -12.956 -1.641 -3.134 1.00 85.00 593 TRP A O 1
ATOM 4781 N N . ILE A 1 594 ? -12.690 -2.881 -1.273 1.00 85.06 594 ILE A N 1
ATOM 4782 C CA . ILE A 1 594 ? -11.515 -2.186 -0.775 1.00 85.06 594 ILE A CA 1
ATOM 4783 C C . ILE A 1 594 ? -10.440 -3.180 -0.375 1.00 85.06 594 ILE A C 1
ATOM 4785 O O . ILE A 1 594 ? -10.718 -4.330 -0.041 1.00 85.06 594 ILE A O 1
ATOM 4789 N N . PHE A 1 595 ? -9.204 -2.715 -0.405 1.00 84.69 595 PHE A N 1
ATOM 4790 C CA . PHE A 1 595 ? -8.074 -3.399 0.202 1.00 84.69 595 PHE A CA 1
ATOM 4791 C C . PHE A 1 595 ? -7.237 -2.365 0.944 1.00 84.69 595 PHE A C 1
ATOM 4793 O O . PHE A 1 595 ? -7.286 -1.174 0.614 1.00 84.69 595 PHE A O 1
ATOM 4800 N N . GLY A 1 596 ? -6.498 -2.803 1.959 1.00 83.75 596 GLY A N 1
ATOM 4801 C CA . GLY A 1 596 ? -5.762 -1.868 2.794 1.00 83.75 596 GLY A CA 1
ATOM 4802 C C . GLY A 1 596 ? -4.436 -2.374 3.315 1.00 83.75 596 GLY A C 1
ATOM 4803 O O . GLY A 1 596 ? -4.222 -3.578 3.464 1.00 83.75 596 GLY A O 1
ATOM 4804 N N . ALA A 1 597 ? -3.574 -1.413 3.618 1.00 86.75 597 ALA A N 1
ATOM 4805 C CA . ALA A 1 597 ? -2.309 -1.600 4.301 1.00 86.75 597 ALA A CA 1
ATOM 4806 C C . ALA A 1 597 ? -2.470 -1.282 5.788 1.00 86.75 597 ALA A C 1
ATOM 4808 O O . ALA A 1 597 ? -3.163 -0.329 6.154 1.00 86.75 597 ALA A O 1
ATOM 4809 N N . SER A 1 598 ? -1.798 -2.054 6.634 1.00 90.50 598 SER A N 1
ATOM 4810 C CA . SER A 1 598 ? -1.798 -1.889 8.084 1.00 90.50 598 SER A CA 1
ATOM 4811 C C . SER A 1 598 ? -0.379 -1.745 8.627 1.00 90.50 598 SER A C 1
ATOM 4813 O O . SER A 1 598 ? 0.528 -2.452 8.187 1.00 90.50 598 SER A O 1
ATOM 4815 N N . VAL A 1 599 ? -0.202 -0.818 9.570 1.00 92.25 599 VAL A N 1
ATOM 4816 C CA . VAL A 1 599 ? 1.076 -0.506 10.227 1.00 92.25 599 VAL A CA 1
ATOM 4817 C C . VAL A 1 599 ? 0.843 -0.383 11.732 1.00 92.25 599 VAL A C 1
ATOM 4819 O O . VAL A 1 599 ? -0.057 0.363 12.135 1.00 92.25 599 VAL A O 1
ATOM 4822 N N . PRO A 1 600 ? 1.617 -1.075 12.582 1.00 93.75 600 PRO A N 1
ATOM 4823 C CA . PRO A 1 600 ? 1.453 -0.989 14.026 1.00 93.75 600 PRO A CA 1
ATOM 4824 C C . PRO A 1 600 ? 1.986 0.341 14.580 1.00 93.75 600 PRO A C 1
ATOM 4826 O O . PRO A 1 600 ? 2.876 0.972 14.014 1.00 93.75 600 PRO A O 1
ATOM 4829 N N . VAL A 1 601 ? 1.457 0.749 15.729 1.00 94.25 601 VAL A N 1
ATOM 4830 C CA . VAL A 1 601 ? 1.884 1.912 16.515 1.00 94.25 601 VAL A CA 1
ATOM 4831 C C . VAL A 1 601 ? 2.423 1.414 17.845 1.00 94.25 601 VAL A C 1
ATOM 4833 O O . VAL A 1 601 ? 1.737 0.660 18.538 1.00 94.25 601 VAL A O 1
ATOM 4836 N N . VAL A 1 602 ? 3.623 1.857 18.213 1.00 92.62 602 VAL A N 1
ATOM 4837 C CA . VAL A 1 602 ? 4.309 1.428 19.437 1.00 92.62 602 VAL A CA 1
ATOM 4838 C C . VAL A 1 602 ? 4.205 2.484 20.525 1.00 92.62 602 VAL A C 1
ATOM 4840 O O . VAL A 1 602 ? 4.466 3.660 20.285 1.00 92.62 602 VAL A O 1
ATOM 4843 N N . ASP A 1 603 ? 3.901 2.048 21.739 1.00 90.94 603 ASP A N 1
ATOM 4844 C CA . ASP A 1 603 ? 3.965 2.871 22.945 1.00 90.94 603 ASP A CA 1
ATOM 4845 C C . ASP A 1 603 ? 4.590 2.066 24.096 1.00 90.94 603 ASP A C 1
ATOM 4847 O O . ASP A 1 603 ? 4.701 0.836 24.034 1.00 90.94 603 ASP A O 1
ATOM 4851 N N . ILE A 1 604 ? 5.030 2.759 25.141 1.00 87.94 604 ILE A N 1
ATOM 4852 C CA . ILE A 1 604 ? 5.663 2.167 26.318 1.00 87.94 604 ILE A CA 1
ATOM 4853 C C . ILE A 1 604 ? 4.607 1.980 27.410 1.00 87.94 604 ILE A C 1
ATOM 4855 O O . ILE A 1 604 ? 4.032 2.948 27.905 1.00 87.94 604 ILE A O 1
ATOM 4859 N N . ILE A 1 605 ? 4.364 0.733 27.820 1.00 83.44 605 ILE A N 1
ATOM 4860 C CA . ILE A 1 605 ? 3.382 0.394 28.860 1.00 83.44 605 ILE A CA 1
ATOM 4861 C C . ILE A 1 605 ? 4.072 -0.325 30.033 1.00 83.44 605 ILE A C 1
ATOM 4863 O O . ILE A 1 605 ? 4.833 -1.267 29.795 1.00 83.44 605 ILE A O 1
ATOM 4867 N N . PRO A 1 606 ? 3.783 0.045 31.301 1.00 81.62 606 PRO A N 1
ATOM 4868 C CA . PRO A 1 606 ? 3.014 1.217 31.743 1.00 81.62 606 PRO A CA 1
ATOM 4869 C C . PRO A 1 606 ? 3.773 2.533 31.491 1.00 81.62 606 PRO A C 1
ATOM 4871 O O . PRO A 1 606 ? 4.993 2.570 31.593 1.00 81.62 606 PRO A O 1
ATOM 4874 N N . ARG A 1 607 ? 3.054 3.620 31.185 1.00 77.25 607 ARG A N 1
ATOM 4875 C CA . ARG A 1 607 ? 3.660 4.915 30.830 1.00 77.25 607 ARG A CA 1
ATOM 4876 C C . ARG A 1 607 ? 4.260 5.660 32.015 1.00 77.25 607 ARG A C 1
ATOM 4878 O O . ARG A 1 607 ? 3.749 5.570 33.133 1.00 77.25 607 ARG A O 1
ATOM 4885 N N . HIS A 1 608 ? 5.270 6.480 31.714 1.00 66.94 608 HIS A N 1
ATOM 4886 C CA . HIS A 1 608 ? 5.824 7.518 32.592 1.00 66.94 608 HIS A CA 1
ATOM 4887 C C . HIS A 1 608 ? 6.103 7.040 34.022 1.00 66.94 608 HIS A C 1
ATOM 4889 O O . HIS A 1 608 ? 5.892 7.768 34.999 1.00 66.94 608 HIS A O 1
ATOM 4895 N N . THR A 1 609 ? 6.572 5.801 34.167 1.00 72.62 609 THR A N 1
ATOM 4896 C CA . THR A 1 609 ? 6.906 5.270 35.481 1.00 72.62 609 THR A CA 1
ATOM 4897 C C . THR A 1 609 ? 8.333 5.665 35.844 1.00 72.62 609 THR A C 1
ATOM 4899 O O . THR A 1 609 ? 9.199 5.856 34.996 1.00 72.62 609 THR A O 1
ATOM 4902 N N . GLN A 1 610 ? 8.635 5.775 37.138 1.00 72.75 610 GLN A N 1
ATOM 4903 C CA . GLN A 1 610 ? 10.025 5.978 37.573 1.00 72.75 610 GLN A CA 1
ATOM 4904 C C . GLN A 1 610 ? 10.873 4.699 37.425 1.00 72.75 610 GLN A C 1
ATOM 4906 O O . GLN A 1 610 ? 12.088 4.722 37.627 1.00 72.75 610 GLN A O 1
ATOM 4911 N N . PHE A 1 611 ? 10.246 3.575 37.074 1.00 76.31 611 PHE A N 1
ATOM 4912 C CA . PHE A 1 611 ? 10.842 2.251 37.057 1.00 76.31 611 PHE A CA 1
ATOM 4913 C C . PHE A 1 611 ? 11.037 1.778 35.612 1.00 76.31 611 PHE A C 1
ATOM 4915 O O . PHE A 1 611 ? 10.276 0.979 35.087 1.00 76.31 611 PHE A O 1
ATOM 4922 N N . ARG A 1 612 ? 12.130 2.194 34.969 1.00 71.38 612 ARG A N 1
ATOM 4923 C CA . ARG A 1 612 ? 12.422 1.814 33.569 1.00 71.38 612 ARG A CA 1
ATOM 4924 C C . ARG A 1 612 ? 12.504 0.304 33.297 1.00 71.38 612 ARG A C 1
ATOM 4926 O O . ARG A 1 612 ? 12.454 -0.113 32.152 1.00 71.38 612 ARG A O 1
ATOM 4933 N N . HIS A 1 613 ? 12.655 -0.527 34.327 1.00 74.38 613 HIS A N 1
ATOM 4934 C CA . HIS A 1 613 ? 12.728 -1.988 34.198 1.00 74.38 613 HIS A CA 1
ATOM 4935 C C . HIS A 1 613 ? 11.354 -2.676 34.090 1.00 74.38 613 HIS A C 1
ATOM 4937 O O . HIS A 1 613 ? 11.310 -3.875 33.830 1.00 74.38 613 HIS A O 1
ATOM 4943 N N . ILE A 1 614 ? 10.249 -1.953 34.318 1.00 79.12 614 ILE A N 1
ATOM 4944 C CA . ILE A 1 614 ? 8.879 -2.465 34.115 1.00 79.12 614 ILE A CA 1
ATOM 4945 C C . ILE A 1 614 ? 8.235 -1.939 32.829 1.00 79.12 614 ILE A C 1
ATOM 4947 O O . ILE A 1 614 ? 7.142 -2.369 32.486 1.00 79.12 614 ILE A O 1
ATOM 4951 N N . GLU A 1 615 ? 8.892 -1.008 32.141 1.00 82.38 615 GLU A N 1
ATOM 4952 C CA . GLU A 1 615 ? 8.421 -0.388 30.905 1.00 82.38 615 GLU A CA 1
ATOM 4953 C C . GLU A 1 615 ? 8.678 -1.321 29.719 1.00 82.38 615 GLU A C 1
ATOM 4955 O O . GLU A 1 615 ? 9.828 -1.659 29.436 1.00 82.38 615 GLU A O 1
ATOM 4960 N N . PHE A 1 616 ? 7.623 -1.750 29.025 1.00 86.38 616 PHE A N 1
ATOM 4961 C CA . PHE A 1 616 ? 7.730 -2.609 27.846 1.00 86.38 616 PHE A CA 1
ATOM 4962 C C . PHE A 1 616 ? 7.206 -1.881 26.603 1.00 86.38 616 PHE A C 1
ATOM 4964 O O . PHE A 1 616 ? 6.110 -1.315 26.650 1.00 86.38 616 PHE A O 1
ATOM 4971 N N . PRO A 1 617 ? 7.945 -1.901 25.479 1.00 90.06 617 PRO A N 1
ATOM 4972 C CA . PRO A 1 617 ? 7.422 -1.418 24.212 1.00 90.06 617 PRO A CA 1
ATOM 4973 C C . PRO A 1 617 ? 6.377 -2.409 23.688 1.00 90.06 617 PRO A C 1
ATOM 4975 O O . PRO A 1 617 ? 6.650 -3.600 23.533 1.00 90.06 617 PRO A O 1
ATOM 4978 N N . THR A 1 618 ? 5.174 -1.909 23.425 1.00 89.94 618 THR A N 1
ATOM 4979 C CA . THR A 1 618 ? 4.010 -2.708 23.020 1.00 89.94 618 THR A CA 1
ATOM 4980 C C . THR A 1 618 ? 3.297 -2.057 21.845 1.00 89.94 618 THR A C 1
ATOM 4982 O O . THR A 1 618 ? 3.212 -0.829 21.768 1.00 89.94 618 THR A O 1
ATOM 4985 N N . TYR A 1 619 ? 2.765 -2.858 20.922 1.00 92.44 619 TYR A N 1
ATOM 4986 C CA . TYR A 1 619 ? 1.843 -2.340 19.918 1.00 92.44 619 TYR A CA 1
ATOM 4987 C C . TYR A 1 619 ? 0.506 -2.002 20.580 1.00 92.44 619 TYR A C 1
ATOM 4989 O O . TYR A 1 619 ? -0.196 -2.874 21.094 1.00 92.44 619 TYR A O 1
ATOM 4997 N N . VAL A 1 620 ? 0.158 -0.716 20.575 1.00 91.69 620 VAL A N 1
ATOM 4998 C CA . VAL A 1 620 ? -1.063 -0.193 21.210 1.00 91.69 620 VAL A CA 1
ATOM 4999 C C . VAL A 1 620 ? -2.158 0.133 20.212 1.00 91.69 620 VAL A C 1
ATOM 5001 O O . VAL A 1 620 ? -3.336 0.159 20.577 1.00 91.69 620 VAL A O 1
ATOM 5004 N N . ALA A 1 621 ? -1.787 0.383 18.958 1.00 93.00 621 ALA A N 1
ATOM 5005 C CA . ALA A 1 621 ? -2.724 0.687 17.893 1.00 93.00 621 ALA A CA 1
ATOM 5006 C C . ALA A 1 621 ? -2.219 0.204 16.532 1.00 93.00 621 ALA A C 1
ATOM 5008 O O . ALA A 1 621 ? -1.057 -0.161 16.377 1.00 93.00 621 ALA A O 1
ATOM 5009 N N . VAL A 1 622 ? -3.104 0.225 15.541 1.00 93.75 622 VAL A N 1
ATOM 5010 C CA . VAL A 1 622 ? -2.794 -0.052 14.137 1.00 93.75 622 VAL A CA 1
ATOM 5011 C C . VAL A 1 622 ? -3.366 1.066 13.277 1.00 93.75 622 VAL A C 1
ATOM 5013 O O . VAL A 1 622 ? -4.554 1.387 13.358 1.00 93.75 622 VAL A O 1
ATOM 5016 N N . SER A 1 623 ? -2.515 1.665 12.451 1.00 93.19 623 SER A N 1
ATOM 5017 C CA . SER A 1 623 ? -2.901 2.560 11.364 1.00 93.19 623 SER A CA 1
ATOM 5018 C C . SER A 1 623 ? -3.304 1.715 10.162 1.00 93.19 623 SER A C 1
ATOM 5020 O O . SER A 1 623 ? -2.512 0.895 9.705 1.00 93.19 623 SER A O 1
ATOM 5022 N N . VAL A 1 624 ? -4.519 1.905 9.651 1.00 91.50 624 VAL A N 1
ATOM 5023 C CA . VAL A 1 624 ? -5.033 1.183 8.479 1.00 91.50 624 VAL A CA 1
ATOM 5024 C C . VAL A 1 624 ? -5.437 2.195 7.418 1.00 91.50 624 VAL A C 1
ATOM 5026 O O . VAL A 1 624 ? -6.223 3.100 7.698 1.00 91.50 624 VAL A O 1
ATOM 5029 N N . LEU A 1 625 ? -4.911 2.059 6.204 1.00 89.88 625 LEU A N 1
ATOM 5030 C CA . LEU A 1 625 ? -5.338 2.852 5.051 1.00 89.88 625 LEU A CA 1
ATOM 5031 C C . LEU A 1 625 ? -5.873 1.944 3.960 1.00 89.88 625 LEU A C 1
ATOM 5033 O O . LEU A 1 625 ? -5.279 0.914 3.662 1.00 89.88 625 LEU A O 1
ATOM 5037 N N . GLU A 1 626 ? -6.976 2.359 3.349 1.00 87.38 626 GLU A N 1
ATOM 5038 C CA . GLU A 1 626 ? -7.734 1.548 2.405 1.00 87.38 626 GLU A CA 1
ATOM 5039 C C . GLU A 1 626 ? -8.039 2.334 1.131 1.00 87.38 626 GLU A C 1
ATOM 5041 O O . GLU A 1 626 ? -8.402 3.519 1.156 1.00 87.38 626 GLU A O 1
ATOM 5046 N N . MET A 1 627 ? -7.932 1.647 0.000 1.00 85.06 627 MET A N 1
ATOM 5047 C CA . MET A 1 627 ? -8.245 2.190 -1.317 1.00 85.06 627 MET A CA 1
ATOM 5048 C C . MET A 1 627 ? -9.223 1.289 -2.070 1.00 85.06 627 MET A C 1
ATOM 5050 O O . MET A 1 627 ? -9.428 0.126 -1.719 1.00 85.06 627 MET A O 1
ATOM 5054 N N . ASP A 1 628 ? -9.845 1.860 -3.100 1.00 81.81 628 ASP A N 1
ATOM 5055 C CA . ASP A 1 628 ? -10.801 1.159 -3.955 1.00 81.81 628 ASP A CA 1
ATOM 5056 C C . ASP A 1 628 ? -10.078 0.051 -4.738 1.00 81.81 628 ASP A C 1
ATOM 5058 O O . ASP A 1 628 ? -9.180 0.328 -5.535 1.00 81.81 628 ASP A O 1
ATOM 5062 N N . TYR A 1 629 ? -10.497 -1.200 -4.544 1.00 82.69 629 TYR A N 1
ATOM 5063 C CA . TYR A 1 629 ? -9.897 -2.369 -5.198 1.00 82.69 629 TYR A CA 1
ATOM 5064 C C . TYR A 1 629 ? -10.036 -2.317 -6.727 1.00 82.69 629 TYR A C 1
ATOM 5066 O O . TYR A 1 629 ? -9.153 -2.759 -7.453 1.00 82.69 629 TYR A O 1
ATOM 5074 N N . GLU A 1 630 ? -11.110 -1.699 -7.229 1.00 76.75 630 GLU A N 1
ATOM 5075 C CA . GLU A 1 630 ? -11.369 -1.529 -8.667 1.00 76.75 630 GLU A CA 1
ATOM 5076 C C . GLU A 1 630 ? -10.296 -0.707 -9.396 1.00 76.75 630 GLU A C 1
ATOM 5078 O O . GLU A 1 630 ? -10.207 -0.757 -10.623 1.00 76.75 630 GLU A O 1
ATOM 5083 N N . ARG A 1 631 ? -9.482 0.060 -8.662 1.00 72.81 631 ARG A N 1
ATOM 5084 C CA . ARG A 1 631 ? -8.408 0.877 -9.239 1.00 72.81 631 ARG A CA 1
ATOM 5085 C C . ARG A 1 631 ? -7.098 0.116 -9.411 1.00 72.81 631 ARG A C 1
ATOM 5087 O O . ARG A 1 631 ? -6.236 0.597 -10.132 1.00 72.81 631 ARG A O 1
ATOM 5094 N N . ILE A 1 632 ? -6.962 -1.064 -8.806 1.00 75.62 632 ILE A N 1
ATOM 5095 C CA . ILE A 1 632 ? -5.749 -1.870 -8.938 1.00 75.62 632 ILE A CA 1
ATOM 5096 C C . ILE A 1 632 ? -5.685 -2.478 -10.335 1.00 75.62 632 ILE A C 1
ATOM 5098 O O . ILE A 1 632 ? -6.591 -3.195 -10.757 1.00 75.62 632 ILE A O 1
ATOM 5102 N N . ASP A 1 633 ? -4.570 -2.247 -11.020 1.00 76.19 633 ASP A N 1
ATOM 5103 C CA . ASP A 1 633 ? -4.286 -2.890 -12.298 1.00 76.19 633 ASP A CA 1
ATOM 5104 C C . ASP A 1 633 ? -4.054 -4.392 -12.142 1.00 76.19 633 ASP A C 1
ATOM 5106 O O . ASP A 1 633 ? -3.260 -4.842 -11.303 1.00 76.19 633 ASP A O 1
ATOM 5110 N N . ILE A 1 634 ? -4.678 -5.158 -13.034 1.00 80.56 634 ILE A N 1
ATOM 5111 C CA . ILE A 1 634 ? -4.393 -6.579 -13.208 1.00 80.56 634 ILE A CA 1
ATOM 5112 C C . ILE A 1 634 ? -3.281 -6.785 -14.237 1.00 80.56 634 ILE A C 1
ATOM 5114 O O . ILE A 1 634 ? -3.250 -6.124 -15.271 1.00 80.56 634 ILE A O 1
ATOM 5118 N N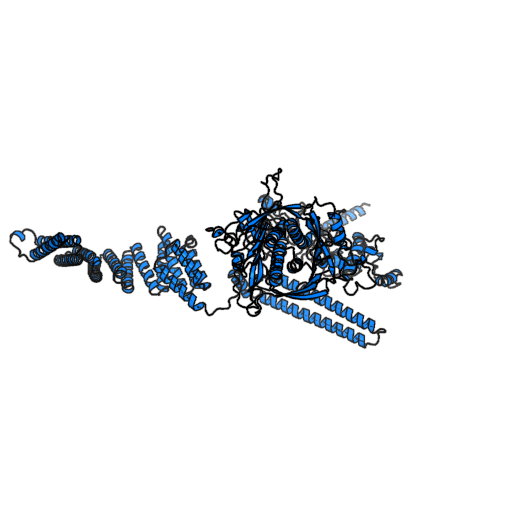 . ASN A 1 635 ? -2.387 -7.742 -13.984 1.00 84.44 635 ASN A N 1
ATOM 5119 C CA . ASN A 1 635 ? -1.382 -8.145 -14.962 1.00 84.44 635 ASN A CA 1
ATOM 5120 C C . ASN A 1 635 ? -1.830 -9.446 -15.642 1.00 84.44 635 ASN A C 1
ATOM 5122 O O . ASN A 1 635 ? -1.778 -10.509 -15.038 1.00 84.44 635 ASN A O 1
ATOM 5126 N N . GLN A 1 636 ? -2.305 -9.374 -16.884 1.00 87.44 636 GLN A N 1
ATOM 5127 C CA . GLN A 1 636 ? -2.787 -10.557 -17.615 1.00 87.44 636 GLN A CA 1
ATOM 5128 C C . GLN A 1 636 ? -1.690 -11.299 -18.387 1.00 87.44 636 GLN A C 1
ATOM 5130 O O . GLN A 1 636 ? -1.950 -12.356 -18.968 1.00 87.44 636 GLN A O 1
ATOM 5135 N N . CYS A 1 637 ? -0.479 -10.746 -18.424 1.00 89.69 637 CYS A N 1
ATOM 5136 C CA . CYS A 1 637 ? 0.635 -11.341 -19.144 1.00 89.69 637 CYS A CA 1
ATOM 5137 C C . CYS A 1 637 ? 1.045 -12.686 -18.524 1.00 89.69 637 CYS A C 1
ATOM 5139 O O . CYS A 1 637 ? 0.712 -12.961 -17.368 1.00 89.69 637 CYS A O 1
ATOM 5141 N N . PRO A 1 638 ? 1.714 -13.572 -19.281 1.00 87.12 638 PRO A N 1
ATOM 5142 C CA . PRO A 1 638 ? 2.234 -14.817 -18.726 1.00 87.12 638 PRO A CA 1
ATOM 5143 C C . PRO A 1 638 ? 3.226 -14.541 -17.590 1.00 87.12 638 PRO A C 1
ATOM 5145 O O . PRO A 1 638 ? 3.727 -13.422 -17.433 1.00 87.12 638 PRO A O 1
ATOM 5148 N N . LEU A 1 639 ? 3.482 -15.560 -16.773 1.00 82.50 639 LEU A N 1
ATOM 5149 C CA . LEU A 1 639 ? 4.532 -15.491 -15.761 1.00 82.50 639 LEU A CA 1
ATOM 5150 C C . LEU A 1 639 ? 5.889 -15.345 -16.466 1.00 82.50 639 LEU A C 1
ATOM 5152 O O . LEU A 1 639 ? 6.157 -16.020 -17.460 1.00 82.50 639 LEU A O 1
ATOM 5156 N N . GLY A 1 640 ? 6.716 -14.422 -15.986 1.00 70.12 640 GLY A N 1
ATOM 5157 C CA . GLY A 1 640 ? 7.973 -14.040 -16.630 1.00 70.12 640 GLY A CA 1
ATOM 5158 C C . GLY A 1 640 ? 8.627 -12.855 -15.925 1.00 70.12 640 GLY A C 1
ATOM 5159 O O . GLY A 1 640 ? 8.182 -12.450 -14.851 1.00 70.12 640 GLY A O 1
ATOM 5160 N N . GLU A 1 641 ? 9.674 -12.276 -16.512 1.00 59.84 641 GLU A N 1
ATOM 5161 C CA . GLU A 1 641 ? 10.329 -11.082 -15.960 1.00 59.84 641 GLU A CA 1
ATOM 5162 C C . GLU A 1 641 ? 9.328 -9.919 -15.834 1.00 59.84 641 GLU A C 1
ATOM 5164 O O . GLU A 1 641 ? 8.696 -9.520 -16.808 1.00 59.84 641 GLU A O 1
ATOM 5169 N N . GLY A 1 642 ? 9.130 -9.408 -14.613 1.00 55.88 642 GLY A N 1
ATOM 5170 C CA . GLY A 1 642 ? 8.108 -8.393 -14.309 1.00 55.88 642 GLY A CA 1
ATOM 5171 C C . GLY A 1 642 ? 6.724 -8.938 -13.911 1.00 55.88 642 GLY A C 1
ATOM 5172 O O . GLY A 1 642 ? 5.851 -8.161 -13.526 1.00 55.88 642 GLY A O 1
ATOM 5173 N N . ASN A 1 643 ? 6.514 -10.260 -13.937 1.00 67.69 643 ASN A N 1
ATOM 5174 C CA . ASN A 1 643 ? 5.296 -10.932 -13.463 1.00 67.69 643 ASN A CA 1
ATOM 5175 C C . ASN A 1 643 ? 5.634 -12.246 -12.735 1.00 67.69 643 ASN A C 1
ATOM 5177 O O . ASN A 1 643 ? 5.228 -13.327 -13.155 1.00 67.69 643 ASN A O 1
ATOM 5181 N N . GLN A 1 644 ? 6.442 -12.146 -11.678 1.00 56.56 644 GLN A N 1
ATOM 5182 C CA . GLN A 1 644 ? 7.001 -13.296 -10.945 1.00 56.56 644 GLN A CA 1
ATOM 5183 C C . GLN A 1 644 ? 6.225 -13.642 -9.661 1.00 56.56 644 GLN A C 1
ATOM 5185 O O . GLN A 1 644 ? 6.510 -14.648 -9.024 1.00 56.56 644 GLN A O 1
ATOM 5190 N N . GLY A 1 645 ? 5.266 -12.802 -9.256 1.00 62.69 645 GLY A N 1
ATOM 5191 C CA . GLY A 1 645 ? 4.469 -13.006 -8.044 1.00 62.69 645 GLY A CA 1
ATOM 5192 C C . GLY A 1 645 ? 3.238 -13.896 -8.260 1.00 62.69 645 GLY A C 1
ATOM 5193 O O . GLY A 1 645 ? 2.865 -14.169 -9.403 1.00 62.69 645 GLY A O 1
ATOM 5194 N N . PRO A 1 646 ? 2.549 -14.299 -7.174 1.00 64.06 646 PRO A N 1
ATOM 5195 C CA . PRO A 1 646 ? 1.295 -15.036 -7.265 1.00 64.06 646 PRO A CA 1
ATOM 5196 C C . PRO A 1 646 ? 0.246 -14.174 -7.972 1.00 64.06 646 PRO A C 1
ATOM 5198 O O . PRO A 1 646 ? -0.264 -13.193 -7.429 1.00 64.06 646 PRO A O 1
ATOM 5201 N N . ASN A 1 647 ? -0.057 -14.533 -9.214 1.00 74.06 647 ASN A N 1
ATOM 5202 C CA . ASN A 1 647 ? -0.968 -13.792 -10.066 1.00 74.06 647 ASN A CA 1
ATOM 5203 C C . ASN A 1 647 ? -1.967 -14.745 -10.723 1.00 74.06 647 ASN A C 1
ATOM 5205 O O . ASN A 1 647 ? -1.678 -15.397 -11.722 1.00 74.06 647 ASN A O 1
ATOM 5209 N N . PHE A 1 648 ? -3.176 -14.783 -10.166 1.00 78.88 648 PHE A N 1
ATOM 5210 C CA . PHE A 1 648 ? -4.251 -15.665 -10.621 1.00 78.88 648 PHE A CA 1
ATOM 5211 C C . PHE A 1 648 ? -4.692 -15.413 -12.073 1.00 78.88 648 PHE A C 1
ATOM 5213 O O . PHE A 1 648 ? -5.234 -16.306 -12.717 1.00 78.88 648 PHE A O 1
ATOM 5220 N N . VAL A 1 649 ? -4.488 -14.200 -12.596 1.00 82.50 649 VAL A N 1
ATOM 5221 C CA . VAL A 1 649 ? -4.894 -13.827 -13.961 1.00 82.50 649 VAL A CA 1
ATOM 5222 C C . VAL A 1 649 ? -3.730 -13.839 -14.952 1.00 82.50 649 VAL A C 1
ATOM 5224 O O . VAL A 1 649 ? -3.912 -13.437 -16.106 1.00 82.50 649 VAL A O 1
ATOM 5227 N N . ALA A 1 650 ? -2.554 -14.316 -14.538 1.00 87.06 650 ALA A N 1
ATOM 5228 C CA . ALA A 1 650 ? -1.418 -14.487 -15.431 1.00 87.06 650 ALA A CA 1
ATOM 5229 C C . ALA A 1 650 ? -1.750 -15.469 -16.566 1.00 87.06 650 ALA A C 1
ATOM 5231 O O . ALA A 1 650 ? -2.445 -16.464 -16.371 1.00 87.06 650 ALA A O 1
ATOM 5232 N N . GLY A 1 651 ? -1.268 -15.170 -17.771 1.00 85.75 651 GLY A N 1
ATOM 5233 C CA . GLY A 1 651 ? -1.505 -15.993 -18.963 1.00 85.75 651 GLY A CA 1
ATOM 5234 C C . GLY A 1 651 ? -2.925 -15.902 -19.533 1.00 85.75 651 GLY A C 1
ATOM 5235 O O . GLY A 1 651 ? -3.267 -16.658 -20.435 1.00 85.75 651 GLY A O 1
ATOM 5236 N N . THR A 1 652 ? -3.761 -14.979 -19.044 1.00 90.06 652 THR A N 1
ATOM 5237 C CA . THR A 1 652 ? -5.103 -14.742 -19.612 1.00 90.06 652 THR A CA 1
ATOM 5238 C C . THR A 1 652 ? -5.103 -13.757 -20.781 1.00 90.06 652 THR A C 1
ATOM 5240 O O . THR A 1 652 ? -6.148 -13.546 -21.396 1.00 90.06 652 THR A O 1
ATOM 5243 N N . ALA A 1 653 ? -3.961 -13.133 -21.085 1.00 91.12 653 ALA A N 1
ATOM 5244 C CA . ALA A 1 653 ? -3.812 -12.260 -22.239 1.00 91.12 653 ALA A CA 1
ATOM 5245 C C . ALA A 1 653 ? -3.994 -13.042 -23.548 1.00 91.12 653 ALA A C 1
ATOM 5247 O O . ALA A 1 653 ? -3.347 -14.059 -23.776 1.00 91.12 653 ALA A O 1
ATOM 5248 N N . LYS A 1 654 ? -4.815 -12.516 -24.456 1.00 91.94 654 LYS A N 1
ATOM 5249 C CA . LYS A 1 654 ? -5.055 -13.068 -25.795 1.00 91.94 654 LYS A CA 1
ATOM 5250 C C . LYS A 1 654 ? -3.959 -12.691 -26.799 1.00 91.94 654 LYS A C 1
ATOM 5252 O O . LYS A 1 654 ? -4.236 -12.583 -27.984 1.00 91.94 654 LYS A O 1
ATOM 5257 N N . CYS A 1 655 ? -2.732 -12.415 -26.367 1.00 91.62 655 CYS A N 1
ATOM 5258 C CA . CYS A 1 655 ? -1.653 -12.141 -27.317 1.00 91.62 655 CYS A CA 1
ATOM 5259 C C . CYS A 1 655 ? -1.305 -13.410 -28.112 1.00 91.62 655 CYS A C 1
ATOM 5261 O O . CYS A 1 655 ? -1.297 -14.506 -27.559 1.00 91.62 655 CYS A O 1
ATOM 5263 N N . GLU A 1 656 ? -0.996 -13.275 -29.403 1.00 91.44 656 GLU A N 1
ATOM 5264 C CA . GLU A 1 656 ? -0.557 -14.403 -30.232 1.00 91.44 656 GLU A CA 1
ATOM 5265 C C . GLU A 1 656 ? 0.815 -14.904 -29.756 1.00 91.44 656 GLU A C 1
ATOM 5267 O O . GLU A 1 656 ? 1.840 -14.252 -29.980 1.00 91.44 656 GLU A O 1
ATOM 5272 N N . GLU A 1 657 ? 0.857 -16.090 -29.158 1.00 88.31 657 GLU A N 1
ATOM 5273 C CA . GLU A 1 657 ? 2.050 -16.615 -28.484 1.00 88.31 657 GLU A CA 1
ATOM 5274 C C . GLU A 1 657 ? 3.256 -16.829 -29.410 1.00 88.31 657 GLU A C 1
ATOM 5276 O O . GLU A 1 657 ? 4.400 -16.799 -28.957 1.00 88.31 657 GLU A O 1
ATOM 5281 N N . THR A 1 658 ? 3.046 -17.046 -30.710 1.00 90.12 658 THR A N 1
ATOM 5282 C CA . THR A 1 658 ? 4.144 -17.337 -31.647 1.00 90.12 658 THR A CA 1
ATOM 5283 C C . THR A 1 658 ? 4.865 -16.077 -32.123 1.00 90.12 658 THR A C 1
ATOM 5285 O O . THR A 1 658 ? 6.085 -16.093 -32.270 1.00 90.12 658 THR A O 1
ATOM 5288 N N . THR A 1 659 ? 4.134 -14.979 -32.343 1.00 91.06 659 THR A N 1
ATOM 5289 C CA . THR A 1 659 ? 4.672 -13.763 -32.982 1.00 91.06 659 THR A CA 1
ATOM 5290 C C . THR A 1 659 ? 4.696 -12.538 -32.069 1.00 91.06 659 THR A C 1
ATOM 5292 O O . THR A 1 659 ? 5.411 -11.577 -32.365 1.00 91.06 659 THR A O 1
ATOM 5295 N N . THR A 1 660 ? 3.961 -12.561 -30.953 1.00 91.19 660 THR A N 1
ATOM 5296 C CA . THR A 1 660 ? 3.831 -11.431 -30.022 1.00 91.19 660 THR A CA 1
ATOM 5297 C C . THR A 1 660 ? 4.198 -11.797 -28.584 1.00 91.19 660 THR A C 1
ATOM 5299 O O . THR A 1 660 ? 4.153 -12.959 -28.187 1.00 91.19 660 THR A O 1
ATOM 5302 N N . GLU A 1 661 ? 4.596 -10.792 -27.813 1.00 90.00 661 GLU A N 1
ATOM 5303 C CA . GLU A 1 661 ? 4.863 -10.815 -26.377 1.00 90.00 661 GLU A CA 1
ATOM 5304 C C . GLU A 1 661 ? 3.922 -9.834 -25.666 1.00 90.00 661 GLU A C 1
ATOM 5306 O O . GLU A 1 661 ? 3.530 -8.814 -26.233 1.00 90.00 661 GLU A O 1
ATOM 5311 N N . CYS A 1 662 ? 3.527 -10.154 -24.437 1.00 89.44 662 CYS A N 1
ATOM 5312 C CA . CYS A 1 662 ? 2.591 -9.343 -23.663 1.00 89.44 662 CYS A CA 1
ATOM 5313 C C . CYS A 1 662 ? 3.338 -8.369 -22.753 1.00 89.44 662 CYS A C 1
ATOM 5315 O O . CYS A 1 662 ? 4.247 -8.773 -22.033 1.00 89.44 662 CYS A O 1
ATOM 5317 N N . GLU A 1 663 ? 2.895 -7.117 -22.732 1.00 86.12 663 GLU A N 1
ATOM 5318 C CA . GLU A 1 663 ? 3.370 -6.084 -21.815 1.00 86.12 663 GLU A CA 1
ATOM 5319 C C . GLU A 1 663 ? 2.174 -5.462 -21.071 1.00 86.12 663 GLU A C 1
ATOM 5321 O O . GLU A 1 663 ? 1.200 -5.064 -21.718 1.00 86.12 663 GLU A O 1
ATOM 5326 N N . PRO A 1 664 ? 2.198 -5.369 -19.730 1.00 83.94 664 PRO A N 1
ATOM 5327 C CA . PRO A 1 664 ? 1.097 -4.794 -18.965 1.00 83.94 664 PRO A CA 1
ATOM 5328 C C . PRO A 1 664 ? 1.011 -3.271 -19.142 1.00 83.94 664 PRO A C 1
ATOM 5330 O O . PRO A 1 664 ? 2.018 -2.590 -19.316 1.00 83.94 664 PRO A O 1
ATOM 5333 N N . ILE A 1 665 ? -0.204 -2.726 -19.052 1.00 81.00 665 ILE A N 1
ATOM 5334 C CA . ILE A 1 665 ? -0.458 -1.280 -19.043 1.00 81.00 665 ILE A CA 1
ATOM 5335 C C . ILE A 1 665 ? -0.913 -0.873 -17.639 1.00 81.00 665 ILE A C 1
ATOM 5337 O O . ILE A 1 665 ? -1.856 -1.447 -17.097 1.00 81.00 665 ILE A O 1
ATOM 5341 N N . HIS A 1 666 ? -0.270 0.146 -17.070 1.00 71.94 666 HIS A N 1
ATOM 5342 C CA . HIS A 1 666 ? -0.619 0.701 -15.760 1.00 71.94 666 HIS A CA 1
ATOM 5343 C C . HIS A 1 666 ? -1.717 1.780 -15.853 1.00 71.94 666 HIS A C 1
ATOM 5345 O O . HIS A 1 666 ? -1.841 2.469 -16.866 1.00 71.94 666 HIS A O 1
ATOM 5351 N N . GLY A 1 667 ? -2.508 1.948 -14.792 1.00 70.75 667 GLY A N 1
ATOM 5352 C CA . GLY A 1 667 ? -3.626 2.895 -14.698 1.00 70.75 667 GLY A CA 1
ATOM 5353 C C . GLY A 1 667 ? -4.902 2.451 -15.425 1.00 70.75 667 GLY A C 1
ATOM 5354 O O . GLY A 1 667 ? -5.787 3.268 -15.687 1.00 70.75 667 GLY A O 1
ATOM 5355 N N . TYR A 1 668 ? -5.000 1.172 -15.781 1.00 77.38 668 TYR A N 1
ATOM 5356 C CA . TYR A 1 668 ? -6.142 0.592 -16.474 1.00 77.38 668 TYR A CA 1
ATOM 5357 C C . TYR A 1 668 ? -7.259 0.135 -15.518 1.00 77.38 668 TYR A C 1
ATOM 5359 O O . TYR A 1 668 ? -8.417 0.094 -15.935 1.00 77.38 668 TYR A O 1
ATOM 5367 N N . GLY A 1 669 ? -6.940 -0.156 -14.256 1.00 76.12 669 GLY A N 1
ATOM 5368 C CA . GLY A 1 669 ? -7.848 -0.648 -13.221 1.00 76.12 669 GLY A CA 1
ATOM 5369 C C . GLY A 1 669 ? -8.135 -2.150 -13.301 1.00 76.12 669 GLY A C 1
ATOM 5370 O O . GLY A 1 669 ? -7.578 -2.883 -14.125 1.00 76.12 669 GLY A O 1
ATOM 5371 N N . PHE A 1 670 ? -9.053 -2.614 -12.451 1.00 80.06 670 PHE A N 1
ATOM 5372 C CA . PHE A 1 670 ? -9.402 -4.028 -12.303 1.00 80.06 670 PHE A CA 1
ATOM 5373 C C . PHE A 1 670 ? -10.352 -4.495 -13.421 1.00 80.06 670 PHE A C 1
ATOM 5375 O O . PHE A 1 670 ? -11.534 -4.766 -13.208 1.00 80.06 670 PHE A O 1
ATOM 5382 N N . ARG A 1 671 ? -9.853 -4.543 -14.661 1.00 83.12 671 ARG A N 1
ATOM 5383 C CA . ARG A 1 671 ? -10.608 -4.965 -15.853 1.00 83.12 671 ARG A CA 1
ATOM 5384 C C . ARG A 1 671 ? -9.699 -5.616 -16.896 1.00 83.12 671 ARG A C 1
ATOM 5386 O O . ARG A 1 671 ? -8.514 -5.307 -16.980 1.00 83.12 671 ARG A O 1
ATOM 5393 N N . ARG A 1 672 ? -10.272 -6.504 -17.716 1.00 86.94 672 ARG A N 1
ATOM 5394 C CA . ARG A 1 672 ? -9.551 -7.166 -18.817 1.00 86.94 672 ARG A CA 1
ATOM 5395 C C . ARG A 1 672 ? -9.162 -6.169 -19.909 1.00 86.94 672 ARG A C 1
ATOM 5397 O O . ARG A 1 672 ? -9.900 -5.220 -20.154 1.00 86.94 672 ARG A O 1
ATOM 5404 N N . GLY A 1 673 ? -8.044 -6.426 -20.579 1.00 86.25 673 GLY A N 1
ATOM 5405 C CA . GLY A 1 673 ? -7.500 -5.601 -21.659 1.00 86.25 673 GLY A CA 1
ATOM 5406 C C . GLY A 1 673 ? -6.403 -4.627 -21.222 1.00 86.25 673 GLY A C 1
ATOM 5407 O O . GLY A 1 673 ? -5.936 -3.849 -22.050 1.00 86.25 673 GLY A O 1
ATOM 5408 N N . GLY A 1 674 ? -5.970 -4.680 -19.955 1.00 88.06 674 GLY A N 1
ATOM 5409 C CA . GLY A 1 674 ? -4.892 -3.857 -19.384 1.00 88.06 674 GLY A CA 1
ATOM 5410 C C . GLY A 1 674 ? -3.483 -4.297 -19.793 1.00 88.06 674 GLY A C 1
ATOM 5411 O O . GLY A 1 674 ? -2.586 -4.374 -18.962 1.00 88.06 674 GLY A O 1
ATOM 5412 N N . TYR A 1 675 ? -3.291 -4.641 -21.062 1.00 89.06 675 TYR A N 1
ATOM 5413 C CA . TYR A 1 675 ? -2.013 -5.060 -21.632 1.00 89.06 675 TYR A CA 1
ATOM 5414 C C . TYR A 1 675 ? -1.917 -4.612 -23.091 1.00 89.06 675 TYR A C 1
ATOM 5416 O O . TYR A 1 675 ? -2.908 -4.206 -23.693 1.00 89.06 675 TYR A O 1
ATOM 5424 N N . GLN A 1 676 ? -0.732 -4.697 -23.680 1.00 91.75 676 GLN A N 1
ATOM 5425 C CA . GLN A 1 676 ? -0.517 -4.587 -25.117 1.00 91.75 676 GLN A CA 1
ATOM 5426 C C . GLN A 1 676 ? 0.367 -5.729 -25.612 1.00 91.75 676 GLN A C 1
ATOM 5428 O O . GLN A 1 676 ? 1.274 -6.172 -24.913 1.00 91.75 676 GLN A O 1
ATOM 5433 N N . CYS A 1 677 ? 0.110 -6.201 -26.828 1.00 92.00 677 CYS A N 1
ATOM 5434 C CA . CYS A 1 677 ? 0.911 -7.229 -27.477 1.00 92.00 677 CYS A CA 1
ATOM 5435 C C . CYS A 1 677 ? 1.959 -6.559 -28.373 1.00 92.00 677 CYS A C 1
ATOM 5437 O O . CYS A 1 677 ? 1.628 -5.976 -29.414 1.00 92.00 677 CYS A O 1
ATOM 5439 N N . ARG A 1 678 ? 3.225 -6.621 -27.957 1.00 88.56 678 ARG A N 1
ATOM 5440 C CA . ARG A 1 678 ? 4.388 -6.216 -28.757 1.00 88.56 678 ARG A CA 1
ATOM 5441 C C . ARG A 1 678 ? 4.851 -7.375 -29.630 1.00 88.56 678 ARG A C 1
ATOM 5443 O O . ARG A 1 678 ? 4.553 -8.524 -29.343 1.00 88.56 678 ARG A O 1
ATOM 5450 N N . CYS A 1 679 ? 5.551 -7.104 -30.726 1.00 88.19 679 CYS A N 1
ATOM 5451 C CA . CYS A 1 679 ? 6.123 -8.181 -31.535 1.00 88.19 679 CYS A CA 1
ATOM 5452 C C . CYS A 1 679 ? 7.351 -8.773 -30.841 1.00 88.19 679 CYS A C 1
ATOM 5454 O O . CYS A 1 679 ? 8.205 -8.020 -30.380 1.00 88.19 679 CYS A O 1
ATOM 5456 N N . LYS A 1 680 ? 7.469 -10.105 -30.839 1.00 88.62 680 LYS A N 1
ATOM 5457 C CA . LYS A 1 680 ? 8.661 -10.796 -30.330 1.00 88.62 680 LYS A CA 1
ATOM 5458 C C . LYS A 1 680 ? 9.913 -10.426 -31.138 1.00 88.62 680 LYS A C 1
ATOM 5460 O O . LYS A 1 680 ? 9.796 -10.114 -32.330 1.00 88.62 680 LYS A O 1
ATOM 5465 N N . PRO A 1 681 ? 11.120 -10.541 -30.554 1.00 85.19 681 PRO A N 1
ATOM 5466 C CA . PRO A 1 681 ? 12.369 -10.384 -31.291 1.00 85.19 681 PRO A CA 1
ATOM 5467 C C . PRO A 1 681 ? 12.401 -11.246 -32.560 1.00 85.19 681 PRO A C 1
ATOM 5469 O O . PRO A 1 681 ? 12.177 -12.456 -32.537 1.00 85.19 681 PRO A O 1
ATOM 5472 N N . GLY A 1 682 ? 12.674 -10.614 -33.702 1.00 82.25 682 GLY A N 1
ATOM 5473 C CA . GLY A 1 682 ? 12.627 -11.262 -35.015 1.00 82.25 682 GLY A CA 1
ATOM 5474 C C . GLY A 1 682 ? 11.289 -11.200 -35.745 1.00 82.25 682 GLY A C 1
ATOM 5475 O O . GLY A 1 682 ? 11.206 -11.693 -36.870 1.00 82.25 682 GLY A O 1
ATOM 5476 N N . PHE A 1 683 ? 10.284 -10.557 -35.158 1.00 87.00 683 PHE A N 1
ATOM 5477 C CA . PHE A 1 683 ? 9.026 -10.216 -35.805 1.00 87.00 683 PHE A CA 1
ATOM 5478 C C . PHE A 1 683 ? 8.834 -8.696 -35.841 1.00 87.00 683 PHE A C 1
ATOM 5480 O O . PHE A 1 683 ? 9.429 -7.951 -35.065 1.00 87.00 683 PHE A O 1
ATOM 5487 N N . ARG A 1 684 ? 7.992 -8.222 -36.758 1.00 83.88 684 ARG A N 1
ATOM 5488 C CA . ARG A 1 684 ? 7.664 -6.803 -36.942 1.00 83.88 684 ARG A CA 1
ATOM 5489 C C . ARG A 1 684 ? 6.167 -6.591 -37.124 1.00 83.88 684 ARG A C 1
ATOM 5491 O O . ARG A 1 684 ? 5.456 -7.490 -37.577 1.00 83.88 684 ARG A O 1
ATOM 5498 N N . LEU A 1 685 ? 5.703 -5.375 -36.852 1.00 84.94 685 LEU A N 1
ATOM 5499 C CA . LEU A 1 685 ? 4.316 -5.001 -37.111 1.00 84.94 685 LEU A CA 1
ATOM 5500 C C . LEU A 1 685 ? 4.008 -5.026 -38.625 1.00 84.94 685 LEU A C 1
ATOM 5502 O O . LEU A 1 685 ? 4.886 -4.726 -39.451 1.00 84.94 685 LEU A O 1
ATOM 5506 N N . PRO A 1 686 ? 2.766 -5.373 -39.016 1.00 85.06 686 PRO A N 1
ATOM 5507 C CA . PRO A 1 686 ? 2.290 -5.196 -40.381 1.00 85.06 686 PRO A CA 1
ATOM 5508 C C . PRO A 1 686 ? 2.386 -3.735 -40.825 1.00 85.06 686 PRO A C 1
ATOM 5510 O O . PRO A 1 686 ? 2.205 -2.819 -40.030 1.00 85.06 686 PRO A O 1
ATOM 5513 N N . ASN A 1 687 ? 2.571 -3.501 -42.126 1.00 80.69 687 ASN A N 1
ATOM 5514 C CA . ASN A 1 687 ? 2.749 -2.146 -42.662 1.00 80.69 687 ASN A CA 1
ATOM 5515 C C . ASN A 1 687 ? 1.529 -1.229 -42.454 1.00 80.69 687 ASN A C 1
ATOM 5517 O O . ASN A 1 687 ? 1.655 -0.034 -42.666 1.00 80.69 687 ASN A O 1
ATOM 5521 N N . VAL A 1 688 ? 0.365 -1.757 -42.067 1.00 80.56 688 VAL A N 1
ATOM 5522 C CA . VAL A 1 688 ? -0.876 -0.991 -41.838 1.00 80.56 688 VAL A CA 1
ATOM 5523 C C . VAL A 1 688 ? -1.042 -0.585 -40.364 1.00 80.56 688 VAL A C 1
ATOM 5525 O O . VAL A 1 688 ? -1.772 0.353 -40.061 1.00 80.56 688 VAL A O 1
ATOM 5528 N N . VAL A 1 689 ? -0.360 -1.265 -39.436 1.00 79.12 689 VAL A N 1
ATOM 5529 C CA . VAL A 1 689 ? -0.542 -1.093 -37.988 1.00 79.12 689 VAL A CA 1
ATOM 5530 C C . VAL A 1 689 ? 0.623 -0.286 -37.412 1.00 79.12 689 VAL A C 1
ATOM 5532 O O . VAL A 1 689 ? 1.785 -0.600 -37.650 1.00 79.12 689 VAL A O 1
ATOM 5535 N N . HIS A 1 690 ? 0.307 0.763 -36.649 1.00 70.50 690 HIS A N 1
ATOM 5536 C CA . HIS A 1 690 ? 1.291 1.746 -36.169 1.00 70.50 690 HIS A CA 1
ATOM 5537 C C . HIS A 1 690 ? 1.732 1.557 -34.712 1.00 70.50 690 HIS A C 1
ATOM 5539 O O . HIS A 1 690 ? 2.740 2.124 -34.303 1.00 70.50 690 HIS A O 1
ATOM 5545 N N . ARG A 1 691 ? 0.953 0.836 -33.901 1.00 79.62 691 ARG A N 1
ATOM 5546 C CA . ARG A 1 691 ? 1.176 0.665 -32.458 1.00 79.62 691 ARG A CA 1
ATOM 5547 C C . ARG A 1 691 ? 1.101 -0.819 -32.096 1.00 79.62 691 ARG A C 1
ATOM 5549 O O . ARG A 1 691 ? 0.462 -1.564 -32.841 1.00 79.62 691 ARG A O 1
ATOM 5556 N N . PRO A 1 692 ? 1.708 -1.242 -30.973 1.00 86.50 692 PRO A N 1
ATOM 5557 C CA . PRO A 1 692 ? 1.432 -2.549 -30.389 1.00 86.50 692 PRO A CA 1
ATOM 5558 C C . PRO A 1 692 ? -0.075 -2.796 -30.282 1.00 86.50 692 PRO A C 1
ATOM 5560 O O . PRO A 1 692 ? -0.861 -1.857 -30.113 1.00 86.50 692 PRO A O 1
ATOM 5563 N N . PHE A 1 693 ? -0.488 -4.054 -30.398 1.00 91.69 693 PHE A N 1
ATOM 5564 C CA . PHE A 1 693 ? -1.905 -4.388 -30.361 1.00 91.69 693 PHE A CA 1
ATOM 5565 C C . PHE A 1 693 ? -2.445 -4.175 -28.946 1.00 91.69 693 PHE A C 1
ATOM 5567 O O . PHE A 1 693 ? -2.029 -4.857 -28.015 1.00 91.69 693 PHE A O 1
ATOM 5574 N N . LEU A 1 694 ? -3.358 -3.220 -28.770 1.00 91.50 694 LEU A N 1
ATOM 5575 C CA . LEU A 1 694 ? -3.934 -2.925 -27.458 1.00 91.50 694 LEU A CA 1
ATOM 5576 C C . LEU A 1 694 ? -4.844 -4.067 -27.005 1.00 91.50 694 LEU A C 1
ATOM 5578 O O . LEU A 1 694 ? -5.762 -4.450 -27.730 1.00 91.50 694 LEU A O 1
ATOM 5582 N N . GLY A 1 695 ? -4.637 -4.538 -25.779 1.00 90.88 695 GLY A N 1
ATOM 5583 C CA . GLY A 1 695 ? -5.386 -5.627 -25.165 1.00 90.88 695 GLY A CA 1
ATOM 5584 C C . GLY A 1 695 ? -6.891 -5.390 -25.197 1.00 90.88 695 GLY A C 1
ATOM 5585 O O . GLY A 1 695 ? -7.618 -6.292 -25.569 1.00 90.88 695 GLY A O 1
ATOM 5586 N N . ASP A 1 696 ? -7.381 -4.174 -24.936 1.00 90.69 696 ASP A N 1
ATOM 5587 C CA . ASP A 1 696 ? -8.821 -3.852 -25.035 1.00 90.69 696 ASP A CA 1
ATOM 5588 C C . ASP A 1 696 ? -9.427 -4.179 -26.414 1.00 90.69 696 ASP A C 1
ATOM 5590 O O . ASP A 1 696 ? -10.547 -4.673 -26.519 1.00 90.69 696 ASP A O 1
ATOM 5594 N N . ILE A 1 697 ? -8.673 -3.941 -27.492 1.00 91.81 697 ILE A N 1
ATOM 5595 C CA . ILE A 1 697 ? -9.118 -4.237 -28.859 1.00 91.81 697 ILE A CA 1
ATOM 5596 C C . ILE A 1 697 ? -9.036 -5.745 -29.112 1.00 91.81 697 ILE A C 1
ATOM 5598 O O . ILE A 1 697 ? -9.986 -6.329 -29.629 1.00 91.81 697 ILE A O 1
ATOM 5602 N N . VAL A 1 698 ? -7.934 -6.379 -28.702 1.00 92.44 698 VAL A N 1
ATOM 5603 C CA . VAL A 1 698 ? -7.723 -7.831 -28.834 1.00 92.44 698 VAL A CA 1
ATOM 5604 C C . VAL A 1 698 ? -8.794 -8.615 -28.062 1.00 92.44 698 VAL A C 1
ATOM 5606 O O . VAL A 1 698 ? -9.322 -9.613 -28.545 1.00 92.44 698 VAL A O 1
ATOM 5609 N N . GLU A 1 699 ? -9.175 -8.145 -26.874 1.00 91.56 699 GLU A N 1
ATOM 5610 C CA . GLU A 1 699 ? -10.179 -8.774 -26.018 1.00 91.56 699 GLU A CA 1
ATOM 5611 C C . GLU A 1 699 ? -11.587 -8.724 -26.617 1.00 91.56 699 GLU A C 1
ATOM 5613 O O . GLU A 1 699 ? -12.354 -9.671 -26.416 1.00 91.56 699 GLU A O 1
ATOM 5618 N N . ARG A 1 700 ? -11.911 -7.654 -27.358 1.00 91.94 700 ARG A N 1
ATOM 5619 C CA . ARG A 1 700 ? -13.202 -7.447 -28.037 1.00 91.94 700 ARG A CA 1
ATOM 5620 C C . ARG A 1 700 ? -13.271 -8.064 -29.434 1.00 91.94 700 ARG A C 1
ATOM 5622 O O . ARG A 1 700 ? -14.377 -8.215 -29.951 1.00 91.94 700 ARG A O 1
ATOM 5629 N N . ALA A 1 701 ? -12.128 -8.375 -30.042 1.00 91.50 701 ALA A N 1
ATOM 5630 C CA . ALA A 1 701 ? -12.060 -8.914 -31.392 1.00 91.50 701 ALA A CA 1
ATOM 5631 C C . ALA A 1 701 ? -12.789 -10.261 -31.499 1.00 91.50 701 ALA A C 1
ATOM 5633 O O . ALA A 1 701 ? -12.742 -11.100 -30.592 1.00 91.50 701 ALA A O 1
ATOM 5634 N N . THR A 1 702 ? -13.448 -10.482 -32.635 1.00 92.69 702 THR A N 1
ATOM 5635 C CA . THR A 1 702 ? -13.971 -11.808 -32.982 1.00 92.69 702 THR A CA 1
ATOM 5636 C C . THR A 1 702 ? -12.821 -12.778 -33.255 1.00 92.69 702 THR A C 1
ATOM 5638 O O . THR A 1 702 ? -11.705 -12.371 -33.569 1.00 92.69 702 THR A O 1
ATOM 5641 N N . GLU A 1 703 ? -13.076 -14.085 -33.183 1.00 88.44 703 GLU A N 1
ATOM 5642 C CA . GLU A 1 703 ? -12.032 -15.092 -33.424 1.00 88.44 703 GLU A CA 1
ATOM 5643 C C . GLU A 1 703 ? -11.420 -14.992 -34.836 1.00 88.44 703 GLU A C 1
ATOM 5645 O O . GLU A 1 703 ? -10.227 -15.239 -35.020 1.00 88.44 703 GLU A O 1
ATOM 5650 N N . GLN A 1 704 ? -12.215 -14.590 -35.831 1.00 89.19 704 GLN A N 1
ATOM 5651 C CA . GLN A 1 704 ? -11.735 -14.392 -37.198 1.00 89.19 704 GLN A CA 1
ATOM 5652 C C . GLN A 1 704 ? -10.834 -13.154 -37.307 1.00 89.19 704 GLN A C 1
ATOM 5654 O O . GLN A 1 704 ? -9.726 -13.248 -37.829 1.00 89.19 704 GLN A O 1
ATOM 5659 N N . GLU A 1 705 ? -11.265 -12.015 -36.757 1.00 89.31 705 GLU A N 1
ATOM 5660 C CA . GLU A 1 705 ? -10.442 -10.798 -36.712 1.00 89.31 705 GLU A CA 1
ATOM 5661 C C . GLU A 1 705 ? -9.140 -11.034 -35.943 1.00 89.31 705 GLU A C 1
ATOM 5663 O O . GLU A 1 705 ? -8.080 -10.600 -36.395 1.00 89.31 705 GLU A O 1
ATOM 5668 N N . PHE A 1 706 ? -9.208 -11.775 -34.831 1.00 89.88 706 PHE A N 1
ATOM 5669 C CA . PHE A 1 706 ? -8.054 -12.152 -34.023 1.00 89.88 706 PHE A CA 1
ATOM 5670 C C . PHE A 1 706 ? -6.969 -12.852 -34.859 1.00 89.88 706 PHE A C 1
ATOM 5672 O O . PHE A 1 706 ? -5.820 -12.410 -34.911 1.00 89.88 706 PHE A O 1
ATOM 5679 N N . ARG A 1 707 ? -7.353 -13.917 -35.576 1.00 85.50 707 ARG A N 1
ATOM 5680 C CA . ARG A 1 707 ? -6.422 -14.745 -36.359 1.00 85.50 707 ARG A CA 1
ATOM 5681 C C . ARG A 1 707 ? -5.808 -14.019 -37.555 1.00 85.50 707 ARG A C 1
ATOM 5683 O O . ARG A 1 707 ? -4.693 -14.383 -37.942 1.00 85.50 707 ARG A O 1
ATOM 5690 N N . ASP A 1 708 ? -6.516 -13.054 -38.135 1.00 86.31 708 ASP A N 1
ATOM 5691 C CA . ASP A 1 708 ? -6.105 -12.387 -39.373 1.00 86.31 708 ASP A CA 1
ATOM 5692 C C . ASP A 1 708 ? -5.335 -11.080 -39.119 1.00 86.31 708 ASP A C 1
ATOM 5694 O O . ASP A 1 708 ? -4.400 -10.770 -39.858 1.00 86.31 708 ASP A O 1
ATOM 5698 N N . GLN A 1 709 ? -5.701 -10.308 -38.086 1.00 86.25 709 GLN A N 1
ATOM 5699 C CA . GLN A 1 709 ? -5.215 -8.930 -37.910 1.00 86.25 709 GLN A CA 1
ATOM 5700 C C . GLN A 1 709 ? -4.152 -8.755 -36.816 1.00 86.25 709 GLN A C 1
ATOM 5702 O O . GLN A 1 709 ? -3.391 -7.789 -36.874 1.00 86.25 709 GLN A O 1
ATOM 5707 N N . PHE A 1 710 ? -4.053 -9.671 -35.846 1.00 90.50 710 PHE A N 1
ATOM 5708 C CA . PHE A 1 710 ? -3.230 -9.490 -34.637 1.00 90.50 710 PHE A CA 1
ATOM 5709 C C . PHE A 1 710 ? -1.933 -10.314 -34.636 1.00 90.50 710 PHE A C 1
ATOM 5711 O O . PHE A 1 710 ? -1.448 -10.742 -33.590 1.00 90.50 710 PHE A O 1
ATOM 5718 N N . LYS A 1 711 ? -1.350 -10.533 -35.821 1.00 90.44 711 LYS A N 1
ATOM 5719 C CA . LYS A 1 711 ? -0.092 -11.274 -36.001 1.00 90.44 711 LYS A CA 1
ATOM 5720 C C . LYS A 1 711 ? 1.037 -10.361 -36.454 1.00 90.44 711 LYS A C 1
ATOM 5722 O O . LYS A 1 711 ? 0.851 -9.508 -37.324 1.00 90.44 711 LYS A O 1
ATOM 5727 N N . CYS A 1 712 ? 2.230 -10.585 -35.910 1.00 89.62 712 CYS A N 1
ATOM 5728 C CA . CYS A 1 712 ? 3.442 -9.944 -36.409 1.00 89.62 712 CYS A CA 1
ATOM 5729 C C . CYS A 1 712 ? 4.062 -10.754 -37.556 1.00 89.62 712 CYS A C 1
ATOM 5731 O O . CYS A 1 712 ? 3.968 -11.979 -37.611 1.00 89.62 712 CYS A O 1
ATOM 5733 N N . LEU A 1 713 ? 4.709 -10.062 -38.491 1.00 87.31 713 LEU A N 1
ATOM 5734 C CA . LEU A 1 713 ? 5.365 -10.668 -39.648 1.00 87.31 713 LEU A CA 1
ATOM 5735 C C . LEU A 1 713 ? 6.822 -11.020 -39.311 1.00 87.31 713 LEU A C 1
ATOM 5737 O O . LEU A 1 713 ? 7.480 -10.222 -38.644 1.00 87.31 713 LEU A O 1
ATOM 5741 N N . PRO A 1 714 ? 7.362 -12.163 -39.768 1.00 86.88 714 PRO A N 1
ATOM 5742 C CA . PRO A 1 714 ? 8.756 -12.520 -39.522 1.00 86.88 714 PRO A CA 1
ATOM 5743 C C . PRO A 1 714 ? 9.721 -11.609 -40.294 1.00 86.88 714 PRO A C 1
ATOM 5745 O O . PRO A 1 714 ? 9.454 -11.197 -41.426 1.00 86.88 714 PRO A O 1
ATOM 5748 N N . ILE A 1 715 ? 10.872 -11.329 -39.687 1.00 83.94 715 ILE A N 1
ATOM 5749 C CA . ILE A 1 715 ? 11.982 -10.601 -40.306 1.00 83.94 715 ILE A CA 1
ATOM 5750 C C . ILE A 1 715 ? 12.822 -11.591 -41.125 1.00 83.94 715 ILE A C 1
ATOM 5752 O O . ILE A 1 715 ? 13.328 -12.573 -40.588 1.00 83.94 715 ILE A O 1
ATOM 5756 N N . GLY A 1 716 ? 12.983 -11.339 -42.428 1.00 75.75 716 GLY A N 1
ATOM 5757 C CA . GLY A 1 716 ? 13.579 -12.310 -43.359 1.00 75.75 716 GLY A CA 1
ATOM 5758 C C . GLY A 1 716 ? 15.073 -12.599 -43.147 1.00 75.75 716 GLY A C 1
ATOM 5759 O O . GLY A 1 716 ? 15.467 -13.758 -43.088 1.00 75.75 716 GLY A O 1
ATOM 5760 N N . PHE A 1 717 ? 15.918 -11.567 -43.044 1.00 77.44 717 PHE A N 1
ATOM 5761 C CA . PHE A 1 717 ? 17.375 -11.713 -42.881 1.00 77.44 717 PHE A CA 1
ATOM 5762 C C . PHE A 1 717 ? 17.825 -11.047 -41.586 1.00 77.44 717 PHE A C 1
ATOM 5764 O O . PHE A 1 717 ? 17.686 -9.840 -41.475 1.00 77.44 717 PHE A O 1
ATOM 5771 N N . LYS A 1 718 ? 18.387 -11.747 -40.607 1.00 77.62 718 LYS A N 1
ATOM 5772 C CA . LYS A 1 718 ? 18.915 -11.086 -39.402 1.00 77.62 718 LYS A CA 1
ATOM 5773 C C . LYS A 1 718 ? 20.437 -11.004 -39.462 1.00 77.62 718 LYS A C 1
ATOM 5775 O O . LYS A 1 718 ? 21.086 -11.964 -39.865 1.00 77.62 718 LYS A O 1
ATOM 5780 N N . ALA A 1 719 ? 20.997 -9.861 -39.083 1.00 79.75 719 ALA A N 1
ATOM 5781 C CA . ALA A 1 719 ? 22.437 -9.676 -38.957 1.00 79.75 719 ALA A CA 1
ATOM 5782 C C . ALA A 1 719 ? 22.881 -9.942 -37.510 1.00 79.75 719 ALA A C 1
ATOM 5784 O O . ALA A 1 719 ? 22.111 -9.758 -36.569 1.00 79.75 719 ALA A O 1
ATOM 5785 N N . GLN A 1 720 ? 24.136 -10.335 -37.311 1.00 79.69 720 GLN A N 1
ATOM 5786 C CA . GLN A 1 720 ? 24.740 -10.297 -35.977 1.00 79.69 720 GLN A CA 1
ATOM 5787 C C . GLN A 1 720 ? 25.178 -8.867 -35.652 1.00 79.69 720 GLN A C 1
ATOM 5789 O O . GLN A 1 720 ? 25.513 -8.099 -36.560 1.00 79.69 720 GLN A O 1
ATOM 5794 N N . VAL A 1 721 ? 25.151 -8.498 -34.369 1.00 75.06 721 VAL A N 1
ATOM 5795 C CA . VAL A 1 721 ? 25.634 -7.186 -33.920 1.00 75.06 721 VAL A CA 1
ATOM 5796 C C . VAL A 1 721 ? 27.140 -7.106 -34.200 1.00 75.06 721 VAL A C 1
ATOM 5798 O O . VAL A 1 721 ? 27.878 -7.963 -33.713 1.00 75.06 721 VAL A O 1
ATOM 5801 N N . PRO A 1 722 ? 27.626 -6.114 -34.967 1.00 74.12 722 PRO A N 1
ATOM 5802 C CA . PRO A 1 722 ? 29.047 -6.008 -35.273 1.00 74.12 722 PRO A CA 1
ATOM 5803 C C . PRO A 1 722 ? 29.873 -5.757 -34.010 1.00 74.12 722 PRO A C 1
ATOM 5805 O O . PRO A 1 722 ? 29.585 -4.842 -33.234 1.00 74.12 722 PRO A O 1
ATOM 5808 N N . THR A 1 723 ? 30.911 -6.566 -33.808 1.00 75.38 723 THR A N 1
ATOM 5809 C CA . THR A 1 723 ? 31.840 -6.451 -32.674 1.00 75.38 723 THR A CA 1
ATOM 5810 C C . THR A 1 723 ? 32.928 -5.414 -32.900 1.00 75.38 723 THR A C 1
ATOM 5812 O O . THR A 1 723 ? 33.562 -5.000 -31.943 1.00 75.38 723 THR A O 1
ATOM 5815 N N . ASP A 1 724 ? 33.155 -4.981 -34.138 1.00 80.50 724 ASP A N 1
ATOM 5816 C CA . ASP A 1 724 ? 34.312 -4.156 -34.469 1.00 80.50 724 ASP A CA 1
ATOM 5817 C C . ASP A 1 724 ? 33.958 -2.667 -34.443 1.00 80.50 724 ASP A C 1
ATOM 5819 O O . ASP A 1 724 ? 32.989 -2.227 -35.065 1.00 80.50 724 ASP A O 1
ATOM 5823 N N . TRP A 1 725 ? 34.772 -1.870 -33.748 1.00 87.06 725 TRP A N 1
ATOM 5824 C CA . TRP A 1 725 ? 34.681 -0.412 -33.779 1.00 87.06 725 TRP A CA 1
ATOM 5825 C C . TRP A 1 725 ? 35.603 0.140 -34.862 1.00 87.06 725 TRP A C 1
ATOM 5827 O O . TRP A 1 725 ? 36.820 -0.075 -34.840 1.00 87.06 725 TRP A O 1
ATOM 5837 N N . THR A 1 726 ? 35.035 0.913 -35.782 1.00 87.69 726 THR A N 1
ATOM 5838 C CA . THR A 1 726 ? 35.766 1.556 -36.878 1.00 87.69 726 THR A CA 1
ATOM 5839 C C . THR A 1 726 ? 35.779 3.069 -36.708 1.00 87.69 726 THR A C 1
ATOM 5841 O O . THR A 1 726 ? 34.870 3.645 -36.111 1.00 87.69 726 THR A O 1
ATOM 5844 N N . TYR A 1 727 ? 36.806 3.734 -37.237 1.00 87.31 727 TYR A N 1
ATOM 5845 C CA . TYR A 1 727 ? 36.755 5.188 -37.388 1.00 87.31 727 TYR A CA 1
ATOM 5846 C C . TYR A 1 727 ? 35.685 5.554 -38.410 1.00 87.31 727 TYR A C 1
ATOM 5848 O O . TYR A 1 727 ? 35.548 4.888 -39.438 1.00 87.31 727 TYR A O 1
ATOM 5856 N N . MET A 1 728 ? 34.920 6.599 -38.115 1.00 85.88 728 MET A N 1
ATOM 5857 C CA . MET A 1 728 ? 33.901 7.075 -39.034 1.00 85.88 728 MET A CA 1
ATOM 5858 C C . MET A 1 728 ? 34.528 7.931 -40.132 1.00 85.88 728 MET A C 1
ATOM 5860 O O . MET A 1 728 ? 35.368 8.785 -39.861 1.00 85.88 728 MET A O 1
ATOM 5864 N N . GLU A 1 729 ? 34.076 7.730 -41.368 1.00 88.19 729 GLU A N 1
ATOM 5865 C CA . GLU A 1 729 ? 34.430 8.592 -42.496 1.00 88.19 729 GLU A CA 1
ATOM 5866 C C . GLU A 1 729 ? 34.156 10.075 -42.158 1.00 88.19 729 GLU A C 1
ATOM 5868 O O . GLU A 1 729 ? 33.045 10.393 -41.712 1.00 88.19 729 GLU A O 1
ATOM 5873 N N . PRO A 1 730 ? 35.103 11.009 -42.395 1.00 85.19 730 PRO A N 1
ATOM 5874 C CA . PRO A 1 730 ? 34.969 12.407 -41.970 1.00 85.19 730 PRO A CA 1
ATOM 5875 C C . PRO A 1 730 ? 33.692 13.100 -42.463 1.00 85.19 730 PRO A C 1
ATOM 5877 O O . PRO A 1 730 ? 33.075 13.880 -41.739 1.00 85.19 730 PRO A O 1
ATOM 5880 N N . TRP A 1 731 ? 33.252 12.793 -43.686 1.00 85.94 731 TRP A N 1
ATOM 5881 C CA . TRP A 1 731 ? 32.021 13.357 -44.248 1.00 85.94 731 TRP A CA 1
ATOM 5882 C C . TRP A 1 731 ? 30.758 12.822 -43.548 1.00 85.94 731 TRP A C 1
ATOM 5884 O O . TRP A 1 731 ? 29.796 13.565 -43.350 1.00 85.94 731 TRP A O 1
ATOM 5894 N N . LEU A 1 732 ? 30.761 11.545 -43.146 1.00 88.00 732 LEU A N 1
ATOM 5895 C CA . LEU A 1 732 ? 29.641 10.894 -42.465 1.00 88.00 732 LEU A CA 1
ATOM 5896 C C . LEU A 1 732 ? 29.535 11.377 -41.014 1.00 88.00 732 LEU A C 1
ATOM 5898 O O . LEU A 1 732 ? 28.441 11.678 -40.540 1.00 88.00 732 LEU A O 1
ATOM 5902 N N . ARG A 1 733 ? 30.682 11.554 -40.352 1.00 87.38 733 ARG A N 1
ATOM 5903 C CA . ARG A 1 733 ? 30.797 12.214 -39.048 1.00 87.38 733 ARG A CA 1
ATOM 5904 C C . ARG A 1 733 ? 30.164 13.609 -39.085 1.00 87.38 733 ARG A C 1
ATOM 5906 O O . ARG A 1 733 ? 29.279 13.894 -38.283 1.00 87.38 733 ARG A O 1
ATOM 5913 N N . LEU A 1 734 ? 30.543 14.451 -40.053 1.00 86.88 734 LEU A N 1
ATOM 5914 C CA . LEU A 1 734 ? 29.979 15.800 -40.212 1.00 86.88 734 LEU A CA 1
ATOM 5915 C C . LEU A 1 734 ? 28.465 15.785 -40.461 1.00 86.88 734 LEU A C 1
ATOM 5917 O O . LEU A 1 734 ? 27.748 16.630 -39.927 1.00 86.88 734 LEU A O 1
ATOM 5921 N N . LYS A 1 735 ? 27.962 14.811 -41.230 1.00 89.88 735 LYS A N 1
ATOM 5922 C CA . LYS A 1 735 ? 26.521 14.629 -41.454 1.00 89.88 735 LYS A CA 1
ATOM 5923 C C . LYS A 1 735 ? 25.775 14.373 -40.141 1.00 89.88 735 LYS A C 1
ATOM 5925 O O . LYS A 1 735 ? 24.752 15.010 -39.901 1.00 89.88 735 LYS A O 1
ATOM 5930 N N . TYR A 1 736 ? 26.274 13.465 -39.302 1.00 88.31 736 TYR A N 1
ATOM 5931 C CA . TYR A 1 736 ? 25.642 13.138 -38.020 1.00 88.31 736 TYR A CA 1
ATOM 5932 C C . TYR A 1 736 ? 25.754 14.266 -36.995 1.00 88.31 736 TYR A C 1
ATOM 5934 O O . TYR A 1 736 ? 24.777 14.557 -36.309 1.00 88.31 736 TYR A O 1
ATOM 5942 N N . MET A 1 737 ? 26.898 14.952 -36.941 1.00 86.62 737 MET A N 1
ATOM 5943 C CA . MET A 1 737 ? 27.067 16.150 -36.115 1.00 86.62 737 MET A CA 1
ATOM 5944 C C . MET A 1 737 ? 26.076 17.245 -36.522 1.00 86.62 737 MET A C 1
ATOM 5946 O O . MET A 1 737 ? 25.367 17.778 -35.677 1.00 86.62 737 MET A O 1
ATOM 5950 N N . SER A 1 738 ? 25.942 17.511 -37.826 1.00 86.00 738 SER A N 1
ATOM 5951 C CA . SER A 1 738 ? 24.982 18.493 -38.339 1.00 86.00 738 SER A CA 1
ATOM 5952 C C . SER A 1 738 ? 23.525 18.098 -38.086 1.00 86.00 738 SER A C 1
ATOM 5954 O O . SER A 1 738 ? 22.700 18.983 -37.884 1.00 86.00 738 SER A O 1
ATOM 5956 N N . GLN A 1 739 ? 23.190 16.803 -38.119 1.00 85.88 739 GLN A N 1
ATOM 5957 C CA . GLN A 1 739 ? 21.830 16.321 -37.855 1.00 85.88 739 GLN A CA 1
ATOM 5958 C C . GLN A 1 739 ? 21.374 16.617 -36.422 1.00 85.88 739 GLN A C 1
ATOM 5960 O O . GLN A 1 739 ? 20.193 16.882 -36.221 1.00 85.88 739 GLN A O 1
ATOM 5965 N N . HIS A 1 740 ? 22.299 16.573 -35.463 1.00 83.94 740 HIS A N 1
ATOM 5966 C CA . HIS A 1 740 ? 22.040 16.810 -34.040 1.00 83.94 740 HIS A CA 1
ATOM 5967 C C . HIS A 1 740 ? 22.539 18.184 -33.572 1.00 83.94 740 HIS A C 1
ATOM 5969 O O . HIS A 1 740 ? 22.802 18.373 -32.388 1.00 83.94 740 HIS A O 1
ATOM 5975 N N . GLU A 1 741 ? 22.685 19.125 -34.511 1.00 81.31 741 GLU A N 1
ATOM 5976 C CA . GLU A 1 741 ? 23.044 20.531 -34.266 1.00 81.31 741 GLU A CA 1
ATOM 5977 C C . GLU A 1 741 ? 24.372 20.742 -33.511 1.00 81.31 741 GLU A C 1
ATOM 5979 O O . GLU A 1 741 ? 24.568 21.759 -32.851 1.00 81.31 741 GLU A O 1
ATOM 5984 N N . VAL A 1 742 ? 25.318 19.807 -33.634 1.00 77.31 742 VAL A N 1
ATOM 5985 C CA . VAL A 1 742 ? 26.646 19.903 -33.013 1.00 77.31 742 VAL A CA 1
ATOM 5986 C C . VAL A 1 742 ? 27.571 20.751 -33.884 1.00 77.31 742 VAL A C 1
ATOM 5988 O O . VAL A 1 742 ? 27.787 20.421 -35.052 1.00 77.31 742 VAL A O 1
ATOM 5991 N N . ASP A 1 743 ? 28.167 21.808 -33.322 1.00 72.81 743 ASP A N 1
ATOM 5992 C CA . ASP A 1 743 ? 29.147 22.637 -34.039 1.00 72.81 743 ASP A CA 1
ATOM 5993 C C . ASP A 1 743 ? 30.508 21.912 -34.147 1.00 72.81 743 ASP A C 1
ATOM 5995 O O . ASP A 1 743 ? 31.175 21.687 -33.129 1.00 72.81 743 ASP A O 1
ATOM 5999 N N . PRO A 1 744 ? 30.984 21.571 -35.363 1.00 69.81 744 PRO A N 1
ATOM 6000 C CA . PRO A 1 744 ? 32.260 20.881 -35.551 1.00 69.81 744 PRO A CA 1
ATOM 6001 C C . PRO A 1 744 ? 33.485 21.674 -35.079 1.00 69.81 744 PRO A C 1
ATOM 6003 O O . PRO A 1 744 ? 34.540 21.083 -34.861 1.00 69.81 744 PRO A O 1
ATOM 6006 N N . ARG A 1 745 ? 33.372 23.000 -34.907 1.00 67.81 745 ARG A N 1
ATOM 6007 C CA . ARG A 1 745 ? 34.477 23.856 -34.442 1.00 67.81 745 ARG A CA 1
ATOM 6008 C C . ARG A 1 745 ? 34.880 23.580 -32.995 1.00 67.81 745 ARG A C 1
ATOM 6010 O O . ARG A 1 745 ? 36.035 23.811 -32.651 1.00 67.81 745 ARG A O 1
ATOM 6017 N N . HIS A 1 746 ? 33.962 23.071 -32.172 1.00 66.69 746 HIS A N 1
ATOM 6018 C CA . HIS A 1 746 ? 34.246 22.700 -30.784 1.00 66.69 746 HIS A CA 1
ATOM 6019 C C . HIS A 1 746 ? 34.973 21.349 -30.661 1.00 66.69 746 HIS A C 1
ATOM 6021 O O . HIS A 1 746 ? 35.610 21.097 -29.644 1.00 66.69 746 HIS A O 1
ATOM 6027 N N . TYR A 1 747 ? 34.919 20.498 -31.695 1.00 69.31 747 TYR A N 1
ATOM 6028 C CA . TYR A 1 747 ? 35.428 19.120 -31.657 1.00 69.31 747 TYR A CA 1
ATOM 6029 C C . TYR A 1 747 ? 36.299 18.796 -32.890 1.00 69.31 747 TYR A C 1
ATOM 6031 O O . TYR A 1 747 ? 35.857 18.069 -33.793 1.00 69.31 747 TYR A O 1
ATOM 6039 N N . PRO A 1 748 ? 37.526 19.352 -32.967 1.00 65.44 748 PRO A N 1
ATOM 6040 C CA . PRO A 1 748 ? 38.413 19.178 -34.114 1.00 65.44 748 PRO A CA 1
ATOM 6041 C C . PRO A 1 748 ? 38.957 17.744 -34.234 1.00 65.44 748 PRO A C 1
ATOM 6043 O O . PRO A 1 748 ? 39.173 17.051 -33.244 1.00 65.44 748 PRO A O 1
ATOM 6046 N N . ILE A 1 749 ? 39.218 17.320 -35.474 1.00 64.62 749 ILE A N 1
ATOM 6047 C CA . ILE A 1 749 ? 39.830 16.026 -35.820 1.00 64.62 749 ILE A CA 1
ATOM 6048 C C . ILE A 1 749 ? 41.292 16.028 -35.354 1.00 64.62 749 ILE A C 1
ATOM 6050 O O . ILE A 1 749 ? 42.048 16.936 -35.702 1.00 64.62 749 ILE A O 1
ATOM 6054 N N . SER A 1 750 ? 41.724 15.004 -34.615 1.00 57.34 750 SER A N 1
ATOM 6055 C CA . SER A 1 750 ? 43.048 14.948 -33.966 1.00 57.34 750 SER A CA 1
ATOM 6056 C C . SER A 1 750 ? 44.237 14.716 -34.916 1.00 57.34 750 SER A C 1
ATOM 6058 O O . SER A 1 750 ? 45.333 14.395 -34.462 1.00 57.34 750 SER A O 1
ATOM 6060 N N . ASN A 1 751 ? 44.054 14.867 -36.229 1.00 49.41 751 ASN A N 1
ATOM 6061 C CA . ASN A 1 751 ? 45.045 14.514 -37.252 1.00 49.41 751 ASN A CA 1
ATOM 6062 C C . ASN A 1 751 ? 45.691 15.731 -37.927 1.00 49.41 751 ASN A C 1
ATOM 6064 O O . ASN A 1 751 ? 45.843 15.771 -39.147 1.00 49.41 751 ASN A O 1
ATOM 6068 N N . SER A 1 752 ? 46.137 16.706 -37.141 1.00 45.28 752 SER A N 1
ATOM 6069 C CA . SER A 1 752 ? 47.132 17.672 -37.610 1.00 45.28 752 SER A CA 1
ATOM 6070 C C . SER A 1 752 ? 48.296 17.727 -36.630 1.00 45.28 752 SER A C 1
ATOM 6072 O O . SER A 1 752 ? 48.259 18.435 -35.627 1.00 45.28 752 SER A O 1
ATOM 6074 N N . THR A 1 753 ? 49.354 16.984 -36.945 1.00 45.69 753 THR A N 1
ATOM 6075 C CA . THR A 1 753 ? 50.665 17.040 -36.284 1.00 45.69 753 THR A CA 1
ATOM 6076 C C . THR A 1 753 ? 51.438 18.335 -36.550 1.00 45.69 753 THR A C 1
ATOM 6078 O O . THR A 1 753 ? 52.599 18.428 -36.171 1.00 45.69 753 THR A O 1
ATOM 6081 N N . GLU A 1 754 ? 50.834 19.371 -37.128 1.00 48.28 754 GLU A N 1
ATOM 6082 C CA . GLU A 1 754 ? 51.474 20.677 -37.271 1.00 48.28 754 GLU A CA 1
ATOM 6083 C C . GLU A 1 754 ? 50.491 21.795 -36.920 1.00 48.28 754 GLU A C 1
ATOM 6085 O O . GLU A 1 754 ? 49.422 21.922 -37.511 1.00 48.28 754 GLU A O 1
ATOM 6090 N N . ASN A 1 755 ? 50.909 22.607 -35.947 1.00 42.19 755 ASN A N 1
ATOM 6091 C CA . ASN A 1 755 ? 50.256 23.800 -35.415 1.00 42.19 755 ASN A CA 1
ATOM 6092 C C . ASN A 1 755 ? 48.951 23.555 -34.650 1.00 42.19 755 ASN A C 1
ATOM 6094 O O . ASN A 1 755 ? 47.849 23.597 -35.188 1.00 42.19 755 ASN A O 1
ATOM 6098 N N . ILE A 1 756 ? 49.115 23.429 -33.329 1.00 41.62 756 ILE A N 1
ATOM 6099 C CA . ILE A 1 756 ? 48.105 23.764 -32.321 1.00 41.62 756 ILE A CA 1
ATOM 6100 C C . ILE A 1 756 ? 47.424 25.065 -32.766 1.00 41.62 756 ILE A C 1
ATOM 6102 O O . ILE A 1 756 ? 48.030 26.139 -32.730 1.00 41.62 756 ILE A O 1
ATOM 6106 N N . SER A 1 757 ? 46.181 24.948 -33.236 1.00 36.38 757 SER A N 1
ATOM 6107 C CA . SER A 1 757 ? 45.319 26.089 -33.531 1.00 36.38 757 SER A CA 1
ATOM 6108 C C . SER A 1 757 ? 45.312 27.026 -32.316 1.00 36.38 757 SER A C 1
ATOM 6110 O O . SER A 1 757 ? 45.235 26.527 -31.188 1.00 36.38 757 SER A O 1
ATOM 6112 N N . PRO A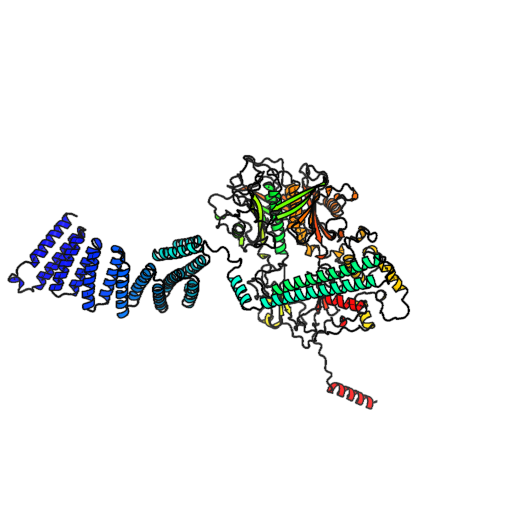 1 758 ? 45.345 28.362 -32.491 1.00 39.28 758 PRO A N 1
ATOM 6113 C CA . PRO A 1 758 ? 45.204 29.312 -31.383 1.00 39.28 758 PRO A CA 1
ATOM 6114 C C . PRO A 1 758 ? 43.981 29.016 -30.497 1.00 39.28 758 PRO A C 1
ATOM 6116 O O . PRO A 1 758 ? 44.018 29.280 -29.304 1.00 39.28 758 PRO A O 1
ATOM 6119 N N . TYR A 1 759 ? 42.960 28.362 -31.063 1.00 37.44 759 TYR A N 1
ATOM 6120 C CA . TYR A 1 759 ? 41.740 27.936 -30.380 1.00 37.44 759 TYR A CA 1
ATOM 6121 C C . TYR A 1 759 ? 41.929 26.782 -29.378 1.00 37.44 759 TYR A C 1
ATOM 6123 O O . TYR A 1 759 ? 41.176 26.686 -28.420 1.00 37.44 759 TYR A O 1
ATOM 6131 N N . ALA A 1 760 ? 42.930 25.911 -29.545 1.00 36.78 760 ALA A N 1
ATOM 6132 C CA . ALA A 1 760 ? 43.180 24.811 -28.603 1.00 36.78 760 ALA A CA 1
ATOM 6133 C C . ALA A 1 760 ? 43.854 25.295 -27.302 1.00 36.78 760 ALA A C 1
ATOM 6135 O O . ALA A 1 760 ? 43.646 24.707 -26.245 1.00 36.78 760 ALA A O 1
ATOM 6136 N N . LYS A 1 761 ? 44.590 26.416 -27.357 1.00 34.69 761 LYS A N 1
ATOM 6137 C CA . LYS A 1 761 ? 45.076 27.120 -26.156 1.00 34.69 761 LYS A CA 1
ATOM 6138 C C . LYS A 1 761 ? 43.956 27.850 -25.413 1.00 34.69 761 LYS A C 1
ATOM 6140 O O . LYS A 1 761 ? 44.044 28.003 -24.198 1.00 34.69 761 LYS A O 1
ATOM 6145 N N . ASP A 1 762 ? 42.903 28.255 -26.121 1.00 39.28 762 ASP A N 1
ATOM 6146 C CA . ASP A 1 762 ? 41.715 28.830 -25.492 1.00 39.28 762 ASP A CA 1
ATOM 6147 C C . ASP A 1 762 ? 40.888 27.762 -24.761 1.00 39.28 762 ASP A C 1
ATOM 6149 O O . ASP A 1 762 ? 40.315 28.076 -23.728 1.00 39.28 762 ASP A O 1
ATOM 6153 N N . VAL A 1 763 ? 40.905 26.491 -25.189 1.00 42.62 763 VAL A N 1
ATOM 6154 C CA . VAL A 1 763 ? 40.225 25.384 -24.479 1.00 42.62 763 VAL A CA 1
ATOM 6155 C C . VAL A 1 763 ? 40.897 25.064 -23.132 1.00 42.62 763 VAL A C 1
ATOM 6157 O O . VAL A 1 763 ? 40.201 24.965 -22.124 1.00 42.62 763 VAL A O 1
ATOM 6160 N N . GLU A 1 764 ? 42.235 25.030 -23.058 1.00 34.84 764 GLU A N 1
ATOM 6161 C CA . GLU A 1 764 ? 42.969 24.931 -21.774 1.00 34.84 764 GLU A CA 1
ATOM 6162 C C . GLU A 1 764 ? 42.786 26.186 -20.889 1.00 34.84 764 GLU A C 1
ATOM 6164 O O . GLU A 1 764 ? 42.821 26.112 -19.658 1.00 34.84 764 GLU A O 1
ATOM 6169 N N . ALA A 1 765 ? 42.550 27.361 -21.488 1.00 36.78 765 ALA A N 1
ATOM 6170 C CA . ALA A 1 765 ? 42.181 28.574 -20.752 1.00 36.78 765 ALA A CA 1
ATOM 6171 C C . ALA A 1 765 ? 40.705 28.571 -20.296 1.00 36.78 765 ALA A C 1
ATOM 6173 O O . ALA A 1 765 ? 40.374 29.174 -19.273 1.00 36.78 765 ALA A O 1
ATOM 6174 N N . GLN A 1 766 ? 39.827 27.864 -21.008 1.00 43.47 766 GLN A N 1
ATOM 6175 C CA . GLN A 1 766 ? 38.394 27.742 -20.736 1.00 43.47 766 GLN A CA 1
ATOM 6176 C C . GLN A 1 766 ? 38.097 26.675 -19.669 1.00 43.47 766 GLN A C 1
ATOM 6178 O O . GLN A 1 766 ? 37.165 26.855 -18.884 1.00 43.47 766 GLN A O 1
ATOM 6183 N N . GLU A 1 767 ? 38.960 25.663 -19.512 1.00 42.16 767 GLU A N 1
ATOM 6184 C CA . GLU A 1 767 ? 38.968 24.764 -18.344 1.00 42.16 767 GLU A CA 1
ATOM 6185 C C . GLU A 1 767 ? 39.163 25.522 -17.014 1.00 42.16 767 GLU A C 1
ATOM 6187 O O . GLU A 1 767 ? 38.633 25.109 -15.977 1.00 42.16 767 GLU A O 1
ATOM 6192 N N . ARG A 1 768 ? 39.839 26.685 -17.037 1.00 40.94 768 ARG A N 1
ATOM 6193 C CA . ARG A 1 768 ? 39.997 27.582 -15.872 1.00 40.94 768 ARG A CA 1
ATOM 6194 C C . ARG A 1 768 ? 38.797 28.498 -15.611 1.00 40.94 768 ARG A C 1
ATOM 6196 O O . ARG A 1 768 ? 38.735 29.096 -14.539 1.00 40.94 768 ARG A O 1
ATOM 6203 N N . SER A 1 769 ? 37.835 28.606 -16.531 1.00 48.88 769 SER A N 1
ATOM 6204 C CA . SER A 1 769 ? 36.592 29.361 -16.319 1.00 48.88 769 SER A CA 1
ATOM 6205 C C . SER A 1 769 ? 35.369 28.542 -16.733 1.00 48.88 769 SER A C 1
ATOM 6207 O O . SER A 1 769 ? 34.620 28.911 -17.639 1.00 48.88 769 SER A O 1
ATOM 6209 N N . PHE A 1 770 ? 35.154 27.411 -16.070 1.00 56.97 770 PHE A N 1
ATOM 6210 C CA . PHE A 1 770 ? 33.892 26.694 -16.203 1.00 56.97 770 PHE A CA 1
ATOM 6211 C C . PHE A 1 770 ? 32.754 27.592 -15.705 1.00 56.97 770 PHE A C 1
ATOM 6213 O O . PHE A 1 770 ? 32.686 27.906 -14.517 1.00 56.97 770 PHE A O 1
ATOM 6220 N N . ARG A 1 771 ? 31.907 28.058 -16.630 1.00 59.59 771 ARG A N 1
ATOM 6221 C CA . ARG A 1 771 ? 30.750 28.897 -16.315 1.00 59.59 771 ARG A CA 1
ATOM 6222 C C . ARG A 1 771 ? 29.476 28.052 -16.342 1.00 59.59 771 ARG A C 1
ATOM 6224 O O . ARG A 1 771 ? 29.309 27.249 -17.258 1.00 59.59 771 ARG A O 1
ATOM 6231 N N . PRO A 1 772 ? 28.566 28.263 -15.386 1.00 60.88 772 PRO A N 1
ATOM 6232 C CA . PRO A 1 772 ? 27.290 27.566 -15.336 1.00 60.88 772 PRO A CA 1
ATOM 6233 C C . PRO A 1 772 ? 26.464 27.875 -16.596 1.00 60.88 772 PRO A C 1
ATOM 6235 O O . PRO A 1 772 ? 26.531 29.002 -17.103 1.00 60.88 772 PRO A O 1
ATOM 6238 N N . PRO A 1 773 ? 25.638 26.930 -17.091 1.00 59.53 773 PRO A N 1
ATOM 6239 C CA . PRO A 1 773 ? 24.842 27.107 -18.313 1.00 59.53 773 PRO A CA 1
ATOM 6240 C C . PRO A 1 773 ? 23.980 28.382 -18.325 1.00 59.53 773 PRO A C 1
ATOM 6242 O O . PRO A 1 773 ? 23.713 28.969 -19.370 1.00 59.53 773 PRO A O 1
ATOM 6245 N N . HIS A 1 774 ? 23.577 28.858 -17.146 1.00 56.28 774 HIS A N 1
ATOM 6246 C CA . HIS A 1 774 ? 22.781 30.070 -16.952 1.00 56.28 774 HIS A CA 1
ATOM 6247 C C . HIS A 1 774 ? 23.528 31.378 -17.207 1.00 56.28 774 HIS A C 1
ATOM 6249 O O . HIS A 1 774 ? 22.916 32.355 -17.651 1.00 56.28 774 HIS A O 1
ATOM 6255 N N . ALA A 1 775 ? 24.842 31.392 -16.977 1.00 50.72 775 ALA A N 1
ATOM 6256 C CA . ALA A 1 775 ? 25.705 32.541 -17.234 1.00 50.72 775 ALA A CA 1
ATOM 6257 C C . ALA A 1 775 ? 25.951 32.768 -18.739 1.00 50.72 775 ALA A C 1
ATOM 6259 O O . ALA A 1 775 ? 26.501 33.798 -19.127 1.00 50.72 775 ALA A O 1
ATOM 6260 N N . LEU A 1 776 ? 25.505 31.839 -19.592 1.00 53.97 776 LEU A N 1
ATOM 6261 C CA . LEU A 1 776 ? 25.635 31.872 -21.050 1.00 53.97 776 LEU A CA 1
ATOM 6262 C C . LEU A 1 776 ? 24.375 32.417 -21.742 1.00 53.97 776 LEU A C 1
ATOM 6264 O O . LEU A 1 776 ? 24.145 32.162 -22.918 1.00 53.97 776 LEU A O 1
ATOM 6268 N N . ARG A 1 777 ? 23.554 33.199 -21.024 1.00 49.59 777 ARG A N 1
ATOM 6269 C CA . ARG A 1 777 ? 22.262 33.762 -21.477 1.00 49.59 777 ARG A CA 1
ATOM 6270 C C . ARG A 1 777 ? 22.296 34.491 -22.834 1.00 49.59 777 ARG A C 1
ATOM 6272 O O . ARG A 1 777 ? 21.239 34.670 -23.427 1.00 49.59 777 ARG A O 1
ATOM 6279 N N . ASN A 1 778 ? 23.478 34.906 -23.294 1.00 46.75 778 ASN A N 1
ATOM 6280 C CA . ASN A 1 778 ? 23.696 35.644 -24.541 1.00 46.75 778 ASN A CA 1
ATOM 6281 C C . ASN A 1 778 ? 24.287 34.790 -25.680 1.00 46.75 778 ASN A C 1
ATOM 6283 O O . ASN A 1 778 ? 24.473 35.307 -26.779 1.00 46.75 778 ASN A O 1
ATOM 6287 N N . GLU A 1 779 ? 24.591 33.513 -25.443 1.00 56.41 779 GLU A N 1
ATOM 6288 C CA . GLU A 1 779 ? 25.073 32.584 -26.466 1.00 56.41 779 GLU A CA 1
ATOM 6289 C C . GLU A 1 779 ? 23.903 31.716 -26.948 1.00 56.41 779 GLU A C 1
ATOM 6291 O O . GLU A 1 779 ? 23.237 31.049 -26.156 1.00 56.41 779 GLU A O 1
ATOM 6296 N N . SER A 1 780 ? 23.635 31.721 -28.256 1.00 59.81 780 SER A N 1
ATOM 6297 C CA . SER A 1 780 ? 22.699 30.789 -28.891 1.00 59.81 780 SER A CA 1
ATOM 6298 C C . SER A 1 780 ? 23.330 29.395 -28.931 1.00 59.81 780 SER A C 1
ATOM 6300 O O . SER A 1 780 ? 23.891 28.985 -29.947 1.00 59.81 780 SER A O 1
ATOM 6302 N N . LEU A 1 781 ? 23.316 28.708 -27.794 1.00 64.69 781 LEU A N 1
ATOM 6303 C CA . LEU A 1 781 ? 23.780 27.329 -27.685 1.00 64.69 781 LEU A CA 1
ATOM 6304 C C . LEU A 1 781 ? 22.798 26.393 -28.388 1.00 64.69 781 LEU A C 1
ATOM 6306 O O . LEU A 1 781 ? 21.583 26.560 -28.267 1.00 64.69 781 LEU A O 1
ATOM 6310 N N . SER A 1 782 ? 23.338 25.408 -29.108 1.00 72.62 782 SER A N 1
ATOM 6311 C CA . SER A 1 782 ? 22.544 24.291 -29.615 1.00 72.62 782 SER A CA 1
ATOM 6312 C C . SER A 1 782 ? 21.927 23.522 -28.443 1.00 72.62 782 SER A C 1
ATOM 6314 O O . SER A 1 782 ? 22.457 23.534 -27.325 1.00 72.62 782 SER A O 1
ATOM 6316 N N . THR A 1 783 ? 20.819 22.817 -28.682 1.00 76.44 783 THR A N 1
ATOM 6317 C CA . THR A 1 783 ? 20.209 21.960 -27.652 1.00 76.44 783 THR A CA 1
ATOM 6318 C C . THR A 1 783 ? 21.200 20.907 -27.148 1.00 76.44 783 THR A C 1
ATOM 6320 O O . THR A 1 783 ? 21.241 20.629 -25.951 1.00 76.44 783 THR A O 1
ATOM 6323 N N . PHE A 1 784 ? 22.050 20.370 -28.031 1.00 79.19 784 PHE A N 1
ATOM 6324 C CA . PHE A 1 784 ? 23.110 19.433 -27.661 1.00 79.19 784 PHE A CA 1
ATOM 6325 C C . PHE A 1 784 ? 24.123 20.052 -26.691 1.00 79.19 784 PHE A C 1
ATOM 6327 O O . PHE A 1 784 ? 24.349 19.500 -25.615 1.00 79.19 784 PHE A O 1
ATOM 6334 N N . ASP A 1 785 ? 24.699 21.205 -27.044 1.00 74.75 785 ASP A N 1
ATOM 6335 C CA . ASP A 1 785 ? 25.732 21.849 -26.228 1.00 74.75 785 ASP A CA 1
ATOM 6336 C C . ASP A 1 785 ? 25.172 22.308 -24.876 1.00 74.75 785 ASP A C 1
ATOM 6338 O O . ASP A 1 785 ? 25.866 22.250 -23.861 1.00 74.75 785 ASP A O 1
ATOM 6342 N N . TYR A 1 786 ? 23.906 22.737 -24.843 1.00 79.12 786 TYR A N 1
ATOM 6343 C CA . TYR A 1 786 ? 23.228 23.096 -23.601 1.00 79.12 786 TYR A CA 1
ATOM 6344 C C . TYR A 1 786 ? 23.073 21.892 -22.664 1.00 79.12 786 TYR A C 1
ATOM 6346 O O . TYR A 1 786 ? 23.476 21.976 -21.503 1.00 79.12 786 TYR A O 1
ATOM 6354 N N . VAL A 1 787 ? 22.541 20.770 -23.163 1.00 83.44 787 VAL A N 1
ATOM 6355 C CA . VAL A 1 787 ? 22.330 19.552 -22.361 1.00 83.44 787 VAL A CA 1
ATOM 6356 C C . VAL A 1 787 ? 23.662 18.967 -21.891 1.00 83.44 787 VAL A C 1
ATOM 6358 O O . VAL A 1 787 ? 23.801 18.661 -20.710 1.00 83.44 787 VAL A O 1
ATOM 6361 N N . ALA A 1 788 ? 24.665 18.878 -22.770 1.00 79.88 788 ALA A N 1
ATOM 6362 C CA . ALA A 1 788 ? 25.989 18.375 -22.408 1.00 79.88 788 ALA A CA 1
ATOM 6363 C C . ALA A 1 788 ? 26.623 19.206 -21.278 1.00 79.88 788 ALA A C 1
ATOM 6365 O O . ALA A 1 788 ? 27.080 18.650 -20.279 1.00 79.88 788 ALA A O 1
ATOM 6366 N N . ARG A 1 789 ? 26.571 20.543 -21.381 1.00 78.62 789 ARG A N 1
ATOM 6367 C CA . ARG A 1 789 ? 27.069 21.445 -20.328 1.00 78.62 789 ARG A CA 1
ATOM 6368 C C . ARG A 1 789 ? 26.247 21.366 -19.045 1.00 78.62 789 ARG A C 1
ATOM 6370 O O . ARG A 1 789 ? 26.809 21.542 -17.969 1.00 78.62 789 ARG A O 1
ATOM 6377 N N . LEU A 1 790 ? 24.937 21.135 -19.133 1.00 83.44 790 LEU A N 1
ATOM 6378 C CA . LEU A 1 790 ? 24.066 20.985 -17.965 1.00 83.44 790 LEU A CA 1
ATOM 6379 C C . LEU A 1 790 ? 24.417 19.728 -17.161 1.00 83.44 790 LEU A C 1
ATOM 6381 O O . LEU A 1 790 ? 24.562 19.815 -15.945 1.00 83.44 790 LEU A O 1
ATOM 6385 N N . ILE A 1 791 ? 24.596 18.591 -17.835 1.00 85.56 791 ILE A N 1
ATOM 6386 C CA . ILE A 1 791 ? 24.978 17.323 -17.198 1.00 85.56 791 ILE A CA 1
ATOM 6387 C C . ILE A 1 791 ? 26.404 17.398 -16.644 1.00 85.56 791 ILE A C 1
ATOM 6389 O O . ILE A 1 791 ? 26.652 16.987 -15.511 1.00 85.56 791 ILE A O 1
ATOM 6393 N N . GLU A 1 792 ? 27.337 18.001 -17.385 1.00 83.00 792 GLU A N 1
ATOM 6394 C CA . GLU A 1 792 ? 28.688 18.254 -16.878 1.00 83.00 792 GLU A CA 1
ATOM 6395 C C . GLU A 1 792 ? 28.659 19.162 -15.638 1.00 83.00 792 GLU A C 1
ATOM 6397 O O . GLU A 1 792 ? 29.349 18.902 -14.652 1.00 83.00 792 GLU A O 1
ATOM 6402 N N . PHE A 1 793 ? 27.827 20.207 -15.650 1.00 83.62 793 PHE A N 1
ATOM 6403 C CA . PHE A 1 793 ? 27.640 21.103 -14.510 1.00 83.62 793 PHE A CA 1
ATOM 6404 C C . PHE A 1 793 ? 27.062 20.369 -13.298 1.00 83.62 793 PHE A C 1
ATOM 6406 O O . PHE A 1 793 ? 27.605 20.501 -12.201 1.00 83.62 793 PHE A O 1
ATOM 6413 N N . TYR A 1 794 ? 26.035 19.542 -13.501 1.00 87.44 794 TYR A N 1
ATOM 6414 C CA . TYR A 1 794 ? 25.475 18.674 -12.467 1.00 87.44 794 TYR A CA 1
ATOM 6415 C C . TYR A 1 794 ? 26.553 17.788 -11.824 1.00 87.44 794 TYR A C 1
ATOM 6417 O O . TYR A 1 794 ? 26.681 17.787 -10.601 1.00 87.44 794 TYR A O 1
ATOM 6425 N N . ALA A 1 795 ? 27.369 17.108 -12.639 1.00 84.81 795 ALA A N 1
ATOM 6426 C CA . ALA A 1 795 ? 28.411 16.190 -12.175 1.00 84.81 795 ALA A CA 1
ATOM 6427 C C . ALA A 1 795 ? 29.614 16.895 -11.522 1.00 84.81 795 ALA A C 1
ATOM 6429 O O . ALA A 1 795 ? 30.307 16.314 -10.684 1.00 84.81 795 ALA A O 1
ATOM 6430 N N . LYS A 1 796 ? 29.900 18.140 -11.917 1.00 84.62 796 LYS A N 1
ATOM 6431 C CA . LYS A 1 796 ? 31.056 18.894 -11.422 1.00 84.62 796 LYS A CA 1
ATOM 6432 C C . LYS A 1 796 ? 30.795 19.553 -10.075 1.00 84.62 796 LYS A C 1
ATOM 6434 O O . LYS A 1 796 ? 31.744 19.690 -9.307 1.00 84.62 796 LYS A O 1
ATOM 6439 N N . VAL A 1 797 ? 29.569 19.983 -9.775 1.00 85.31 797 VAL A N 1
ATOM 6440 C CA . VAL A 1 797 ? 29.241 20.635 -8.495 1.00 85.31 797 VAL A CA 1
ATOM 6441 C C . VAL A 1 797 ? 29.166 19.598 -7.373 1.00 85.31 797 VAL A C 1
ATOM 6443 O O . VAL A 1 797 ? 28.394 18.652 -7.428 1.00 85.31 797 VAL A O 1
ATOM 6446 N N . ASN A 1 798 ? 29.967 19.814 -6.332 1.00 86.38 798 ASN A N 1
ATOM 6447 C CA . ASN A 1 798 ? 30.143 18.942 -5.179 1.00 86.38 798 ASN A CA 1
ATOM 6448 C C . ASN A 1 798 ? 30.141 19.764 -3.874 1.00 86.38 798 ASN A C 1
ATOM 6450 O O . ASN A 1 798 ? 30.400 20.972 -3.890 1.00 86.38 798 ASN A O 1
ATOM 6454 N N . PRO A 1 799 ? 29.957 19.126 -2.703 1.00 85.00 799 PRO A N 1
ATOM 6455 C CA . PRO A 1 799 ? 29.899 19.837 -1.419 1.00 85.00 799 PRO A CA 1
ATOM 6456 C C . PRO A 1 799 ? 31.173 20.633 -1.095 1.00 85.00 799 PRO A C 1
ATOM 6458 O O . PRO A 1 799 ? 31.124 21.669 -0.437 1.00 85.00 799 PRO A O 1
ATOM 6461 N N . GLU A 1 800 ? 32.324 20.161 -1.579 1.00 83.75 800 GLU A N 1
ATOM 6462 C CA . GLU A 1 800 ? 33.636 20.774 -1.344 1.00 83.75 800 GLU A CA 1
ATOM 6463 C C . GLU A 1 800 ? 33.877 22.015 -2.215 1.00 83.75 800 GLU A C 1
ATOM 6465 O O . GLU A 1 800 ? 34.534 22.959 -1.777 1.00 83.75 800 GLU A O 1
ATOM 6470 N N . ASN A 1 801 ? 33.348 22.033 -3.443 1.00 84.06 801 ASN A N 1
ATOM 6471 C CA . ASN A 1 801 ? 33.632 23.091 -4.414 1.00 84.06 801 ASN A CA 1
ATOM 6472 C C . ASN A 1 801 ? 32.520 24.135 -4.523 1.00 84.06 801 ASN A C 1
ATOM 6474 O O . ASN A 1 801 ? 32.781 25.228 -5.023 1.00 84.06 801 ASN A O 1
ATOM 6478 N N . CYS A 1 802 ? 31.322 23.852 -4.010 1.00 82.31 802 CYS A N 1
ATOM 6479 C CA . CYS A 1 802 ? 30.220 24.793 -4.097 1.00 82.31 802 CYS A CA 1
ATOM 6480 C C . CYS A 1 802 ? 30.533 26.141 -3.411 1.00 82.31 802 CYS A C 1
ATOM 6482 O O . CYS A 1 802 ? 30.151 27.199 -3.899 1.00 82.31 802 CYS A O 1
ATOM 6484 N N . LYS A 1 803 ? 31.286 26.120 -2.303 1.00 77.88 803 LYS A N 1
ATOM 6485 C CA . LYS A 1 803 ? 31.671 27.332 -1.551 1.00 77.88 803 LYS A CA 1
ATOM 6486 C C . LYS A 1 803 ? 32.911 28.037 -2.099 1.00 77.88 803 LYS A C 1
ATOM 6488 O O . LYS A 1 803 ? 33.375 29.015 -1.515 1.00 77.88 803 LYS A O 1
ATOM 6493 N N . SER A 1 804 ? 33.503 27.510 -3.167 1.00 76.31 804 SER A N 1
ATOM 6494 C CA . SER A 1 804 ? 34.648 28.151 -3.804 1.00 76.31 804 SER A CA 1
ATOM 6495 C C . SER A 1 804 ? 34.207 29.412 -4.549 1.00 76.31 804 SER A C 1
ATOM 6497 O O . SER A 1 804 ? 33.054 29.544 -4.949 1.00 76.31 804 SER A O 1
ATOM 6499 N N . SER A 1 805 ? 35.139 30.327 -4.820 1.00 65.88 805 SER A N 1
ATOM 6500 C CA . SER A 1 805 ? 34.883 31.522 -5.639 1.00 65.88 805 SER A CA 1
ATOM 6501 C C . SER A 1 805 ? 34.492 31.217 -7.096 1.00 65.88 805 SER A C 1
ATOM 6503 O O . SER A 1 805 ? 34.353 32.146 -7.889 1.00 65.88 805 SER A O 1
ATOM 6505 N N . LEU A 1 806 ? 34.393 29.936 -7.473 1.00 69.12 806 LEU A N 1
ATOM 6506 C CA . LEU A 1 806 ? 34.045 29.487 -8.817 1.00 69.12 806 LEU A CA 1
ATOM 6507 C C . LEU A 1 806 ? 32.547 29.644 -9.116 1.00 69.12 806 LEU A C 1
ATOM 6509 O O . LEU A 1 806 ? 32.203 29.837 -10.279 1.00 69.12 806 LEU A O 1
ATOM 6513 N N . PHE A 1 807 ? 31.675 29.597 -8.102 1.00 76.44 807 PHE A N 1
ATOM 6514 C CA . PHE A 1 807 ? 30.219 29.639 -8.276 1.00 76.44 807 PHE A CA 1
ATOM 6515 C C . PHE A 1 807 ? 29.579 30.736 -7.420 1.00 76.44 807 PHE A C 1
ATOM 6517 O O . PHE A 1 807 ? 29.973 30.955 -6.275 1.00 76.44 807 PHE A O 1
ATOM 6524 N N . ARG A 1 808 ? 28.586 31.440 -7.974 1.00 77.25 808 ARG A N 1
ATOM 6525 C CA . ARG A 1 808 ? 27.710 32.350 -7.217 1.00 77.25 808 ARG A CA 1
ATOM 6526 C C . ARG A 1 808 ? 26.497 31.590 -6.684 1.00 77.25 808 ARG A C 1
ATOM 6528 O O . ARG A 1 808 ? 26.125 30.559 -7.228 1.00 77.25 808 ARG A O 1
ATOM 6535 N N . GLU A 1 809 ? 25.815 32.129 -5.677 1.00 76.38 809 GLU A N 1
ATOM 6536 C CA . GLU A 1 809 ? 24.586 31.507 -5.151 1.00 76.38 809 GLU A CA 1
ATOM 6537 C C . GLU A 1 809 ? 23.502 31.323 -6.227 1.00 76.38 809 GLU A C 1
ATOM 6539 O O . GLU A 1 809 ? 22.831 30.297 -6.268 1.00 76.38 809 GLU A O 1
ATOM 6544 N N . GLU A 1 810 ? 23.375 32.283 -7.146 1.00 80.38 810 GLU A N 1
ATOM 6545 C CA . GLU A 1 810 ? 22.431 32.219 -8.271 1.00 80.38 810 GLU A CA 1
ATOM 6546 C C . GLU A 1 810 ? 22.789 31.132 -9.294 1.00 80.38 810 GLU A C 1
ATOM 6548 O O . GLU A 1 810 ? 21.908 30.596 -9.962 1.00 80.38 810 GLU A O 1
ATOM 6553 N N . ASP A 1 811 ? 24.075 30.797 -9.410 1.00 81.12 811 ASP A N 1
ATOM 6554 C CA . ASP A 1 811 ? 24.570 29.803 -10.360 1.00 81.12 811 ASP A CA 1
ATOM 6555 C C . ASP A 1 811 ? 24.210 28.375 -9.939 1.00 81.12 811 ASP A C 1
ATOM 6557 O O . ASP A 1 811 ? 24.107 27.481 -10.775 1.00 81.12 811 ASP A O 1
ATOM 6561 N N . LEU A 1 812 ? 24.003 28.168 -8.639 1.00 85.69 812 LEU A N 1
ATOM 6562 C CA . LEU A 1 812 ? 23.657 26.885 -8.029 1.00 85.69 812 LEU A CA 1
ATOM 6563 C C . LEU A 1 812 ? 22.161 26.572 -8.139 1.00 85.69 812 LEU A C 1
ATOM 6565 O O . LEU A 1 812 ? 21.696 25.600 -7.550 1.00 85.69 812 LEU A O 1
ATOM 6569 N N . ILE A 1 813 ? 21.413 27.392 -8.878 1.00 88.12 813 ILE A N 1
ATOM 6570 C CA . ILE A 1 813 ? 19.999 27.209 -9.185 1.00 88.12 813 ILE A CA 1
ATOM 6571 C C . ILE A 1 813 ? 19.876 26.993 -10.697 1.00 88.12 813 ILE A C 1
ATOM 6573 O O . ILE A 1 813 ? 20.166 27.882 -11.499 1.00 88.12 813 ILE A O 1
ATOM 6577 N N . MET A 1 814 ? 19.433 25.801 -11.092 1.00 86.81 814 MET A N 1
ATOM 6578 C CA . MET A 1 814 ? 19.150 25.467 -12.487 1.00 86.81 814 MET A CA 1
ATOM 6579 C C . MET A 1 814 ? 17.856 26.137 -12.971 1.00 86.81 814 MET A C 1
ATOM 6581 O O . MET A 1 814 ? 17.104 26.744 -12.208 1.00 86.81 814 MET A O 1
ATOM 6585 N N . ARG A 1 815 ? 17.569 26.056 -14.274 1.00 85.31 815 ARG A N 1
ATOM 6586 C CA . ARG A 1 815 ? 16.339 26.605 -14.858 1.00 85.31 815 ARG A CA 1
ATOM 6587 C C . ARG A 1 815 ? 15.201 25.669 -14.484 1.00 85.31 815 ARG A C 1
ATOM 6589 O O . ARG A 1 815 ? 15.393 24.478 -14.252 1.00 85.31 815 ARG A O 1
ATOM 6596 N N . GLY A 1 816 ? 13.995 26.228 -14.445 1.00 83.81 816 GLY A N 1
ATOM 6597 C CA . GLY A 1 816 ? 12.795 25.455 -14.148 1.00 83.81 816 GLY A CA 1
ATOM 6598 C C . GLY A 1 816 ? 12.546 24.320 -15.146 1.00 83.81 816 GLY A C 1
ATOM 6599 O O . GLY A 1 816 ? 12.044 23.285 -14.738 1.00 83.81 816 GLY A O 1
ATOM 6600 N N . ASP A 1 817 ? 12.948 24.464 -16.410 1.00 86.19 817 ASP A N 1
ATOM 6601 C CA . ASP A 1 817 ? 12.773 23.451 -17.463 1.00 86.19 817 ASP A CA 1
ATOM 6602 C C . ASP A 1 817 ? 13.608 22.173 -17.247 1.00 86.19 817 ASP A C 1
ATOM 6604 O O . ASP A 1 817 ? 13.261 21.120 -17.783 1.00 86.19 817 ASP A O 1
ATOM 6608 N N . ALA A 1 818 ? 14.661 22.230 -16.425 1.00 88.31 818 ALA A N 1
ATOM 6609 C CA . ALA A 1 818 ? 15.456 21.067 -16.032 1.00 88.31 818 ALA A CA 1
ATOM 6610 C C . ALA A 1 818 ? 14.710 20.126 -15.068 1.00 88.31 818 ALA A C 1
ATOM 6612 O O . ALA A 1 818 ? 15.096 18.970 -14.937 1.00 88.31 818 ALA A O 1
ATOM 6613 N N . ARG A 1 819 ? 13.629 20.586 -14.413 1.00 90.50 819 ARG A N 1
ATOM 6614 C CA . ARG A 1 819 ? 12.793 19.760 -13.513 1.00 90.50 819 ARG A CA 1
ATOM 6615 C C . ARG A 1 819 ? 11.635 19.055 -14.228 1.00 90.50 819 ARG A C 1
ATOM 6617 O O . ARG A 1 819 ? 10.735 18.542 -13.564 1.00 90.50 819 ARG A O 1
ATOM 6624 N N . PHE A 1 820 ? 11.582 19.114 -15.557 1.00 91.19 820 PHE A N 1
ATOM 6625 C CA . PHE A 1 820 ? 10.463 18.576 -16.328 1.00 91.19 820 PHE A CA 1
ATOM 6626 C C . PHE A 1 820 ? 10.135 17.125 -15.925 1.00 91.19 820 PHE A C 1
ATOM 6628 O O . PHE A 1 820 ? 11.032 16.311 -15.735 1.00 91.19 820 PHE A O 1
ATOM 6635 N N . GLY A 1 821 ? 8.845 16.813 -15.766 1.00 86.88 821 GLY A N 1
ATOM 6636 C CA . GLY A 1 821 ? 8.375 15.495 -15.315 1.00 86.88 821 GLY A CA 1
ATOM 6637 C C . GLY A 1 821 ? 8.359 15.284 -13.794 1.00 86.88 821 GLY A C 1
ATOM 6638 O O . GLY A 1 821 ? 7.733 14.332 -13.332 1.00 86.88 821 GLY A O 1
ATOM 6639 N N . ALA A 1 822 ? 8.947 16.183 -12.994 1.00 89.25 822 ALA A N 1
ATOM 6640 C CA . ALA A 1 822 ? 8.959 16.049 -11.532 1.00 89.25 822 ALA A CA 1
ATOM 6641 C C . ALA A 1 822 ? 7.559 16.043 -10.899 1.00 89.25 822 ALA A C 1
ATOM 6643 O O . ALA A 1 822 ? 7.346 15.398 -9.877 1.00 89.25 822 ALA A O 1
ATOM 6644 N N . GLU A 1 823 ? 6.600 16.738 -11.513 1.00 89.38 823 GLU A N 1
ATOM 6645 C CA . GLU A 1 823 ? 5.217 16.820 -11.027 1.00 89.38 823 GLU A CA 1
ATOM 6646 C C . GLU A 1 823 ? 4.496 15.467 -11.109 1.00 89.38 823 GLU A C 1
ATOM 6648 O O . GLU A 1 823 ? 3.649 15.174 -10.267 1.00 89.38 823 GLU A O 1
ATOM 6653 N N . GLU A 1 824 ? 4.865 14.632 -12.084 1.00 85.50 824 GLU A N 1
ATOM 6654 C CA . GLU A 1 824 ? 4.317 13.288 -12.271 1.00 85.50 824 GLU A CA 1
ATOM 6655 C C . GLU A 1 824 ? 5.127 12.242 -11.496 1.00 85.50 824 GLU A C 1
ATOM 6657 O O . GLU A 1 824 ? 4.552 11.416 -10.787 1.00 85.50 824 GLU A O 1
ATOM 6662 N N . GLN A 1 825 ? 6.462 12.291 -11.583 1.00 85.38 825 GLN A N 1
ATOM 6663 C CA . GLN A 1 825 ? 7.337 11.292 -10.960 1.00 85.38 825 GLN A CA 1
ATOM 6664 C C . GLN A 1 825 ? 7.379 11.399 -9.430 1.00 85.38 825 GLN A C 1
ATOM 6666 O O . GLN A 1 825 ? 7.398 10.371 -8.754 1.00 85.38 825 GLN A O 1
ATOM 6671 N N . PHE A 1 826 ? 7.343 12.621 -8.880 1.00 88.50 826 PHE A N 1
ATOM 6672 C CA . PHE A 1 826 ? 7.344 12.877 -7.434 1.00 88.50 826 PHE A CA 1
ATOM 6673 C C . PHE A 1 826 ? 5.968 13.279 -6.881 1.00 88.50 826 PHE A C 1
ATOM 6675 O O . PHE A 1 826 ? 5.853 13.925 -5.832 1.00 88.50 826 PHE A O 1
ATOM 6682 N N . GLU A 1 827 ? 4.888 12.923 -7.581 1.00 87.88 827 GLU A N 1
ATOM 6683 C CA . GLU A 1 827 ? 3.524 13.259 -7.164 1.00 87.88 827 GLU A CA 1
ATOM 6684 C C . GLU A 1 827 ? 3.196 12.685 -5.768 1.00 87.88 827 GLU A C 1
ATOM 6686 O O . GLU A 1 827 ? 2.462 13.289 -4.980 1.00 87.88 827 GLU A O 1
ATOM 6691 N N . ASN A 1 828 ? 3.743 11.510 -5.441 1.00 85.06 828 ASN A N 1
ATOM 6692 C CA . ASN A 1 828 ? 3.502 10.818 -4.176 1.00 85.06 828 ASN A CA 1
ATOM 6693 C C . ASN A 1 828 ? 4.193 11.509 -2.992 1.00 85.06 828 ASN A C 1
ATOM 6695 O O . ASN A 1 828 ? 3.566 11.704 -1.950 1.00 85.06 828 ASN A O 1
ATOM 6699 N N . GLU A 1 829 ? 5.443 11.928 -3.168 1.00 89.19 829 GLU A N 1
ATOM 6700 C CA . GLU A 1 829 ? 6.229 12.717 -2.218 1.00 89.19 829 GLU A CA 1
ATOM 6701 C C . GLU A 1 829 ? 5.537 14.061 -1.953 1.00 89.19 829 GLU A C 1
ATOM 6703 O O . GLU A 1 829 ? 5.294 14.441 -0.805 1.00 89.19 829 GLU A O 1
ATOM 6708 N N . ALA A 1 830 ? 5.118 14.751 -3.019 1.00 92.38 830 ALA A N 1
ATOM 6709 C CA . ALA A 1 830 ? 4.398 16.018 -2.925 1.00 92.38 830 ALA A CA 1
ATOM 6710 C C . ALA A 1 830 ? 3.067 15.878 -2.159 1.00 92.38 830 ALA A C 1
ATOM 6712 O O . ALA A 1 830 ? 2.695 16.740 -1.352 1.00 92.38 830 ALA A O 1
ATOM 6713 N N . LYS A 1 831 ? 2.357 14.759 -2.346 1.00 91.44 831 LYS A N 1
ATOM 6714 C CA . LYS A 1 831 ? 1.109 14.460 -1.627 1.00 91.44 831 LYS A CA 1
ATOM 6715 C C . LYS A 1 831 ? 1.297 14.281 -0.120 1.00 91.44 831 LYS A C 1
ATOM 6717 O O . LYS A 1 831 ? 0.329 14.512 0.601 1.00 91.44 831 LYS A O 1
ATOM 6722 N N . GLN A 1 832 ? 2.486 13.936 0.379 1.00 92.12 832 GLN A N 1
ATOM 6723 C CA . GLN A 1 832 ? 2.741 13.899 1.826 1.00 92.12 832 GLN A CA 1
ATOM 6724 C C . GLN A 1 832 ? 2.755 15.310 2.432 1.00 92.12 832 GLN A C 1
ATOM 6726 O O . GLN A 1 832 ? 2.136 15.539 3.474 1.00 92.12 832 GLN A O 1
ATOM 6731 N N . ALA A 1 833 ? 3.365 16.281 1.738 1.00 94.75 833 ALA A N 1
ATOM 6732 C CA . ALA A 1 833 ? 3.288 17.695 2.119 1.00 94.75 833 ALA A CA 1
ATOM 6733 C C . ALA A 1 833 ? 1.829 18.172 2.137 1.00 94.75 833 ALA A C 1
ATOM 6735 O O . ALA A 1 833 ? 1.379 18.834 3.075 1.00 94.75 833 ALA A O 1
ATOM 6736 N N . LEU A 1 834 ? 1.074 17.779 1.105 1.00 94.69 834 LEU A N 1
ATOM 6737 C CA . LEU A 1 834 ? -0.340 18.109 0.966 1.00 94.69 834 LEU A CA 1
ATOM 6738 C C . LEU A 1 834 ? -1.183 17.489 2.091 1.00 94.69 834 LEU A C 1
ATOM 6740 O O . LEU A 1 834 ? -2.020 18.175 2.671 1.00 94.69 834 LEU A O 1
ATOM 6744 N N . ARG A 1 835 ? -0.928 16.229 2.466 1.00 94.88 835 ARG A N 1
ATOM 6745 C CA . ARG A 1 835 ? -1.591 15.554 3.595 1.00 94.88 835 ARG A CA 1
ATOM 6746 C C . ARG A 1 835 ? -1.434 16.344 4.886 1.00 94.88 835 ARG A C 1
ATOM 6748 O O . ARG A 1 835 ? -2.425 16.588 5.575 1.00 94.88 835 ARG A O 1
ATOM 6755 N N . LEU A 1 836 ? -0.215 16.778 5.202 1.00 95.69 836 LEU A N 1
ATOM 6756 C CA . LEU A 1 836 ? 0.033 17.561 6.410 1.00 95.69 836 LEU A CA 1
ATOM 6757 C C . LEU A 1 836 ? -0.599 18.960 6.321 1.00 95.69 836 LEU A C 1
ATOM 6759 O O . LEU A 1 836 ? -1.193 19.426 7.292 1.00 95.69 836 LEU A O 1
ATOM 6763 N N . ALA A 1 837 ? -0.572 19.604 5.151 1.00 97.00 837 ALA A N 1
ATOM 6764 C CA . ALA A 1 837 ? -1.255 20.879 4.935 1.00 97.00 837 ALA A CA 1
ATOM 6765 C C . ALA A 1 837 ? -2.782 20.769 5.123 1.00 97.00 837 ALA A C 1
ATOM 6767 O O . ALA A 1 837 ? -3.398 21.660 5.714 1.00 97.00 837 ALA A O 1
ATOM 6768 N N . HIS A 1 838 ? -3.397 19.666 4.682 1.00 96.75 838 HIS A N 1
ATOM 6769 C CA . HIS A 1 838 ? -4.811 19.360 4.921 1.00 96.75 838 HIS A CA 1
ATOM 6770 C C . HIS A 1 838 ? -5.100 19.132 6.402 1.00 96.75 838 HIS A C 1
ATOM 6772 O O . HIS A 1 838 ? -6.066 19.689 6.923 1.00 96.75 838 HIS A O 1
ATOM 6778 N N . PHE A 1 839 ? -4.252 18.364 7.092 1.00 96.31 839 PHE A N 1
ATOM 6779 C CA . PHE A 1 839 ? -4.370 18.153 8.532 1.00 96.31 839 PHE A CA 1
ATOM 6780 C C . PHE A 1 839 ? -4.346 19.486 9.288 1.00 96.31 839 PHE A C 1
ATOM 6782 O O . PHE A 1 839 ? -5.310 19.805 9.986 1.00 96.31 839 PHE A O 1
ATOM 6789 N N . LEU A 1 840 ? -3.313 20.308 9.073 1.00 96.69 840 LEU A N 1
ATOM 6790 C CA . LEU A 1 840 ? -3.179 21.623 9.704 1.00 96.69 840 LEU A CA 1
ATOM 6791 C C . LEU A 1 840 ? -4.360 22.534 9.362 1.00 96.69 840 LEU A C 1
ATOM 6793 O O . LEU A 1 840 ? -4.908 23.186 10.250 1.00 96.69 840 LEU A O 1
ATOM 6797 N N . SER A 1 841 ? -4.804 22.533 8.102 1.00 95.94 841 SER A N 1
ATOM 6798 C CA . SER A 1 841 ? -5.940 23.354 7.681 1.00 95.94 841 SER A CA 1
ATOM 6799 C C . SER A 1 841 ? -7.241 22.931 8.359 1.00 95.94 841 SER A C 1
ATOM 6801 O O . SER A 1 841 ? -7.989 23.770 8.859 1.00 95.94 841 SER A O 1
ATOM 6803 N N . SER A 1 842 ? -7.490 21.624 8.441 1.00 94.75 842 SER A N 1
ATOM 6804 C CA . SER A 1 842 ? -8.663 21.081 9.123 1.00 94.75 842 SER A CA 1
ATOM 6805 C C . SER A 1 842 ? -8.628 21.368 10.629 1.00 94.75 842 SER A C 1
ATOM 6807 O O . SER A 1 842 ? -9.633 21.809 11.186 1.00 94.75 842 SER A O 1
ATOM 6809 N N . PHE A 1 843 ? -7.471 21.215 11.284 1.00 94.00 843 PHE A N 1
ATOM 6810 C CA . PHE A 1 843 ? -7.315 21.440 12.721 1.00 94.00 843 PHE A CA 1
ATOM 6811 C C . PHE A 1 843 ? -7.514 22.913 13.086 1.00 94.00 843 PHE A C 1
ATOM 6813 O O . PHE A 1 843 ? -8.305 23.229 13.972 1.00 94.00 843 PHE A O 1
ATOM 6820 N N . LEU A 1 844 ? -6.864 23.827 12.363 1.00 93.00 844 LEU A N 1
ATOM 6821 C CA . LEU A 1 844 ? -6.924 25.265 12.641 1.00 93.00 844 LEU A CA 1
ATOM 6822 C C . LEU A 1 844 ? -8.276 25.910 12.292 1.00 93.00 844 LEU A C 1
ATOM 6824 O O . LEU A 1 844 ? -8.563 27.008 12.772 1.00 93.00 844 LEU A O 1
ATOM 6828 N N . GLN A 1 845 ? -9.095 25.269 11.453 1.00 92.50 845 GLN A N 1
ATOM 6829 C CA . GLN A 1 845 ? -10.429 25.762 11.093 1.00 92.50 845 GLN A CA 1
ATOM 6830 C C . GLN A 1 845 ? -11.534 25.154 11.971 1.00 92.50 845 GLN A C 1
ATOM 6832 O O . GLN A 1 845 ? -12.446 25.871 12.390 1.00 92.50 845 GLN A O 1
ATOM 6837 N N . ILE A 1 846 ? -11.451 23.857 12.291 1.00 90.94 846 ILE A N 1
ATOM 6838 C CA . ILE A 1 846 ? -12.514 23.133 13.007 1.00 90.94 846 ILE A CA 1
ATOM 6839 C C . ILE A 1 846 ? -12.342 23.222 14.529 1.00 90.94 846 ILE A C 1
ATOM 6841 O O . ILE A 1 846 ? -13.327 23.415 15.240 1.00 90.94 846 ILE A O 1
ATOM 6845 N N . VAL A 1 847 ? -11.115 23.094 15.047 1.00 88.69 847 VAL A N 1
ATOM 6846 C CA . VAL A 1 847 ? -10.873 22.958 16.494 1.00 88.69 847 VAL A CA 1
ATOM 6847 C C . VAL A 1 847 ? -10.947 24.310 17.206 1.00 88.69 847 VAL A C 1
ATOM 6849 O O . VAL A 1 847 ? -10.559 25.360 16.683 1.00 88.69 847 VAL A O 1
ATOM 6852 N N . ASP A 1 848 ? -11.468 24.303 18.429 1.00 86.06 848 ASP A N 1
ATOM 6853 C CA . ASP A 1 848 ? -11.535 25.466 19.308 1.00 86.06 848 ASP A CA 1
ATOM 6854 C C . ASP A 1 848 ? -11.177 25.072 20.738 1.00 86.06 848 ASP A C 1
ATOM 6856 O O . ASP A 1 848 ? -11.915 24.344 21.398 1.00 86.06 848 ASP A O 1
ATOM 6860 N N . SER A 1 849 ? -10.034 25.556 21.219 1.00 82.75 849 SER A N 1
ATOM 6861 C CA . SER A 1 849 ? -9.474 25.154 22.512 1.00 82.75 849 SER A CA 1
ATOM 6862 C C . SER A 1 849 ? -10.250 25.687 23.718 1.00 82.75 849 SER A C 1
ATOM 6864 O O . SER A 1 849 ? -10.070 25.190 24.828 1.00 82.75 849 SER A O 1
ATOM 6866 N N . GLN A 1 850 ? -11.112 26.690 23.523 1.00 82.06 850 GLN A N 1
ATOM 6867 C CA . GLN A 1 850 ? -11.930 27.272 24.593 1.00 82.06 850 GLN A CA 1
ATOM 6868 C C . GLN A 1 850 ? -13.295 26.588 24.739 1.00 82.06 850 GLN A C 1
ATOM 6870 O O . GLN A 1 850 ? -14.059 26.906 25.656 1.00 82.06 850 GLN A O 1
ATOM 6875 N N . GLU A 1 851 ? -13.622 25.653 23.847 1.00 76.88 851 GLU A N 1
ATOM 6876 C CA . GLU A 1 851 ? -14.923 25.003 23.830 1.00 76.88 851 GLU A CA 1
ATOM 6877 C C . GLU A 1 851 ? -15.096 24.041 25.017 1.00 76.88 851 GLU A C 1
ATOM 6879 O O . GLU A 1 851 ? -14.177 23.333 25.440 1.00 76.88 851 GLU A O 1
ATOM 6884 N N . ARG A 1 852 ? -16.309 24.017 25.579 1.00 69.69 852 ARG A N 1
ATOM 6885 C CA . ARG A 1 852 ? -16.693 23.086 26.645 1.00 69.69 852 ARG A CA 1
ATOM 6886 C C . ARG A 1 852 ? -17.693 22.088 26.090 1.00 69.69 852 ARG A C 1
ATOM 6888 O O . ARG A 1 852 ? -18.770 22.473 25.644 1.00 69.69 852 ARG A O 1
ATOM 6895 N N . PHE A 1 853 ? -17.349 20.811 26.159 1.00 71.00 853 PHE A N 1
ATOM 6896 C CA . PHE A 1 853 ? -18.223 19.728 25.725 1.00 71.00 853 PHE A CA 1
ATOM 6897 C C . PHE A 1 853 ? -19.086 19.213 26.883 1.00 71.00 853 PHE A C 1
ATOM 6899 O O . PHE A 1 853 ? -18.788 19.441 28.054 1.00 71.00 853 PHE A O 1
ATOM 6906 N N . ALA A 1 854 ? -20.172 18.509 26.554 1.00 61.84 854 ALA A N 1
ATOM 6907 C CA . ALA A 1 854 ? -20.980 17.813 27.553 1.00 61.84 854 ALA A CA 1
ATOM 6908 C C . ALA A 1 854 ? -20.166 16.701 28.255 1.00 61.84 854 ALA A C 1
ATOM 6910 O O . ALA A 1 854 ? -19.310 16.066 27.635 1.00 61.84 854 ALA A O 1
ATOM 6911 N N . GLU A 1 855 ? -20.483 16.435 29.528 1.00 66.88 855 GLU A N 1
ATOM 6912 C CA . GLU A 1 855 ? -19.718 15.583 30.464 1.00 66.88 855 GLU A CA 1
ATOM 6913 C C . GLU A 1 855 ? -18.352 16.181 30.878 1.00 66.88 855 GLU A C 1
ATOM 6915 O O . GLU A 1 855 ? -18.201 17.391 31.002 1.00 66.88 855 GLU A O 1
ATOM 6920 N N . LEU A 1 856 ? -17.361 15.323 31.154 1.00 63.78 856 LEU A N 1
ATOM 6921 C CA . LEU A 1 856 ? -15.997 15.662 31.574 1.00 63.78 856 LEU A CA 1
ATOM 6922 C C . LEU A 1 856 ? -15.052 15.922 30.383 1.00 63.78 856 LEU A C 1
ATOM 6924 O O . LEU A 1 856 ? -13.832 15.877 30.544 1.00 63.78 856 LEU A O 1
ATOM 6928 N N . ARG A 1 857 ? -15.597 16.148 29.183 1.00 74.69 857 ARG A N 1
ATOM 6929 C CA . ARG A 1 857 ? -14.810 16.299 27.957 1.00 74.69 857 ARG A CA 1
ATOM 6930 C C . ARG A 1 857 ? -14.165 17.678 27.856 1.00 74.69 857 ARG A C 1
ATOM 6932 O O . ARG A 1 857 ? -14.827 18.701 28.025 1.00 74.69 857 ARG A O 1
ATOM 6939 N N . LEU A 1 858 ? -12.880 17.694 27.532 1.00 76.44 858 LEU A N 1
ATOM 6940 C CA . LEU A 1 858 ? -12.113 18.888 27.213 1.00 76.44 858 LEU A CA 1
ATOM 6941 C C . LEU A 1 858 ? -11.939 19.009 25.709 1.00 76.44 858 LEU A C 1
ATOM 6943 O O . LEU A 1 858 ? -11.772 18.007 25.013 1.00 76.44 858 LEU A O 1
ATOM 6947 N N . ALA A 1 859 ? -11.952 20.250 25.233 1.00 78.94 859 ALA A N 1
ATOM 6948 C CA . ALA A 1 859 ? -11.449 20.543 23.911 1.00 78.94 859 ALA A CA 1
ATOM 6949 C C . ALA A 1 859 ? -9.960 20.233 23.808 1.00 78.94 859 ALA A C 1
ATOM 6951 O O . ALA A 1 859 ? -9.209 20.333 24.783 1.00 78.94 859 ALA A O 1
ATOM 6952 N N . ASP A 1 860 ? -9.558 19.870 22.596 1.00 84.38 860 ASP A N 1
ATOM 6953 C CA . ASP A 1 860 ? -8.158 19.698 22.263 1.00 84.38 860 ASP A CA 1
ATOM 6954 C C . ASP A 1 860 ? -7.423 21.026 22.466 1.00 84.38 860 ASP A C 1
ATOM 6956 O O . ASP A 1 860 ? -7.895 22.108 22.098 1.00 84.38 860 ASP A O 1
ATOM 6960 N N . LYS A 1 861 ? -6.247 20.931 23.084 1.00 87.06 861 LYS A N 1
ATOM 6961 C CA . LYS A 1 861 ? -5.345 22.065 23.238 1.00 87.06 861 LYS A CA 1
ATOM 6962 C C . LYS A 1 861 ? -4.812 22.510 21.866 1.00 87.06 861 LYS A C 1
ATOM 6964 O O . LYS A 1 861 ? -4.839 21.734 20.909 1.00 87.06 861 LYS A O 1
ATOM 6969 N N . PRO A 1 862 ? -4.293 23.746 21.762 1.00 89.62 862 PRO A N 1
ATOM 6970 C CA . PRO A 1 862 ? -3.506 24.149 20.603 1.00 89.62 862 PRO A CA 1
ATOM 6971 C C . PRO A 1 862 ? -2.343 23.178 20.346 1.00 89.62 862 PRO A C 1
ATOM 6973 O O . PRO A 1 862 ? -1.814 22.591 21.290 1.00 89.62 862 PRO A O 1
ATOM 6976 N N . LEU A 1 863 ? -1.950 23.046 19.076 1.00 92.50 863 LEU A N 1
ATOM 6977 C CA . LEU A 1 863 ? -0.861 22.163 18.647 1.00 92.50 863 LEU A CA 1
ATOM 6978 C C . LEU A 1 863 ? 0.437 22.497 19.392 1.00 92.50 863 LEU A C 1
ATOM 6980 O O . LEU A 1 863 ? 0.795 23.669 19.532 1.00 92.50 863 LEU A O 1
ATOM 6984 N N . THR A 1 864 ? 1.138 21.466 19.858 1.00 92.75 864 THR A N 1
ATOM 6985 C CA . THR A 1 864 ? 2.410 21.613 20.578 1.00 92.75 864 THR A CA 1
ATOM 6986 C C . THR A 1 864 ? 3.604 21.554 19.624 1.00 92.75 864 THR A C 1
ATOM 6988 O O . THR A 1 864 ? 3.491 21.100 18.484 1.00 92.75 864 THR A O 1
ATOM 6991 N N . VAL A 1 865 ? 4.768 22.023 20.087 1.00 92.62 865 VAL A N 1
ATOM 6992 C CA . VAL A 1 865 ? 6.018 21.999 19.305 1.00 92.62 865 VAL A CA 1
ATOM 6993 C C . VAL A 1 865 ? 6.377 20.566 18.896 1.00 92.62 865 VAL A C 1
ATOM 6995 O O . VAL A 1 865 ? 6.644 20.317 17.721 1.00 92.62 865 VAL A O 1
ATOM 6998 N N . ASP A 1 866 ? 6.291 19.619 19.836 1.00 92.88 866 ASP A N 1
ATOM 6999 C CA . ASP A 1 866 ? 6.610 18.206 19.601 1.00 92.88 866 ASP A CA 1
ATOM 7000 C C . ASP A 1 866 ? 5.662 17.548 18.590 1.00 92.88 866 ASP A C 1
ATOM 7002 O O . ASP A 1 866 ? 6.104 16.739 17.778 1.00 92.88 866 ASP A O 1
ATOM 7006 N N . GLN A 1 867 ? 4.376 17.924 18.580 1.00 94.12 867 GLN A N 1
ATOM 7007 C CA . GLN A 1 867 ? 3.412 17.416 17.597 1.00 94.12 867 GLN A CA 1
ATOM 7008 C C . GLN A 1 867 ? 3.777 17.850 16.170 1.00 94.12 867 GLN A C 1
ATOM 7010 O O . GLN A 1 867 ? 3.741 17.030 15.257 1.00 94.12 867 GLN A O 1
ATOM 7015 N N . ILE A 1 868 ? 4.164 19.114 15.961 1.00 95.62 868 ILE A N 1
ATOM 7016 C CA . ILE A 1 868 ? 4.555 19.594 14.624 1.00 95.62 868 ILE A CA 1
ATOM 7017 C C . ILE A 1 868 ? 5.912 19.019 14.201 1.00 95.62 868 ILE A C 1
ATOM 7019 O O . ILE A 1 868 ? 6.070 18.616 13.050 1.00 95.62 868 ILE A O 1
ATOM 7023 N N . MET A 1 869 ? 6.883 18.944 15.119 1.00 95.56 869 MET A N 1
ATOM 7024 C CA . MET A 1 869 ? 8.176 18.304 14.848 1.00 95.56 869 MET A CA 1
ATOM 7025 C C . MET A 1 869 ? 8.007 16.822 14.497 1.00 95.56 869 MET A C 1
ATOM 7027 O O . MET A 1 869 ? 8.626 16.347 13.547 1.00 95.56 869 MET A O 1
ATOM 7031 N N . GLY A 1 870 ? 7.135 16.111 15.217 1.00 95.00 870 GLY A N 1
ATOM 7032 C CA . GLY A 1 870 ? 6.794 14.719 14.940 1.00 95.00 870 GLY A CA 1
ATOM 7033 C C . GLY A 1 870 ? 6.134 14.532 13.575 1.00 95.00 870 GLY A C 1
ATOM 7034 O O . GLY A 1 870 ? 6.480 13.592 12.866 1.00 95.00 870 GLY A O 1
ATOM 7035 N N . GLU A 1 871 ? 5.220 15.423 13.176 1.00 95.38 871 GLU A N 1
ATOM 7036 C CA . GLU A 1 871 ? 4.586 15.374 11.849 1.00 95.38 871 GLU A CA 1
ATOM 7037 C C . GLU A 1 871 ? 5.576 15.676 10.709 1.00 95.38 871 GLU A C 1
ATOM 7039 O O . GLU A 1 871 ? 5.507 15.058 9.652 1.00 95.38 871 GLU A O 1
ATOM 7044 N N . ALA A 1 872 ? 6.542 16.580 10.906 1.00 96.00 872 ALA A N 1
ATOM 7045 C CA . ALA A 1 872 ? 7.604 16.797 9.918 1.00 96.00 872 ALA A CA 1
ATOM 7046 C C . ALA A 1 872 ? 8.526 15.569 9.799 1.00 96.00 872 ALA A C 1
ATOM 7048 O O . ALA A 1 872 ? 8.879 15.145 8.698 1.00 96.00 872 ALA A O 1
ATOM 7049 N N . LEU A 1 873 ? 8.892 14.972 10.937 1.00 95.44 873 LEU A N 1
ATOM 7050 C CA . LEU A 1 873 ? 9.733 13.776 11.002 1.00 95.44 873 LEU A CA 1
ATOM 7051 C C . LEU A 1 873 ? 9.064 12.559 10.351 1.00 95.44 873 LEU A C 1
ATOM 7053 O O . LEU A 1 873 ? 9.729 11.773 9.677 1.00 95.44 873 LEU A O 1
ATOM 7057 N N . SER A 1 874 ? 7.754 12.409 10.538 1.00 93.94 874 SER A N 1
ATOM 7058 C CA . SER A 1 874 ? 6.995 11.266 10.036 1.00 93.94 874 SER A CA 1
ATOM 7059 C C . SER A 1 874 ? 6.978 11.179 8.508 1.00 93.94 874 SER A C 1
ATOM 7061 O O . SER A 1 874 ? 6.993 10.074 7.967 1.00 93.94 874 SER A O 1
ATOM 7063 N N . ILE A 1 875 ? 7.020 12.321 7.812 1.00 93.50 875 ILE A N 1
ATOM 7064 C CA . ILE A 1 875 ? 7.105 12.382 6.347 1.00 93.50 875 ILE A CA 1
ATOM 7065 C C . ILE A 1 875 ? 8.426 11.773 5.857 1.00 93.50 875 ILE A C 1
ATOM 7067 O O . ILE A 1 875 ? 8.410 10.924 4.967 1.00 93.50 875 ILE A O 1
ATOM 7071 N N . VAL A 1 876 ? 9.551 12.158 6.473 1.00 91.75 876 VAL A N 1
ATOM 7072 C CA . VAL A 1 876 ? 10.893 11.649 6.127 1.00 91.75 876 VAL A CA 1
ATOM 7073 C C . VAL A 1 876 ? 11.021 10.159 6.463 1.00 91.75 876 VAL A C 1
ATOM 7075 O O . VAL A 1 876 ? 11.586 9.393 5.694 1.00 91.75 876 VAL A O 1
ATOM 7078 N N . LEU A 1 877 ? 10.462 9.723 7.595 1.00 88.38 877 LEU A N 1
ATOM 7079 C CA . LEU A 1 877 ? 10.458 8.309 7.991 1.00 88.38 877 LEU A CA 1
ATOM 7080 C C . LEU A 1 877 ? 9.569 7.436 7.098 1.00 88.38 877 LEU A C 1
ATOM 7082 O O . LEU A 1 877 ? 9.863 6.262 6.886 1.00 88.38 877 LEU A O 1
ATOM 7086 N N . GLY A 1 878 ? 8.461 7.994 6.609 1.00 82.56 878 GLY A N 1
ATOM 7087 C CA . GLY A 1 878 ? 7.480 7.274 5.806 1.00 82.56 878 GLY A CA 1
ATOM 7088 C C . GLY A 1 878 ? 7.891 7.057 4.349 1.00 82.56 878 GLY A C 1
ATOM 7089 O O . GLY A 1 878 ? 7.281 6.218 3.689 1.00 82.56 878 GLY A O 1
ATOM 7090 N N . ASN A 1 879 ? 8.885 7.795 3.834 1.00 82.06 879 ASN A N 1
ATOM 7091 C CA . ASN A 1 879 ? 9.364 7.659 2.457 1.00 82.06 879 ASN A CA 1
ATOM 7092 C C . ASN A 1 879 ? 10.874 7.911 2.328 1.00 82.06 879 ASN A C 1
ATOM 7094 O O . ASN A 1 879 ? 11.348 9.019 2.558 1.00 82.06 879 ASN A O 1
ATOM 7098 N N . THR A 1 880 ? 11.610 6.913 1.841 1.00 78.12 880 THR A N 1
ATOM 7099 C CA . THR A 1 880 ? 13.065 6.983 1.636 1.00 78.12 880 THR A CA 1
ATOM 7100 C C . THR A 1 880 ? 13.494 7.947 0.527 1.00 78.12 880 THR A C 1
ATOM 7102 O O . THR A 1 880 ? 14.627 8.420 0.555 1.00 78.12 880 THR A O 1
ATOM 7105 N N . ARG A 1 881 ? 12.613 8.266 -0.436 1.00 82.69 881 ARG A N 1
ATOM 7106 C CA . ARG A 1 881 ? 12.878 9.271 -1.487 1.00 82.69 881 ARG A CA 1
ATOM 7107 C C . ARG A 1 881 ? 12.812 10.708 -0.965 1.00 82.69 881 ARG A C 1
ATOM 7109 O O . ARG A 1 881 ? 13.327 11.629 -1.598 1.00 82.69 881 ARG A O 1
ATOM 7116 N N . VAL A 1 882 ? 12.196 10.921 0.199 1.00 88.56 882 VAL A N 1
ATOM 7117 C CA . VAL A 1 882 ? 12.160 12.234 0.843 1.00 88.56 882 VAL A CA 1
ATOM 7118 C C . VAL A 1 882 ? 13.426 12.426 1.669 1.00 88.56 882 VAL A C 1
ATOM 7120 O O . VAL A 1 882 ? 13.634 11.775 2.689 1.00 88.56 882 VAL A O 1
ATOM 7123 N N . ARG A 1 883 ? 14.264 13.383 1.264 1.00 89.50 883 ARG A N 1
ATOM 7124 C CA . ARG A 1 883 ? 15.485 13.744 1.997 1.00 89.50 883 ARG A CA 1
ATOM 7125 C C . ARG A 1 883 ? 15.203 14.656 3.184 1.00 89.50 883 ARG A C 1
ATOM 7127 O O . ARG A 1 883 ? 15.856 14.544 4.224 1.00 89.50 883 ARG A O 1
ATOM 7134 N N . GLY A 1 884 ? 14.221 15.546 3.050 1.00 93.62 884 GLY A N 1
ATOM 7135 C CA . GLY A 1 884 ? 13.808 16.437 4.129 1.00 93.62 884 GLY A CA 1
ATOM 7136 C C . GLY A 1 884 ? 12.380 16.941 3.993 1.00 93.62 884 GLY A C 1
ATOM 7137 O O . GLY A 1 884 ? 11.829 17.004 2.898 1.00 93.62 884 GLY A O 1
ATOM 7138 N N . ALA A 1 885 ? 11.783 17.314 5.118 1.00 96.38 885 ALA A N 1
ATOM 7139 C CA . ALA A 1 885 ? 10.442 17.870 5.199 1.00 96.38 885 ALA A CA 1
ATOM 7140 C C . ALA A 1 885 ? 10.393 18.974 6.258 1.00 96.38 885 ALA A C 1
ATOM 7142 O O . ALA A 1 885 ? 11.014 18.865 7.312 1.00 96.38 885 ALA A O 1
ATOM 7143 N N . GLY A 1 886 ? 9.651 20.046 5.993 1.00 95.62 886 GLY A N 1
ATOM 7144 C CA . GLY A 1 886 ? 9.572 21.197 6.888 1.00 95.62 886 GLY A CA 1
ATOM 7145 C C . GLY A 1 886 ? 8.168 21.750 7.030 1.00 95.62 886 GLY A C 1
ATOM 7146 O O . GLY A 1 886 ? 7.375 21.694 6.094 1.00 95.62 886 GLY A O 1
ATOM 7147 N N . VAL A 1 887 ? 7.873 22.328 8.191 1.00 97.06 887 VAL A N 1
ATOM 7148 C CA . VAL A 1 887 ? 6.635 23.076 8.437 1.00 97.06 887 VAL A CA 1
ATOM 7149 C C . VAL A 1 887 ? 7.012 24.497 8.817 1.00 97.06 887 VAL A C 1
ATOM 7151 O O . VAL A 1 887 ? 7.635 24.715 9.844 1.00 97.06 887 VAL A O 1
ATOM 7154 N N . PHE A 1 888 ? 6.632 25.469 8.000 1.00 95.56 888 PHE A N 1
ATOM 7155 C CA . PHE A 1 888 ? 7.005 26.872 8.139 1.00 95.56 888 PHE A CA 1
ATOM 7156 C C . PHE A 1 888 ? 5.777 27.692 8.501 1.00 95.56 888 PHE A C 1
ATOM 7158 O O . PHE A 1 888 ? 4.857 27.815 7.692 1.00 95.56 888 PHE A O 1
ATOM 7165 N N . TRP A 1 889 ? 5.756 28.265 9.699 1.00 95.38 889 TRP A N 1
ATOM 7166 C CA . TRP A 1 889 ? 4.654 29.113 10.149 1.00 95.38 889 TRP A CA 1
ATOM 7167 C C . TRP A 1 889 ? 4.879 30.571 9.756 1.00 95.38 889 TRP A C 1
ATOM 7169 O O . TRP A 1 889 ? 6.007 31.042 9.704 1.00 95.38 889 TRP A O 1
ATOM 7179 N N . ASP A 1 890 ? 3.806 31.309 9.486 1.00 93.62 890 ASP A N 1
ATOM 7180 C CA . ASP A 1 890 ? 3.899 32.759 9.319 1.00 93.62 890 ASP A CA 1
ATOM 7181 C C . ASP A 1 890 ? 4.181 33.457 10.661 1.00 93.62 890 ASP A C 1
ATOM 7183 O O . ASP A 1 890 ? 4.063 32.873 11.743 1.00 93.62 890 ASP A O 1
ATOM 7187 N N . LEU A 1 891 ? 4.565 34.730 10.591 1.00 90.94 891 LEU A N 1
ATOM 7188 C CA . LEU A 1 891 ? 4.910 35.542 11.752 1.00 90.94 891 LEU A CA 1
ATOM 7189 C C . LEU A 1 891 ? 3.782 35.531 12.801 1.00 90.94 891 LEU A C 1
ATOM 7191 O O . LEU A 1 891 ? 2.647 35.900 12.502 1.00 90.94 891 LEU A O 1
ATOM 7195 N N . ASN A 1 892 ? 4.111 35.147 14.040 1.00 89.81 892 ASN A N 1
ATOM 7196 C CA . ASN A 1 892 ? 3.173 35.017 15.167 1.00 89.81 892 ASN A CA 1
ATOM 7197 C C . ASN A 1 892 ? 1.965 34.094 14.894 1.00 89.81 892 ASN A C 1
ATOM 7199 O O . ASN A 1 892 ? 0.937 34.202 15.565 1.00 89.81 892 ASN A O 1
ATOM 7203 N N . ALA A 1 893 ? 2.053 33.197 13.906 1.00 90.12 893 ALA A N 1
ATOM 7204 C CA . ALA A 1 893 ? 0.961 32.282 13.586 1.00 90.12 893 ALA A CA 1
ATOM 7205 C C . ALA A 1 893 ? 0.904 31.074 14.536 1.00 90.12 893 ALA A C 1
ATOM 7207 O O . ALA A 1 893 ? -0.177 30.517 14.739 1.00 90.12 893 ALA A O 1
ATOM 7208 N N . PHE A 1 894 ? 2.042 30.682 15.123 1.00 91.62 894 PHE A N 1
ATOM 7209 C CA . PHE A 1 894 ? 2.132 29.583 16.084 1.00 91.62 894 PHE A CA 1
ATOM 7210 C C . PHE A 1 894 ? 2.084 30.098 17.539 1.00 91.62 894 PHE A C 1
ATOM 7212 O O . PHE A 1 894 ? 2.720 31.110 17.846 1.00 91.62 894 PHE A O 1
ATOM 7219 N N . PRO A 1 895 ? 1.366 29.435 18.467 1.00 87.56 895 PRO A N 1
ATOM 7220 C CA . PRO A 1 895 ? 1.244 29.905 19.847 1.00 87.56 895 PRO A CA 1
ATOM 7221 C C . PRO A 1 895 ? 2.595 30.056 20.565 1.00 87.56 895 PRO A C 1
ATOM 7223 O O . PRO A 1 895 ? 3.452 29.174 20.505 1.00 87.56 895 PRO A O 1
ATOM 7226 N N . ASN A 1 896 ? 2.762 31.157 21.307 1.00 86.88 896 ASN A N 1
ATOM 7227 C CA . ASN A 1 896 ? 3.941 31.470 22.132 1.00 86.88 896 ASN A CA 1
ATOM 7228 C C . ASN A 1 896 ? 5.290 31.535 21.384 1.00 86.88 896 ASN A C 1
ATOM 7230 O O . ASN A 1 896 ? 6.334 31.523 22.032 1.00 86.88 896 ASN A O 1
ATOM 7234 N N . HIS A 1 897 ? 5.285 31.629 20.050 1.00 86.69 897 HIS A N 1
ATOM 7235 C CA . HIS A 1 897 ? 6.493 31.736 19.230 1.00 86.69 897 HIS A CA 1
ATOM 7236 C C . HIS A 1 897 ? 6.330 32.841 18.183 1.00 86.69 897 HIS A C 1
ATOM 7238 O O . HIS A 1 897 ? 5.283 32.964 17.551 1.00 86.69 897 HIS A O 1
ATOM 7244 N N . THR A 1 898 ? 7.375 33.645 17.980 1.00 88.44 898 THR A N 1
ATOM 7245 C CA . THR A 1 898 ? 7.388 34.670 16.923 1.00 88.44 898 THR A CA 1
ATOM 7246 C C . THR A 1 898 ? 7.611 34.047 15.550 1.00 88.44 898 THR A C 1
ATOM 7248 O O . THR A 1 898 ? 6.914 34.374 14.591 1.00 88.44 898 THR A O 1
ATOM 7251 N N . LEU A 1 899 ? 8.567 33.123 15.479 1.00 90.44 899 LEU A N 1
ATOM 7252 C CA . LEU A 1 899 ? 8.907 32.313 14.320 1.00 90.44 899 LEU A CA 1
ATOM 7253 C C . LEU A 1 899 ? 9.002 30.858 14.772 1.00 90.44 899 LEU A C 1
ATOM 7255 O O . LEU A 1 899 ? 9.557 30.578 15.833 1.00 90.44 899 LEU A O 1
ATOM 7259 N N . PHE A 1 900 ? 8.484 29.946 13.956 1.00 93.19 900 PHE A N 1
ATOM 7260 C CA . PHE A 1 900 ? 8.580 28.514 14.206 1.00 93.19 900 PHE A CA 1
ATOM 7261 C C . PHE A 1 900 ? 8.661 27.776 12.871 1.00 93.19 900 PHE A C 1
ATOM 7263 O O . PHE A 1 900 ? 7.758 27.897 12.038 1.00 93.19 900 PHE A O 1
ATOM 7270 N N . ALA A 1 901 ? 9.767 27.068 12.641 1.00 94.19 901 ALA A N 1
ATOM 7271 C CA . ALA A 1 901 ? 10.014 26.391 11.375 1.00 94.19 901 ALA A CA 1
ATOM 7272 C C . ALA A 1 901 ? 10.808 25.089 11.560 1.00 94.19 901 ALA A C 1
ATOM 7274 O O . ALA A 1 901 ? 11.990 25.038 11.205 1.00 94.19 901 ALA A O 1
ATOM 7275 N N . PRO A 1 902 ? 10.200 24.030 12.126 1.00 95.12 902 PRO A N 1
ATOM 7276 C CA . PRO A 1 902 ? 10.852 22.733 12.232 1.00 95.12 902 PRO A CA 1
ATOM 7277 C C . PRO A 1 902 ? 11.099 22.123 10.849 1.00 95.12 902 PRO A C 1
ATOM 7279 O O . PRO A 1 902 ? 10.182 22.001 10.034 1.00 95.12 902 PRO A O 1
ATOM 7282 N N . TYR A 1 903 ? 12.341 21.710 10.614 1.00 94.94 903 TYR A N 1
ATOM 7283 C CA . TYR A 1 903 ? 12.794 21.031 9.406 1.00 94.94 903 TYR A CA 1
ATOM 7284 C C . TYR A 1 903 ? 13.453 19.701 9.775 1.00 94.94 903 TYR A C 1
ATOM 7286 O O . TYR A 1 903 ? 14.507 19.675 10.413 1.00 94.94 903 TYR A O 1
ATOM 7294 N N . ALA A 1 904 ? 12.817 18.598 9.392 1.00 95.69 904 ALA A N 1
ATOM 7295 C CA . ALA A 1 904 ? 13.316 17.242 9.558 1.00 95.69 904 ALA A CA 1
ATOM 7296 C C . ALA A 1 904 ? 14.092 16.799 8.312 1.00 95.69 904 ALA A C 1
ATOM 7298 O O . ALA A 1 904 ? 13.689 17.093 7.189 1.00 95.69 904 ALA A O 1
ATOM 7299 N N . TYR A 1 905 ? 15.197 16.079 8.491 1.00 94.00 905 TYR A N 1
ATOM 7300 C CA . TYR A 1 905 ? 16.009 15.574 7.384 1.00 94.00 905 TYR A CA 1
ATOM 7301 C C . TYR A 1 905 ? 16.804 14.325 7.760 1.00 94.00 905 TYR A C 1
ATOM 7303 O O . TYR A 1 905 ? 17.117 14.087 8.934 1.00 94.00 905 TYR A O 1
ATOM 7311 N N . SER A 1 906 ? 17.171 13.554 6.737 1.00 86.44 906 SER A N 1
ATOM 7312 C CA . SER A 1 906 ? 18.110 12.439 6.850 1.00 86.44 906 SER A CA 1
ATOM 7313 C C . SER A 1 906 ? 19.394 12.727 6.078 1.00 86.44 906 SER A C 1
ATOM 7315 O O . SER A 1 906 ? 19.359 13.251 4.970 1.00 86.44 906 SER A O 1
ATOM 7317 N N . LYS A 1 907 ? 20.541 12.356 6.657 1.00 81.19 907 LYS A N 1
ATOM 7318 C CA . LYS A 1 907 ? 21.850 12.430 5.980 1.00 81.19 907 LYS A CA 1
ATOM 7319 C C . LYS A 1 907 ? 22.179 11.174 5.176 1.00 81.19 907 LYS A C 1
ATOM 7321 O O . LYS A 1 907 ? 23.012 11.219 4.281 1.00 81.19 907 LYS A O 1
ATOM 7326 N N . GLU A 1 908 ? 21.551 10.057 5.524 1.00 71.81 908 GLU A N 1
ATOM 7327 C CA . GLU A 1 908 ? 21.755 8.749 4.905 1.00 71.81 908 GLU A CA 1
ATOM 7328 C C . GLU A 1 908 ? 20.437 8.323 4.241 1.00 71.81 908 GLU A C 1
ATOM 7330 O O . GLU A 1 908 ? 19.360 8.592 4.772 1.00 71.81 908 GLU A O 1
ATOM 7335 N N . ALA A 1 909 ? 20.488 7.682 3.068 1.00 57.59 909 ALA A N 1
ATOM 7336 C CA . ALA A 1 909 ? 19.273 7.185 2.398 1.00 57.59 909 ALA A CA 1
ATOM 7337 C C . ALA A 1 909 ? 18.611 6.036 3.173 1.00 57.59 909 ALA A C 1
ATOM 7339 O O . ALA A 1 909 ? 17.389 5.951 3.244 1.00 57.59 909 ALA A O 1
ATOM 7340 N N . PHE A 1 910 ? 19.433 5.192 3.799 1.00 61.75 910 PHE A N 1
ATOM 7341 C CA . PHE A 1 910 ? 19.012 4.002 4.529 1.00 61.75 910 PHE A CA 1
ATOM 7342 C C . PHE A 1 910 ? 19.625 4.033 5.928 1.00 61.75 910 PHE A C 1
ATOM 7344 O O . PHE A 1 910 ? 20.679 3.455 6.179 1.00 61.75 910 PHE A O 1
ATOM 7351 N N . GLY A 1 911 ? 18.986 4.767 6.837 1.00 65.88 911 GLY A N 1
ATOM 7352 C CA . GLY A 1 911 ? 19.467 4.937 8.205 1.00 65.88 911 GLY A CA 1
ATOM 7353 C C . GLY A 1 911 ? 18.326 5.025 9.213 1.00 65.88 911 GLY A C 1
ATOM 7354 O O . GLY A 1 911 ? 17.207 5.400 8.881 1.00 65.88 911 GLY A O 1
ATOM 7355 N N . ARG A 1 912 ? 18.618 4.692 10.476 1.00 82.50 912 ARG A N 1
ATOM 7356 C CA . ARG A 1 912 ? 17.685 4.833 11.617 1.00 82.50 912 ARG A CA 1
ATOM 7357 C C . ARG A 1 912 ? 17.947 6.108 12.438 1.00 82.50 912 ARG A C 1
ATOM 7359 O O . ARG A 1 912 ? 17.490 6.227 13.576 1.00 82.50 912 ARG A O 1
ATOM 7366 N N . LYS A 1 913 ? 18.740 7.035 11.888 1.00 89.12 913 LYS A N 1
ATOM 7367 C CA . LYS A 1 913 ? 19.186 8.275 12.535 1.00 89.12 913 LYS A CA 1
ATOM 7368 C C . LYS A 1 913 ? 18.691 9.477 11.746 1.00 89.12 913 LYS A C 1
ATOM 7370 O O . LYS A 1 913 ? 19.058 9.649 10.589 1.00 89.12 913 LYS A O 1
ATOM 7375 N N . PHE A 1 914 ? 17.927 10.328 12.412 1.00 92.62 914 PHE A N 1
ATOM 7376 C CA . PHE A 1 914 ? 17.277 11.484 11.808 1.00 92.62 914 PHE A CA 1
ATOM 7377 C C . PHE A 1 914 ? 17.602 12.751 12.582 1.00 92.62 914 PHE A C 1
ATOM 7379 O O . PHE A 1 914 ? 17.935 12.713 13.769 1.00 92.62 914 PHE A O 1
ATOM 7386 N N . ASN A 1 915 ? 17.476 13.889 11.915 1.00 94.12 915 ASN A N 1
ATOM 7387 C CA . ASN A 1 915 ? 17.712 15.185 12.523 1.00 94.12 915 ASN A CA 1
ATOM 7388 C C . ASN A 1 915 ? 16.492 16.084 12.334 1.00 94.12 915 ASN A C 1
ATOM 7390 O O . ASN A 1 915 ? 15.817 16.012 11.311 1.00 94.12 915 ASN A O 1
ATOM 7394 N N . ILE A 1 916 ? 16.245 16.950 13.313 1.00 95.06 916 ILE A N 1
ATOM 7395 C CA . ILE A 1 916 ? 15.256 18.021 13.243 1.00 95.06 916 ILE A CA 1
ATOM 7396 C C . ILE A 1 916 ? 15.937 19.306 13.695 1.00 95.06 916 ILE A C 1
ATOM 7398 O O . ILE A 1 916 ? 16.446 19.376 14.813 1.00 95.06 916 ILE A O 1
ATOM 7402 N N . ASP A 1 917 ? 15.910 20.329 12.852 1.00 92.88 917 ASP A N 1
ATOM 7403 C CA . ASP A 1 917 ? 16.396 21.667 13.175 1.00 92.88 917 ASP A CA 1
ATOM 7404 C C . ASP A 1 917 ? 15.234 22.663 13.068 1.00 92.88 917 ASP A C 1
ATOM 7406 O O . ASP A 1 917 ? 14.564 22.736 12.042 1.00 92.88 917 ASP A O 1
ATOM 7410 N N . ASP A 1 918 ? 15.010 23.468 14.109 1.00 92.69 918 ASP A N 1
ATOM 7411 C CA . ASP A 1 918 ? 14.144 24.645 14.002 1.00 92.69 918 ASP A CA 1
ATOM 7412 C C . ASP A 1 918 ? 14.903 25.795 13.324 1.00 92.69 918 ASP A C 1
ATOM 7414 O O . ASP A 1 918 ? 15.851 26.375 13.874 1.00 92.69 918 ASP A O 1
ATOM 7418 N N . LEU A 1 919 ? 14.482 26.127 12.105 1.00 89.25 919 LEU A N 1
ATOM 7419 C CA . LEU A 1 919 ? 15.096 27.151 11.263 1.00 89.25 919 LEU A CA 1
ATOM 7420 C C . LEU A 1 919 ? 14.863 28.574 11.786 1.00 89.25 919 LEU A C 1
ATOM 7422 O O . LEU A 1 919 ? 15.561 29.496 11.361 1.00 89.25 919 LEU A O 1
ATOM 7426 N N . ALA A 1 920 ? 13.969 28.758 12.763 1.00 83.88 920 ALA A N 1
ATOM 7427 C CA . ALA A 1 920 ? 13.799 30.024 13.475 1.00 83.88 920 ALA A CA 1
ATOM 7428 C C . ALA A 1 920 ? 15.037 30.443 14.300 1.00 83.88 920 ALA A C 1
ATOM 7430 O O . ALA A 1 920 ? 15.119 31.589 14.733 1.00 83.88 920 ALA A O 1
ATOM 7431 N N . ARG A 1 921 ? 16.029 29.556 14.485 1.00 78.81 921 ARG A N 1
ATOM 7432 C CA . ARG A 1 921 ? 17.323 29.868 15.125 1.00 78.81 921 ARG A CA 1
ATOM 7433 C C . ARG A 1 921 ? 18.128 30.947 14.387 1.00 78.81 921 ARG A C 1
ATOM 7435 O O . ARG A 1 921 ? 18.988 31.600 14.983 1.00 78.81 921 ARG A O 1
ATOM 7442 N N . ILE A 1 922 ? 17.974 31.037 13.068 1.00 72.62 922 ILE A N 1
ATOM 7443 C CA . ILE A 1 922 ? 18.878 31.831 12.238 1.00 72.62 922 ILE A CA 1
ATOM 7444 C C . ILE A 1 922 ? 18.546 33.319 12.419 1.00 72.62 922 ILE A C 1
ATOM 7446 O O . ILE A 1 922 ? 17.597 33.826 11.836 1.00 72.62 922 ILE A O 1
ATOM 7450 N N . ASN A 1 923 ? 19.353 34.013 13.229 1.00 65.06 923 ASN A N 1
ATOM 7451 C CA . ASN A 1 923 ? 19.201 35.443 13.547 1.00 65.06 923 ASN A CA 1
ATOM 7452 C C . ASN A 1 923 ? 19.605 36.394 12.402 1.00 65.06 923 ASN A C 1
ATOM 7454 O O . ASN A 1 923 ? 19.570 37.610 12.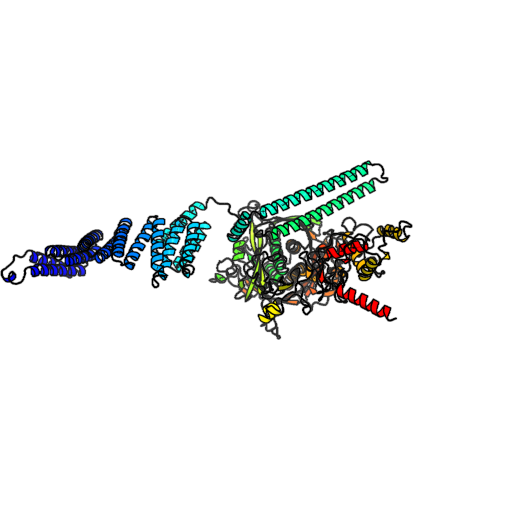577 1.00 65.06 923 ASN A O 1
ATOM 7458 N N . ASP A 1 924 ? 20.035 35.857 11.262 1.00 71.50 924 ASP A N 1
ATOM 7459 C CA . ASP A 1 924 ? 20.430 36.633 10.090 1.00 71.50 924 ASP A CA 1
ATOM 7460 C C . ASP A 1 924 ? 19.191 36.955 9.245 1.00 71.50 924 ASP A C 1
ATOM 7462 O O . ASP A 1 924 ? 18.496 36.038 8.797 1.00 71.50 924 ASP A O 1
ATOM 7466 N N . THR A 1 925 ? 18.903 38.247 9.049 1.00 67.69 925 THR A N 1
ATOM 7467 C CA . THR A 1 925 ? 17.678 38.739 8.396 1.00 67.69 925 THR A CA 1
ATOM 7468 C C . THR A 1 925 ? 17.501 38.165 6.998 1.00 67.69 925 THR A C 1
ATOM 7470 O O . THR A 1 925 ? 16.380 37.836 6.612 1.00 67.69 925 THR A O 1
ATOM 7473 N N . ASP A 1 926 ? 18.596 37.962 6.268 1.00 65.69 926 ASP A N 1
ATOM 7474 C CA . ASP A 1 926 ? 18.555 37.477 4.886 1.00 65.69 926 ASP A CA 1
ATOM 7475 C C . ASP A 1 926 ? 18.331 35.958 4.812 1.00 65.69 926 ASP A C 1
ATOM 7477 O O . ASP A 1 926 ? 17.815 35.435 3.823 1.00 65.69 926 ASP A O 1
ATOM 7481 N N . LYS A 1 927 ? 18.651 35.233 5.892 1.00 69.88 927 LYS A N 1
ATOM 7482 C CA . LYS A 1 927 ? 18.538 33.769 5.972 1.00 69.88 927 LYS A CA 1
ATOM 7483 C C . LYS A 1 927 ? 17.251 33.284 6.638 1.00 69.88 927 LYS A C 1
ATOM 7485 O O . LYS A 1 927 ? 17.022 32.07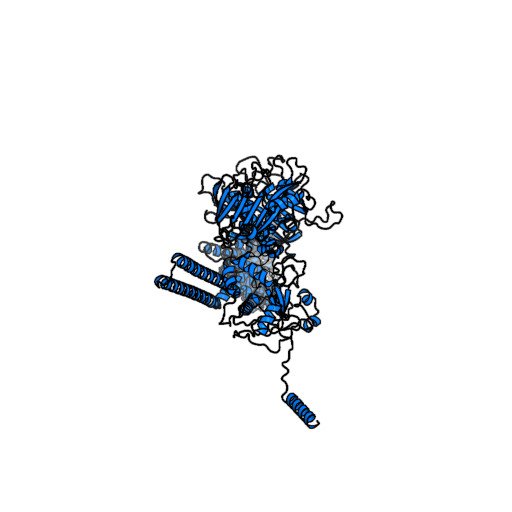4 6.694 1.00 69.88 927 LYS A O 1
ATOM 7490 N N . VAL A 1 928 ? 16.393 34.194 7.100 1.00 83.50 928 VAL A N 1
ATOM 7491 C CA . VAL A 1 928 ? 15.067 33.849 7.627 1.00 83.50 928 VAL A CA 1
ATOM 7492 C C . VAL A 1 928 ? 14.230 33.184 6.531 1.00 83.50 928 VAL A C 1
ATOM 7494 O O . VAL A 1 928 ? 14.133 33.681 5.408 1.00 83.50 928 VAL A O 1
ATOM 7497 N N . TYR A 1 929 ? 13.574 32.068 6.859 1.00 88.19 929 TYR A N 1
ATOM 7498 C CA . TYR A 1 929 ? 12.772 31.294 5.902 1.00 88.19 929 TYR A CA 1
ATOM 7499 C C . TYR A 1 929 ? 11.628 32.101 5.262 1.00 88.19 929 TYR A C 1
ATOM 7501 O O . TYR A 1 929 ? 11.237 31.813 4.136 1.00 88.19 929 TYR A O 1
ATOM 7509 N N . LEU A 1 930 ? 11.132 33.147 5.933 1.00 89.75 930 LEU A N 1
ATOM 7510 C CA . LEU A 1 930 ? 10.108 34.056 5.406 1.00 89.75 930 LEU A CA 1
ATOM 7511 C C . LEU A 1 930 ? 10.543 34.770 4.114 1.00 89.75 930 LEU A C 1
ATOM 7513 O O . LEU A 1 930 ? 9.697 35.098 3.284 1.00 89.75 930 LEU A O 1
ATOM 7517 N N . ASN A 1 931 ? 11.850 34.993 3.936 1.00 89.19 931 ASN A N 1
ATOM 7518 C CA . ASN A 1 931 ? 12.414 35.656 2.758 1.00 89.19 931 ASN A CA 1
ATOM 7519 C C . ASN A 1 931 ? 12.704 34.683 1.605 1.00 89.19 931 ASN A C 1
ATOM 7521 O O . ASN A 1 931 ? 13.025 35.117 0.497 1.00 89.19 931 ASN A O 1
ATOM 7525 N N . LYS A 1 932 ? 12.574 33.370 1.834 1.00 89.00 932 LYS A N 1
ATOM 7526 C CA . LYS A 1 932 ? 12.783 32.359 0.795 1.00 89.00 932 LYS A CA 1
ATOM 7527 C C . LYS A 1 932 ? 11.670 32.440 -0.264 1.00 89.00 932 LYS A C 1
ATOM 7529 O O . LYS A 1 932 ? 10.519 32.737 0.073 1.00 89.00 932 LYS A O 1
ATOM 7534 N N . PRO A 1 933 ? 11.986 32.155 -1.544 1.00 90.00 933 PRO A N 1
ATOM 7535 C CA . PRO A 1 933 ? 11.059 32.358 -2.660 1.00 90.00 933 PRO A CA 1
ATOM 7536 C C . PRO A 1 933 ? 9.753 31.581 -2.485 1.00 90.00 933 PRO A C 1
ATOM 7538 O O . PRO A 1 933 ? 8.682 32.167 -2.623 1.00 90.00 933 PRO A O 1
ATOM 7541 N N . PHE A 1 934 ? 9.837 30.315 -2.061 1.00 91.62 934 PHE A N 1
ATOM 7542 C CA . PHE A 1 934 ? 8.672 29.453 -1.849 1.00 91.62 934 PHE A CA 1
ATOM 7543 C C . PHE A 1 934 ? 7.647 30.062 -0.883 1.00 91.62 934 PHE A C 1
ATOM 7545 O O . PHE A 1 934 ? 6.445 30.025 -1.138 1.00 91.62 934 PHE A O 1
ATOM 7552 N N . PHE A 1 935 ? 8.114 30.656 0.220 1.00 94.19 935 PHE A N 1
ATOM 7553 C CA . PHE A 1 935 ? 7.240 31.208 1.248 1.00 94.19 935 PHE A CA 1
ATOM 7554 C C . PHE A 1 935 ? 6.631 32.532 0.788 1.00 94.19 935 PHE A C 1
ATOM 7556 O O . PHE A 1 935 ? 5.424 32.739 0.907 1.00 94.19 935 PHE A O 1
ATOM 7563 N N . ARG A 1 936 ? 7.456 33.416 0.215 1.00 93.38 936 ARG A N 1
ATOM 7564 C CA . ARG A 1 936 ? 7.028 34.732 -0.272 1.00 93.38 936 ARG A CA 1
ATOM 7565 C C . ARG A 1 936 ? 6.009 34.623 -1.405 1.00 93.38 936 ARG A C 1
ATOM 7567 O O . ARG A 1 936 ? 5.013 35.344 -1.390 1.00 93.38 936 ARG A O 1
ATOM 7574 N N . GLU A 1 937 ? 6.242 33.736 -2.368 1.00 92.69 937 GLU A N 1
ATOM 7575 C CA . GLU A 1 937 ? 5.347 33.544 -3.512 1.00 92.69 937 GLU A CA 1
ATOM 7576 C C . GLU A 1 937 ? 4.011 32.940 -3.085 1.00 92.69 937 GLU A C 1
ATOM 7578 O O . GLU A 1 937 ? 2.964 33.475 -3.450 1.00 92.69 937 GLU A O 1
ATOM 7583 N N . LEU A 1 938 ? 4.020 31.899 -2.245 1.00 93.75 938 LEU A N 1
ATOM 7584 C CA . LEU A 1 938 ? 2.783 31.317 -1.721 1.00 93.75 938 LEU A CA 1
ATOM 7585 C C . LEU A 1 938 ? 2.010 32.317 -0.856 1.00 93.75 938 LEU A C 1
ATOM 7587 O O . LEU A 1 938 ? 0.808 32.489 -1.054 1.00 93.75 938 LEU A O 1
ATOM 7591 N N . LYS A 1 939 ? 2.684 33.036 0.048 1.00 93.81 939 LYS A N 1
ATOM 7592 C CA . LYS A 1 939 ? 2.042 34.071 0.867 1.00 93.81 939 LYS A CA 1
ATOM 7593 C C . LYS A 1 939 ? 1.424 35.172 0.002 1.00 93.81 939 LYS A C 1
ATOM 7595 O O . LYS A 1 939 ? 0.287 35.560 0.247 1.00 93.81 939 LYS A O 1
ATOM 7600 N N . SER A 1 940 ? 2.133 35.649 -1.025 1.00 92.94 940 SER A N 1
ATOM 7601 C CA . SER A 1 940 ? 1.612 36.675 -1.941 1.00 92.94 940 SER A CA 1
ATOM 7602 C C . SER A 1 940 ? 0.446 36.162 -2.783 1.00 92.94 940 SER A C 1
ATOM 7604 O O . SER A 1 940 ? -0.512 36.899 -2.994 1.00 92.94 940 SER A O 1
ATOM 7606 N N . ARG A 1 941 ? 0.510 34.913 -3.262 1.00 91.69 941 ARG A N 1
ATOM 7607 C CA . ARG A 1 941 ? -0.544 34.300 -4.083 1.00 91.69 941 ARG A CA 1
ATOM 7608 C C . ARG A 1 941 ? -1.841 34.150 -3.292 1.00 91.69 941 ARG A C 1
ATOM 7610 O O . ARG A 1 941 ? -2.913 34.478 -3.792 1.00 91.69 941 ARG A O 1
ATOM 7617 N N . TRP A 1 942 ? -1.733 33.690 -2.049 1.00 91.81 942 TRP A N 1
ATOM 7618 C CA . TRP A 1 942 ? -2.883 33.358 -1.209 1.00 91.81 942 TRP A CA 1
ATOM 7619 C C . TRP A 1 942 ? -3.315 34.483 -0.258 1.00 91.81 942 TRP A C 1
ATOM 7621 O O . TRP A 1 942 ? -4.233 34.289 0.536 1.00 91.81 942 TRP A O 1
ATOM 7631 N N . ALA A 1 943 ? -2.707 35.671 -0.351 1.00 85.44 943 ALA A N 1
ATOM 7632 C CA . ALA A 1 943 ? -3.138 36.847 0.406 1.00 85.44 943 ALA A CA 1
ATOM 7633 C C . ALA A 1 943 ? -4.545 37.330 0.005 1.00 85.44 943 ALA A C 1
ATOM 7635 O O . ALA A 1 943 ? -5.264 37.870 0.842 1.00 85.44 943 ALA A O 1
ATOM 7636 N N . THR A 1 944 ? -4.940 37.141 -1.259 1.00 82.19 944 THR A N 1
ATOM 7637 C CA . THR A 1 944 ? -6.229 37.611 -1.802 1.00 82.19 944 THR A CA 1
ATOM 7638 C C . THR A 1 944 ? -7.087 36.498 -2.405 1.00 82.19 944 THR A C 1
ATOM 7640 O O . THR A 1 944 ? -8.310 36.607 -2.393 1.00 82.19 944 THR A O 1
ATOM 7643 N N . ASN A 1 945 ? -6.483 35.415 -2.905 1.00 83.50 945 ASN A N 1
ATOM 7644 C CA . ASN A 1 945 ? -7.174 34.407 -3.710 1.00 83.50 945 ASN A CA 1
ATOM 7645 C C . ASN A 1 945 ? -7.613 33.166 -2.909 1.00 83.50 945 ASN A C 1
ATOM 7647 O O . ASN A 1 945 ? -7.183 32.056 -3.182 1.00 83.50 945 ASN A O 1
ATOM 7651 N N . LEU A 1 946 ? -8.444 33.329 -1.878 1.00 85.25 946 LEU A N 1
ATOM 7652 C CA . LEU A 1 946 ? -8.855 32.212 -1.003 1.00 85.25 946 LEU A CA 1
ATOM 7653 C C . LEU A 1 946 ? -10.093 31.440 -1.499 1.00 85.25 946 LEU A C 1
ATOM 7655 O O . LEU A 1 946 ? -10.516 30.471 -0.860 1.00 85.25 946 LEU A O 1
ATOM 7659 N N . GLU A 1 947 ? -10.703 31.876 -2.602 1.00 83.00 947 GLU A N 1
ATOM 7660 C CA . GLU A 1 947 ? -11.906 31.255 -3.173 1.00 83.00 947 GLU A CA 1
ATOM 7661 C C . GLU A 1 947 ? -11.598 30.020 -4.027 1.00 83.00 947 GLU A C 1
ATOM 7663 O O . GLU A 1 947 ? -12.428 29.116 -4.077 1.00 83.00 947 GLU A O 1
ATOM 7668 N N . GLU A 1 948 ? -10.399 29.937 -4.617 1.00 87.75 948 GLU A N 1
ATOM 7669 C CA . GLU A 1 948 ? -9.933 28.772 -5.389 1.00 87.75 948 GLU A CA 1
ATOM 7670 C C . GLU A 1 948 ? -9.733 27.513 -4.530 1.00 87.75 948 GLU A C 1
ATOM 7672 O O . GLU A 1 948 ? -9.654 26.408 -5.061 1.00 87.75 948 GLU A O 1
ATOM 7677 N N . LEU A 1 949 ? -9.652 27.647 -3.202 1.00 91.44 949 LEU A N 1
ATOM 7678 C CA . LEU A 1 949 ? -9.439 26.512 -2.306 1.00 91.44 949 LEU A CA 1
ATOM 7679 C C . LEU A 1 949 ? -10.627 25.546 -2.311 1.00 91.44 949 LEU A C 1
ATOM 7681 O O . LEU A 1 949 ? -11.792 25.939 -2.185 1.00 91.44 949 LEU A O 1
ATOM 7685 N N . GLU A 1 950 ? -10.316 24.254 -2.341 1.00 90.44 950 GLU A N 1
ATOM 7686 C CA . GLU A 1 950 ? -11.328 23.211 -2.317 1.00 90.44 950 GLU A CA 1
ATOM 7687 C C . GLU A 1 950 ? -11.984 23.136 -0.941 1.00 90.44 950 GLU A C 1
ATOM 7689 O O . GLU A 1 950 ? -11.324 23.163 0.101 1.00 90.44 950 GLU A O 1
ATOM 7694 N N . LYS A 1 951 ? -13.315 23.043 -0.939 1.00 91.56 951 LYS A N 1
ATOM 7695 C CA . LYS A 1 951 ? -14.115 22.934 0.278 1.00 91.56 951 LYS A CA 1
ATOM 7696 C C . LYS A 1 951 ? -14.432 21.469 0.564 1.00 91.56 951 LYS A C 1
ATOM 7698 O O . LYS A 1 951 ? -15.122 20.825 -0.225 1.00 91.56 951 LYS A O 1
ATOM 7703 N N . PHE A 1 952 ? -14.006 20.992 1.728 1.00 92.25 952 PHE A N 1
ATOM 7704 C CA . PHE A 1 952 ? -14.278 19.646 2.226 1.00 92.25 952 PHE A CA 1
ATOM 7705 C C . PHE A 1 952 ? -15.331 19.685 3.327 1.00 92.25 952 PHE A C 1
ATOM 7707 O O . PHE A 1 952 ? -15.229 20.477 4.265 1.00 92.25 952 PHE A O 1
ATOM 7714 N N . TYR A 1 953 ? -16.335 18.817 3.230 1.00 90.88 953 TYR A N 1
ATOM 7715 C CA . TYR A 1 953 ? -17.374 18.667 4.247 1.00 90.88 953 TYR A CA 1
ATOM 7716 C C . TYR A 1 953 ? -17.072 17.451 5.113 1.00 90.88 953 TYR A C 1
ATOM 7718 O O . TYR A 1 953 ? -16.865 16.356 4.597 1.00 90.88 953 TYR A O 1
ATOM 7726 N N . VAL A 1 954 ? -17.083 17.627 6.432 1.00 91.56 954 VAL A N 1
ATOM 7727 C CA . VAL A 1 954 ? -16.772 16.565 7.389 1.00 91.56 954 VAL A CA 1
ATOM 7728 C C . VAL A 1 954 ? -18.005 16.257 8.234 1.00 91.56 954 VAL A C 1
ATOM 7730 O O . VAL A 1 954 ? -18.624 17.134 8.829 1.00 91.56 954 VAL A O 1
ATOM 7733 N N . LYS A 1 955 ? -18.393 14.987 8.306 1.00 90.06 955 LYS A N 1
ATOM 7734 C CA . LYS A 1 955 ? -19.488 14.504 9.154 1.00 90.06 955 LYS A CA 1
ATOM 7735 C C . LYS A 1 955 ? -18.879 13.676 10.281 1.00 90.06 955 LYS A C 1
ATOM 7737 O O . LYS A 1 955 ? -18.666 12.483 10.122 1.00 90.06 955 LYS A O 1
ATOM 7742 N N . ILE A 1 956 ? -18.568 14.323 11.405 1.00 90.56 956 ILE A N 1
ATOM 7743 C CA . ILE A 1 956 ? -17.930 13.663 12.555 1.00 90.56 956 ILE A CA 1
ATOM 7744 C C . ILE A 1 956 ? -19.003 13.099 13.499 1.00 90.56 956 ILE A C 1
ATOM 7746 O O . ILE A 1 956 ? -19.899 13.827 13.943 1.00 90.56 956 ILE A O 1
ATOM 7750 N N . LYS A 1 957 ? -18.901 11.813 13.843 1.00 89.81 957 LYS A N 1
ATOM 7751 C CA . LYS A 1 957 ? -19.691 11.143 14.883 1.00 89.81 957 LYS A CA 1
ATOM 7752 C C . LYS A 1 957 ? -18.762 10.613 15.972 1.00 89.81 957 LYS A C 1
ATOM 7754 O O . LYS A 1 957 ? -18.028 9.646 15.780 1.00 89.81 957 LYS A O 1
ATOM 7759 N N . ILE A 1 958 ? -18.847 11.235 17.141 1.00 87.12 958 ILE A N 1
ATOM 7760 C CA . ILE A 1 958 ? -18.055 10.887 18.323 1.00 87.12 958 ILE A CA 1
ATOM 7761 C C . ILE A 1 958 ? -18.860 9.997 19.274 1.00 87.12 958 ILE A C 1
ATOM 7763 O O . ILE A 1 958 ? -20.090 9.952 19.215 1.00 87.12 958 ILE A O 1
ATOM 7767 N N . ARG A 1 959 ? -18.188 9.308 20.198 1.00 84.62 959 ARG A N 1
ATOM 7768 C CA . ARG A 1 959 ? -18.858 8.572 21.282 1.00 84.62 959 ARG A CA 1
ATOM 7769 C C . ARG A 1 959 ? -19.692 9.490 22.184 1.00 84.62 959 ARG A C 1
ATOM 7771 O O . ARG A 1 959 ? -19.339 10.646 22.436 1.00 84.62 959 ARG A O 1
ATOM 7778 N N . SER A 1 960 ? -20.803 8.965 22.687 1.00 82.06 960 SER A N 1
ATOM 7779 C CA . SER A 1 960 ? -21.713 9.691 23.571 1.00 82.06 960 SER A CA 1
ATOM 7780 C C . SER A 1 960 ? -21.214 9.820 25.005 1.00 82.06 960 SER A C 1
ATOM 7782 O O . SER A 1 960 ? -21.410 10.882 25.583 1.00 82.06 960 SER A O 1
ATOM 7784 N N . ASN A 1 961 ? -20.567 8.778 25.532 1.00 79.00 961 ASN A N 1
ATOM 7785 C CA . ASN A 1 961 ? -20.003 8.678 26.878 1.00 79.00 961 ASN A CA 1
ATOM 7786 C C . ASN A 1 961 ? -18.620 8.003 26.847 1.00 79.00 961 ASN A C 1
ATOM 7788 O O . ASN A 1 961 ? -18.224 7.418 25.836 1.00 79.00 961 ASN A O 1
ATOM 7792 N N . SER A 1 962 ? -17.877 8.059 27.957 1.00 74.56 962 SER A N 1
ATOM 7793 C CA . SER A 1 962 ? -16.536 7.453 28.067 1.00 74.56 962 SER A CA 1
ATOM 7794 C C . SER A 1 962 ? -16.528 5.929 27.895 1.00 74.56 962 SER A C 1
ATOM 7796 O O . SER A 1 962 ? -15.533 5.373 27.436 1.00 74.56 962 SER A O 1
ATOM 7798 N N . THR A 1 963 ? -17.640 5.256 28.204 1.00 76.94 963 THR A N 1
ATOM 7799 C CA . THR A 1 963 ? -17.790 3.801 28.060 1.00 76.94 963 THR A CA 1
ATOM 7800 C C . THR A 1 963 ? -18.076 3.343 26.626 1.00 76.94 963 THR A C 1
ATOM 7802 O O . THR A 1 963 ? -17.973 2.152 26.360 1.00 76.94 963 THR A O 1
ATOM 7805 N N . GLY A 1 964 ? -18.394 4.253 25.694 1.00 73.62 964 GLY A N 1
ATOM 7806 C CA . GLY A 1 964 ? -18.508 3.936 24.264 1.00 73.62 964 GLY A CA 1
ATOM 7807 C C . GLY A 1 964 ? -19.802 3.221 23.856 1.00 73.62 964 GLY A C 1
ATOM 7808 O O . GLY A 1 964 ? -19.770 2.327 23.020 1.00 73.62 964 GLY A O 1
ATOM 7809 N N . THR A 1 965 ? -20.952 3.594 24.423 1.00 78.50 965 THR A N 1
ATOM 7810 C CA . THR A 1 965 ? -22.225 2.867 24.187 1.00 78.50 965 THR A CA 1
ATOM 7811 C C . THR A 1 965 ? -22.953 3.209 22.879 1.00 78.50 965 THR A C 1
ATOM 7813 O O . THR A 1 965 ? -23.569 2.338 22.269 1.00 78.50 965 THR A O 1
ATOM 7816 N N . TYR A 1 966 ? -22.923 4.469 22.439 1.00 82.50 966 TYR A N 1
ATOM 7817 C CA . TYR A 1 966 ? -23.536 4.910 21.181 1.00 82.50 966 TYR A CA 1
ATOM 7818 C C . TYR A 1 966 ? -22.786 6.111 20.599 1.00 82.50 966 TYR A C 1
ATOM 7820 O O . TYR A 1 966 ? -22.015 6.781 21.290 1.00 82.50 966 TYR A O 1
ATOM 7828 N N . LYS A 1 967 ? -23.012 6.390 19.312 1.00 87.56 967 LYS A N 1
ATOM 7829 C CA . LYS A 1 967 ? -22.427 7.541 18.612 1.00 87.56 967 LYS A CA 1
ATOM 7830 C C . LYS A 1 967 ? -23.383 8.730 18.653 1.00 87.56 967 LYS A C 1
ATOM 7832 O O . LYS A 1 967 ? -24.593 8.565 18.511 1.00 87.56 967 LYS A O 1
ATOM 7837 N N . ARG A 1 968 ? -22.841 9.936 18.793 1.00 86.81 968 ARG A N 1
ATOM 7838 C CA . ARG A 1 968 ? -23.556 11.211 18.664 1.00 86.81 968 ARG A CA 1
ATOM 7839 C C . ARG A 1 968 ? -22.858 12.056 17.603 1.00 86.81 968 ARG A C 1
ATOM 7841 O O . ARG A 1 968 ? -21.631 12.080 17.522 1.00 86.81 968 ARG A O 1
ATOM 7848 N N . ARG A 1 969 ? -23.645 12.755 16.786 1.00 87.12 969 ARG A N 1
ATOM 7849 C CA . ARG A 1 969 ? -23.115 13.716 15.815 1.00 87.12 969 ARG A CA 1
ATOM 7850 C C . ARG A 1 969 ? -22.393 14.843 16.554 1.00 87.12 969 ARG A C 1
ATOM 7852 O O . ARG A 1 969 ? -22.896 15.335 17.560 1.00 87.12 969 ARG A O 1
ATOM 7859 N N . TYR A 1 970 ? -21.241 15.252 16.045 1.00 83.94 970 TYR A N 1
ATOM 7860 C CA . TYR A 1 970 ? -20.570 16.457 16.510 1.00 83.94 970 TYR A CA 1
ATOM 7861 C C . TYR A 1 970 ? -21.424 17.684 16.147 1.00 83.94 970 TYR A C 1
ATOM 7863 O O . TYR A 1 970 ? -21.756 17.894 14.981 1.00 83.94 970 TYR A O 1
ATOM 7871 N N . GLU A 1 971 ? -21.866 18.432 17.160 1.00 69.50 971 GLU A N 1
ATOM 7872 C CA . GLU A 1 971 ? -22.985 19.383 17.036 1.00 69.50 971 GLU A CA 1
ATOM 7873 C C . GLU A 1 971 ? -22.589 20.754 16.480 1.00 69.50 971 GLU A C 1
ATOM 7875 O O . GLU A 1 971 ? -23.465 21.549 16.140 1.00 69.50 971 GLU A O 1
ATOM 7880 N N . ARG A 1 972 ? -21.289 21.038 16.341 1.00 71.06 972 ARG A N 1
ATOM 7881 C CA . ARG A 1 972 ? -20.824 22.337 15.857 1.00 71.06 972 ARG A CA 1
ATOM 7882 C C . ARG A 1 972 ? -20.931 22.422 14.337 1.00 71.06 972 ARG A C 1
ATOM 7884 O O . ARG A 1 972 ? -20.372 21.608 13.604 1.00 71.06 972 ARG A O 1
ATOM 7891 N N . TYR A 1 973 ? -21.641 23.448 13.878 1.00 59.19 973 TYR A N 1
ATOM 7892 C CA . TYR A 1 973 ? -21.697 23.858 12.482 1.00 59.19 973 TYR A CA 1
ATOM 7893 C C . TYR A 1 973 ? -20.941 25.185 12.321 1.00 59.19 973 TYR A C 1
ATOM 7895 O O . TYR A 1 973 ? -21.112 26.070 13.160 1.00 59.19 973 TYR A O 1
ATOM 7903 N N . PRO A 1 974 ? -20.152 25.365 11.255 1.00 65.75 974 PRO A N 1
ATOM 7904 C CA . PRO A 1 974 ? -19.883 24.402 10.191 1.00 65.75 974 PRO A CA 1
ATOM 7905 C C . PRO A 1 974 ? -18.775 23.389 10.516 1.00 65.75 974 PRO A C 1
ATOM 7907 O O . PRO A 1 974 ? -17.728 23.749 11.035 1.00 65.75 974 PRO A O 1
ATOM 7910 N N . VAL A 1 975 ? -18.966 22.135 10.099 1.00 81.38 975 VAL A N 1
ATOM 7911 C CA . VAL A 1 975 ? -17.895 21.124 9.995 1.00 81.38 975 VAL A CA 1
ATOM 7912 C C . VAL A 1 975 ? -17.464 21.001 8.535 1.00 81.38 975 VAL A C 1
ATOM 7914 O O . VAL A 1 975 ? -17.669 19.994 7.863 1.00 81.38 975 VAL A O 1
ATOM 7917 N N . TRP A 1 976 ? -16.927 22.091 8.003 1.00 90.44 976 TRP A N 1
ATOM 7918 C CA . TRP A 1 976 ? -16.236 22.096 6.721 1.00 90.44 976 TRP A CA 1
ATOM 7919 C C . TRP A 1 976 ? -14.931 22.871 6.868 1.00 90.44 976 TRP A C 1
ATOM 7921 O O . TRP A 1 976 ? -14.817 23.731 7.738 1.00 90.44 976 TRP A O 1
ATOM 7931 N N . PHE A 1 977 ? -13.957 22.568 6.019 1.00 93.31 977 PHE A N 1
ATOM 7932 C CA . PHE A 1 977 ? -12.699 23.306 5.941 1.00 93.31 977 PHE A CA 1
ATOM 7933 C C . PHE A 1 977 ? -12.313 23.516 4.478 1.00 93.31 977 PHE A C 1
ATOM 7935 O O . PHE A 1 977 ? -12.781 22.793 3.594 1.00 93.31 977 PHE A O 1
ATOM 7942 N N . ARG A 1 978 ? -11.486 24.528 4.218 1.00 93.88 978 ARG A N 1
ATOM 7943 C CA . ARG A 1 978 ? -10.868 24.745 2.908 1.00 93.88 978 ARG A CA 1
ATOM 7944 C C . ARG A 1 978 ? -9.406 24.329 2.930 1.00 93.88 978 ARG A C 1
ATOM 7946 O O . ARG A 1 978 ? -8.702 24.636 3.894 1.00 93.88 978 ARG A O 1
ATOM 7953 N N . ALA A 1 979 ? -8.968 23.649 1.877 1.00 94.81 979 ALA A N 1
ATOM 7954 C CA . ALA A 1 979 ? -7.604 23.155 1.730 1.00 94.81 979 ALA A CA 1
ATOM 7955 C C . ALA A 1 979 ? -7.119 23.269 0.269 1.00 94.81 979 ALA A C 1
ATOM 7957 O O . ALA A 1 979 ? -7.938 23.393 -0.647 1.00 94.81 979 ALA A O 1
ATOM 7958 N N . PRO A 1 980 ? -5.793 23.313 0.041 1.00 94.31 980 PRO A N 1
ATOM 7959 C CA . PRO A 1 980 ? -5.219 23.392 -1.305 1.00 94.31 980 PRO A CA 1
ATOM 7960 C C . PRO A 1 980 ? -5.354 22.074 -2.085 1.00 94.31 980 PRO A C 1
ATOM 7962 O O . PRO A 1 980 ? -5.498 21.016 -1.494 1.00 94.31 980 PRO A O 1
ATOM 7965 N N . ASN A 1 981 ? -5.220 22.126 -3.410 1.00 92.56 981 ASN A N 1
ATOM 7966 C CA . ASN A 1 981 ? -4.961 20.946 -4.241 1.00 92.56 981 ASN A CA 1
ATOM 7967 C C . ASN A 1 981 ? -3.463 20.906 -4.625 1.00 92.56 981 ASN A C 1
ATOM 7969 O O . ASN A 1 981 ? -2.721 21.847 -4.342 1.00 92.56 981 ASN A O 1
ATOM 7973 N N . ILE A 1 982 ? -2.988 19.850 -5.285 1.00 90.56 982 ILE A N 1
ATOM 7974 C CA . ILE A 1 982 ? -1.577 19.712 -5.686 1.00 90.56 982 ILE A CA 1
ATOM 7975 C C . ILE A 1 982 ? -1.107 20.841 -6.624 1.00 90.56 982 ILE A C 1
ATOM 7977 O O . ILE A 1 982 ? 0.014 21.326 -6.510 1.00 90.56 982 ILE A O 1
ATOM 7981 N N . SER A 1 983 ? -1.992 21.346 -7.489 1.00 90.75 983 SER A N 1
ATOM 7982 C CA . SER A 1 983 ? -1.721 22.478 -8.392 1.00 90.75 983 SER A CA 1
ATOM 7983 C C . SER A 1 983 ? -1.601 23.833 -7.676 1.00 90.75 983 SER A C 1
ATOM 7985 O O . SER A 1 983 ? -1.120 24.815 -8.246 1.00 90.75 983 SER A O 1
ATOM 7987 N N . HIS A 1 984 ? -2.057 23.917 -6.424 1.00 92.75 984 HIS A N 1
ATOM 7988 C CA . HIS A 1 984 ? -1.960 25.121 -5.595 1.00 92.75 984 HIS A CA 1
ATOM 7989 C C . HIS A 1 984 ? -0.606 25.238 -4.890 1.00 92.75 984 HIS A C 1
ATOM 7991 O O . HIS A 1 984 ? -0.294 26.303 -4.345 1.00 92.75 984 HIS A O 1
ATOM 7997 N N . GLY A 1 985 ? 0.177 24.157 -4.888 1.00 92.56 985 GLY A N 1
ATOM 7998 C CA . GLY A 1 985 ? 1.534 24.147 -4.373 1.00 92.56 985 GLY A CA 1
ATOM 7999 C C . GLY A 1 985 ? 2.522 24.880 -5.274 1.00 92.56 985 GLY A C 1
ATOM 8000 O O . GLY A 1 985 ? 2.193 25.400 -6.342 1.00 92.56 985 GLY A O 1
ATOM 8001 N N . TRP A 1 986 ? 3.759 24.935 -4.803 1.00 95.19 986 TRP A N 1
ATOM 8002 C CA . TRP A 1 986 ? 4.879 25.569 -5.475 1.00 95.19 986 TRP A CA 1
ATOM 8003 C C . TRP A 1 986 ? 6.023 24.572 -5.617 1.00 95.19 986 TRP A C 1
ATOM 8005 O O . TRP A 1 986 ? 6.378 23.893 -4.654 1.00 95.19 986 TRP A O 1
ATOM 8015 N N . TRP A 1 987 ? 6.606 24.508 -6.809 1.00 93.88 987 TRP A N 1
ATOM 8016 C CA . TRP A 1 987 ? 7.781 23.698 -7.105 1.00 93.88 987 TRP A CA 1
ATOM 8017 C C . TRP A 1 987 ? 8.997 24.601 -7.268 1.00 93.88 987 TRP A C 1
ATOM 8019 O O . TRP A 1 987 ? 8.951 25.574 -8.023 1.00 93.88 987 TRP A O 1
ATOM 8029 N N . SER A 1 988 ? 10.094 24.264 -6.594 1.00 93.56 988 SER A N 1
ATOM 8030 C CA . SER A 1 988 ? 11.360 24.963 -6.788 1.00 93.56 988 SER A CA 1
ATOM 8031 C C . SER A 1 988 ? 11.953 24.640 -8.154 1.00 93.56 988 SER A C 1
ATOM 8033 O O . SER A 1 988 ? 11.696 23.586 -8.730 1.00 93.56 988 SER A O 1
ATOM 8035 N N . ALA A 1 989 ? 12.817 25.516 -8.661 1.00 91.81 989 ALA A N 1
ATOM 8036 C CA . ALA A 1 989 ? 13.812 25.062 -9.623 1.00 91.81 989 ALA A CA 1
ATOM 8037 C C . ALA A 1 989 ? 14.815 24.123 -8.915 1.00 91.81 989 ALA A C 1
ATOM 8039 O O . ALA A 1 989 ? 14.948 24.218 -7.687 1.00 91.81 989 ALA A O 1
ATOM 8040 N N . PRO A 1 990 ? 15.501 23.215 -9.629 1.00 93.25 990 PRO A N 1
ATOM 8041 C CA . PRO A 1 990 ? 16.530 22.384 -9.017 1.00 93.25 990 PRO A CA 1
ATOM 8042 C C . PRO A 1 990 ? 17.671 23.263 -8.504 1.00 93.25 990 PRO A C 1
ATOM 8044 O O . PRO A 1 990 ? 18.154 24.132 -9.230 1.00 93.25 990 PRO A O 1
ATOM 8047 N N . TYR A 1 991 ? 18.098 23.061 -7.262 1.00 91.88 991 TYR A N 1
ATOM 8048 C CA . TYR A 1 991 ? 19.198 23.824 -6.677 1.00 91.88 991 TYR A CA 1
ATOM 8049 C C . TYR A 1 991 ? 20.129 22.927 -5.871 1.00 91.88 991 TYR A C 1
ATOM 8051 O O . TYR A 1 991 ? 19.705 21.904 -5.333 1.00 91.88 991 TYR A O 1
ATOM 8059 N N . PHE A 1 992 ? 21.401 23.302 -5.780 1.00 91.31 992 PHE A N 1
ATOM 8060 C CA . PHE A 1 992 ? 22.351 22.592 -4.933 1.00 91.31 992 PHE A CA 1
ATOM 8061 C C . PHE A 1 992 ? 22.319 23.155 -3.513 1.00 91.31 992 PHE A C 1
ATOM 8063 O O . PHE A 1 992 ? 22.498 24.354 -3.290 1.00 91.31 992 PHE A O 1
ATOM 8070 N N . ASP A 1 993 ? 22.123 22.280 -2.530 1.00 88.75 993 ASP A N 1
ATOM 8071 C CA . ASP A 1 993 ? 22.070 22.665 -1.123 1.00 88.75 993 ASP A CA 1
ATOM 8072 C C . ASP A 1 993 ? 23.467 22.708 -0.474 1.00 88.75 993 ASP A C 1
ATOM 8074 O O . ASP A 1 993 ? 23.908 21.740 0.141 1.00 88.75 993 ASP A O 1
ATOM 8078 N N . CYS A 1 994 ? 24.189 23.825 -0.628 1.00 82.38 994 CYS A N 1
ATOM 8079 C CA . CYS A 1 994 ? 25.590 23.942 -0.177 1.00 82.38 994 CYS A CA 1
ATOM 8080 C C . CYS A 1 994 ? 25.772 24.295 1.301 1.00 82.38 994 CYS A C 1
ATOM 8082 O O . CYS A 1 994 ? 26.791 23.961 1.909 1.00 82.38 994 CYS A O 1
ATOM 8084 N N . ASP A 1 995 ? 24.823 25.048 1.852 1.00 74.38 995 ASP A N 1
ATOM 8085 C CA . ASP A 1 995 ? 24.822 25.507 3.244 1.00 74.38 995 ASP A CA 1
ATOM 8086 C C . ASP A 1 995 ? 23.813 24.752 4.113 1.00 74.38 995 ASP A C 1
ATOM 8088 O O . ASP A 1 995 ? 23.783 24.959 5.330 1.00 74.38 995 ASP A O 1
ATOM 8092 N N . GLY A 1 996 ? 22.973 23.914 3.507 1.00 73.19 996 GLY A N 1
ATOM 8093 C CA . GLY A 1 996 ? 21.930 23.191 4.209 1.00 73.19 996 GLY A CA 1
ATOM 8094 C C . GLY A 1 996 ? 22.322 21.774 4.585 1.00 73.19 996 GLY A C 1
ATOM 8095 O O . GLY A 1 996 ? 23.426 21.483 5.049 1.00 73.19 996 GLY A O 1
ATOM 8096 N N . PHE A 1 997 ? 21.330 20.904 4.515 1.00 81.81 997 PHE A N 1
ATOM 8097 C CA . PHE A 1 997 ? 21.317 19.636 5.222 1.00 81.81 997 PHE A CA 1
ATOM 8098 C C . PHE A 1 997 ? 21.685 18.453 4.331 1.00 81.81 997 PHE A C 1
ATOM 8100 O O . PHE A 1 997 ? 22.140 17.433 4.855 1.00 81.81 997 PHE A O 1
ATOM 8107 N N . HIS A 1 998 ? 21.518 18.608 3.014 1.00 85.06 998 HIS A N 1
ATOM 8108 C CA . HIS A 1 998 ? 21.549 17.499 2.058 1.00 85.06 998 HIS A CA 1
ATOM 8109 C C . HIS A 1 998 ? 22.856 17.396 1.277 1.00 85.06 998 HIS A C 1
ATOM 8111 O O . HIS A 1 998 ? 23.242 16.290 0.917 1.00 85.06 998 HIS A O 1
ATOM 8117 N N . ASN A 1 999 ? 23.568 18.511 1.052 1.00 88.38 999 ASN A N 1
ATOM 8118 C CA . ASN A 1 999 ? 24.813 18.547 0.269 1.00 88.38 999 ASN A CA 1
ATOM 8119 C C . ASN A 1 999 ? 24.672 17.915 -1.133 1.00 88.38 999 ASN A C 1
ATOM 8121 O O . ASN A 1 999 ? 25.594 17.264 -1.623 1.00 88.38 999 ASN A O 1
ATOM 8125 N N . ALA A 1 1000 ? 23.509 18.079 -1.762 1.00 90.31 1000 ALA A N 1
ATOM 8126 C CA . ALA A 1 1000 ? 23.172 17.475 -3.045 1.00 90.31 1000 ALA A CA 1
ATOM 8127 C C . ALA A 1 1000 ? 22.300 18.419 -3.884 1.00 90.31 1000 ALA A C 1
ATOM 8129 O O . ALA A 1 1000 ? 21.750 19.402 -3.374 1.00 90.31 1000 ALA A O 1
ATOM 8130 N N . TRP A 1 1001 ? 22.151 18.094 -5.170 1.00 92.06 1001 TRP A N 1
ATOM 8131 C CA . TRP A 1 1001 ? 21.132 18.693 -6.028 1.00 92.06 1001 TRP A CA 1
ATOM 8132 C C . TRP A 1 1001 ? 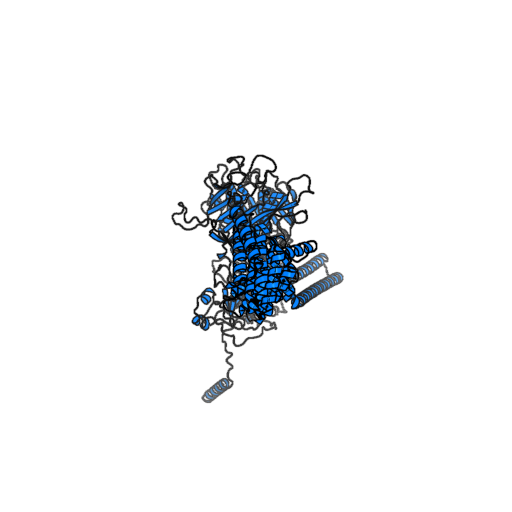19.753 18.225 -5.582 1.00 92.06 1001 TRP A C 1
ATOM 8134 O O . TRP A 1 1001 ? 19.469 17.027 -5.576 1.00 92.06 1001 TRP A O 1
ATOM 8144 N N . VAL A 1 1002 ? 18.894 19.170 -5.219 1.00 93.00 1002 VAL A N 1
ATOM 8145 C CA . VAL A 1 1002 ? 17.572 18.889 -4.669 1.00 93.00 1002 VAL A CA 1
ATOM 8146 C C . VAL A 1 1002 ? 16.482 19.693 -5.363 1.00 93.00 1002 VAL A C 1
ATOM 8148 O O . VAL A 1 1002 ? 16.710 20.753 -5.951 1.00 93.00 1002 VAL A O 1
ATOM 8151 N N . LEU A 1 1003 ? 15.267 19.174 -5.254 1.00 94.06 1003 LEU A N 1
ATOM 8152 C CA . LEU A 1 1003 ? 14.030 19.797 -5.689 1.00 94.06 1003 LEU A CA 1
ATOM 8153 C C . LEU A 1 1003 ? 13.075 19.854 -4.496 1.00 94.06 1003 LEU A C 1
ATOM 8155 O O . LEU A 1 1003 ? 12.955 18.882 -3.755 1.00 94.06 1003 LEU A O 1
ATOM 8159 N N . THR A 1 1004 ? 12.387 20.976 -4.298 1.00 94.56 1004 THR A N 1
ATOM 8160 C CA . THR A 1 1004 ? 11.444 21.143 -3.185 1.00 94.56 1004 THR A CA 1
ATOM 8161 C C . THR A 1 1004 ? 10.042 21.444 -3.693 1.00 94.56 1004 THR A C 1
ATOM 8163 O O . THR A 1 1004 ? 9.845 22.367 -4.482 1.00 94.56 1004 THR A O 1
ATOM 8166 N N . TYR A 1 1005 ? 9.063 20.700 -3.186 1.00 96.69 1005 TYR A N 1
ATOM 8167 C CA . TYR A 1 1005 ? 7.644 21.012 -3.310 1.00 96.69 1005 TYR A CA 1
ATOM 8168 C C . TYR A 1 1005 ? 7.128 21.642 -2.015 1.00 96.69 1005 TYR A C 1
ATOM 8170 O O . TYR A 1 1005 ? 7.485 21.204 -0.922 1.00 96.69 1005 TYR A O 1
ATOM 8178 N N . ALA A 1 1006 ? 6.280 22.662 -2.125 1.00 97.12 1006 ALA A N 1
ATOM 8179 C CA . ALA A 1 1006 ? 5.763 23.426 -0.999 1.00 97.12 1006 ALA A CA 1
ATOM 8180 C C . ALA A 1 1006 ? 4.240 23.628 -1.105 1.00 97.12 1006 ALA A C 1
ATOM 8182 O O . ALA A 1 1006 ? 3.748 24.174 -2.089 1.00 97.12 1006 ALA A O 1
ATOM 8183 N N . ALA A 1 1007 ? 3.488 23.219 -0.080 1.00 96.88 1007 ALA A N 1
ATOM 8184 C CA . ALA A 1 1007 ? 2.031 23.309 -0.005 1.00 96.88 1007 ALA A CA 1
ATOM 8185 C C . ALA A 1 1007 ? 1.580 24.298 1.093 1.00 96.88 1007 ALA A C 1
ATOM 8187 O O . ALA A 1 1007 ? 2.017 24.172 2.239 1.00 96.88 1007 ALA A O 1
ATOM 8188 N N . PRO A 1 1008 ? 0.704 25.275 0.795 1.00 96.50 1008 PRO A N 1
ATOM 8189 C CA . PRO A 1 1008 ? 0.222 26.241 1.785 1.00 96.50 1008 PRO A CA 1
ATOM 8190 C C . PRO A 1 1008 ? -0.830 25.627 2.724 1.00 96.50 1008 PRO A C 1
ATOM 8192 O O . PRO A 1 1008 ? -1.594 24.759 2.316 1.00 96.50 1008 PRO A O 1
ATOM 8195 N N . PHE A 1 1009 ? -0.937 26.107 3.963 1.00 96.44 1009 PHE A N 1
ATOM 8196 C CA . PHE A 1 1009 ? -2.028 25.732 4.871 1.00 96.44 1009 PHE A CA 1
ATOM 8197 C C . PHE A 1 1009 ? -2.691 26.948 5.521 1.00 96.44 1009 PHE A C 1
ATOM 8199 O O . PHE A 1 1009 ? -2.089 28.016 5.691 1.00 96.44 1009 PHE A O 1
ATOM 8206 N N . PHE A 1 1010 ? -3.962 26.776 5.884 1.00 95.19 1010 PHE A N 1
ATOM 8207 C CA . PHE A 1 1010 ? -4.864 27.878 6.208 1.00 95.19 1010 PHE A CA 1
ATOM 8208 C C . PHE A 1 1010 ? -5.558 27.674 7.546 1.00 95.19 1010 PHE A C 1
ATOM 8210 O O . PHE A 1 1010 ? -5.988 26.575 7.876 1.00 95.19 1010 PHE A O 1
ATOM 8217 N N . GLY A 1 1011 ? -5.740 28.748 8.301 1.00 93.31 1011 GLY A N 1
ATOM 8218 C CA . GLY A 1 1011 ? -6.454 28.718 9.573 1.00 93.31 1011 GLY A CA 1
ATOM 8219 C C . GLY A 1 1011 ? -7.423 29.875 9.687 1.00 93.31 1011 GLY A C 1
ATOM 8220 O O . GLY A 1 1011 ? -7.453 30.762 8.839 1.00 93.31 1011 GLY A O 1
ATOM 8221 N N . LEU A 1 1012 ? -8.209 29.882 10.754 1.00 90.19 1012 LEU A N 1
ATOM 8222 C CA . LEU A 1 1012 ? -9.036 31.036 11.071 1.00 90.19 1012 LEU A CA 1
ATOM 8223 C C . LEU A 1 1012 ? -8.191 32.170 11.672 1.00 90.19 1012 LEU A C 1
ATOM 8225 O O . LEU A 1 1012 ? -7.148 31.944 12.303 1.00 90.19 1012 LEU A O 1
ATOM 8229 N N . ASP A 1 1013 ? -8.644 33.403 11.465 1.00 88.12 1013 ASP A N 1
ATOM 8230 C CA . ASP A 1 1013 ? -8.119 34.562 12.183 1.00 88.12 1013 ASP A CA 1
ATOM 8231 C C . ASP A 1 1013 ? -8.440 34.482 13.694 1.00 88.12 1013 ASP A C 1
ATOM 8233 O O . ASP A 1 1013 ? -9.270 33.683 14.130 1.00 88.12 1013 ASP A O 1
ATOM 8237 N N . SER A 1 1014 ? -7.801 35.323 14.508 1.00 82.88 1014 SER A N 1
ATOM 8238 C CA . SER A 1 1014 ? -7.983 35.404 15.965 1.00 82.88 1014 SER A CA 1
ATOM 8239 C C . SER A 1 1014 ? -9.444 35.645 16.369 1.00 82.88 1014 SER A C 1
ATOM 8241 O O . SER A 1 1014 ? -9.883 35.162 17.410 1.00 82.88 1014 SER A O 1
ATOM 8243 N N . ILE A 1 1015 ? -10.205 36.358 15.528 1.00 84.56 1015 ILE A N 1
ATOM 8244 C CA . ILE A 1 1015 ? -11.639 36.649 15.714 1.00 84.56 1015 ILE A CA 1
ATOM 8245 C C . ILE A 1 1015 ? -12.532 35.531 15.127 1.00 84.56 1015 ILE A C 1
ATOM 8247 O O . ILE A 1 1015 ? -13.736 35.496 15.359 1.00 84.56 1015 ILE A O 1
ATOM 8251 N N . ARG A 1 1016 ? -11.941 34.565 14.410 1.00 84.62 1016 ARG A N 1
ATOM 8252 C CA . ARG A 1 1016 ? -12.600 33.417 13.760 1.00 84.62 1016 ARG A CA 1
ATOM 8253 C C . ARG A 1 1016 ? -13.644 33.768 12.688 1.00 84.62 1016 ARG A C 1
ATOM 8255 O O . ARG A 1 1016 ? -14.571 32.994 12.469 1.00 84.62 1016 ARG A O 1
ATOM 8262 N N . GLU A 1 1017 ? -13.476 34.893 11.996 1.00 85.00 1017 GLU A N 1
ATOM 8263 C CA . GLU A 1 1017 ? -14.403 35.351 10.945 1.00 85.00 1017 GLU A CA 1
ATOM 8264 C C . GLU A 1 1017 ? -13.955 34.955 9.530 1.00 85.00 1017 GLU A C 1
ATOM 8266 O O . GLU A 1 1017 ? -14.751 34.454 8.737 1.00 85.00 1017 GLU A O 1
ATOM 8271 N N . ALA A 1 1018 ? -12.668 35.135 9.225 1.00 88.50 1018 ALA A N 1
ATOM 8272 C CA . ALA A 1 1018 ? -12.092 34.871 7.911 1.00 88.50 1018 ALA A CA 1
ATOM 8273 C C . ALA A 1 1018 ? -11.004 33.791 7.966 1.00 88.50 1018 ALA A C 1
ATOM 8275 O O . ALA A 1 1018 ? -10.323 33.600 8.978 1.00 88.50 1018 ALA A O 1
ATOM 8276 N N . ILE A 1 1019 ? -10.844 33.093 6.841 1.00 91.25 1019 ILE A N 1
ATOM 8277 C CA . ILE A 1 1019 ? -9.728 32.179 6.603 1.00 91.25 1019 ILE A CA 1
ATOM 8278 C C . ILE A 1 1019 ? -8.511 33.022 6.232 1.00 91.25 1019 ILE A C 1
ATOM 8280 O O . ILE A 1 1019 ? -8.617 33.944 5.429 1.00 91.25 1019 ILE A O 1
ATOM 8284 N N . VAL A 1 1020 ? -7.361 32.700 6.810 1.00 92.50 1020 VAL A N 1
ATOM 8285 C CA . VAL A 1 1020 ? -6.090 33.372 6.554 1.00 92.50 1020 VAL A CA 1
ATOM 8286 C C . VAL A 1 1020 ? -4.996 32.345 6.296 1.00 92.50 1020 VAL A C 1
ATOM 8288 O O . VAL A 1 1020 ? -5.014 31.228 6.822 1.00 92.50 1020 VAL A O 1
ATOM 8291 N N . PHE A 1 1021 ? -4.022 32.736 5.482 1.00 94.12 1021 PHE A N 1
ATOM 8292 C CA . PHE A 1 1021 ? -2.786 31.985 5.305 1.00 94.12 1021 PHE A CA 1
ATOM 8293 C C . PHE A 1 1021 ? -2.043 31.882 6.647 1.00 94.12 1021 PHE A C 1
ATOM 8295 O O . PHE A 1 1021 ? -1.867 32.888 7.334 1.00 94.12 1021 PHE A O 1
ATOM 8302 N N . LYS A 1 1022 ? -1.634 30.670 7.042 1.00 94.75 1022 LYS A N 1
ATOM 8303 C CA . LYS A 1 1022 ? -0.915 30.429 8.308 1.00 94.75 1022 LYS A CA 1
ATOM 8304 C C . LYS A 1 1022 ? 0.508 29.922 8.110 1.00 94.75 1022 LYS A C 1
ATOM 8306 O O . LYS A 1 1022 ? 1.313 30.073 9.025 1.00 94.75 1022 LYS A O 1
ATOM 8311 N N . GLY A 1 1023 ? 0.825 29.342 6.955 1.00 95.44 1023 GLY A N 1
ATOM 8312 C CA . GLY A 1 1023 ? 2.157 28.822 6.687 1.00 95.44 1023 GLY A CA 1
ATOM 8313 C C . GLY A 1 1023 ? 2.225 27.883 5.488 1.00 95.44 1023 GLY A C 1
ATOM 8314 O O . GLY A 1 1023 ? 1.295 27.796 4.685 1.00 95.44 1023 GLY A O 1
ATOM 8315 N N . VAL A 1 1024 ? 3.352 27.181 5.377 1.00 97.12 1024 VAL A N 1
ATOM 8316 C CA . VAL A 1 1024 ? 3.692 26.275 4.275 1.00 97.12 1024 VAL A CA 1
ATOM 8317 C C . VAL A 1 1024 ? 4.297 24.983 4.819 1.00 97.12 1024 VAL A C 1
ATOM 8319 O O . VAL A 1 1024 ? 5.104 25.021 5.740 1.00 97.12 1024 VAL A O 1
ATOM 8322 N N . VAL A 1 1025 ? 3.954 23.842 4.231 1.00 97.38 1025 VAL A N 1
ATOM 8323 C CA . VAL A 1 1025 ? 4.650 22.564 4.425 1.00 97.38 1025 VAL A CA 1
ATOM 8324 C C . VAL A 1 1025 ? 5.512 22.300 3.197 1.00 97.38 1025 VAL A C 1
ATOM 8326 O O . VAL A 1 1025 ? 5.005 22.400 2.085 1.00 97.38 1025 VAL A O 1
ATOM 8329 N N . SER A 1 1026 ? 6.786 21.952 3.364 1.00 96.31 1026 SER A N 1
ATOM 8330 C CA . SER A 1 1026 ? 7.665 21.586 2.252 1.00 96.31 1026 SER A CA 1
ATOM 8331 C C . SER A 1 1026 ? 8.159 20.151 2.347 1.00 96.31 1026 SER A C 1
ATOM 8333 O O . SER A 1 1026 ? 8.374 19.638 3.442 1.00 96.31 1026 SER A O 1
ATOM 8335 N N . VAL A 1 1027 ? 8.432 19.551 1.194 1.00 95.88 1027 VAL A N 1
ATOM 8336 C CA . VAL A 1 1027 ? 9.108 18.260 1.046 1.00 95.88 1027 VAL A CA 1
ATOM 8337 C C . VAL A 1 1027 ? 10.208 18.416 0.000 1.00 95.88 1027 VAL A C 1
ATOM 8339 O O . VAL A 1 1027 ? 9.997 19.049 -1.033 1.00 95.88 1027 VAL A O 1
ATOM 8342 N N . THR A 1 1028 ? 11.390 17.889 0.303 1.00 94.94 1028 THR A N 1
ATOM 8343 C CA . THR A 1 1028 ? 12.609 18.005 -0.497 1.00 94.94 1028 THR A CA 1
ATOM 8344 C C . THR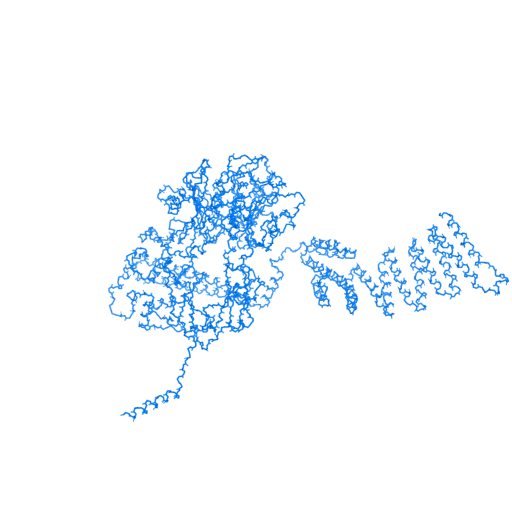 A 1 1028 ? 13.055 16.618 -0.959 1.00 94.94 1028 THR A C 1
ATOM 8346 O O . THR A 1 1028 ? 13.242 15.717 -0.136 1.00 94.94 1028 THR A O 1
ATOM 8349 N N . MET A 1 1029 ? 13.254 16.471 -2.267 1.00 92.62 1029 MET A N 1
ATOM 8350 C CA . MET A 1 1029 ? 13.676 15.250 -2.955 1.00 92.62 1029 MET A CA 1
ATOM 8351 C C . MET A 1 1029 ? 15.030 15.479 -3.625 1.00 92.62 1029 MET A C 1
ATOM 8353 O O . MET A 1 1029 ? 15.398 16.616 -3.933 1.00 92.62 1029 MET A O 1
ATOM 8357 N N . GLU A 1 1030 ? 15.777 14.406 -3.859 1.00 90.62 1030 GLU A N 1
ATOM 8358 C CA . GLU A 1 1030 ? 17.048 14.473 -4.575 1.00 90.62 1030 GLU A CA 1
ATOM 8359 C C . GLU A 1 1030 ? 16.810 14.493 -6.089 1.00 90.62 1030 GLU A C 1
ATOM 8361 O O . GLU A 1 1030 ? 16.010 13.722 -6.614 1.00 90.62 1030 GLU A O 1
ATOM 8366 N N . LEU A 1 1031 ? 17.513 15.370 -6.810 1.00 91.56 1031 LEU A N 1
ATOM 8367 C CA . LEU A 1 1031 ? 17.368 15.487 -8.263 1.00 91.56 1031 LEU A CA 1
ATOM 8368 C C . LEU A 1 1031 ? 17.820 14.212 -8.980 1.00 91.56 1031 LEU A C 1
ATOM 8370 O O . LEU A 1 1031 ? 17.274 13.891 -10.023 1.00 91.56 1031 LEU A O 1
ATOM 8374 N N . LYS A 1 1032 ? 18.781 13.478 -8.405 1.00 89.00 1032 LYS A N 1
ATOM 8375 C CA . LYS A 1 1032 ? 19.319 12.225 -8.953 1.00 89.00 1032 LYS A CA 1
ATOM 8376 C C . LYS A 1 1032 ? 18.228 11.196 -9.275 1.00 89.00 1032 LYS A C 1
ATOM 8378 O O . LYS A 1 1032 ? 18.372 10.461 -10.248 1.00 89.00 1032 LYS A O 1
ATOM 8383 N N . ASP A 1 1033 ? 17.156 11.175 -8.485 1.00 85.56 1033 ASP A N 1
ATOM 8384 C CA . ASP A 1 1033 ? 16.053 10.219 -8.614 1.00 85.56 1033 ASP A CA 1
ATOM 8385 C C . ASP A 1 1033 ? 15.038 10.610 -9.709 1.00 85.56 1033 ASP A C 1
ATOM 8387 O O . ASP A 1 1033 ? 14.105 9.852 -9.965 1.00 85.56 1033 ASP A O 1
ATOM 8391 N N . LEU A 1 1034 ? 15.189 11.785 -10.338 1.00 88.38 1034 LEU A N 1
ATOM 8392 C CA . LEU A 1 1034 ? 14.324 12.263 -11.417 1.00 88.38 1034 LEU A CA 1
ATOM 8393 C C . LEU A 1 1034 ? 14.805 11.735 -12.772 1.00 88.38 1034 LEU A C 1
ATOM 8395 O O . LEU A 1 1034 ? 15.897 12.083 -13.212 1.00 88.38 1034 LEU A O 1
ATOM 8399 N N . ASP A 1 1035 ? 13.962 10.982 -13.473 1.00 87.69 1035 ASP A N 1
ATOM 8400 C CA . ASP A 1 1035 ? 14.250 10.523 -14.831 1.00 87.69 1035 ASP A CA 1
ATOM 8401 C C . ASP A 1 1035 ? 14.080 11.645 -15.860 1.00 87.69 1035 ASP A C 1
ATOM 8403 O O . ASP A 1 1035 ? 13.059 12.344 -15.893 1.00 87.69 1035 ASP A O 1
ATOM 8407 N N . VAL A 1 1036 ? 15.055 11.768 -16.759 1.00 89.75 1036 VAL A N 1
ATOM 8408 C CA . VAL A 1 1036 ? 15.068 12.775 -17.825 1.00 89.75 1036 VAL A CA 1
ATOM 8409 C C . VAL A 1 1036 ? 14.322 12.292 -19.073 1.00 89.75 1036 VAL A C 1
ATOM 8411 O O . VAL A 1 1036 ? 14.594 11.219 -19.608 1.00 89.75 1036 VAL A O 1
ATOM 8414 N N . ASN A 1 1037 ? 13.441 13.136 -19.623 1.00 90.06 1037 ASN A N 1
ATOM 8415 C CA . ASN A 1 1037 ? 12.785 12.876 -20.908 1.00 90.06 1037 ASN A CA 1
ATOM 8416 C C . ASN A 1 1037 ? 13.445 13.659 -22.057 1.00 90.06 1037 ASN A C 1
ATOM 8418 O O . ASN A 1 1037 ? 13.227 14.862 -22.211 1.00 90.06 1037 ASN A O 1
ATOM 8422 N N . GLN A 1 1038 ? 14.206 12.954 -22.898 1.00 91.06 1038 GLN A N 1
ATOM 8423 C CA . GLN A 1 1038 ? 14.908 13.531 -24.053 1.00 91.06 1038 GLN A CA 1
ATOM 8424 C C . GLN A 1 1038 ? 14.124 13.481 -25.372 1.00 91.06 1038 GLN A C 1
ATOM 8426 O O . GLN A 1 1038 ? 14.590 13.987 -26.402 1.00 91.06 1038 GLN A O 1
ATOM 8431 N N . CYS A 1 1039 ? 12.958 12.834 -25.372 1.00 91.75 1039 CYS A N 1
ATOM 8432 C CA . CYS A 1 1039 ? 12.168 12.639 -26.577 1.00 91.75 1039 CYS A CA 1
ATOM 8433 C C . CYS A 1 1039 ? 11.556 13.955 -27.079 1.00 91.75 1039 CYS A C 1
ATOM 8435 O O . CYS A 1 1039 ? 11.491 14.964 -26.374 1.00 91.75 1039 CYS A O 1
ATOM 8437 N N . SER A 1 1040 ? 11.144 13.963 -28.345 1.00 88.19 1040 SER A N 1
ATOM 8438 C CA . SER A 1 1040 ? 10.479 15.114 -28.952 1.00 88.19 1040 SER A CA 1
ATOM 8439 C C . SER A 1 1040 ? 9.095 15.348 -28.344 1.00 88.19 1040 SER A C 1
ATOM 8441 O O . SER A 1 1040 ? 8.320 14.400 -28.214 1.00 88.19 1040 SER A O 1
ATOM 8443 N N . ASP A 1 1041 ? 8.765 16.605 -28.054 1.00 85.44 1041 ASP A N 1
ATOM 8444 C CA . ASP A 1 1041 ? 7.460 17.034 -27.540 1.00 85.44 1041 ASP A CA 1
ATOM 8445 C C . ASP A 1 1041 ? 7.020 18.339 -28.230 1.00 85.44 1041 ASP A C 1
ATOM 8447 O O . ASP A 1 1041 ? 7.761 18.941 -29.018 1.00 85.44 1041 ASP A O 1
ATOM 8451 N N . ASN A 1 1042 ? 5.803 18.787 -27.944 1.00 87.12 1042 ASN A N 1
ATOM 8452 C CA . ASN A 1 1042 ? 5.243 20.029 -28.437 1.00 87.12 1042 ASN A CA 1
ATOM 8453 C C . ASN A 1 1042 ? 6.129 21.232 -28.080 1.00 87.12 1042 ASN A C 1
ATOM 8455 O O . ASN A 1 1042 ? 6.675 21.349 -26.982 1.00 87.12 1042 ASN A O 1
ATOM 8459 N N . PHE A 1 1043 ? 6.218 22.192 -29.002 1.00 80.25 1043 PHE A N 1
ATOM 8460 C CA . PHE A 1 1043 ? 7.085 23.363 -28.848 1.00 80.25 1043 PHE A CA 1
ATOM 8461 C C . PHE A 1 1043 ? 6.806 24.175 -27.569 1.00 80.25 1043 PHE A C 1
ATOM 8463 O O . PHE A 1 1043 ? 7.752 24.674 -26.961 1.00 80.25 1043 PHE A O 1
ATOM 8470 N N . TYR A 1 1044 ? 5.539 24.268 -27.147 1.00 85.88 1044 TYR A N 1
ATOM 8471 C CA . TYR A 1 1044 ? 5.105 25.056 -25.987 1.00 85.88 1044 TYR A CA 1
ATOM 8472 C C . TYR A 1 1044 ? 5.395 24.402 -24.627 1.00 85.88 1044 TYR A C 1
ATOM 8474 O O . TYR A 1 1044 ? 5.250 25.067 -23.607 1.00 85.88 1044 TYR A O 1
ATOM 8482 N N . VAL A 1 1045 ? 5.780 23.122 -24.591 1.00 85.31 1045 VAL A N 1
ATOM 8483 C CA . VAL A 1 1045 ? 6.135 22.438 -23.342 1.00 85.31 1045 VAL A CA 1
ATOM 8484 C C . VAL A 1 1045 ? 7.577 22.792 -22.977 1.00 85.31 1045 VAL A C 1
ATOM 8486 O O . VAL A 1 1045 ? 8.502 22.617 -23.779 1.00 85.31 1045 VAL A O 1
ATOM 8489 N N . GLU A 1 1046 ? 7.776 23.330 -21.778 1.00 83.81 1046 GLU A N 1
ATOM 8490 C CA . GLU A 1 1046 ? 9.093 23.688 -21.251 1.00 83.81 1046 GLU A CA 1
ATOM 8491 C C . GLU A 1 1046 ? 9.809 22.432 -20.737 1.00 83.81 1046 GLU A C 1
ATOM 8493 O O . GLU A 1 1046 ? 9.495 21.912 -19.671 1.00 83.81 1046 GLU A O 1
ATOM 8498 N N . ASN A 1 1047 ? 10.768 21.933 -21.515 1.00 88.69 1047 ASN A N 1
ATOM 8499 C CA . ASN A 1 1047 ? 11.629 20.812 -21.154 1.00 88.69 1047 ASN A CA 1
ATOM 8500 C C . ASN A 1 1047 ? 13.038 21.110 -21.677 1.00 88.69 1047 ASN A C 1
ATOM 8502 O O . ASN A 1 1047 ? 13.213 21.301 -22.884 1.00 88.69 1047 ASN A O 1
ATOM 8506 N N . ALA A 1 1048 ? 14.022 21.141 -20.776 1.00 86.44 1048 ALA A N 1
ATOM 8507 C CA . ALA A 1 1048 ? 15.428 21.396 -21.097 1.00 86.44 1048 ALA A CA 1
ATOM 8508 C C . ALA A 1 1048 ? 16.031 20.345 -22.047 1.00 86.44 1048 ALA A C 1
ATOM 8510 O O . ALA A 1 1048 ? 16.964 20.634 -22.795 1.00 86.44 1048 ALA A O 1
ATOM 8511 N N . PHE A 1 1049 ? 15.492 19.128 -22.018 1.00 89.38 1049 PHE A N 1
ATOM 8512 C CA . PHE A 1 1049 ? 16.051 17.950 -22.669 1.00 89.38 1049 PHE A CA 1
ATOM 8513 C C . PHE A 1 1049 ? 15.306 17.543 -23.942 1.00 89.38 1049 PHE A C 1
ATOM 8515 O O . PHE A 1 1049 ? 15.755 16.636 -24.647 1.00 89.38 1049 PHE A O 1
ATOM 8522 N N . LYS A 1 1050 ? 14.184 18.192 -24.276 1.00 88.81 1050 LYS A N 1
ATOM 8523 C CA . LYS A 1 1050 ? 13.394 17.838 -25.465 1.00 88.81 1050 LYS A CA 1
ATOM 8524 C C . LYS A 1 1050 ? 14.235 17.918 -26.737 1.00 88.81 1050 LYS A C 1
ATOM 8526 O O . LYS A 1 1050 ? 15.064 18.812 -26.884 1.00 88.81 1050 LYS A O 1
ATOM 8531 N N . ASN A 1 1051 ? 13.989 17.003 -27.674 1.00 87.06 1051 ASN A N 1
ATOM 8532 C CA . ASN A 1 1051 ? 14.736 16.887 -28.936 1.00 87.06 1051 ASN A CA 1
ATOM 8533 C C . ASN A 1 1051 ? 16.253 16.658 -28.764 1.00 87.06 1051 ASN A C 1
ATOM 8535 O O . ASN A 1 1051 ? 17.005 16.840 -29.718 1.00 87.06 1051 ASN A O 1
ATOM 8539 N N . SER A 1 1052 ? 16.723 16.254 -27.578 1.00 88.69 1052 SER A N 1
ATOM 8540 C CA . SER A 1 1052 ? 18.141 15.933 -27.367 1.00 88.69 1052 SER A CA 1
ATOM 8541 C C . SER A 1 1052 ? 18.473 14.462 -27.626 1.00 88.69 1052 SER A C 1
ATOM 8543 O O . SER A 1 1052 ? 19.646 14.103 -27.586 1.00 88.69 1052 SER A O 1
ATOM 8545 N N . HIS A 1 1053 ? 17.489 13.608 -27.920 1.00 91.56 1053 HIS A N 1
ATOM 8546 C CA . HIS A 1 1053 ? 17.735 12.206 -28.261 1.00 91.56 1053 HIS A CA 1
ATOM 8547 C C . HIS A 1 1053 ? 18.590 12.049 -29.531 1.00 91.56 1053 HIS A C 1
ATOM 8549 O O . HIS A 1 1053 ? 18.511 12.838 -30.470 1.00 91.56 1053 HIS A O 1
ATOM 8555 N N . LYS A 1 1054 ? 19.361 10.965 -29.604 1.00 92.31 1054 LYS A N 1
ATOM 8556 C CA . LYS A 1 1054 ? 20.276 10.642 -30.709 1.00 92.31 1054 LYS A CA 1
ATOM 8557 C C . LYS A 1 1054 ? 19.783 9.502 -31.597 1.00 92.31 1054 LYS A C 1
ATOM 8559 O O . LYS A 1 1054 ? 20.568 8.928 -32.348 1.00 92.31 1054 LYS A O 1
ATOM 8564 N N . CYS A 1 1055 ? 18.487 9.189 -31.549 1.00 91.94 1055 CYS A N 1
ATOM 8565 C CA . CYS A 1 1055 ? 17.869 8.242 -32.476 1.00 91.94 1055 CYS A CA 1
ATOM 8566 C C . CYS A 1 1055 ? 18.055 8.654 -33.947 1.00 91.94 1055 CYS A C 1
ATOM 8568 O O . CYS A 1 1055 ? 18.049 9.841 -34.288 1.00 91.94 1055 CYS A O 1
ATOM 8570 N N . ASP A 1 1056 ? 18.210 7.656 -34.815 1.00 91.12 1056 ASP A N 1
ATOM 8571 C CA . ASP A 1 1056 ? 18.252 7.845 -36.264 1.00 91.12 1056 ASP A CA 1
ATOM 8572 C C . ASP A 1 1056 ? 16.888 8.301 -36.818 1.00 91.12 1056 ASP A C 1
ATOM 8574 O O . ASP A 1 1056 ? 15.853 8.119 -36.186 1.00 91.12 1056 ASP A O 1
ATOM 8578 N N . ARG A 1 1057 ? 16.854 8.855 -38.037 1.00 87.25 1057 ARG A N 1
ATOM 8579 C CA . ARG A 1 1057 ? 15.600 9.302 -38.679 1.00 87.25 1057 ARG A CA 1
ATOM 8580 C C . ARG A 1 1057 ? 14.615 8.165 -38.951 1.00 87.25 1057 ARG A C 1
ATOM 8582 O O . ARG A 1 1057 ? 13.429 8.429 -39.119 1.00 87.25 1057 ARG A O 1
ATOM 8589 N N . ASN A 1 1058 ? 15.098 6.926 -39.016 1.00 89.81 1058 ASN A N 1
ATOM 8590 C CA . ASN A 1 1058 ? 14.274 5.739 -39.231 1.00 89.81 1058 ASN A CA 1
ATOM 8591 C C . ASN A 1 1058 ? 13.697 5.163 -37.921 1.00 89.81 1058 ASN A C 1
ATOM 8593 O O . ASN A 1 1058 ? 12.973 4.162 -37.949 1.00 89.81 1058 ASN A O 1
ATOM 8597 N N . SER A 1 1059 ? 14.026 5.753 -36.770 1.00 90.62 1059 SER A N 1
ATOM 8598 C CA . SER A 1 1059 ? 13.529 5.364 -35.452 1.00 90.62 1059 SER A CA 1
ATOM 8599 C C . SER A 1 1059 ? 12.942 6.559 -34.700 1.00 90.62 1059 SER A C 1
ATOM 8601 O O . SER A 1 1059 ? 13.221 7.716 -34.997 1.00 90.62 1059 SER A O 1
ATOM 8603 N N . TYR A 1 1060 ? 12.069 6.284 -33.738 1.00 90.44 1060 TYR A N 1
ATOM 8604 C CA . TYR A 1 1060 ? 11.469 7.281 -32.861 1.00 90.44 1060 TYR A CA 1
ATOM 8605 C C . TYR A 1 1060 ? 11.828 6.995 -31.401 1.00 90.44 1060 TYR A C 1
ATOM 8607 O O . TYR A 1 1060 ? 12.102 5.855 -31.018 1.00 90.44 1060 TYR A O 1
ATOM 8615 N N . CYS A 1 1061 ? 11.844 8.052 -30.596 1.00 91.44 1061 CYS A N 1
ATOM 8616 C CA . CYS A 1 1061 ? 12.229 8.014 -29.191 1.00 91.44 1061 CYS A CA 1
ATOM 8617 C C . CYS A 1 1061 ? 11.043 7.618 -28.300 1.00 91.44 1061 CYS A C 1
ATOM 8619 O O . CYS A 1 1061 ? 9.935 8.126 -28.484 1.00 91.44 1061 CYS A O 1
ATOM 8621 N N . VAL A 1 1062 ? 11.284 6.746 -27.318 1.00 89.50 1062 VAL A N 1
ATOM 8622 C CA . VAL A 1 1062 ? 10.349 6.436 -26.224 1.00 89.50 1062 VAL A CA 1
ATOM 8623 C C . VAL A 1 1062 ? 11.114 6.523 -24.898 1.00 89.50 1062 VAL A C 1
ATOM 8625 O O . VAL A 1 1062 ? 12.155 5.874 -24.794 1.00 89.50 1062 VAL A O 1
ATOM 8628 N N . PRO A 1 1063 ? 10.654 7.300 -23.902 1.00 86.25 1063 PRO A N 1
ATOM 8629 C CA . PRO A 1 1063 ? 11.362 7.447 -22.631 1.00 86.25 1063 PRO A CA 1
ATOM 8630 C C . PRO A 1 1063 ? 11.326 6.150 -21.807 1.00 86.25 1063 PRO A C 1
ATOM 8632 O O . PRO A 1 1063 ? 10.354 5.396 -21.868 1.00 86.25 1063 PRO A O 1
ATOM 8635 N N . ILE A 1 1064 ? 12.384 5.909 -21.032 1.00 82.19 1064 ILE A N 1
ATOM 8636 C CA . ILE A 1 1064 ? 12.526 4.795 -20.087 1.00 82.19 1064 ILE A CA 1
ATOM 8637 C C . ILE A 1 1064 ? 12.694 5.386 -18.686 1.00 82.19 1064 ILE A C 1
ATOM 8639 O O . ILE A 1 1064 ? 13.536 6.256 -18.485 1.00 82.19 1064 ILE A O 1
ATOM 8643 N N . LEU A 1 1065 ? 11.913 4.891 -17.727 1.00 76.44 1065 LEU A N 1
ATOM 8644 C CA . LEU A 1 1065 ? 12.003 5.282 -16.317 1.00 76.44 1065 LEU A CA 1
ATOM 8645 C C . LEU A 1 1065 ? 13.019 4.406 -15.560 1.00 76.44 1065 LEU A C 1
ATOM 8647 O O . LEU A 1 1065 ? 13.252 3.258 -15.942 1.00 76.44 1065 LEU A O 1
ATOM 8651 N N . GLY A 1 1066 ? 13.587 4.921 -14.471 1.00 73.12 1066 GLY A N 1
ATOM 8652 C CA . GLY A 1 1066 ? 14.550 4.239 -13.602 1.00 73.12 1066 GLY A CA 1
ATOM 8653 C C . GLY A 1 1066 ? 16.024 4.422 -13.980 1.00 73.12 1066 GLY A C 1
ATOM 8654 O O . GLY A 1 1066 ? 16.856 3.635 -13.534 1.00 73.12 1066 GLY A O 1
ATOM 8655 N N . ARG A 1 1067 ? 16.361 5.423 -14.801 1.00 77.06 1067 ARG A N 1
ATOM 8656 C CA . ARG A 1 1067 ? 17.747 5.760 -15.188 1.00 77.06 1067 ARG A CA 1
ATOM 8657 C C . ARG A 1 1067 ? 18.297 6.994 -14.466 1.00 77.06 1067 ARG A C 1
ATOM 8659 O O . ARG A 1 1067 ? 19.492 7.261 -14.564 1.00 77.06 1067 ARG A O 1
ATOM 8666 N N . GLY A 1 1068 ? 17.455 7.686 -13.704 1.00 84.81 1068 GLY A N 1
ATOM 8667 C CA . GLY A 1 1068 ? 17.800 8.869 -12.932 1.00 84.81 1068 GLY A CA 1
ATOM 8668 C C . GLY A 1 1068 ? 18.113 10.080 -13.806 1.00 84.81 1068 GLY A C 1
ATOM 8669 O O . GLY A 1 1068 ? 17.777 10.136 -14.994 1.00 84.81 1068 GLY A O 1
ATOM 8670 N N . PHE A 1 1069 ? 18.775 11.061 -13.194 1.00 88.38 1069 PHE A N 1
ATOM 8671 C CA . PHE A 1 1069 ? 19.078 12.346 -13.822 1.00 88.38 1069 PHE A CA 1
ATOM 8672 C C . PHE A 1 1069 ? 20.310 12.290 -14.733 1.00 88.38 1069 PHE A C 1
ATOM 8674 O O . PHE A 1 1069 ? 21.310 12.969 -14.500 1.00 88.38 1069 PHE A O 1
ATOM 8681 N N . ASP A 1 1070 ? 20.246 11.450 -15.763 1.00 87.88 1070 ASP A N 1
ATOM 8682 C CA . ASP A 1 1070 ? 21.301 11.280 -16.761 1.00 87.88 1070 ASP A CA 1
ATOM 8683 C C . ASP A 1 1070 ? 20.720 11.165 -18.181 1.00 87.88 1070 ASP A C 1
ATOM 8685 O O . ASP A 1 1070 ? 19.526 10.927 -18.387 1.00 87.88 1070 ASP A O 1
ATOM 8689 N N . VAL A 1 1071 ? 21.573 11.356 -19.187 1.00 88.19 1071 VAL A N 1
ATOM 8690 C CA . VAL A 1 1071 ? 21.215 11.189 -20.599 1.00 88.19 1071 VAL A CA 1
ATOM 8691 C C . VAL A 1 1071 ? 21.218 9.715 -21.008 1.00 88.19 1071 VAL A C 1
ATOM 8693 O O . VAL A 1 1071 ? 21.823 8.847 -20.385 1.00 88.19 1071 VAL A O 1
ATOM 8696 N N . GLY A 1 1072 ? 20.518 9.412 -22.094 1.00 87.12 1072 GLY A N 1
ATOM 8697 C CA . GLY A 1 1072 ? 20.264 8.053 -22.551 1.00 87.12 1072 GLY A CA 1
ATOM 8698 C C . GLY A 1 1072 ? 19.031 7.422 -21.908 1.00 87.12 1072 GLY A C 1
ATOM 8699 O O . GLY A 1 1072 ? 18.823 6.228 -22.083 1.00 87.12 1072 GLY A O 1
ATOM 8700 N N . GLY A 1 1073 ? 18.190 8.191 -21.206 1.00 88.25 1073 GLY A N 1
ATOM 8701 C CA . GLY A 1 1073 ? 16.921 7.783 -20.576 1.00 88.25 1073 GLY A CA 1
ATOM 8702 C C . GLY A 1 1073 ? 15.801 7.344 -21.535 1.00 88.25 1073 GLY A C 1
ATOM 8703 O O . GLY A 1 1073 ? 14.631 7.620 -21.290 1.00 88.25 1073 GLY A O 1
ATOM 8704 N N . TYR A 1 1074 ? 16.119 6.747 -22.684 1.00 90.31 1074 TYR A N 1
ATOM 8705 C CA . TYR A 1 1074 ? 15.160 6.439 -23.745 1.00 90.31 1074 TYR A CA 1
ATOM 8706 C C . TYR A 1 1074 ? 15.569 5.207 -24.556 1.00 90.31 1074 TYR A C 1
ATOM 8708 O O . TYR A 1 1074 ? 16.708 4.754 -24.509 1.00 90.31 1074 TYR A O 1
ATOM 8716 N N . GLN A 1 1075 ? 14.639 4.686 -25.350 1.00 90.44 1075 GLN A N 1
ATOM 8717 C CA . GLN A 1 1075 ? 14.893 3.708 -26.406 1.00 90.44 1075 GLN A CA 1
ATOM 8718 C C . GLN A 1 1075 ? 14.550 4.284 -27.777 1.00 90.44 1075 GLN A C 1
ATOM 8720 O O . GLN A 1 1075 ? 13.571 5.017 -27.938 1.00 90.44 1075 GLN A O 1
ATOM 8725 N N . CYS A 1 1076 ? 15.317 3.887 -28.789 1.00 92.31 1076 CYS A N 1
ATOM 8726 C CA . CYS A 1 1076 ? 15.022 4.165 -30.187 1.00 92.31 1076 CYS A CA 1
ATOM 8727 C C . CYS A 1 1076 ? 14.285 2.978 -30.808 1.00 92.31 1076 CYS A C 1
ATOM 8729 O O . CYS A 1 1076 ? 14.894 1.967 -31.169 1.00 92.31 1076 CYS A O 1
ATOM 8731 N N . SER A 1 1077 ? 12.967 3.112 -30.937 1.00 89.12 1077 SER A N 1
ATOM 8732 C CA . SER A 1 1077 ? 12.088 2.111 -31.551 1.00 89.12 1077 SER A CA 1
ATOM 8733 C C . SER A 1 1077 ? 11.947 2.368 -33.050 1.00 89.12 1077 SER A C 1
ATOM 8735 O O . SER A 1 1077 ? 11.861 3.515 -33.480 1.00 89.12 1077 SER A O 1
ATOM 8737 N N . CYS A 1 1078 ? 11.932 1.323 -33.877 1.00 87.38 1078 CYS A N 1
ATOM 8738 C CA . CYS A 1 1078 ? 11.834 1.499 -35.328 1.00 87.38 1078 CYS A CA 1
ATOM 8739 C C . CYS A 1 1078 ? 10.478 2.074 -35.755 1.00 87.38 1078 CYS A C 1
ATOM 8741 O O . CYS A 1 1078 ? 9.435 1.635 -35.275 1.00 87.38 1078 CYS A O 1
ATOM 8743 N N . MET A 1 1079 ? 10.490 3.035 -36.687 1.00 85.81 1079 MET A N 1
ATOM 8744 C CA . MET A 1 1079 ? 9.262 3.579 -37.269 1.00 85.81 1079 MET A CA 1
ATOM 8745 C C . MET A 1 1079 ? 8.529 2.536 -38.126 1.00 85.81 1079 MET A C 1
ATOM 8747 O O . MET A 1 1079 ? 9.092 1.528 -38.554 1.00 85.81 1079 MET A O 1
ATOM 8751 N N . GLN A 1 1080 ? 7.262 2.810 -38.438 1.00 79.69 1080 GLN A N 1
ATOM 8752 C CA . GLN A 1 1080 ? 6.470 1.980 -39.342 1.00 79.69 1080 GLN A CA 1
ATOM 8753 C C . GLN A 1 1080 ? 7.163 1.806 -40.702 1.00 79.69 1080 GLN A C 1
ATOM 8755 O O . GLN A 1 1080 ? 7.635 2.768 -41.307 1.00 79.69 1080 GLN A O 1
ATOM 8760 N N . GLY A 1 1081 ? 7.193 0.566 -41.195 1.00 78.56 1081 GLY A N 1
ATOM 8761 C CA . GLY A 1 1081 ? 7.884 0.220 -42.438 1.00 78.56 1081 GLY A CA 1
ATOM 8762 C C . GLY A 1 1081 ? 9.394 0.029 -42.276 1.00 78.56 1081 GLY A C 1
ATOM 8763 O O . GLY A 1 1081 ? 10.056 -0.290 -43.261 1.00 78.56 1081 GLY A O 1
ATOM 8764 N N . TYR A 1 1082 ? 9.929 0.157 -41.060 1.00 85.62 1082 TYR A N 1
ATOM 8765 C CA . TYR A 1 1082 ? 11.302 -0.187 -40.710 1.00 85.62 1082 TYR A CA 1
ATOM 8766 C C . TYR A 1 1082 ? 11.337 -1.359 -39.722 1.00 85.62 1082 TYR A C 1
ATOM 8768 O O . TYR A 1 1082 ? 10.374 -1.619 -39.003 1.00 85.62 1082 TYR A O 1
ATOM 8776 N N . GLU A 1 1083 ? 12.442 -2.097 -39.703 1.00 85.94 1083 GLU A N 1
ATOM 8777 C CA . GLU A 1 1083 ? 12.642 -3.260 -38.840 1.00 85.94 1083 GLU A CA 1
ATOM 8778 C C . GLU A 1 1083 ? 14.014 -3.233 -38.162 1.00 85.94 1083 GLU A C 1
ATOM 8780 O O . GLU A 1 1083 ? 14.988 -2.678 -38.690 1.00 85.94 1083 GLU A O 1
ATOM 8785 N N . TYR A 1 1084 ? 14.071 -3.845 -36.979 1.00 87.94 1084 TYR A N 1
ATOM 8786 C CA . TYR A 1 1084 ? 15.299 -4.018 -36.220 1.00 87.94 1084 TYR A CA 1
ATOM 8787 C C . TYR A 1 1084 ? 16.172 -5.094 -36.892 1.00 87.94 1084 TYR A C 1
ATOM 8789 O O . TYR A 1 1084 ? 15.700 -6.215 -37.101 1.00 87.94 1084 TYR A O 1
ATOM 8797 N N . PRO A 1 1085 ? 17.418 -4.781 -37.291 1.00 85.38 1085 PRO A N 1
ATOM 8798 C CA . PRO A 1 1085 ? 18.184 -5.658 -38.173 1.00 85.38 1085 PRO A CA 1
ATOM 8799 C C . PRO A 1 1085 ? 18.947 -6.782 -37.457 1.00 85.38 1085 PRO A C 1
ATOM 8801 O O . PRO A 1 1085 ? 19.435 -7.676 -38.153 1.00 85.38 1085 PRO A O 1
ATOM 8804 N N . TYR A 1 1086 ? 19.078 -6.747 -36.125 1.00 86.06 1086 TYR A N 1
ATOM 8805 C CA . TYR A 1 1086 ? 19.988 -7.624 -35.379 1.00 86.06 1086 TYR A CA 1
ATOM 8806 C C . TYR A 1 1086 ? 19.293 -8.775 -34.639 1.00 86.06 1086 TYR A C 1
ATOM 8808 O O . TYR A 1 1086 ? 18.135 -8.662 -34.244 1.00 86.06 1086 TYR A O 1
ATOM 8816 N N . ASP A 1 1087 ? 20.011 -9.886 -34.442 1.00 83.38 1087 ASP A N 1
ATOM 8817 C CA . ASP A 1 1087 ? 19.548 -11.052 -33.671 1.00 83.38 1087 ASP A CA 1
ATOM 8818 C C . ASP A 1 1087 ? 20.198 -11.100 -32.280 1.00 83.38 1087 ASP A C 1
ATOM 8820 O O . ASP A 1 1087 ? 21.158 -11.828 -32.046 1.00 83.38 1087 ASP A O 1
ATOM 8824 N N . ASN A 1 1088 ? 19.720 -10.262 -31.361 1.00 78.62 1088 ASN A N 1
ATOM 8825 C CA . ASN A 1 1088 ? 20.233 -10.152 -29.986 1.00 78.62 1088 ASN A CA 1
ATOM 8826 C C . ASN A 1 1088 ? 19.123 -10.199 -28.920 1.00 78.62 1088 ASN A C 1
ATOM 8828 O O . ASN A 1 1088 ? 19.357 -9.822 -27.777 1.00 78.62 1088 ASN A O 1
ATOM 8832 N N . GLY A 1 1089 ? 17.911 -10.623 -29.292 1.00 76.69 1089 GLY A N 1
ATOM 8833 C CA . GLY A 1 1089 ? 16.773 -10.707 -28.370 1.00 76.69 1089 GLY A CA 1
ATOM 8834 C C . GLY A 1 1089 ? 16.133 -9.362 -28.007 1.00 76.69 1089 GLY A C 1
ATOM 8835 O O . GLY A 1 1089 ? 15.246 -9.338 -27.164 1.00 76.69 1089 GLY A O 1
ATOM 8836 N N . ILE A 1 1090 ? 16.535 -8.259 -28.648 1.00 80.81 1090 ILE A N 1
ATOM 8837 C CA . ILE A 1 1090 ? 16.002 -6.908 -28.411 1.00 80.81 1090 ILE A CA 1
ATOM 8838 C C . ILE A 1 1090 ? 15.322 -6.394 -29.695 1.00 80.81 1090 ILE A C 1
ATOM 8840 O O . ILE A 1 1090 ? 15.604 -6.861 -30.799 1.00 80.81 1090 ILE A O 1
ATOM 8844 N N . THR A 1 1091 ? 14.383 -5.452 -29.560 1.00 81.81 1091 THR A N 1
ATOM 8845 C CA . THR A 1 1091 ? 13.605 -4.862 -30.676 1.00 81.81 1091 THR A CA 1
ATOM 8846 C C . THR A 1 1091 ? 13.857 -3.366 -30.901 1.00 81.81 1091 THR A C 1
ATOM 8848 O O . THR A 1 1091 ? 13.305 -2.768 -31.826 1.00 81.81 1091 THR A O 1
ATOM 8851 N N . PHE A 1 1092 ? 14.709 -2.757 -30.081 1.00 87.62 1092 PHE A N 1
ATOM 8852 C CA . PHE A 1 1092 ? 15.039 -1.335 -30.074 1.00 87.62 1092 PHE A CA 1
ATOM 8853 C C . PHE A 1 1092 ? 16.540 -1.122 -29.832 1.00 87.62 1092 PHE A C 1
ATOM 8855 O O . PHE A 1 1092 ? 17.266 -2.043 -29.457 1.00 87.62 1092 PHE A O 1
ATOM 8862 N N . PHE A 1 1093 ? 17.017 0.104 -30.044 1.00 89.38 1093 PHE A N 1
ATOM 8863 C CA . PHE A 1 1093 ? 18.359 0.505 -29.615 1.00 89.38 1093 PHE A CA 1
ATOM 8864 C C . PHE A 1 1093 ? 18.288 1.241 -28.280 1.00 89.38 1093 PHE A C 1
ATOM 8866 O O . PHE A 1 1093 ? 17.487 2.163 -28.124 1.00 89.38 1093 PHE A O 1
ATOM 8873 N N . ASP A 1 1094 ? 19.123 0.830 -27.333 1.00 89.06 1094 ASP A N 1
ATOM 8874 C CA . ASP A 1 1094 ? 19.232 1.470 -26.026 1.00 89.06 1094 ASP A CA 1
ATOM 8875 C C . ASP A 1 1094 ? 19.827 2.884 -26.159 1.00 89.06 1094 ASP A C 1
ATOM 8877 O O . ASP A 1 1094 ? 20.910 3.054 -26.719 1.00 89.06 1094 ASP A O 1
ATOM 8881 N N . GLY A 1 1095 ? 19.138 3.895 -25.626 1.00 90.12 1095 GLY A N 1
ATOM 8882 C CA . GLY A 1 1095 ? 19.579 5.285 -25.631 1.00 90.12 1095 GLY A CA 1
ATOM 8883 C C . GLY A 1 1095 ? 20.942 5.511 -24.980 1.00 90.12 1095 GLY A C 1
ATOM 8884 O O . GLY A 1 1095 ? 21.720 6.281 -25.527 1.00 90.12 1095 GLY A O 1
ATOM 8885 N N . GLN A 1 1096 ? 21.299 4.815 -23.893 1.00 88.25 1096 GLN A N 1
ATOM 8886 C CA . GLN A 1 1096 ? 22.628 4.963 -23.271 1.00 88.25 1096 GLN A CA 1
ATOM 8887 C C . GLN A 1 1096 ? 23.747 4.518 -24.219 1.00 88.25 1096 GLN A C 1
ATOM 8889 O O . GLN A 1 1096 ? 24.766 5.196 -24.354 1.00 88.25 1096 GLN A O 1
ATOM 8894 N N . LEU A 1 1097 ? 23.534 3.412 -24.940 1.00 89.88 1097 LEU A N 1
ATOM 8895 C CA . LEU A 1 1097 ? 24.465 2.941 -25.965 1.00 89.88 1097 LEU A CA 1
ATOM 8896 C C . LEU A 1 1097 ? 24.552 3.935 -27.131 1.00 89.88 1097 LEU A C 1
ATOM 8898 O O . LEU A 1 1097 ? 25.646 4.232 -27.609 1.00 89.88 1097 LEU A O 1
ATOM 8902 N N . VAL A 1 1098 ? 23.407 4.452 -27.585 1.00 91.69 1098 VAL A N 1
ATOM 8903 C CA . VAL A 1 1098 ? 23.335 5.421 -28.687 1.00 91.69 1098 VAL A CA 1
ATOM 8904 C C . VAL A 1 1098 ? 24.058 6.724 -28.319 1.00 91.69 1098 VAL A C 1
ATOM 8906 O O . VAL A 1 1098 ? 24.846 7.212 -29.128 1.00 91.69 1098 VAL A O 1
ATOM 8909 N N . GLU A 1 1099 ? 23.852 7.260 -27.113 1.00 90.38 1099 GLU A N 1
ATOM 8910 C CA . GLU A 1 1099 ? 24.553 8.452 -26.610 1.00 90.38 1099 GLU A CA 1
ATOM 8911 C C . GLU A 1 1099 ? 26.063 8.204 -26.490 1.00 90.38 1099 GLU A C 1
ATOM 8913 O O . GLU A 1 1099 ? 26.858 9.009 -26.972 1.00 90.38 1099 GLU A O 1
ATOM 8918 N N . ALA A 1 1100 ? 26.486 7.071 -25.919 1.00 88.81 1100 ALA A N 1
ATOM 8919 C CA . ALA A 1 1100 ? 27.905 6.743 -25.767 1.00 88.81 1100 ALA A CA 1
ATOM 8920 C C . ALA A 1 1100 ? 28.625 6.607 -27.123 1.00 88.81 1100 ALA A C 1
ATOM 8922 O O . ALA A 1 1100 ? 29.702 7.174 -27.331 1.00 88.81 1100 ALA A O 1
ATOM 8923 N N . GLU A 1 1101 ? 28.024 5.893 -28.080 1.00 90.44 1101 GLU A N 1
ATOM 8924 C CA . GLU A 1 1101 ? 28.581 5.732 -29.428 1.00 90.44 1101 GLU A CA 1
ATOM 8925 C C . GLU A 1 1101 ? 28.552 7.049 -30.222 1.00 90.44 1101 GLU A C 1
ATOM 8927 O O . GLU A 1 1101 ? 29.463 7.302 -31.020 1.00 90.44 1101 GLU A O 1
ATOM 8932 N N . PHE A 1 1102 ? 27.561 7.915 -29.976 1.00 90.31 1102 PHE A N 1
ATOM 8933 C CA . PHE A 1 1102 ? 27.518 9.271 -30.522 1.00 90.31 1102 PHE A CA 1
ATOM 8934 C C . PHE A 1 1102 ? 28.618 10.159 -29.926 1.00 90.31 1102 PHE A C 1
ATOM 8936 O O . PHE A 1 1102 ? 29.287 10.878 -30.662 1.00 90.31 1102 PHE A O 1
ATOM 8943 N N . MET A 1 1103 ? 28.889 10.073 -28.624 1.00 86.56 1103 MET A N 1
ATOM 8944 C CA . MET A 1 1103 ? 30.004 10.797 -28.006 1.00 86.56 1103 MET A CA 1
ATOM 8945 C C . MET A 1 1103 ? 31.359 10.321 -28.534 1.00 86.56 1103 MET A C 1
ATOM 8947 O O . MET A 1 1103 ? 32.237 11.144 -28.792 1.00 86.56 1103 MET A O 1
ATOM 8951 N N . ASN A 1 1104 ? 31.528 9.020 -28.791 1.00 88.38 1104 ASN A N 1
ATOM 8952 C CA . ASN A 1 1104 ? 32.711 8.509 -29.491 1.00 88.38 1104 ASN A CA 1
ATOM 8953 C C . ASN A 1 1104 ? 32.831 9.100 -30.903 1.00 88.38 1104 ASN A C 1
ATOM 8955 O O . ASN A 1 1104 ? 33.926 9.501 -31.303 1.00 88.38 1104 ASN A O 1
ATOM 8959 N N . LEU A 1 1105 ? 31.710 9.216 -31.627 1.00 87.75 1105 LEU A N 1
ATOM 8960 C CA . LEU A 1 1105 ? 31.653 9.894 -32.922 1.00 87.75 1105 LEU A CA 1
ATOM 8961 C C . LEU A 1 1105 ? 32.063 11.362 -32.790 1.00 87.75 1105 LEU A C 1
ATOM 8963 O O . LEU A 1 1105 ? 32.884 11.813 -33.575 1.00 87.75 1105 LEU A O 1
ATOM 8967 N N . VAL A 1 1106 ? 31.579 12.105 -31.795 1.00 84.44 1106 VAL A N 1
ATOM 8968 C CA . VAL A 1 1106 ? 31.939 13.520 -31.586 1.00 84.44 1106 VAL A CA 1
ATOM 8969 C C . VAL A 1 1106 ? 33.406 13.689 -31.169 1.00 84.44 1106 VAL A C 1
ATOM 8971 O O . VAL A 1 1106 ? 34.052 14.640 -31.591 1.00 84.44 1106 VAL A O 1
ATOM 8974 N N . LEU A 1 1107 ? 33.993 12.753 -30.424 1.00 82.81 1107 LEU A N 1
ATOM 8975 C CA . LEU A 1 1107 ? 35.389 12.824 -29.958 1.00 82.81 1107 LEU A CA 1
ATOM 8976 C C . LEU A 1 1107 ? 36.423 12.216 -30.922 1.00 82.81 1107 LEU A C 1
ATOM 8978 O O . LEU A 1 1107 ? 37.586 12.070 -30.559 1.00 82.81 1107 LEU A O 1
ATOM 8982 N N . ASP A 1 1108 ? 36.005 11.838 -32.129 1.00 83.62 1108 ASP A N 1
ATOM 8983 C CA . ASP A 1 1108 ? 36.858 11.192 -33.149 1.00 83.62 1108 ASP A CA 1
ATOM 8984 C C . ASP A 1 1108 ? 37.493 9.880 -32.703 1.00 83.62 1108 ASP A C 1
ATOM 8986 O O . ASP A 1 1108 ? 38.608 9.521 -33.074 1.00 83.62 1108 ASP A O 1
ATOM 8990 N N . LYS A 1 1109 ? 36.741 9.127 -31.904 1.00 86.50 1109 LYS A N 1
ATOM 8991 C CA . LYS A 1 1109 ? 37.086 7.774 -31.483 1.00 86.50 1109 LYS A CA 1
ATOM 8992 C C . LYS A 1 1109 ? 36.394 6.758 -32.390 1.00 86.50 1109 LYS A C 1
ATOM 8994 O O . LYS A 1 1109 ? 35.441 7.065 -33.107 1.00 86.50 1109 LYS A O 1
ATOM 8999 N N . LYS A 1 1110 ? 36.874 5.515 -32.352 1.00 88.50 1110 LYS A N 1
ATOM 9000 C CA . LYS A 1 1110 ? 36.222 4.402 -33.053 1.00 88.50 1110 LYS A CA 1
ATOM 9001 C C . LYS A 1 1110 ? 34.791 4.236 -32.514 1.00 88.50 1110 LYS A C 1
ATOM 9003 O O . LYS A 1 1110 ? 34.598 4.223 -31.302 1.00 88.50 1110 LYS A O 1
ATOM 9008 N N . THR A 1 1111 ? 33.806 4.125 -33.400 1.00 89.81 1111 THR A N 1
ATOM 9009 C CA . THR A 1 1111 ? 32.369 4.163 -33.068 1.00 89.81 1111 THR A CA 1
ATOM 9010 C C . THR A 1 1111 ? 31.586 3.181 -33.940 1.00 89.81 1111 THR A C 1
ATOM 9012 O O . THR A 1 1111 ? 31.993 2.871 -35.062 1.00 89.81 1111 THR A O 1
ATOM 9015 N N . ARG A 1 1112 ? 30.450 2.696 -33.433 1.00 89.56 1112 ARG A N 1
ATOM 9016 C CA . ARG A 1 1112 ? 29.476 1.876 -34.177 1.00 89.56 1112 ARG A CA 1
ATOM 9017 C C . ARG A 1 1112 ? 28.161 2.613 -34.449 1.00 89.56 1112 ARG A C 1
ATOM 9019 O O . ARG A 1 1112 ? 27.187 1.992 -34.858 1.00 89.56 1112 ARG A O 1
ATOM 9026 N N . TYR A 1 1113 ? 28.121 3.933 -34.267 1.00 90.06 1113 TYR A N 1
ATOM 9027 C CA . TYR A 1 1113 ? 26.890 4.726 -34.349 1.00 90.06 1113 TYR A CA 1
ATOM 9028 C C . TYR A 1 1113 ? 26.123 4.578 -35.683 1.00 90.06 1113 TYR A C 1
ATOM 9030 O O . TYR A 1 1113 ? 24.903 4.450 -35.666 1.00 90.06 1113 TYR A O 1
ATOM 9038 N N . ASP A 1 1114 ? 26.808 4.496 -36.836 1.00 89.25 1114 ASP A N 1
ATOM 9039 C CA . ASP A 1 1114 ? 26.150 4.319 -38.154 1.00 89.25 1114 ASP A CA 1
ATOM 9040 C C . ASP A 1 1114 ? 25.357 3.000 -38.266 1.00 89.25 1114 ASP A C 1
ATOM 9042 O O . ASP A 1 1114 ? 24.442 2.885 -39.082 1.00 89.25 1114 ASP A O 1
ATOM 9046 N N . LEU A 1 1115 ? 25.687 2.007 -37.437 1.00 87.25 1115 LEU A N 1
ATOM 9047 C CA . LEU A 1 1115 ? 25.025 0.705 -37.390 1.00 87.25 1115 LEU A CA 1
ATOM 9048 C C . LEU A 1 1115 ? 23.755 0.727 -36.521 1.00 87.25 1115 LEU A C 1
ATOM 9050 O O . LEU A 1 1115 ? 22.892 -0.135 -36.672 1.00 87.25 1115 LEU A O 1
ATOM 9054 N N . LEU A 1 1116 ? 23.586 1.732 -35.657 1.00 88.81 1116 LEU A N 1
ATOM 9055 C CA . LEU A 1 1116 ? 22.446 1.873 -34.741 1.00 88.81 1116 LEU A CA 1
ATOM 9056 C C . LEU A 1 1116 ? 21.217 2.499 -35.430 1.00 88.81 1116 LEU A C 1
ATOM 9058 O O . LEU A 1 1116 ? 20.591 3.425 -34.916 1.00 88.81 1116 LEU A O 1
ATOM 9062 N N . LYS A 1 1117 ? 20.873 2.003 -36.624 1.00 89.75 1117 LYS A N 1
ATOM 9063 C CA . LYS A 1 1117 ? 19.743 2.479 -37.434 1.00 89.75 1117 LYS A CA 1
ATOM 9064 C C . LYS A 1 1117 ? 18.818 1.342 -37.833 1.00 89.75 1117 LYS A C 1
ATOM 9066 O O . LYS A 1 1117 ? 19.248 0.226 -38.127 1.00 89.75 1117 LYS A O 1
ATOM 9071 N N . CYS A 1 1118 ? 17.527 1.643 -37.891 1.00 89.12 1118 CYS A N 1
ATOM 9072 C CA . CYS A 1 1118 ? 16.546 0.706 -38.417 1.00 89.12 1118 CYS A CA 1
ATOM 9073 C C . CYS A 1 1118 ? 16.651 0.629 -39.944 1.00 89.12 1118 CYS A C 1
ATOM 9075 O O . CYS A 1 1118 ? 16.920 1.631 -40.617 1.00 89.12 1118 CYS A O 1
ATOM 9077 N N . ARG A 1 1119 ? 16.414 -0.560 -40.502 1.00 86.38 1119 ARG A N 1
ATOM 9078 C CA . ARG A 1 1119 ? 16.423 -0.782 -41.956 1.00 86.38 1119 ARG A CA 1
ATOM 9079 C C . ARG A 1 1119 ? 15.005 -0.851 -42.509 1.00 86.38 1119 ARG A C 1
ATOM 9081 O O . ARG A 1 1119 ? 14.081 -1.164 -41.771 1.00 86.38 1119 ARG A O 1
ATOM 9088 N N . LEU A 1 1120 ? 14.828 -0.602 -43.804 1.00 85.25 1120 LEU A N 1
ATOM 9089 C CA . LEU A 1 1120 ? 13.525 -0.733 -44.466 1.00 85.25 1120 LEU A CA 1
ATOM 9090 C C . LEU A 1 1120 ? 13.026 -2.186 -44.421 1.00 85.25 1120 LEU A C 1
ATOM 9092 O O . LEU A 1 1120 ? 13.734 -3.114 -44.820 1.00 85.25 1120 LEU A O 1
ATOM 9096 N N . ALA A 1 1121 ? 11.791 -2.370 -43.960 1.00 73.88 1121 ALA A N 1
ATOM 9097 C CA . ALA A 1 1121 ? 11.134 -3.662 -43.867 1.00 73.88 1121 ALA A CA 1
ATOM 9098 C C . ALA A 1 1121 ? 10.879 -4.233 -45.268 1.00 73.88 1121 ALA A C 1
ATOM 9100 O O . ALA A 1 1121 ? 10.280 -3.579 -46.121 1.00 73.88 1121 ALA A O 1
ATOM 9101 N N . SER A 1 1122 ? 11.270 -5.488 -45.498 1.00 64.69 1122 SER A N 1
ATOM 9102 C CA . SER A 1 1122 ? 11.214 -6.143 -46.822 1.00 64.69 1122 SER A CA 1
ATOM 9103 C C . SER A 1 1122 ? 12.209 -5.598 -47.854 1.00 64.69 1122 SER A C 1
ATOM 9105 O O . SER A 1 1122 ? 11.999 -5.767 -49.055 1.00 64.69 1122 SER A O 1
ATOM 9107 N N . GLY A 1 1123 ? 13.310 -4.979 -47.412 1.00 54.44 1123 GLY A N 1
ATOM 9108 C CA . GLY A 1 1123 ? 14.463 -4.727 -48.272 1.00 54.44 1123 GLY A CA 1
ATOM 9109 C C . GLY A 1 1123 ? 15.041 -6.046 -48.787 1.00 54.44 1123 GLY A C 1
ATOM 9110 O O . GLY A 1 1123 ? 15.959 -6.603 -48.193 1.00 54.44 1123 GLY A O 1
ATOM 9111 N N . CYS A 1 1124 ? 14.491 -6.569 -49.884 1.00 46.59 1124 CYS A N 1
ATOM 9112 C CA . CYS A 1 1124 ? 15.137 -7.610 -50.663 1.00 46.59 1124 CYS A CA 1
ATOM 9113 C C . CYS A 1 1124 ? 16.513 -7.073 -51.048 1.00 46.59 1124 CYS A C 1
ATOM 9115 O O . CYS A 1 1124 ? 16.613 -6.074 -51.763 1.00 46.59 1124 CYS A O 1
ATOM 9117 N N . VAL A 1 1125 ? 17.575 -7.767 -50.643 1.00 49.28 1125 VAL A N 1
ATOM 9118 C CA . VAL A 1 1125 ? 18.782 -7.753 -51.461 1.00 49.28 1125 VAL A CA 1
ATOM 9119 C C . VAL A 1 1125 ? 18.331 -8.365 -52.781 1.00 49.28 1125 VAL A C 1
ATOM 9121 O O . VAL A 1 1125 ? 18.155 -9.578 -52.888 1.00 49.28 1125 VAL A O 1
ATOM 9124 N N . LEU A 1 1126 ? 18.018 -7.519 -53.764 1.00 51.50 1126 LEU A N 1
ATOM 9125 C CA . LEU A 1 1126 ? 17.934 -7.952 -55.146 1.00 51.50 1126 LEU A CA 1
ATOM 9126 C C . LEU A 1 1126 ? 19.310 -8.536 -55.440 1.00 51.50 1126 LEU A C 1
ATOM 9128 O O . LEU A 1 1126 ? 20.247 -7.786 -55.692 1.00 51.50 1126 LEU A O 1
ATOM 9132 N N . TYR A 1 1127 ? 19.457 -9.859 -55.347 1.00 49.84 1127 TYR A N 1
ATOM 9133 C CA . TYR A 1 1127 ? 20.591 -10.526 -55.959 1.00 49.84 1127 TYR A CA 1
ATOM 9134 C C . TYR A 1 1127 ? 20.466 -10.190 -57.436 1.00 49.84 1127 TYR A C 1
ATOM 9136 O O . TYR A 1 1127 ? 19.492 -10.622 -58.066 1.00 49.84 1127 TYR A O 1
ATOM 9144 N N . PRO A 1 1128 ? 21.365 -9.372 -58.002 1.00 56.72 1128 PRO A N 1
ATOM 9145 C CA . PRO A 1 1128 ? 21.293 -9.138 -59.417 1.00 56.72 1128 PRO A CA 1
ATOM 9146 C C . PRO A 1 1128 ? 21.596 -10.497 -60.042 1.00 56.72 1128 PRO A C 1
ATOM 9148 O O . PRO A 1 1128 ? 22.682 -11.052 -59.873 1.00 56.72 1128 PRO A O 1
ATOM 9151 N N . SER A 1 1129 ? 20.587 -11.106 -60.665 1.00 65.56 1129 SER A N 1
ATOM 9152 C CA . SER A 1 1129 ? 20.792 -12.395 -61.307 1.00 65.56 1129 SER A CA 1
ATOM 9153 C C . SER A 1 1129 ? 21.890 -12.180 -62.350 1.00 65.56 1129 SER A C 1
ATOM 9155 O O . SER A 1 1129 ? 21.827 -11.240 -63.149 1.00 65.56 1129 SER A O 1
ATOM 9157 N N . LEU A 1 1130 ? 22.933 -13.014 -62.316 1.00 68.69 1130 LEU A N 1
ATOM 9158 C CA . LEU A 1 1130 ? 24.034 -12.963 -63.286 1.00 68.69 1130 LEU A CA 1
ATOM 9159 C C . LEU A 1 1130 ? 23.500 -12.965 -64.728 1.00 68.69 1130 LEU A C 1
ATOM 9161 O O . LEU A 1 1130 ? 24.069 -12.315 -65.600 1.00 68.69 1130 LEU A O 1
ATOM 9165 N N . LEU A 1 1131 ? 22.350 -13.609 -64.948 1.00 74.50 1131 LEU A N 1
ATOM 9166 C CA . LEU A 1 1131 ? 21.587 -13.584 -66.192 1.00 74.50 1131 LEU A CA 1
ATOM 9167 C C . LEU A 1 1131 ? 21.113 -12.174 -66.570 1.00 74.50 1131 LEU A C 1
ATOM 9169 O O . LEU A 1 1131 ? 21.383 -11.739 -67.683 1.00 74.50 1131 LEU A O 1
ATOM 9173 N N . LEU A 1 1132 ? 20.484 -11.429 -65.658 1.00 76.50 1132 LEU A N 1
ATOM 9174 C CA . LEU A 1 1132 ? 20.000 -10.064 -65.902 1.00 76.50 1132 LEU A CA 1
ATOM 9175 C C . LEU A 1 1132 ? 21.144 -9.076 -66.166 1.00 76.50 1132 LEU A C 1
ATOM 9177 O O . LEU A 1 1132 ? 21.054 -8.281 -67.103 1.00 76.50 1132 LEU A O 1
ATOM 9181 N N . ILE A 1 1133 ? 22.242 -9.168 -65.404 1.00 80.06 1133 ILE A N 1
ATOM 9182 C CA . ILE A 1 1133 ? 23.446 -8.361 -65.660 1.00 80.06 1133 ILE A CA 1
ATOM 9183 C C . ILE A 1 1133 ? 24.044 -8.736 -67.020 1.00 80.06 1133 ILE A C 1
ATOM 9185 O O . ILE A 1 1133 ? 24.352 -7.851 -67.814 1.00 80.06 1133 ILE A O 1
ATOM 9189 N N . SER A 1 1134 ? 24.165 -10.031 -67.331 1.00 76.56 1134 SER A N 1
ATOM 9190 C CA . SER A 1 1134 ? 24.707 -10.479 -68.618 1.00 76.56 1134 SER A CA 1
ATOM 9191 C C . SER A 1 1134 ? 23.833 -10.044 -69.796 1.00 76.56 1134 SER A C 1
ATOM 9193 O O . SER A 1 1134 ? 24.367 -9.606 -70.810 1.00 76.56 1134 SER A O 1
ATOM 9195 N N . CYS A 1 1135 ? 22.504 -10.073 -69.652 1.00 80.88 1135 CYS A N 1
ATOM 9196 C CA . CYS A 1 1135 ? 21.565 -9.608 -70.664 1.00 80.88 1135 CYS A CA 1
ATOM 9197 C C . CYS A 1 1135 ? 21.665 -8.099 -70.868 1.00 80.88 1135 CYS A C 1
ATOM 9199 O O . CYS A 1 1135 ? 21.675 -7.668 -72.014 1.00 80.88 1135 CYS A O 1
ATOM 9201 N N . LEU A 1 1136 ? 21.799 -7.303 -69.801 1.00 82.44 1136 LEU A N 1
ATOM 9202 C CA . LEU A 1 1136 ? 21.997 -5.853 -69.895 1.00 82.44 1136 LEU A CA 1
ATOM 9203 C C . LEU A 1 1136 ? 23.353 -5.492 -70.505 1.00 82.44 1136 LEU A C 1
ATOM 9205 O O . LEU A 1 1136 ? 23.416 -4.603 -71.348 1.00 82.44 1136 LEU A O 1
ATOM 9209 N N . VAL A 1 1137 ? 24.423 -6.212 -70.157 1.00 81.94 1137 VAL A N 1
ATOM 9210 C CA . VAL A 1 1137 ? 25.746 -6.046 -70.780 1.00 81.94 1137 VAL A CA 1
ATOM 9211 C C . VAL A 1 1137 ? 25.714 -6.469 -72.252 1.00 81.94 1137 VAL A C 1
ATOM 9213 O O . VAL A 1 1137 ? 26.310 -5.798 -73.093 1.00 81.94 1137 VAL A O 1
ATOM 9216 N N . CYS A 1 1138 ? 24.983 -7.532 -72.599 1.00 78.88 1138 CYS A N 1
ATOM 9217 C CA . CYS A 1 1138 ? 24.785 -7.949 -73.987 1.00 78.88 1138 CYS A CA 1
ATOM 9218 C C . CYS A 1 1138 ? 23.947 -6.936 -74.769 1.00 78.88 1138 CYS A C 1
ATOM 9220 O O . CYS A 1 1138 ? 24.321 -6.617 -75.888 1.00 78.88 1138 CYS A O 1
ATOM 9222 N N . LEU A 1 1139 ? 22.877 -6.387 -74.188 1.00 79.50 1139 LEU A N 1
ATOM 9223 C CA . LEU A 1 1139 ? 22.058 -5.325 -74.784 1.00 79.50 1139 LEU A CA 1
ATOM 9224 C C . LEU A 1 1139 ? 22.855 -4.034 -74.969 1.00 79.50 1139 LEU A C 1
ATOM 9226 O O . LEU A 1 1139 ? 22.778 -3.424 -76.030 1.00 79.50 1139 LEU A O 1
ATOM 9230 N N . ALA A 1 1140 ? 23.666 -3.653 -73.981 1.00 76.25 1140 ALA A N 1
ATOM 9231 C CA . ALA A 1 1140 ? 24.563 -2.508 -74.071 1.00 76.25 1140 ALA A CA 1
ATOM 9232 C C . ALA A 1 1140 ? 25.625 -2.717 -75.162 1.00 76.25 1140 ALA A C 1
ATOM 9234 O O . ALA A 1 1140 ? 25.869 -1.809 -75.952 1.00 76.25 1140 ALA A O 1
ATOM 9235 N N . ARG A 1 1141 ? 26.194 -3.926 -75.285 1.00 75.19 1141 ARG A N 1
ATOM 9236 C CA . ARG A 1 1141 ? 27.084 -4.281 -76.404 1.00 75.19 1141 ARG A CA 1
ATOM 9237 C C . ARG A 1 1141 ? 26.360 -4.289 -77.749 1.00 75.19 1141 ARG A C 1
ATOM 9239 O O . ARG A 1 1141 ? 26.927 -3.825 -78.728 1.00 75.19 1141 ARG A O 1
ATOM 9246 N N . PHE A 1 1142 ? 25.123 -4.774 -77.809 1.00 73.94 1142 PHE A N 1
ATOM 9247 C CA . PHE A 1 1142 ? 24.327 -4.796 -79.038 1.00 73.94 1142 PHE A CA 1
ATOM 9248 C C . PHE A 1 1142 ? 23.945 -3.387 -79.501 1.00 73.94 1142 PHE A C 1
ATOM 9250 O O . PHE A 1 1142 ? 23.932 -3.118 -80.697 1.00 73.94 1142 PHE A O 1
ATOM 9257 N N . LEU A 1 1143 ? 23.658 -2.482 -78.564 1.00 70.88 1143 LEU A N 1
ATOM 9258 C CA . LEU A 1 1143 ? 23.382 -1.074 -78.845 1.00 70.88 1143 LEU A CA 1
ATOM 9259 C C . LEU A 1 1143 ? 24.656 -0.312 -79.232 1.00 70.88 1143 LEU A C 1
ATOM 9261 O O . LEU A 1 1143 ? 24.601 0.502 -80.148 1.00 70.88 1143 LEU A O 1
ATOM 9265 N N . ALA A 1 1144 ? 25.799 -0.625 -78.613 1.00 67.75 1144 ALA A N 1
ATOM 9266 C CA . ALA A 1 1144 ? 27.101 -0.049 -78.959 1.00 67.75 1144 ALA A CA 1
ATOM 9267 C C . ALA A 1 1144 ? 27.676 -0.553 -80.297 1.00 67.75 1144 ALA A C 1
ATOM 9269 O O . ALA A 1 1144 ? 28.532 0.106 -80.862 1.00 67.75 1144 ALA A O 1
ATOM 9270 N N . LEU A 1 1145 ? 27.218 -1.704 -80.805 1.00 63.50 1145 LEU A N 1
ATOM 9271 C CA . LEU A 1 1145 ? 27.540 -2.211 -82.150 1.00 63.50 1145 LEU A CA 1
ATOM 9272 C C . LEU A 1 1145 ? 26.602 -1.662 -83.241 1.00 63.50 1145 LEU A C 1
ATOM 9274 O O . LEU A 1 1145 ? 26.797 -1.952 -84.421 1.00 63.50 1145 LEU A O 1
ATOM 9278 N N . ARG A 1 1146 ? 25.550 -0.929 -82.853 1.00 55.03 1146 ARG A N 1
ATOM 9279 C CA . ARG A 1 1146 ? 24.550 -0.341 -83.760 1.00 55.03 1146 ARG A CA 1
ATOM 9280 C C . ARG A 1 1146 ? 24.722 1.172 -83.955 1.00 55.03 1146 ARG A C 1
ATOM 9282 O O . ARG A 1 1146 ? 24.025 1.735 -84.797 1.00 55.03 1146 ARG A O 1
ATOM 9289 N N . TRP A 1 1147 ? 25.609 1.788 -83.175 1.00 47.81 1147 TRP A N 1
ATOM 9290 C CA . TRP A 1 1147 ? 26.219 3.101 -83.402 1.00 47.81 1147 TRP A CA 1
ATOM 9291 C C . TRP A 1 1147 ? 27.617 2.887 -83.977 1.00 47.81 1147 TRP A C 1
ATOM 9293 O O . TRP A 1 1147 ? 28.063 3.769 -84.742 1.00 47.81 1147 TRP A O 1
#

Radius of gyration: 45.63 Å; chains: 1; bounding box: 125×133×126 Å

Organism: NCBI:txid163714

pLDDT: mean 80.54, std 13.29, range [33.12, 97.38]

Sequence (1147 aa):
MAESDQKGEQLLAEARKKINSPKGLLGSLFGSSGKAEEAVELFERAANSFKMAKQWNKAGKAFCEAAQLENRNGSRHNEATKYVDAANCFRKTDPGEAVKCLMKAVEVYTDMGRFTMAAKHHQTIAEICETELVDLEKALQHYERAADYFKGEESKSQAAKCMLKVASFAAHLENYKRAIDIYESVATQNLENSLLKYSAKEYFFRAGICHLCIDPVNAQLAVTKYEEMFPAFQDSREAKLLKILIQHVEDNNEDEFSEAVKEYDSVSRLDNWYTTLLLRVKKNISDEGDLKSHRSPFTSDVLDDLVNVLLDGTVFEIVQSLSEIQAETEKLLFRERLELQNTLREEATSGLVTDRREMEIRHRDELRRFDMKAVTQLDQLVMDQQVMLQRSGLPLFHVTTKAEDLKVLMNALAKGFFFSFILQKAFDNDEPGLMYHYLSVVADVSHSPKVNASGLYFSVNSSYTPSYKGFFNKTLPLFAPRAFRADDYNDPIRIERISTLNTIEADDLGAIPQGHQSMNYTSDHYRINEWYRKWLPDIVKRQDTKTTYHVKIRYANNTNETFTWHGPPGADEVPGPVQWSRPYFDCGRSNKWIFGASVPVVDIIPRHTQFRHIEFPTYVAVSVLEMDYERIDINQCPLGEGNQGPNFVAGTAKCEETTTECEPIHGYGFRRGGYQCRCKPGFRLPNVVHRPFLGDIVERATEQEFRDQFKCLPIGFKAQVPTDWTYMEPWLRLKYMSQHEVDPRHYPISNSTENISPYAKDVEAQERSFRPPHALRNESLSTFDYVARLIEFYAKVNPENCKSSLFREEDLIMRGDARFGAEEQFENEAKQALRLAHFLSSFLQIVDSQERFAELRLADKPLTVDQIMGEALSIVLGNTRVRGAGVFWDLNAFPNHTLFAPYAYSKEAFGRKFNIDDLARINDTDKVYLNKPFFRELKSRWATNLEELEKFYVKIKIRSNSTGTYKRRYERYPVWFRAPNISHGWWSAPYFDCDGFHNAWVLTYAAPFFGLDSIREAIVFKGVVSVTMELKDLDVNQCSDNFYVENAFKNSHKCDRNSYCVPILGRGFDVGGYQCSCMQGYEYPYDNGITFFDGQLVEAEFMNLVLDKKTRYDLLKCRLASGCVLYPSLLLISCLVCLARFLALRW